Protein 7DZ2 (pdb70)

B-factor: mean 24.81, std 7.59, range [9.39, 61.35]

Sequence (1132 aa):
MQGFGVHTSMWTMNWDRPGAERAVAAALKYEVDFIEIPMLNPPAVDTEHTRALLEKNELRALCSLGLPERAWASVRPDAAIEHLKVAIDKTADLGGEALSGVIYGGIGERTGVPPTEAEYDNIARVLSAAAKHAKSRGIELGVEAVNRYENHLINTGWQAVQMIERVGADNIFVHLDTYHMNIEEKGVGNGILDAREHLKYIHLSESDRGTPGYGTCGWDEIFSTLAAIGFKGGLAMESFINMPPEVAYGLAVWRPVAKDEEEVMGNGLPFLRNKAKQYGLIMQGFGVHTSMWTMNWDRPGAERAVAAALKYEVDFIEIPMLNPPAVDTEHTRALLEKNELRALCSLGLPERAWASVRPDAAIEHLKVAIDKTADLGGEALSGVIYGGIGERTGVPPTEAEYDNIARVLSAAAKHAKSRGIELGVEAVNRYENHLINTGWQAVQMIERVGADNIFVHLDTYHMNIEEKGVGNGILDAREHLKYIHLSESDRGTPGYGTCGWDEIFSTLAAIGFKGGLAMESFINMPPEVAYGLAVWRPVAKDEEEVMGNGLPFLRNKAKQYGLIMQGFGVHTSMWTMNWDRPGAERAVAAALKYEVDFIEIPMLNPPAVDTEHTRALLEKNELRALCSLGLPERAWASVRPDAAIEHLKVAIDKTADLGGEALSGVIYGGIGERTGVPPTEAEYDNIARVLSAAAKHAKSRGIELGVEAVNRYENHLINTGWQAVQMIERVGADNIFVHLDTYHMNIEEKGVGNGILDAREHLKYIHLSESDRGTPGYGTCGWDEIFSTLAAIGFKGGLAMESFINMPPEVAYGLAVWRPVAKDEEEVMGNGLPFLRNKAKQYGLIGNMQGFGVHTSMWTMNWDRPGAERAVAAALKYEVDFIEIPMLNPPAVDTEHTRALLEKNELRALCSLGLPERAWASVRPDAAIEHLKVAIDKTADLGGEALSGVIYGGIGERTGVPPTEAEYDNIARVLSAAAKHAKSRGIELGVEAVNRYENHLINTGWQAVQMIERVGADNIFVHLDTYHMNIEEKGVGNGILDAREHLKYIHLSESDRGTPGYGTCGWDEIFSTLAAIGFKGGLAMESFINMPPEVAYGLAVWRPVAKDEEEVMGNGLPFLRNKAKQYGLIGN

Radius of gyration: 30.93 Å; Cα contacts (8 Å, |Δi|>4): 2737; chains: 4; bounding box: 80×72×88 Å

Solvent-accessible surface area: 37183 Å² total; per-residue (Å²): 35,92,21,8,0,0,14,0,4,5,35,3,16,99,14,63,142,83,0,1,76,121,0,4,59,7,0,85,145,35,145,14,72,0,0,1,0,6,5,107,88,2,86,72,8,68,20,118,21,2,113,59,23,8,113,174,35,165,12,87,0,1,0,8,15,37,5,36,107,167,2,35,0,4,82,93,17,95,40,0,18,110,29,0,73,65,0,0,43,49,0,18,57,0,39,5,63,6,0,0,3,9,0,0,0,0,61,48,6,43,71,18,83,76,26,62,109,71,18,30,82,43,0,15,114,0,0,55,29,0,2,163,42,0,112,86,85,68,9,52,0,0,0,14,3,2,0,10,4,8,0,2,0,0,3,1,0,96,17,0,17,104,5,7,114,96,24,64,34,114,6,9,10,0,0,0,0,0,3,4,4,2,1,2,4,72,0,5,0,16,0,0,22,62,0,89,136,49,15,95,2,0,3,0,0,0,1,7,7,0,4,0,7,14,6,22,14,31,16,39,14,0,0,0,0,0,20,2,25,37,19,160,9,0,6,0,0,14,0,14,11,90,16,55,85,132,32,9,54,42,39,0,15,16,50,112,9,10,166,36,34,120,54,0,3,44,42,0,7,57,14,0,58,25,5,1,129,31,6,58,30,137,37,94,22,7,0,0,14,0,3,5,34,3,15,100,16,60,142,82,0,0,73,118,0,4,59,9,0,81,146,34,144,13,70,0,0,1,0,6,5,109,88,2,85,70,7,68,22,122,22,2,114,61,23,7,115,169,26,161,12,84,0,1,0,8,15,36,6,37,106,167,2,34,0,4,83,94,19,93,42,0,15,110,28,0,73,64,0,0,43,49,0,18,58,0,38,5,64,6,0,0,4,9,0,0,0,0,59,49,6,45,72,18,83,79,26,62,111,72,19,32,80,44,0,13,114,0,0,29,31,0,3,145,43,0,116,85,83,68,10,50,0,0,0,14,3,3,0,10,5,10,0,2,0,0,3,1,0,99,17,0,20,104,5,8,118,92,20,63,31,111,11,10,10,0,0,1,0,0,4,4,4,2,0,3,4,73,0,5,0,16,0,0,20,62,0,99,153,49,14,95,2,0,3,0,0,0,0,7,7,0,5,0,7,14,5,21,13,33,16,38,15,0,0,0,0,0,20,1,25,48,10,141,12,0,5,0,0,14,0,18,12,90,15,42,73,122,29,8,68,42,37,0,15,15,54,114,11,9,167,43,32,124,56,0,2,45,42,0,8,58,12,0,68,16,5,0,116,31,6,55,12,138,30,99,27,4,0,0,12,0,0,0,14,6,96,49,20,64,130,87,0,0,84,125,0,2,54,11,0,86,119,39,146,11,65,0,0,1,0,16,0,30,68,3,114,73,7,45,5,111,26,1,89,64,25,5,123,170,43,163,13,91,0,0,0,8,10,8,5,44,105,165,1,35,0,5,81,89,20,96,42,0,17,104,16,0,74,67,0,0,45,48,0,19,55,0,39,5,66,5,0,0,2,2,0,0,0,1,32,24,3,84,78,32,65,36,28,62,114,73,20,32,94,38,0,15,115,0,0,33,30,0,2,150,42,0,116,84,89,68,8,64,0,0,0,12,2,1,0,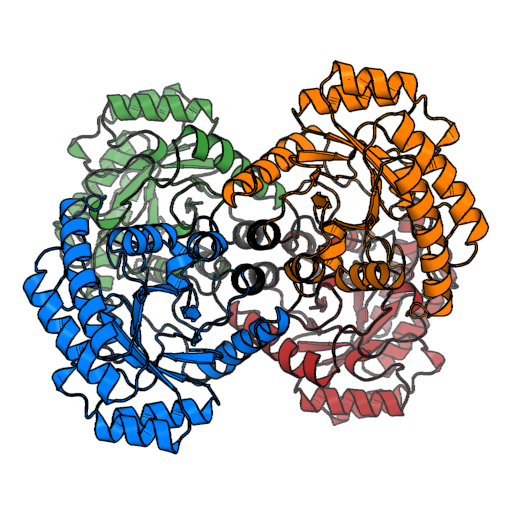11,6,1,0,0,0,1,2,1,0,96,19,0,21,105,5,9,118,103,22,62,41,120,7,14,10,0,0,0,0,0,1,3,4,2,1,3,4,66,0,6,0,21,0,0,22,59,0,83,136,50,14,100,1,0,2,0,0,0,0,4,5,0,6,2,8,18,4,20,12,33,15,42,14,1,0,0,0,0,19,3,26,29,9,138,10,0,6,0,0,13,1,9,49,47,34,5,68,97,18,22,125,2,12,0,28,10,42,111,7,13,168,32,22,93,62,0,2,42,39,0,6,57,12,0,68,31,5,0,127,26,4,51,4,104,81,54,32,99,23,6,0,0,12,0,0,0,4,15,101,44,16,66,127,97,6,1,82,127,0,2,62,11,0,62,135,38,143,11,66,0,0,0,0,13,0,29,52,3,115,73,12,54,23,114,29,1,75,53,21,6,119,167,40,164,12,84,0,0,0,9,7,5,6,44,105,163,1,34,0,6,80,90,20,95,41,0,19,104,17,0,74,67,0,0,40,58,0,10,50,0,28,5,66,5,0,0,2,2,0,0,0,0,37,26,3,89,78,33,73,36,28,63,102,65,22,37,74,44,0,16,112,0,0,32,33,0,2,135,38,0,123,84,88,68,8,54,0,0,0,11,3,2,0,13,4,2,0,1,0,1,2,1,0,100,22,0,17,108,4,8,114,106,24,64,24,124,12,8,11,0,0,0,0,0,1,3,3,2,0,3,4,66,0,5,0,19,0,0,19,64,0,85,145,51,15,87,0,0,2,0,0,0,1,4,4,0,12,2,8,19,4,22,14,33,16,42,14,0,0,0,0,0,20,3,26,30,7,140,10,0,4,0,1,14,1,10,51,41,33,4,69,96,15,21,126,2,10,0,29,9,43,110,7,13,161,52,9,96,49,0,2,41,48,0,7,59,12,0,79,32,4,0,129,26,5,51,5,111,80,59

Nearest PDB structures (foldseek):
  7dz2-assembly1_C  TM=9.827E-01  e=2.924E-53  Sinorhizobium fredii CCBAU 83666
  7ero-assembly1_D  TM=9.884E-01  e=4.171E-43  Agrobacterium sp. SUL3
  7cj9-assembly4_G  TM=9.469E-01  e=8.970E-28  Methylomonas sp. DH-1
  3vyl-assembly1_B  TM=9.253E-01  e=8.376E-26  Mesorhizobium loti
  7x7w-assembly1_B-2  TM=8.961E-01  e=1.352E-22  Clostridia bacterium

Foldseek 3Di:
DFWEEAAQLQQDQPQDLVSLVRSLVVCVVLVTQEYEHECPDLVRHPQVSLLVSCVVSNYAYAYEYFDDPCPFQLPRLVSLLVVLLSNLVSRLSNRHAEYEYNSQGWFPDDDPDADDPSSLVSSLVNVLSSQVSNVVSNHAYEYEAAACNRHRQGQALLSRVVSCVVNPDDRYAYEYEQLSLVPRPPQSLVRCVNRLVGHAYYEQAAVLLAARPPHPGPLLSVLLSCVVSVHGHYHYYTHNANRDVVVCVSVVNPDGSYDHPCRRSVHRVVVNVVSCVVNVSD/DFWEEAAQLQQDLPQDLVSLVRSLVVCVVLVTQEYEHECPPLVRHDLVSLLVSCVVSNYAYAYEYADDPCDFQLPRLVSLLVVLLSNLVSCLSNRHAEYEYNSQGWFPDDDPDADDPSSLVSSLVNVLSSQVSNVVSRHAYEYEAAACNRHRQGQALLSRVVSCVVNPDPRYAYEYEQLSLVPRPPQSLVRCVNRLVGYAYYEQAAVLLAARPPHPGPLLSVLLSCVVSVHGHYYYYTHNANRDPVVCVSVVNPDGSYDHPCRRSVHRVVVNVVSCVVNVVD/DFWEEAELLQFDQAQALVSLVRSLVVGVVLVTAAYEYECEPLVRHPLVSLLVSCVVSNHAYAYEYADFQCQQQLPNVVSLLVVLLSSLVSRLSNRHAEYEYQSRGFQQDDPPDADDPSSLVSSLVSVLSSQVSNVVSNHAYEYEAAACRGYRQGQALLSRVVSCVVNPDDRYAYEYEQLSLVPRPPQSLVRCVNRLVRYAYYAQAAVLLAARPPHPGPLLSVLLSCQVSQHGHYYYYGHNLDHHVSNCVSVPPPDHRYDGSCVRSVRRVVVNVVSNVVNVHPVD/DFWEEAELLLQDQAQALVSLVRSLVVRVVLPTAEYEHECEPLVRHPQVSLLCSCVVSNYAYAYEYADFPCQQQLPNVVSLLVVLLSSLVSRLSNRHAEYEYQSRGFQQDDPPDADDPSSLVSSLVSVLSSQVSNVVSNHAYEYEAAACRGYRQGQALLSRVVSCVSNVRPRYAYEYEQLSLVPRPPQSLVRCVNRLVRYAYYAQAAVLLAARPPHPGPLLSVLLSCLVSQHGHYYYYGHNLDHHPSNCVSVPCPDHRYDGSCVRSVRRVVVNVVSNVVNVRPVD

Secondary structure (DSSP, 8-state):
--EEEEEGGGT-SS-SHHHHHHHHHHHHHTT-SEEEEE-SSGGG--HHHHHHHHHHTT-EEEEEEE--GGG-TTT-HHHHHHHHHHHHHHHHHTT-SEEEEETTS-TT---SS---HHHHHHHHHHHHHHHHHHHHTT-EEEEE---TTT-SS--SHHHHHHHHHHH--SSEEEEEEHHHHHHHSSSTHHHHHHTTTTEEEEEE--TTSS-TTSSS--HHHHHHHHHHTT--SEEEE---TT--HHHHHHTT--S-SSS-HHHIIIIIHHHHHHHHHHTT--/--EEEEEGGGT-SS-SHHHHHHHHHHHHHTT-SEEEEE-SSGGG--HHHHHHHHHHTT-EEEEEEE--GGG-TTT-HHHHHHHHHHHHHHHHHTT-SEEEEETTS-TT---SS---HHHHHHHHHHHHHHHHHHHHHT-EEEEE---TTT-SS--SHHHHHHHHHHH--SSEEEEEEHHHHHHHSSSTHHHHHHTTTTEEEEEE--TTSS-TTSSS--HHHHHHHHHHTT--SEEEE---TT--HHHHHHTT--S-SSS-HHHIIIIIHHHHHHHHHHTT--/--EEEEEGGGT-SS-SHHHHHHHHHHHHHHT-SEEEEE-SSGGG--HHHHHHHHHHTT-EEEEEEE--GGG-TTT-HHHHHHHHHHHHHHHHHTT--EEEEETTS-TT---SS---HHHHHHHHHHHHHHHHHHHHTT-EEEEE---TTT-SS--SHHHHHHHHHHH--SSEEEEEEHHHHHHHSSSHHHHHHHHTTTEEEEEE--TTSS-TTSSS--HHHHHHHHHHTT--SEEEE---SS--GGGHHHH---S-SSS-HHHIIIIIHHHHHHHHHHTT-TT-/--EEEEEGGGT-SS-SHHHHHHHHHHHHHTT-SEEEEE-S-GGG--HHHHHHHHHHTT-EEEEEEE--GGG-TTT-HHHHHHHHHHHHHHHHHTT-SEEEEETTS-TT---SS---HHHHHHHHHHHHHHHHHHHHTT-EEEEE---TTT-SS--SHHHHHHHHHHH--TTEEEEEEHHHHHHHSSSTHHHHHHTTTTEEEEEE--TTSS-TTSSS--HHHHHHHHHHTT--SEEEE---SS--GGGHHHHT--S-SSS-HHHIIIIIHHHHHHHHHHTT-TT-

Structure (mmCIF, N/CA/C/O backbone):
data_7DZ2
#
_entry.id   7DZ2
#
_cell.length_a   62.973
_cell.length_b   88.297
_cell.length_c   128.695
_cell.angle_alpha   90.000
_cell.angle_beta   99.294
_cell.angle_gamma   90.000
#
_symmetry.space_group_name_H-M   'P 1 21 1'
#
loop_
_entity.id
_entity.type
_entity.pdbx_description
1 polymer 'D-tagatose 3-epimerase'
2 non-polymer 'MAGNESIUM ION'
3 non-polymer 'SULFATE ION'
4 water water
#
loop_
_atom_site.group_PDB
_atom_site.id
_atom_site.type_symbol
_atom_site.label_atom_id
_atom_site.label_alt_id
_atom_site.label_comp_id
_atom_site.label_asym_id
_atom_site.label_entity_id
_atom_site.label_seq_id
_atom_site.pdbx_PDB_ins_code
_atom_site.Cartn_x
_atom_site.Cartn_y
_atom_site.Cartn_z
_atom_site.occupancy
_atom_site.B_iso_or_equiv
_atom_site.auth_seq_id
_atom_site.auth_comp_id
_atom_site.auth_asym_id
_atom_site.auth_atom_id
_atom_site.pdbx_PDB_model_num
ATOM 1 N N . MET A 1 3 ? -29.16140 -14.40486 -40.51125 1.000 36.56424 3 MET A N 1
ATOM 2 C CA . MET A 1 3 ? -27.87891 -15.11312 -40.57293 1.000 32.23941 3 MET A CA 1
ATOM 3 C C . MET A 1 3 ? -27.06697 -14.85103 -39.30454 1.000 28.71985 3 MET A C 1
ATOM 4 O O . MET A 1 3 ? -27.05349 -13.73437 -38.79158 1.000 29.33259 3 MET A O 1
ATOM 9 N N . GLN A 1 4 ? -26.42364 -15.89620 -38.78831 1.000 28.19591 4 GLN A N 1
ATOM 10 C CA . GLN A 1 4 ? -25.66262 -15.81886 -37.55028 1.000 26.28670 4 GLN A CA 1
ATOM 11 C C . GLN A 1 4 ? -24.43301 -16.71269 -37.66179 1.000 25.83834 4 GLN A C 1
ATOM 12 O O . GLN A 1 4 ? -24.38146 -17.64361 -38.47517 1.000 27.90656 4 GLN A O 1
ATOM 18 N N . GLY A 1 5 ? -23.43159 -16.41503 -36.84152 1.000 23.21247 5 GLY A N 1
ATOM 19 C CA . GLY A 1 5 ? -22.22020 -17.20477 -36.85025 1.000 23.36486 5 GLY A CA 1
ATOM 20 C C . GLY A 1 5 ? -21.31512 -16.86928 -38.02234 1.000 22.51480 5 GLY A C 1
ATOM 21 O O . GLY A 1 5 ? -21.35829 -15.77155 -38.59903 1.000 20.53006 5 GLY A O 1
ATOM 22 N N . PHE A 1 6 ? -20.48842 -17.84864 -38.38034 1.000 20.39279 6 PHE A N 1
ATOM 23 C CA . PHE A 1 6 ? -19.44259 -17.69300 -39.38214 1.000 20.73072 6 PHE A CA 1
ATOM 24 C C . PHE A 1 6 ? -19.86190 -18.30003 -40.70631 1.000 21.42783 6 PHE A C 1
ATOM 25 O O . PHE A 1 6 ? -20.45930 -19.37829 -40.75225 1.000 22.28448 6 PHE A O 1
ATOM 33 N N . GLY A 1 7 ? -19.53035 -17.60526 -41.78557 1.000 16.97285 7 GLY A N 1
ATOM 34 C CA . GLY A 1 7 ? -19.75143 -18.10506 -43.12287 1.000 17.44522 7 GLY A CA 1
ATOM 35 C C . GLY A 1 7 ? -18.61141 -17.70468 -44.03449 1.000 18.03473 7 GLY A C 1
ATOM 36 O O . GLY A 1 7 ? -17.66419 -17.03001 -43.62285 1.000 18.44881 7 GLY A O 1
ATOM 37 N N . VAL A 1 8 ? -18.72567 -18.12893 -45.28917 1.000 19.18581 8 VAL A N 1
ATOM 38 C CA . VAL A 1 8 ? -17.76048 -17.78481 -46.32065 1.000 19.74430 8 VAL A CA 1
ATOM 39 C C . VAL A 1 8 ? -18.51545 -17.35266 -47.56337 1.000 19.56567 8 VAL A C 1
ATOM 40 O O . VAL A 1 8 ? -19.54384 -17.94105 -47.92835 1.000 18.97842 8 VAL A O 1
ATOM 44 N N . HIS A 1 9 ? -18.01189 -16.31104 -48.20846 1.000 17.97358 9 HIS A N 1
ATOM 45 C CA . HIS A 1 9 ? -18.39297 -16.04072 -49.58331 1.000 18.07093 9 HIS A CA 1
ATOM 46 C C . HIS A 1 9 ? -17.76174 -17.10898 -50.47480 1.000 19.17770 9 HIS A C 1
ATOM 47 O O . HIS A 1 9 ? -16.55575 -17.36101 -50.38609 1.000 21.06932 9 HIS A O 1
ATOM 54 N N . THR A 1 10 ? -18.56780 -17.77049 -51.31260 1.000 18.88867 10 THR A N 1
ATOM 55 C CA . THR A 1 10 ? -18.04816 -18.95336 -52.00767 1.000 18.78788 10 THR A CA 1
ATOM 56 C C . THR A 1 10 ? -17.12656 -18.63304 -53.18289 1.000 22.17181 10 THR A C 1
ATOM 57 O O . THR A 1 10 ? -16.71260 -19.56941 -53.87081 1.000 20.41544 10 THR A O 1
ATOM 61 N N . SER A 1 11 ? -16.75851 -17.36335 -53.40851 1.000 20.27173 11 SER A N 1
ATOM 62 C CA . SER A 1 11 ? -15.95122 -17.01554 -54.58096 1.000 20.94144 11 SER A CA 1
ATOM 63 C C . SER A 1 11 ? -14.64175 -17.79392 -54.63497 1.000 21.57512 11 SER A C 1
ATOM 64 O O . SER A 1 11 ? -14.09317 -18.00164 -55.72276 1.000 21.80982 11 SER A O 1
ATOM 67 N N . MET A 1 12 ? -14.12649 -18.23134 -53.48277 1.000 19.62203 12 MET A N 1
ATOM 68 C CA . MET A 1 12 ? -12.86096 -18.95514 -53.47042 1.000 20.26662 12 MET A CA 1
ATOM 69 C C . MET A 1 12 ? -12.96602 -20.31688 -54.14588 1.000 21.22791 12 MET A C 1
ATOM 70 O O . MET A 1 12 ? -11.93459 -20.91210 -54.47438 1.000 22.02122 12 MET A O 1
ATOM 75 N N . TRP A 1 13 ? -14.17803 -20.81274 -54.36707 1.000 20.46674 13 TRP A N 1
ATOM 76 C CA . TRP A 1 13 ? -14.36688 -22.11042 -55.00741 1.000 21.81381 13 TRP A CA 1
ATOM 77 C C . TRP A 1 13 ? -15.29785 -21.99824 -56.20086 1.000 22.94971 13 TRP A C 1
ATOM 78 O O . TRP A 1 13 ? -15.14312 -22.73835 -57.17941 1.000 23.65638 13 TRP A O 1
ATOM 89 N N . THR A 1 14 ? -16.24539 -21.06267 -56.14583 1.000 21.13046 14 THR A N 1
ATOM 90 C CA . THR A 1 14 ? -17.32081 -21.01797 -57.13189 1.000 22.95981 14 THR A CA 1
ATOM 91 C C . THR A 1 14 ? -17.80802 -19.58527 -57.30259 1.000 22.76143 14 THR A C 1
ATOM 92 O O . THR A 1 14 ? -18.41095 -19.02534 -56.37937 1.000 22.54098 14 THR A O 1
ATOM 96 N N . MET A 1 15 ? -17.58993 -19.01845 -58.48828 1.000 23.74638 15 MET A N 1
ATOM 97 C CA . MET A 1 15 ? -18.27239 -17.79593 -58.89504 1.000 22.74352 15 MET A CA 1
ATOM 98 C C . MET A 1 15 ? -19.41467 -18.06355 -59.86145 1.000 23.28527 15 MET A C 1
ATOM 99 O O . MET A 1 15 ? -20.32981 -17.24162 -59.95914 1.000 22.74750 15 MET A O 1
ATOM 104 N N . ASN A 1 16 ? -19.37108 -19.19271 -60.56707 1.000 23.54673 16 ASN A N 1
ATOM 105 C CA . ASN A 1 16 ? -20.42260 -19.62504 -61.48615 1.000 23.31447 16 ASN A CA 1
ATOM 106 C C . ASN A 1 16 ? -21.21365 -20.72960 -60.78288 1.000 20.25173 16 ASN A C 1
ATOM 107 O O . ASN A 1 16 ? -20.75970 -21.87227 -60.69128 1.000 23.62658 16 ASN A O 1
ATOM 112 N N . TRP A 1 17 ? -22.40042 -20.38393 -60.29154 1.000 20.87214 17 TRP A N 1
ATOM 113 C CA . TRP A 1 17 ? -23.19663 -21.28594 -59.45775 1.000 18.64150 17 TRP A CA 1
ATOM 114 C C . TRP A 1 17 ? -23.99298 -22.24149 -60.34432 1.000 19.16682 17 TRP A C 1
ATOM 115 O O . TRP A 1 17 ? -25.22223 -22.20682 -60.41392 1.000 20.10593 17 TRP A O 1
ATOM 126 N N . ASP A 1 18 ? -23.25661 -23.10590 -61.02916 1.000 20.08015 18 ASP A N 1
ATOM 127 C CA . ASP A 1 18 ? -23.87921 -24.20232 -61.75661 1.000 19.12399 18 ASP A CA 1
ATOM 128 C C . ASP A 1 18 ? -23.88642 -25.44252 -60.85489 1.000 19.12554 18 ASP A C 1
ATOM 129 O O . ASP A 1 18 ? -23.49884 -25.38900 -59.68833 1.000 19.63410 18 ASP A O 1
ATOM 134 N N . ARG A 1 19 ? -24.34406 -26.58101 -61.38163 1.000 18.89913 19 ARG A N 1
ATOM 135 C CA . ARG A 1 19 ? -24.49366 -27.75038 -60.51812 1.000 17.26739 19 ARG A CA 1
ATOM 136 C C . ARG A 1 19 ? -23.17126 -28.21323 -59.91730 1.000 18.40955 19 ARG A C 1
ATOM 137 O O . ARG A 1 19 ? -23.10604 -28.35659 -58.68627 1.000 19.18596 19 ARG A O 1
ATOM 145 N N . PRO A 1 20 ? -22.09219 -28.43434 -60.67993 1.000 19.86401 20 PRO A N 1
ATOM 146 C CA . PRO A 1 20 ? -20.83935 -28.84283 -60.02069 1.000 20.01214 20 PRO A CA 1
ATOM 147 C C . PRO A 1 20 ? -20.25172 -27.74791 -59.15709 1.000 19.03133 20 PRO A C 1
ATOM 148 O O . PRO A 1 20 ? -19.62551 -28.05502 -58.13620 1.000 20.22231 20 PRO A O 1
ATOM 152 N N . GLY A 1 21 ? -20.44665 -26.48577 -59.52929 1.000 20.66382 21 GLY A N 1
ATOM 153 C CA . GLY A 1 21 ? -19.94629 -25.40234 -58.68772 1.000 19.97429 21 GLY A CA 1
ATOM 154 C C . GLY A 1 21 ? -20.63476 -25.34817 -57.33586 1.000 18.52946 21 GLY A C 1
ATOM 155 O O . GLY A 1 21 ? -19.98783 -25.12417 -56.30252 1.000 18.84365 21 GLY A O 1
ATOM 156 N N . ALA A 1 22 ? -21.95931 -25.53151 -57.32120 1.000 20.33680 22 ALA A N 1
ATOM 157 C CA . ALA A 1 22 ? -22.69440 -25.58349 -56.05898 1.000 18.25149 22 ALA A CA 1
ATOM 158 C C . ALA A 1 22 ? -22.20270 -26.73404 -55.19160 1.000 18.82828 22 ALA A C 1
ATOM 159 O O . ALA A 1 22 ? -21.98837 -26.57180 -53.98315 1.000 18.14771 22 ALA A O 1
ATOM 161 N N . GLU A 1 23 ? -22.00350 -27.90553 -55.79093 1.000 19.06361 23 GLU A N 1
ATOM 162 C CA . GLU A 1 23 ? -21.49205 -29.03754 -55.03130 1.000 19.31645 23 GLU A CA 1
ATOM 163 C C . GLU A 1 23 ? -20.11098 -28.74454 -54.46795 1.000 17.93418 23 GLU A C 1
ATOM 164 O O . GLU A 1 23 ? -19.82120 -29.09387 -53.31815 1.000 20.46698 23 GLU A O 1
ATOM 170 N N . ARG A 1 24 ? -19.24934 -28.10914 -55.26958 1.000 19.08630 24 ARG A N 1
ATOM 171 C CA . ARG A 1 24 ? -17.88482 -27.80285 -54.84602 1.000 19.51285 24 ARG A CA 1
ATOM 172 C C . ARG A 1 24 ? -17.88516 -26.81038 -53.69162 1.000 18.85268 24 ARG A C 1
ATOM 173 O O . ARG A 1 24 ? -17.10714 -26.94780 -52.73368 1.000 19.48763 24 ARG A O 1
ATOM 181 N N . ALA A 1 25 ? -18.76631 -25.81178 -53.75293 1.000 18.68354 25 ALA A N 1
ATOM 182 C CA . ALA A 1 25 ? -18.77443 -24.80488 -52.69588 1.000 18.31214 25 ALA A CA 1
ATOM 183 C C . ALA A 1 25 ? -19.34339 -25.36360 -51.39795 1.000 19.56149 25 ALA A C 1
ATOM 184 O O . ALA A 1 25 ? -18.84780 -25.03693 -50.31363 1.000 18.77790 25 ALA A O 1
ATOM 186 N N . VAL A 1 26 ? -20.38357 -26.19715 -51.47795 1.000 18.77125 26 VAL A N 1
ATOM 187 C CA . VAL A 1 26 ? -20.93476 -26.81094 -50.27401 1.000 18.87894 26 VAL A CA 1
ATOM 188 C C . VAL A 1 26 ? -19.91187 -27.75274 -49.64247 1.000 19.37242 26 VAL A C 1
ATOM 189 O O . VAL A 1 26 ? -19.76373 -27.79319 -48.41332 1.000 20.11789 26 VAL A O 1
ATOM 193 N N . ALA A 1 27 ? -19.13466 -28.45774 -50.47018 1.000 19.61561 27 ALA A N 1
ATOM 194 C CA . ALA A 1 27 ? -18.09258 -29.33329 -49.93332 1.000 20.82284 27 ALA A CA 1
ATOM 195 C C . ALA A 1 27 ? -17.04842 -28.53631 -49.16244 1.000 21.42326 27 ALA A C 1
ATOM 196 O O . ALA A 1 27 ? -16.62206 -28.94829 -48.07450 1.000 21.71781 27 ALA A O 1
ATOM 198 N N . ALA A 1 28 ? -16.63372 -27.38687 -49.70313 1.000 20.56090 28 ALA A N 1
ATOM 199 C CA . ALA A 1 28 ? -15.70933 -26.51697 -48.97762 1.000 22.14957 28 ALA A CA 1
ATOM 200 C C . ALA A 1 28 ? -16.32108 -26.00795 -47.67628 1.000 21.58885 28 ALA A C 1
ATOM 201 O O . ALA A 1 28 ? -15.64576 -25.96672 -46.63984 1.000 21.02216 28 ALA A O 1
ATOM 203 N N . ALA A 1 29 ? -17.59773 -25.61913 -47.70375 1.000 20.08060 29 ALA A N 1
ATOM 204 C CA . ALA A 1 29 ? -18.24406 -25.11511 -46.49491 1.000 17.96571 29 ALA A CA 1
ATOM 205 C C . ALA A 1 29 ? -18.24905 -26.16482 -45.39070 1.000 23.62296 29 ALA A C 1
ATOM 206 O O . ALA A 1 29 ? -18.07345 -25.83819 -44.21055 1.000 21.43300 29 ALA A O 1
ATOM 208 N N . LEU A 1 30 ? -18.46603 -27.43205 -45.75591 1.000 20.90662 30 LEU A N 1
ATOM 209 C CA . LEU A 1 30 ? -18.40336 -28.50043 -44.76629 1.000 21.35341 30 LEU A CA 1
ATOM 210 C C . LEU A 1 30 ? -16.97582 -28.71689 -44.28516 1.000 21.55345 30 LEU A C 1
ATOM 211 O O . LEU A 1 30 ? -16.74755 -28.92787 -43.08780 1.000 23.79986 30 LEU A O 1
ATOM 216 N N . LYS A 1 31 ? -16.00398 -28.64669 -45.19810 1.000 22.53597 31 LYS A N 1
ATOM 217 C CA . LYS A 1 31 ? -14.60439 -28.81441 -44.81113 1.000 21.37160 31 LYS A CA 1
ATOM 218 C C . LYS A 1 31 ? -14.20224 -27.79694 -43.74913 1.000 23.32189 31 LYS A C 1
ATOM 219 O O . LYS A 1 31 ? -13.51427 -28.13970 -42.78192 1.000 22.84880 31 LYS A O 1
ATOM 225 N N . TYR A 1 32 ? -14.63869 -26.54647 -43.90007 1.000 20.49235 32 TYR A N 1
ATOM 226 C CA . TYR A 1 32 ? -14.24795 -25.48436 -42.97908 1.000 20.86780 32 TYR A CA 1
ATOM 227 C C . TYR A 1 32 ? -15.25523 -25.26680 -41.85892 1.000 22.49541 32 TYR A C 1
ATOM 228 O O . TYR A 1 32 ? -15.07995 -24.33727 -41.05818 1.000 22.74125 32 TYR A O 1
ATOM 237 N N . GLU A 1 33 ? -16.29430 -26.10399 -41.78797 1.000 21.05710 33 GLU A N 1
ATOM 238 C CA . GLU A 1 33 ? -17.22913 -26.16596 -40.66263 1.000 22.16843 33 GLU A CA 1
ATOM 239 C C . GLU A 1 33 ? -17.92670 -24.83007 -40.41197 1.000 22.56234 33 GLU A C 1
ATOM 240 O O . GLU A 1 33 ? -18.10566 -24.40552 -39.26924 1.000 23.00736 33 GLU A O 1
ATOM 246 N N . VAL A 1 34 ? -18.33726 -24.16593 -41.48867 1.000 19.67751 34 VAL A N 1
ATOM 247 C CA . VAL A 1 34 ? -19.00755 -22.87838 -41.37296 1.000 20.35764 34 VAL A CA 1
ATOM 248 C C . VAL A 1 34 ? -20.50463 -23.08810 -41.17896 1.000 21.13758 34 VAL A C 1
ATOM 249 O O . VAL A 1 34 ? -21.05688 -24.15948 -41.45827 1.000 22.88955 34 VAL A O 1
ATOM 253 N N . ASP A 1 35 ? -21.17545 -22.03091 -40.72049 1.000 20.99042 35 ASP A N 1
ATOM 254 C CA . ASP A 1 35 ? -22.61461 -22.05199 -40.49382 1.000 22.13702 35 ASP A CA 1
ATOM 255 C C . ASP A 1 35 ? -23.41730 -21.70624 -41.74045 1.000 21.85192 35 ASP A C 1
ATOM 256 O O . ASP A 1 35 ? -24.55638 -22.17688 -41.88912 1.000 22.50797 35 ASP A O 1
ATOM 261 N N . PHE A 1 36 ? -22.86170 -20.90353 -42.64679 1.000 18.90568 36 PHE A N 1
ATOM 262 C CA . PHE A 1 36 ? -23.62417 -20.46761 -43.80843 1.000 16.80409 36 PHE A CA 1
ATOM 263 C C . PHE A 1 36 ? -22.67845 -20.17285 -44.96033 1.000 16.47343 36 PHE A C 1
ATOM 264 O O . PHE A 1 36 ? -21.46843 -20.01080 -44.77409 1.000 18.34772 36 PHE A O 1
ATOM 272 N N . ILE A 1 37 ? -23.24729 -20.08079 -46.16343 1.000 14.42229 37 ILE A N 1
ATOM 273 C CA . ILE A 1 37 ? -22.49789 -19.62607 -47.32588 1.000 15.84153 37 ILE A CA 1
ATOM 274 C C . ILE A 1 37 ? -23.19627 -18.42748 -47.94640 1.000 17.99526 37 ILE A C 1
ATOM 275 O O . ILE A 1 37 ? -24.41018 -18.24194 -47.82055 1.000 17.64905 37 ILE A O 1
ATOM 280 N N . GLU A 1 38 ? -22.40045 -17.59548 -48.60488 1.000 16.61353 38 GLU A N 1
ATOM 281 C CA . GLU A 1 38 ? -22.90861 -16.51743 -49.43709 1.000 16.39106 38 GLU A CA 1
ATOM 282 C C . GLU A 1 38 ? -22.69306 -16.91356 -50.89141 1.000 17.43334 38 GLU A C 1
ATOM 283 O O . GLU A 1 38 ? -21.55649 -17.16515 -51.30845 1.000 18.62931 38 GLU A O 1
ATOM 289 N N . ILE A 1 39 ? -23.78170 -16.96402 -51.65519 1.000 16.13452 39 ILE A N 1
ATOM 290 C CA . ILE A 1 39 ? -23.77844 -17.47011 -53.02493 1.000 18.59886 39 ILE A CA 1
ATOM 291 C C . ILE A 1 39 ? -23.77250 -16.27291 -53.97317 1.000 17.77975 39 ILE A C 1
ATOM 292 O O . ILE A 1 39 ? -24.76367 -15.52799 -54.01354 1.000 17.01837 39 ILE A O 1
ATOM 297 N N . PRO A 1 40 ? -22.71395 -16.05864 -54.75205 1.000 18.41317 40 PRO A N 1
ATOM 298 C CA . PRO A 1 40 ? -22.74927 -15.00012 -55.76738 1.000 21.05074 40 PRO A CA 1
ATOM 299 C C . PRO A 1 40 ? -23.64990 -15.40758 -56.91731 1.000 20.69078 40 PRO A C 1
ATOM 300 O O . PRO A 1 40 ? -23.61961 -16.55127 -57.36941 1.000 23.76254 40 PRO A O 1
ATOM 304 N N . MET A 1 41 ? -24.45019 -14.46440 -57.40286 1.000 18.69456 41 MET A N 1
ATOM 305 C CA . MET A 1 41 ? -25.34333 -14.74912 -58.52556 1.000 22.83892 41 MET A CA 1
ATOM 306 C C . MET A 1 41 ? -24.95304 -13.86904 -59.71038 1.000 21.98427 41 MET A C 1
ATOM 307 O O . MET A 1 41 ? -25.50864 -12.78828 -59.90582 1.000 26.51041 41 MET A O 1
ATOM 312 N N . LEU A 1 42 ? -23.99048 -14.36278 -60.49862 1.000 22.76845 42 LEU A N 1
ATOM 313 C CA . LEU A 1 42 ? -23.56078 -13.68043 -61.71487 1.000 23.57534 42 LEU A CA 1
ATOM 314 C C . LEU A 1 42 ? -24.63496 -13.72494 -62.78808 1.000 27.22658 42 LEU A C 1
ATOM 315 O O . LEU A 1 42 ? -24.72776 -12.81590 -63.62327 1.000 25.91007 42 LEU A O 1
ATOM 320 N N . ASN A 1 43 ? -25.43350 -14.78396 -62.80177 1.000 23.81351 43 ASN A N 1
ATOM 321 C CA . ASN A 1 43 ? -26.46065 -14.98004 -63.82330 1.000 24.22816 43 ASN A CA 1
ATOM 322 C C . ASN A 1 43 ? -27.65495 -15.64671 -63.16374 1.000 23.04244 43 ASN A C 1
ATOM 323 O O . ASN A 1 43 ? -27.86118 -16.86003 -63.29095 1.000 23.58129 43 ASN A O 1
ATOM 328 N N . PRO A 1 44 ? -28.46534 -14.87655 -62.44148 1.000 22.20242 44 PRO A N 1
ATOM 329 C CA . PRO A 1 44 ? -29.55763 -15.45430 -61.63718 1.000 24.04697 44 PRO A CA 1
ATOM 330 C C . PRO A 1 44 ? -30.44641 -16.40454 -62.42738 1.000 24.72766 44 PRO A C 1
ATOM 331 O O . PRO A 1 44 ? -30.78785 -17.47901 -61.91291 1.000 23.63251 44 PRO A O 1
ATOM 335 N N . PRO A 1 45 ? -30.83125 -16.08463 -63.67324 1.000 22.13843 45 PRO A N 1
ATOM 336 C CA . PRO A 1 45 ? -31.73788 -17.00331 -64.38973 1.000 24.55294 45 PRO A CA 1
ATOM 337 C C . PRO A 1 45 ? -31.22689 -18.43219 -64.50079 1.000 24.06454 45 PRO A C 1
ATOM 338 O O . PRO A 1 45 ? -32.04386 -19.35683 -64.61587 1.000 27.04741 45 PRO A O 1
ATOM 342 N N . ALA A 1 46 ? -29.91511 -18.65030 -64.46984 1.000 23.33413 46 ALA A N 1
ATOM 343 C CA . ALA A 1 46 ? -29.34955 -19.97723 -64.69578 1.000 23.42884 46 ALA A CA 1
ATOM 344 C C . ALA A 1 46 ? -29.24573 -20.82592 -63.42842 1.000 21.62959 46 ALA A C 1
ATOM 345 O O . ALA A 1 46 ? -28.82081 -21.98262 -63.50128 1.000 22.24149 46 ALA A O 1
ATOM 347 N N . VAL A 1 47 ? -29.63306 -20.30402 -62.27982 1.000 20.58225 47 VAL A N 1
ATOM 348 C CA . VAL A 1 47 ? -29.45415 -21.03059 -61.03039 1.000 19.86488 47 VAL A CA 1
ATOM 349 C C . VAL A 1 47 ? -30.51377 -22.11965 -60.92899 1.000 18.77800 47 VAL A C 1
ATOM 350 O O . VAL A 1 47 ? -31.70358 -21.85899 -61.13060 1.000 20.35421 47 VAL A O 1
ATOM 354 N N . ASP A 1 48 ? -30.08554 -23.33995 -60.59534 1.000 19.74823 48 ASP A N 1
ATOM 355 C CA . ASP A 1 48 ? -31.01172 -24.44746 -60.33727 1.000 22.67916 48 ASP A CA 1
ATOM 356 C C . ASP A 1 48 ? -31.40116 -24.37147 -58.86519 1.000 18.66424 48 ASP A C 1
ATOM 357 O O . ASP A 1 48 ? -30.64564 -24.80434 -57.98241 1.000 18.65226 48 ASP A O 1
ATOM 362 N N . THR A 1 49 ? -32.58426 -23.80886 -58.59868 1.000 17.43945 49 THR A N 1
ATOM 363 C CA . THR A 1 49 ? -32.98104 -23.52543 -57.22328 1.000 17.94644 49 THR A CA 1
ATOM 364 C C . THR A 1 49 ? -33.21760 -24.79871 -56.42798 1.000 17.15187 49 THR A C 1
ATOM 365 O O . THR A 1 49 ? -32.91506 -24.85488 -55.23033 1.000 19.79436 49 THR A O 1
ATOM 369 N N . GLU A 1 50 ? -33.77673 -25.83008 -57.06643 1.000 16.59591 50 GLU A N 1
ATOM 370 C CA . GLU A 1 50 ? -34.13203 -27.01853 -56.29926 1.000 17.37733 50 GLU A CA 1
ATOM 371 C C . GLU A 1 50 ? -32.90139 -27.82695 -55.91388 1.000 16.90650 50 GLU A C 1
ATOM 372 O O . GLU A 1 50 ? -32.83607 -28.37177 -54.80687 1.000 18.94098 50 GLU A O 1
ATOM 378 N N . HIS A 1 51 ? -31.92231 -27.92387 -56.81225 1.000 17.70480 51 HIS A N 1
ATOM 379 C CA . HIS A 1 51 ? -30.68254 -28.61698 -56.47839 1.000 16.01349 51 HIS A CA 1
ATOM 380 C C . HIS A 1 51 ? -29.97088 -27.92496 -55.31939 1.000 16.96451 51 HIS A C 1
ATOM 381 O O . HIS A 1 51 ? -29.51872 -28.57953 -54.36937 1.000 17.23377 51 HIS A O 1
ATOM 388 N N . THR A 1 52 ? -29.90201 -26.59303 -55.36382 1.000 17.64954 52 THR A N 1
ATOM 389 C CA . THR A 1 52 ? -29.23967 -25.87921 -54.27856 1.000 16.82599 52 THR A CA 1
ATOM 390 C C . THR A 1 52 ? -30.03227 -25.98694 -52.98296 1.000 16.69306 52 THR A C 1
ATOM 391 O O . THR A 1 52 ? -29.44951 -26.22317 -51.92273 1.000 17.87903 52 THR A O 1
ATOM 395 N N . ARG A 1 53 ? -31.36042 -25.83707 -53.04678 1.000 15.68162 53 ARG A N 1
ATOM 396 C CA . ARG A 1 53 ? -32.17225 -25.97884 -51.84212 1.000 16.99758 53 ARG A CA 1
ATOM 397 C C . ARG A 1 53 ? -31.96325 -27.34062 -51.19111 1.000 19.33506 53 ARG A C 1
ATOM 398 O O . ARG A 1 53 ? -31.79112 -27.43531 -49.97246 1.000 19.63324 53 ARG A O 1
ATOM 406 N N . ALA A 1 54 ? -31.96428 -28.40376 -51.99391 1.000 17.64782 54 ALA A N 1
ATOM 407 C CA . ALA A 1 54 ? -31.74945 -29.74000 -51.44638 1.000 20.29951 54 ALA A CA 1
ATOM 408 C C . ALA A 1 54 ? -30.36629 -29.87580 -50.82146 1.000 19.44537 54 ALA A C 1
ATOM 409 O O . ALA A 1 54 ? -30.21646 -30.49997 -49.76517 1.000 21.60732 54 ALA A O 1
ATOM 411 N N . LEU A 1 55 ? -29.33949 -29.31351 -51.47340 1.000 20.47657 55 LEU A N 1
ATOM 412 C CA . LEU A 1 55 ? -27.98177 -29.36676 -50.93095 1.000 20.63905 55 LEU A CA 1
ATOM 413 C C . LEU A 1 55 ? -27.89997 -28.66588 -49.58424 1.000 21.77419 55 LEU A C 1
ATOM 414 O O . LEU A 1 55 ? -27.28014 -29.17301 -48.63822 1.000 22.11725 55 LEU A O 1
ATOM 419 N N . LEU A 1 56 ? -28.50695 -27.48353 -49.48699 1.000 19.20132 56 LEU A N 1
ATOM 420 C CA . LEU A 1 56 ? -28.45722 -26.72736 -48.24286 1.000 20.48480 56 LEU A CA 1
ATOM 421 C C . LEU A 1 56 ? -29.18225 -27.46193 -47.12730 1.000 22.62364 56 LEU A C 1
ATOM 422 O O . LEU A 1 56 ? -28.67980 -27.54231 -46.00397 1.000 22.80718 56 LEU A O 1
ATOM 427 N N . GLU A 1 57 ? -30.35906 -28.00730 -47.41795 1.000 21.65905 57 GLU A N 1
ATOM 428 C CA . GLU A 1 57 ? -31.12820 -28.67349 -46.37562 1.000 25.15050 57 GLU A CA 1
ATOM 429 C C . GLU A 1 57 ? -30.46056 -29.97065 -45.94744 1.000 25.20809 57 GLU A C 1
ATOM 430 O O . GLU A 1 57 ? -30.40057 -30.27326 -44.75232 1.000 26.89253 57 GLU A O 1
ATOM 436 N N . LYS A 1 58 ? -29.93352 -30.73829 -46.90227 1.000 24.57449 58 LYS A N 1
ATOM 437 C CA . LYS A 1 58 ? -29.28465 -31.99776 -46.54366 1.000 26.69357 58 LYS A CA 1
ATOM 438 C C . LYS A 1 58 ? -28.07133 -31.77175 -45.65621 1.000 28.42985 58 LYS A C 1
ATOM 439 O O . LYS A 1 58 ? -27.78550 -32.58808 -44.76857 1.000 27.63033 58 LYS A O 1
ATOM 445 N N . ASN A 1 59 ? -27.35156 -30.67425 -45.86671 1.000 24.30954 59 ASN A N 1
ATOM 446 C CA . ASN A 1 59 ? -26.11503 -30.41581 -45.14667 1.000 25.03728 59 ASN A CA 1
ATOM 447 C C . ASN A 1 59 ? -26.28531 -29.39979 -44.02260 1.000 24.63088 59 ASN A C 1
ATOM 448 O O . ASN A 1 59 ? -25.28087 -28.94755 -43.46270 1.000 28.45964 59 ASN A O 1
ATOM 453 N N . GLU A 1 60 ? -27.52824 -29.06245 -43.65846 1.000 25.65820 60 GLU A N 1
ATOM 454 C CA . GLU A 1 60 ? -27.83199 -28.12276 -42.57548 1.000 28.98523 60 GLU A CA 1
ATOM 455 C C . GLU A 1 60 ? -27.00647 -26.84336 -42.69608 1.000 26.80819 60 GLU A C 1
ATOM 456 O O . GLU A 1 60 ? -26.39319 -26.36730 -41.73512 1.000 28.31703 60 GLU A O 1
ATOM 462 N N . LEU A 1 61 ? -26.98158 -26.29032 -43.90491 1.000 22.86889 61 LEU A N 1
ATOM 463 C CA . LEU A 1 61 ? -26.28617 -25.04349 -44.18200 1.000 20.94595 61 LEU A CA 1
ATOM 464 C C . LEU A 1 61 ? -27.30969 -23.96174 -44.48067 1.000 22.19869 61 LEU A C 1
ATOM 465 O O . LEU A 1 61 ? -28.27712 -24.19988 -45.20132 1.000 23.70578 61 LEU A O 1
ATOM 470 N N . ARG A 1 62 ? -27.09683 -22.77292 -43.93790 1.000 19.94832 62 ARG A N 1
ATOM 471 C CA . ARG A 1 62 ? -27.91687 -21.64246 -44.33306 1.000 20.95920 62 ARG A CA 1
ATOM 472 C C . ARG A 1 62 ? -27.21425 -20.87526 -45.44538 1.000 18.07359 62 ARG A C 1
ATOM 473 O O . ARG A 1 62 ? -26.03234 -21.08151 -45.71638 1.000 18.47139 62 ARG A O 1
ATOM 481 N N . ALA A 1 63 ? -27.96511 -20.01367 -46.12527 1.000 17.99184 63 ALA A N 1
ATOM 482 C CA . ALA A 1 63 ? -27.37045 -19.27768 -47.22851 1.000 18.92191 63 ALA A CA 1
ATOM 483 C C . ALA A 1 63 ? -28.05929 -17.94005 -47.42555 1.000 15.85075 63 ALA A C 1
ATOM 484 O O . ALA A 1 63 ? -29.23814 -17.75324 -47.10346 1.000 19.04262 63 ALA A O 1
ATOM 486 N N . LEU A 1 64 ? -27.29440 -17.01551 -47.97432 1.000 16.26490 64 LEU A N 1
ATOM 487 C CA . LEU A 1 64 ? -27.83943 -15.84332 -48.63261 1.000 17.67232 64 LEU A CA 1
ATOM 488 C C . LEU A 1 64 ? -27.14538 -15.69164 -49.97553 1.000 16.10947 64 LEU A C 1
ATOM 489 O O . LEU A 1 64 ? -26.16532 -16.38037 -50.27544 1.000 19.33263 64 LEU A O 1
ATOM 494 N N . CYS A 1 65 ? -27.65448 -14.77732 -50.79445 1.000 14.43332 65 CYS A N 1
ATOM 495 C CA . CYS A 1 65 ? -27.09730 -14.55128 -52.11124 1.000 17.36619 65 CYS A CA 1
ATOM 496 C C . CYS A 1 65 ? -26.65546 -13.10281 -52.23900 1.000 17.31255 65 CYS A C 1
ATOM 497 O O . CYS A 1 65 ? -27.11216 -12.22782 -51.50035 1.000 17.37228 65 CYS A O 1
ATOM 500 N N . SER A 1 66 ? -25.75850 -12.85011 -53.18331 1.000 15.84511 66 SER A N 1
ATOM 501 C CA . SER A 1 66 ? -25.31872 -11.48300 -53.41345 1.000 16.52138 66 SER A CA 1
ATOM 502 C C . SER A 1 66 ? -25.04025 -11.24965 -54.89000 1.000 17.72298 66 SER A C 1
ATOM 503 O O . SER A 1 66 ? -24.74977 -12.18006 -55.64805 1.000 18.13002 66 SER A O 1
ATOM 506 N N . LEU A 1 67 ? -25.12177 -9.98877 -55.29151 1.000 18.52548 67 LEU A N 1
ATOM 507 C CA . LEU A 1 67 ? -24.78703 -9.62795 -56.65816 1.000 17.17444 67 LEU A CA 1
ATOM 508 C C . LEU A 1 67 ? -24.39994 -8.16115 -56.70127 1.000 19.95386 67 LEU A C 1
ATOM 509 O O . LEU A 1 67 ? -24.60032 -7.41453 -55.74037 1.000 18.14507 67 LEU A O 1
ATOM 514 N N . GLY A 1 68 ? -23.86210 -7.76434 -57.84882 1.000 17.40169 68 GLY A N 1
ATOM 515 C CA . GLY A 1 68 ? -23.82259 -6.36870 -58.24810 1.000 17.32765 68 GLY A CA 1
ATOM 516 C C . GLY A 1 68 ? -24.57115 -6.22621 -59.56087 1.000 17.10908 68 GLY A C 1
ATOM 517 O O . GLY A 1 68 ? -24.54905 -7.12468 -60.40009 1.000 18.58452 68 GLY A O 1
ATOM 518 N N . LEU A 1 69 ? -25.23841 -5.09246 -59.73832 1.000 16.30358 69 LEU A N 1
ATOM 519 C CA . LEU A 1 69 ? -26.05053 -4.94005 -60.94325 1.000 16.10233 69 LEU A CA 1
ATOM 520 C C . LEU A 1 69 ? -25.16575 -4.77174 -62.17818 1.000 17.41115 69 LEU A C 1
ATOM 521 O O . LEU A 1 69 ? -24.18890 -4.01494 -62.15073 1.000 17.96026 69 LEU A O 1
ATOM 526 N N . PRO A 1 70 ? -25.50671 -5.41577 -63.28863 1.000 17.78517 70 PRO A N 1
ATOM 527 C CA . PRO A 1 70 ? -24.78777 -5.16398 -64.53609 1.000 18.36500 70 PRO A CA 1
ATOM 528 C C . PRO A 1 70 ? -25.13088 -3.78085 -65.07075 1.000 18.06188 70 PRO A C 1
ATOM 529 O O . PRO A 1 70 ? -26.13917 -3.18044 -64.69898 1.000 18.14829 70 PRO A O 1
ATOM 533 N N . GLU A 1 71 ? -24.27323 -3.28386 -65.96915 1.000 19.64003 71 GLU A N 1
ATOM 534 C CA . GLU A 1 71 ? -24.41654 -1.90974 -66.44466 1.000 20.25375 71 GLU A CA 1
ATOM 535 C C . GLU A 1 71 ? -25.77991 -1.65286 -67.09121 1.000 19.33637 71 GLU A C 1
ATOM 536 O O . GLU A 1 71 ? -26.36539 -0.58000 -66.90055 1.000 20.14514 71 GLU A O 1
ATOM 542 N N . ARG A 1 72 ? -26.31956 -2.62938 -67.83495 1.000 19.95404 72 ARG A N 1
ATOM 543 C CA . ARG A 1 72 ? -27.63904 -2.44467 -68.43493 1.000 20.67521 72 ARG A CA 1
ATOM 544 C C . ARG A 1 72 ? -28.73741 -2.23400 -67.40101 1.000 20.33042 72 ARG A C 1
ATOM 545 O O . ARG A 1 72 ? -29.83805 -1.81094 -67.76998 1.000 22.83742 72 ARG A O 1
ATOM 553 N N . ALA A 1 73 ? -28.46557 -2.49931 -66.11579 1.000 18.96517 73 ALA A N 1
ATOM 554 C CA . ALA A 1 73 ? -29.48148 -2.38774 -65.08119 1.000 17.47971 73 ALA A CA 1
ATOM 555 C C . ALA A 1 73 ? -29.01554 -1.53968 -63.90127 1.000 18.34452 73 ALA A C 1
ATOM 556 O O . ALA A 1 73 ? -29.52885 -1.70768 -62.79903 1.000 18.09551 73 ALA A O 1
ATOM 558 N N . TRP A 1 74 ? -28.06107 -0.63115 -64.10042 1.000 18.34399 74 TRP A N 1
ATOM 559 C CA . TRP A 1 74 ? -27.61869 0.23507 -63.00447 1.000 15.75667 74 TRP A CA 1
ATOM 560 C C . TRP A 1 74 ? -28.77232 1.10348 -62.50507 1.000 18.75945 74 TRP A C 1
ATOM 561 O O . TRP A 1 74 ? -29.32094 1.90410 -63.26581 1.000 18.61864 74 TRP A O 1
ATOM 572 N N . ALA A 1 75 ? -29.08956 0.98319 -61.21466 1.000 16.41785 75 ALA A N 1
ATOM 573 C CA . ALA A 1 75 ? -30.30628 1.58368 -60.66547 1.000 15.42736 75 ALA A CA 1
ATOM 574 C C . ALA A 1 75 ? -30.32128 3.10150 -60.81269 1.000 20.14394 75 ALA A C 1
ATOM 575 O O . ALA A 1 75 ? -31.38244 3.68867 -61.05412 1.000 21.03909 75 ALA A O 1
ATOM 577 N N . SER A 1 76 ? -29.16129 3.75702 -60.68159 1.000 17.78373 76 SER A N 1
ATOM 578 C CA . SER A 1 76 ? -29.14592 5.22106 -60.66713 1.000 18.49617 76 SER A CA 1
ATOM 579 C C . SER A 1 76 ? -29.60892 5.82154 -61.99153 1.000 19.26471 76 SER A C 1
ATOM 580 O O . SER A 1 76 ? -30.09511 6.96229 -62.01136 1.000 21.20134 76 SER A O 1
ATOM 583 N N . VAL A 1 77 ? -29.44721 5.09516 -63.09534 1.000 19.36236 77 VAL A N 1
ATOM 584 C CA . VAL A 1 77 ? -29.74406 5.61149 -64.42897 1.000 18.79151 77 VAL A CA 1
ATOM 585 C C . VAL A 1 77 ? -30.77318 4.77901 -65.18011 1.000 19.20508 77 VAL A C 1
ATOM 586 O O . VAL A 1 77 ? -31.43450 5.30988 -66.10102 1.000 19.97704 77 VAL A O 1
ATOM 590 N N . ARG A 1 78 ? -30.92094 3.50053 -64.85358 1.000 19.67647 78 ARG A N 1
ATOM 591 C CA . ARG A 1 78 ? -31.83639 2.59556 -65.55025 1.000 18.43858 78 ARG A CA 1
ATOM 592 C C . ARG A 1 78 ? -32.66818 1.85376 -64.51157 1.000 18.55694 78 ARG A C 1
ATOM 593 O O . ARG A 1 78 ? -32.56335 0.63090 -64.35017 1.000 19.16568 78 ARG A O 1
ATOM 601 N N . PRO A 1 79 ? -33.49500 2.58479 -63.75841 1.000 17.28861 79 PRO A N 1
ATOM 602 C CA . PRO A 1 79 ? -34.18587 1.96647 -62.62163 1.000 17.76757 79 PRO A CA 1
ATOM 603 C C . PRO A 1 79 ? -35.19162 0.89907 -63.01846 1.000 19.26725 79 PRO A C 1
ATOM 604 O O . PRO A 1 79 ? -35.35917 -0.06567 -62.26351 1.000 19.68231 79 PRO A O 1
ATOM 608 N N . ASP A 1 80 ? -35.87960 1.03954 -64.15546 1.000 19.76690 80 ASP A N 1
ATOM 609 C CA . ASP A 1 80 ? -36.82020 -0.00904 -64.54576 1.000 20.40203 80 ASP A CA 1
ATOM 610 C C . ASP A 1 80 ? -36.09143 -1.32652 -64.79171 1.000 19.77291 80 ASP A C 1
ATOM 611 O O . ASP A 1 80 ? -36.53384 -2.38861 -64.32899 1.000 19.55014 80 ASP A O 1
ATOM 616 N N . ALA A 1 81 ? -34.94214 -1.26696 -65.47002 1.000 19.48209 81 ALA A N 1
ATOM 617 C CA . ALA A 1 81 ? -34.15488 -2.47386 -65.69874 1.000 19.55373 81 ALA A CA 1
ATOM 618 C C . ALA A 1 81 ? -33.57732 -3.02128 -64.40018 1.000 18.65539 81 ALA A C 1
ATOM 619 O O . ALA A 1 81 ? -33.46443 -4.24244 -64.23324 1.000 18.29673 81 ALA A O 1
ATOM 621 N N . ALA A 1 82 ? -33.19550 -2.14161 -63.47000 1.000 17.11700 82 ALA A N 1
ATOM 622 C CA . ALA A 1 82 ? -32.72217 -2.61294 -62.16946 1.000 16.64192 82 ALA A CA 1
ATOM 623 C C . ALA A 1 82 ? -33.79755 -3.40406 -61.43940 1.000 18.20007 82 ALA A C 1
ATOM 624 O O . ALA A 1 82 ? -33.51579 -4.44854 -60.83711 1.000 17.52079 82 ALA A O 1
ATOM 626 N N . ILE A 1 83 ? -35.02942 -2.89516 -61.44554 1.000 17.34418 83 ILE A N 1
ATOM 627 C CA . ILE A 1 83 ? -36.12097 -3.58830 -60.78230 1.000 15.88600 83 ILE A CA 1
ATOM 628 C C . ILE A 1 83 ? -36.32466 -4.95912 -61.40105 1.000 17.53598 83 ILE A C 1
ATOM 629 O O . ILE A 1 83 ? -36.50121 -5.94835 -60.68149 1.000 18.36977 83 ILE A O 1
ATOM 634 N N . GLU A 1 84 ? -36.29879 -5.04113 -62.73982 1.000 20.00562 84 GLU A N 1
ATOM 635 C CA . GLU A 1 84 ? -36.49203 -6.33365 -63.39730 1.000 19.50963 84 GLU A CA 1
ATOM 636 C C . GLU A 1 84 ? -35.39007 -7.30980 -63.01632 1.000 19.66477 84 GLU A C 1
ATOM 637 O O . GLU A 1 84 ? -35.66148 -8.48310 -62.73282 1.000 20.17736 84 GLU A O 1
ATOM 643 N N . HIS A 1 85 ? -34.14016 -6.83715 -62.98297 1.000 17.26856 85 HIS A N 1
ATOM 644 C CA . HIS A 1 85 ? -33.03023 -7.71328 -62.62063 1.000 19.23387 85 HIS A CA 1
ATOM 645 C C . HIS A 1 85 ? -33.14649 -8.18026 -61.17801 1.000 18.83525 85 HIS A C 1
ATOM 646 O O . HIS A 1 85 ? -32.93383 -9.36644 -60.87230 1.000 18.45103 85 HIS A O 1
ATOM 653 N N . LEU A 1 86 ? -33.47762 -7.25805 -60.27042 1.000 16.16121 86 LEU A N 1
ATOM 654 C CA . LEU A 1 86 ? -33.55392 -7.61291 -58.86207 1.000 16.13415 86 LEU A CA 1
ATOM 655 C C . LEU A 1 86 ? -34.70664 -8.57012 -58.57892 1.000 17.37238 86 LEU A C 1
ATOM 656 O O . LEU A 1 86 ? -34.57117 -9.46785 -57.74118 1.000 16.37041 86 LEU A O 1
ATOM 661 N N . LYS A 1 87 ? -35.84515 -8.41156 -59.26856 1.000 17.91611 87 LYS A N 1
ATOM 662 C CA . LYS A 1 87 ? -36.95418 -9.33243 -59.03698 1.000 17.01058 87 LYS A CA 1
ATOM 663 C C . LYS A 1 87 ? -36.55822 -10.76698 -59.34978 1.000 15.56705 87 LYS A C 1
ATOM 664 O O . LYS A 1 87 ? -36.86780 -11.68248 -58.57578 1.000 17.56367 87 LYS A O 1
ATOM 670 N N . VAL A 1 88 ? -35.86035 -10.97466 -60.46827 1.000 17.66597 88 VAL A N 1
ATOM 671 C CA . VAL A 1 88 ? -35.41548 -12.32013 -60.82878 1.000 18.02588 88 VAL A CA 1
ATOM 672 C C . VAL A 1 88 ? -34.47409 -12.86243 -59.76106 1.000 18.48728 88 VAL A C 1
ATOM 673 O O . VAL A 1 88 ? -34.61086 -14.00004 -59.29592 1.000 18.22223 88 VAL A O 1
ATOM 677 N N . ALA A 1 89 ? -33.52803 -12.03286 -59.31486 1.000 17.84512 89 ALA A N 1
ATOM 678 C CA . ALA A 1 89 ? -32.56149 -12.50807 -58.32613 1.000 17.23658 89 ALA A CA 1
ATOM 679 C C . ALA A 1 89 ? -33.22025 -12.79044 -56.97875 1.000 16.64590 89 ALA A C 1
ATOM 680 O O . ALA A 1 89 ? -32.85491 -13.75287 -56.29539 1.000 16.77487 89 ALA A O 1
ATOM 682 N N . ILE A 1 90 ? -34.17620 -11.94722 -56.57471 1.000 16.96817 90 ILE A N 1
ATOM 683 C CA . ILE A 1 90 ? -34.91042 -12.15296 -55.33320 1.000 15.79668 90 ILE A CA 1
ATOM 684 C C . ILE A 1 90 ? -35.67694 -13.46945 -55.37484 1.000 17.60770 90 ILE A C 1
ATOM 685 O O . ILE A 1 90 ? -35.67219 -14.24291 -54.40887 1.000 17.65434 90 ILE A O 1
ATOM 690 N N . ASP A 1 91 ? -36.36135 -13.73516 -56.49221 1.000 16.99939 91 ASP A N 1
ATOM 691 C CA . ASP A 1 91 ? -37.10936 -14.98522 -56.60192 1.000 16.38499 91 ASP A CA 1
ATOM 692 C C . ASP A 1 91 ? -36.17409 -16.18806 -56.56181 1.000 17.12234 91 ASP A C 1
ATOM 693 O O . ASP A 1 91 ? -36.45243 -17.16628 -55.86314 1.000 19.30748 91 ASP A O 1
ATOM 698 N N . LYS A 1 92 ? -35.06022 -16.13728 -57.29815 1.000 17.23259 92 LYS A N 1
ATOM 699 C CA . LYS A 1 92 ? -34.12625 -17.26454 -57.26050 1.000 18.06553 92 LYS A CA 1
ATOM 700 C C . LYS A 1 92 ? -33.56352 -17.45984 -55.85881 1.000 17.99351 92 LYS A C 1
ATOM 701 O O . LYS A 1 92 ? -33.47073 -18.59080 -55.36593 1.000 17.71280 92 LYS A O 1
ATOM 707 N N . THR A 1 93 ? -33.20058 -16.36361 -55.18911 1.000 16.68147 93 THR A N 1
ATOM 708 C CA . THR A 1 93 ? -32.70117 -16.46880 -53.81896 1.000 16.14126 93 THR A CA 1
ATOM 709 C C . THR A 1 93 ? -33.70814 -17.17347 -52.92135 1.000 15.93511 93 THR A C 1
ATOM 710 O O . THR A 1 93 ? -33.36701 -18.10315 -52.18215 1.000 17.54877 93 THR A O 1
ATOM 714 N N . ALA A 1 94 ? -34.95723 -16.71756 -52.95399 1.000 16.99700 94 ALA A N 1
ATOM 715 C CA . ALA A 1 94 ? -35.98033 -17.30435 -52.10188 1.000 18.40799 94 ALA A CA 1
ATOM 716 C C . ALA A 1 94 ? -36.20573 -18.77073 -52.45406 1.000 18.11669 94 ALA A C 1
ATOM 717 O O . ALA A 1 94 ? -36.33813 -19.61695 -51.56339 1.000 19.48030 94 ALA A O 1
ATOM 719 N N . ASP A 1 95 ? -36.21330 -19.08847 -53.74883 1.000 19.59358 95 ASP A N 1
ATOM 720 C CA . ASP A 1 95 ? -36.56260 -20.44352 -54.16182 1.000 21.07170 95 ASP A CA 1
ATOM 721 C C . ASP A 1 95 ? -35.46076 -21.43872 -53.83324 1.000 21.57230 95 ASP A C 1
ATOM 722 O O . ASP A 1 95 ? -35.74383 -22.63077 -53.64314 1.000 23.21766 95 ASP A O 1
ATOM 727 N N . LEU A 1 96 ? -34.21157 -20.98690 -53.74138 1.000 17.89114 96 LEU A N 1
ATOM 728 C CA . LEU A 1 96 ? -33.15055 -21.89175 -53.32475 1.000 17.92182 96 LEU A CA 1
ATOM 729 C C . LEU A 1 96 ? -33.01506 -21.98206 -51.80965 1.000 18.77457 96 LEU A C 1
ATOM 730 O O . LEU A 1 96 ? -32.17717 -22.74528 -51.32257 1.000 22.15885 96 LEU A O 1
ATOM 735 N N . GLY A 1 97 ? -33.82655 -21.24241 -51.05625 1.000 18.60992 97 GLY A N 1
ATOM 736 C CA . GLY A 1 97 ? -33.76702 -21.26509 -49.61079 1.000 20.37573 97 GLY A CA 1
ATOM 737 C C . GLY A 1 97 ? -32.90615 -20.18915 -48.99276 1.000 21.62486 97 GLY A C 1
ATOM 738 O O . GLY A 1 97 ? -32.67994 -20.22747 -47.77694 1.000 21.14416 97 GLY A O 1
ATOM 739 N N . GLY A 1 98 ? -32.43017 -19.23335 -49.78643 1.000 18.93180 98 GLY A N 1
ATOM 740 C CA . GLY A 1 98 ? -31.64703 -18.14151 -49.23802 1.000 19.14220 98 GLY A CA 1
ATOM 741 C C . GLY A 1 98 ? -32.49908 -17.19334 -48.42037 1.000 19.93481 98 GLY A C 1
ATOM 742 O O . GLY A 1 98 ? -33.69859 -17.04423 -48.64464 1.000 23.17289 98 GLY A O 1
ATOM 743 N N . GLU A 1 99 ? -31.85814 -16.51914 -47.46816 1.000 18.83389 99 GLU A N 1
ATOM 744 C CA . GLU A 1 99 ? -32.60279 -15.68147 -46.54476 1.000 17.98215 99 GLU A CA 1
ATOM 745 C C . GLU A 1 99 ? -32.47927 -14.20062 -46.85170 1.000 19.27210 99 GLU A C 1
ATOM 746 O O . GLU A 1 99 ? -33.21308 -13.39863 -46.26250 1.000 20.02028 99 GLU A O 1
ATOM 752 N N . ALA A 1 100 ? -31.60905 -13.83469 -47.78367 1.000 16.26026 100 ALA A N 1
ATOM 753 C CA . ALA A 1 100 ? -31.43160 -12.43836 -48.14224 1.000 17.57019 100 ALA A CA 1
ATOM 754 C C . ALA A 1 100 ? -30.69025 -12.35985 -49.46181 1.000 16.33267 100 ALA A C 1
ATOM 755 O O . ALA A 1 100 ? -29.96205 -13.27961 -49.84568 1.000 16.72508 100 ALA A O 1
ATOM 757 N N . LEU A 1 101 ? -30.87662 -11.23447 -50.14122 1.000 14.46826 101 LEU A N 1
ATOM 758 C CA . LEU A 1 101 ? -30.06839 -10.85641 -51.28945 1.000 15.14769 101 LEU A CA 1
ATOM 759 C C . LEU A 1 101 ? -29.32604 -9.58681 -50.91776 1.000 16.08121 101 LEU A C 1
ATOM 760 O O . LEU A 1 101 ? -29.95363 -8.56518 -50.61354 1.000 16.57596 101 LEU A O 1
ATOM 765 N N . SER A 1 102 ? -28.00601 -9.65366 -50.93580 1.000 15.11231 102 SER A N 1
ATOM 766 C CA . SER A 1 102 ? -27.20978 -8.52174 -50.47460 1.000 15.48976 102 SER A CA 1
ATOM 767 C C . SER A 1 102 ? -26.21739 -8.11994 -51.54966 1.000 16.74301 102 SER A C 1
ATOM 768 O O . SER A 1 102 ? -26.28227 -8.60729 -52.69302 1.000 20.03239 102 SER A O 1
ATOM 771 N N . GLY A 1 103 ? -25.32978 -7.19074 -51.21532 1.000 16.89769 103 GLY A N 1
ATOM 772 C CA . GLY A 1 103 ? -24.31197 -6.78102 -52.15117 1.000 17.10693 103 GLY A CA 1
ATOM 773 C C . GLY A 1 103 ? -24.56935 -5.41174 -52.73212 1.000 15.68142 103 GLY A C 1
ATOM 774 O O . GLY A 1 103 ? -25.22527 -4.55806 -52.11682 1.000 15.71814 103 GLY A O 1
ATOM 775 N N . VAL A 1 104 ? -24.04808 -5.18797 -53.92560 1.000 16.12020 104 VAL A N 1
ATOM 776 C CA . VAL A 1 104 ? -24.23145 -3.90142 -54.58506 1.000 15.69680 104 VAL A CA 1
ATOM 777 C C . VAL A 1 104 ? -25.53309 -3.98829 -55.37560 1.000 15.92228 104 VAL A C 1
ATOM 778 O O . VAL A 1 104 ? -25.53867 -4.01863 -56.61337 1.000 17.89574 104 VAL A O 1
ATOM 782 N N . ILE A 1 105 ? -26.65428 -4.02322 -54.64477 1.000 15.87814 105 ILE A N 1
ATOM 783 C CA . ILE A 1 105 ? -27.96624 -4.17512 -55.27188 1.000 16.57004 105 ILE A CA 1
ATOM 784 C C . ILE A 1 105 ? -28.55399 -2.84400 -55.69948 1.000 16.94278 105 ILE A C 1
ATOM 785 O O . ILE A 1 105 ? -29.62814 -2.81753 -56.32051 1.000 18.34167 105 ILE A O 1
ATOM 790 N N . TYR A 1 106 ? -27.87278 -1.74277 -55.39871 1.000 15.93576 106 TYR A N 1
ATOM 791 C CA . TYR A 1 106 ? -28.32213 -0.38113 -55.66984 1.000 18.30554 106 TYR A CA 1
ATOM 792 C C . TYR A 1 106 ? -27.57792 0.24070 -56.83278 1.000 18.54650 106 TYR A C 1
ATOM 793 O O . TYR A 1 106 ? -27.80762 1.41386 -57.15723 1.000 18.08143 106 TYR A O 1
ATOM 802 N N . GLY A 1 107 ? -26.66479 -0.49635 -57.44199 1.000 16.25794 107 GLY A N 1
ATOM 803 C CA . GLY A 1 107 ? -25.84940 0.05235 -58.49580 1.000 17.79604 107 GLY A CA 1
ATOM 804 C C . GLY A 1 107 ? -24.90057 -1.01475 -58.96155 1.000 18.83954 107 GLY A C 1
ATOM 805 O O . GLY A 1 107 ? -25.11216 -2.20015 -58.69898 1.000 20.16366 107 GLY A O 1
ATOM 806 N N . GLY A 1 108 ? -23.84145 -0.59403 -59.64256 1.000 16.83911 108 GLY A N 1
ATOM 807 C CA . GLY A 1 108 ? -22.89302 -1.53359 -60.18643 1.000 19.33709 108 GLY A CA 1
ATOM 808 C C . GLY A 1 108 ? -21.46887 -1.14721 -59.84876 1.000 20.84282 108 GLY A C 1
ATOM 809 O O . GLY A 1 108 ? -21.15535 0.01417 -59.59632 1.000 19.82236 108 GLY A O 1
ATOM 810 N N . ILE A 1 109 ? -20.60733 -2.16169 -59.85534 1.000 20.08928 109 ILE A N 1
ATOM 811 C CA . ILE A 1 109 ? -19.17041 -1.93260 -59.86744 1.000 19.92656 109 ILE A CA 1
ATOM 812 C C . ILE A 1 109 ? -18.80438 -1.28996 -61.19513 1.000 19.32997 109 ILE A C 1
ATOM 813 O O . ILE A 1 109 ? -19.09085 -1.83771 -62.26852 1.000 21.93194 109 ILE A O 1
ATOM 818 N N . GLY A 1 110 ? -18.17943 -0.11663 -61.13512 1.000 16.77845 110 GLY A N 1
ATOM 819 C CA . GLY A 1 110 ? -17.82119 0.63108 -62.32085 1.000 17.55927 110 GLY A CA 1
ATOM 820 C C . GLY A 1 110 ? -18.59767 1.91163 -62.52303 1.000 18.35032 110 GLY A C 1
ATOM 821 O O . GLY A 1 110 ? -18.33668 2.61663 -63.50582 1.000 21.10941 110 GLY A O 1
ATOM 822 N N . GLU A 1 111 ? -19.55016 2.23538 -61.65236 1.000 18.37242 111 GLU A N 1
ATOM 823 C CA . GLU A 1 111 ? -20.22876 3.52370 -61.75769 1.000 16.04504 111 GLU A CA 1
ATOM 824 C C . GLU A 1 111 ? -19.31349 4.62707 -61.24988 1.000 15.03331 111 GLU A C 1
ATOM 825 O O . GLU A 1 111 ? -18.64485 4.48264 -60.21643 1.000 16.05588 111 GLU A O 1
ATOM 831 N N . ARG A 1 112 ? -19.27724 5.72349 -61.99997 1.000 15.88421 112 ARG A N 1
ATOM 832 C CA . ARG A 1 112 ? -18.46362 6.89230 -61.68396 1.000 16.14296 112 ARG A CA 1
ATOM 833 C C . ARG A 1 112 ? -18.86940 8.02381 -62.60885 1.000 15.94329 112 ARG A C 1
ATOM 834 O O . ARG A 1 112 ? -18.74065 7.90308 -63.82887 1.000 18.22011 112 ARG A O 1
ATOM 842 N N . THR A 1 113 ? -19.33614 9.12279 -62.04055 1.000 14.67184 113 THR A N 1
ATOM 843 C CA . THR A 1 113 ? -19.67120 10.29409 -62.83957 1.000 16.27735 113 THR A CA 1
ATOM 844 C C . THR A 1 113 ? -18.56782 11.34055 -62.85729 1.000 17.96995 113 THR A C 1
ATOM 845 O O . THR A 1 113 ? -18.59637 12.23675 -63.71114 1.000 19.68265 113 THR A O 1
ATOM 849 N N . GLY A 1 114 ? -17.61737 11.26585 -61.92670 1.000 16.32221 114 GLY A N 1
ATOM 850 C CA . GLY A 1 114 ? -16.61131 12.29424 -61.74925 1.000 17.10923 114 GLY A CA 1
ATOM 851 C C . GLY A 1 114 ? -17.01176 13.41520 -60.82211 1.000 15.67336 114 GLY A C 1
ATOM 852 O O . GLY A 1 114 ? -16.17948 14.29434 -60.54119 1.000 19.03975 114 GLY A O 1
ATOM 853 N N . VAL A 1 115 ? -18.25203 13.41381 -60.33705 1.000 18.32819 115 VAL A N 1
ATOM 854 C CA . VAL A 1 115 ? -18.77314 14.43637 -59.43129 1.000 18.38865 115 VAL A CA 1
ATOM 855 C C . VAL A 1 115 ? -19.52417 13.76130 -58.28633 1.000 18.10637 115 VAL A C 1
ATOM 856 O 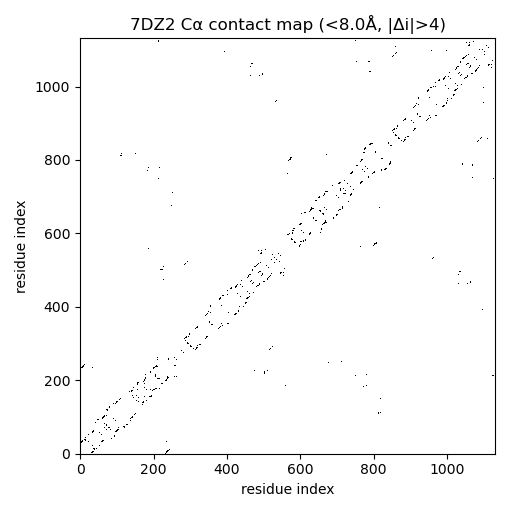O . VAL A 1 115 ? -19.77165 12.54247 -58.34043 1.000 17.64645 115 VAL A O 1
ATOM 860 N N . PRO A 1 116 ? -19.90355 14.49432 -57.24202 1.000 17.49559 116 PRO A N 1
ATOM 861 C CA . PRO A 1 116 ? -20.60059 13.86671 -56.12282 1.000 17.17248 116 PRO A CA 1
ATOM 862 C C . PRO A 1 116 ? -21.92913 13.26283 -56.55931 1.000 17.81171 116 PRO A C 1
ATOM 863 O O . PRO A 1 116 ? -22.54628 13.71897 -57.53651 1.000 18.46856 116 PRO A O 1
ATOM 867 N N . PRO A 1 117 ? -22.39526 12.24149 -55.84478 1.000 17.10092 117 PRO A N 1
ATOM 868 C CA . PRO A 1 117 ? -23.72872 11.69205 -56.12036 1.000 18.98576 117 PRO A CA 1
ATOM 869 C C . PRO A 1 117 ? -24.81815 12.74795 -55.94184 1.000 20.37903 117 PRO A C 1
ATOM 870 O O . PRO A 1 117 ? -24.71036 13.65137 -55.10461 1.000 21.87409 117 PRO A O 1
ATOM 874 N N . THR A 1 118 ? -25.86245 12.64006 -56.76179 1.000 18.65873 118 THR A N 1
ATOM 875 C CA . THR A 1 118 ? -26.92291 13.64120 -56.83312 1.000 19.19263 118 THR A CA 1
ATOM 876 C C . THR A 1 118 ? -28.22864 13.10725 -56.26425 1.000 21.83590 118 THR A C 1
ATOM 877 O O . THR A 1 118 ? -28.45030 11.89778 -56.15027 1.000 19.10242 118 THR A O 1
ATOM 881 N N . GLU A 1 119 ? -29.12011 14.04449 -55.94368 1.000 22.33471 119 GLU A N 1
ATOM 882 C CA . GLU A 1 119 ? -30.45818 13.66627 -55.51411 1.000 22.24229 119 GLU A CA 1
ATOM 883 C C . GLU A 1 119 ? -31.18977 12.88245 -56.59342 1.000 20.57129 119 GLU A C 1
ATOM 884 O O . GLU A 1 119 ? -31.93815 11.95162 -56.27688 1.000 22.85814 119 GLU A O 1
ATOM 890 N N . ALA A 1 120 ? -30.99634 13.23973 -57.86935 1.000 19.93688 120 ALA A N 1
ATOM 891 C CA . ALA A 1 120 ? -31.65020 12.48677 -58.93620 1.000 19.71023 120 ALA A CA 1
ATOM 892 C C . ALA A 1 120 ? -31.21887 11.02731 -58.91343 1.000 21.33196 120 ALA A C 1
ATOM 893 O O . ALA A 1 120 ? -32.05222 10.12041 -59.05582 1.000 20.23117 120 ALA A O 1
ATOM 895 N N . GLU A 1 121 ? -29.91926 10.78119 -58.73407 1.000 19.15153 121 GLU A N 1
ATOM 896 C CA . GLU A 1 121 ? -29.43709 9.40395 -58.67774 1.000 19.17284 121 GLU A CA 1
ATOM 897 C C . GLU A 1 121 ? -30.03029 8.67232 -57.48248 1.000 18.81338 121 GLU A C 1
ATOM 898 O O . GLU A 1 121 ? -30.51012 7.53156 -57.60320 1.000 18.74570 121 GLU A O 1
ATOM 904 N N . TYR A 1 122 ? -30.02276 9.32440 -56.31722 1.000 18.20139 122 TYR A N 1
ATOM 905 C CA . TYR A 1 122 ? -30.54901 8.70371 -55.11184 1.000 19.17809 122 TYR A CA 1
ATOM 906 C C . TYR A 1 122 ? -32.05275 8.48847 -55.20110 1.000 19.25865 122 TYR A C 1
ATOM 907 O O . TYR A 1 122 ? -32.56234 7.51326 -54.63770 1.000 19.39367 122 TYR A O 1
ATOM 916 N N . ASP A 1 123 ? -32.77002 9.38343 -55.89481 1.000 18.86397 123 ASP A N 1
ATOM 917 C CA . ASP A 1 123 ? -34.20381 9.18264 -56.10306 1.000 22.00586 123 ASP A CA 1
ATOM 918 C C . ASP A 1 123 ? -34.46760 7.90552 -56.89063 1.000 19.89268 123 ASP A C 1
ATOM 919 O O . ASP A 1 123 ? -35.37983 7.13529 -56.55558 1.000 19.96877 123 ASP A O 1
ATOM 924 N N . ASN A 1 124 ? -33.69012 7.67247 -57.94934 1.000 19.41643 124 ASN A N 1
ATOM 925 C CA . ASN A 1 124 ? -33.84870 6.44424 -58.71755 1.000 17.15939 124 ASN A CA 1
ATOM 926 C C . ASN A 1 124 ? -33.48307 5.21961 -57.88459 1.000 17.28578 124 ASN A C 1
ATOM 927 O O . ASN A 1 124 ? -34.19162 4.20459 -57.93144 1.000 17.99717 124 ASN A O 1
ATOM 932 N N . ILE A 1 125 ? -32.39238 5.29141 -57.10784 1.000 16.84450 125 ILE A N 1
ATOM 933 C CA . ILE A 1 125 ? -32.01195 4.14261 -56.28321 1.000 17.15525 125 ILE A CA 1
ATOM 934 C C . ILE A 1 125 ? -33.10054 3.83858 -55.26423 1.000 16.12122 125 ILE A C 1
ATOM 935 O O . ILE A 1 125 ? -33.46180 2.67472 -55.04986 1.000 17.58613 125 ILE A O 1
ATOM 940 N N . ALA A 1 126 ? -33.66627 4.88101 -54.64185 1.000 17.63457 126 ALA A N 1
ATOM 941 C CA . ALA A 1 126 ? -34.72802 4.66341 -53.66295 1.000 19.35792 126 ALA A CA 1
ATOM 942 C C . ALA A 1 126 ? -35.95385 4.01423 -54.29714 1.000 16.89555 126 ALA A C 1
ATOM 943 O O . ALA A 1 126 ? -36.57833 3.13563 -53.68982 1.000 18.28293 126 ALA A O 1
ATOM 945 N N . ARG A 1 127 ? -36.33391 4.44624 -55.50576 1.000 17.43442 127 ARG A N 1
ATOM 946 C CA . ARG A 1 127 ? -37.47591 3.81088 -56.16453 1.000 18.05068 127 ARG A CA 1
ATOM 947 C C . ARG A 1 127 ? -37.20521 2.33814 -56.43327 1.000 19.62907 127 ARG A C 1
ATOM 948 O O . ARG A 1 127 ? -38.08016 1.48784 -56.22581 1.000 18.88972 127 ARG A O 1
ATOM 956 N N . VAL A 1 128 ? -35.99013 2.02044 -56.87331 1.000 17.09912 128 VAL A N 1
ATOM 957 C CA . VAL A 1 128 ? -35.62639 0.62851 -57.14167 1.000 17.80262 128 VAL A CA 1
ATOM 958 C C . VAL A 1 128 ? -35.65130 -0.18351 -55.85420 1.000 17.93302 128 VAL A C 1
ATOM 959 O O . VAL A 1 128 ? -36.25081 -1.26664 -55.78384 1.000 18.56769 128 VAL A O 1
ATOM 963 N N . LEU A 1 129 ? -34.99766 0.32315 -54.81103 1.000 16.74566 129 LEU A N 1
ATOM 964 C CA . LEU A 1 129 ? -34.93474 -0.45117 -53.58481 1.000 15.15915 129 LEU A CA 1
ATOM 965 C C . LEU A 1 129 ? -36.30679 -0.60409 -52.94689 1.000 16.92556 129 LEU A C 1
ATOM 966 O O . LEU A 1 129 ? -36.57179 -1.61747 -52.29809 1.000 18.62279 129 LEU A O 1
ATOM 971 N N . SER A 1 130 ? -37.19046 0.38784 -53.10574 1.000 19.38546 130 SER A N 1
ATOM 972 C CA . SER A 1 130 ? -38.53753 0.23613 -52.56635 1.000 18.89906 130 SER A CA 1
ATOM 973 C C . SER A 1 130 ? -39.26930 -0.90636 -53.25761 1.000 17.01781 130 SER A C 1
ATOM 974 O O . SER A 1 130 ? -39.88899 -1.75053 -52.59847 1.000 19.04607 130 SER A O 1
ATOM 977 N N . ALA A 1 131 ? -39.19642 -0.94816 -54.58952 1.000 17.04411 131 ALA A N 1
ATOM 978 C CA . ALA A 1 131 ? -39.85064 -2.01402 -55.34178 1.000 17.30456 131 ALA A CA 1
ATOM 979 C C . ALA A 1 131 ? -39.22448 -3.35499 -55.00950 1.000 19.02050 131 ALA A C 1
ATOM 980 O O . ALA A 1 131 ? -39.93156 -4.35127 -54.81132 1.000 18.44094 131 ALA A O 1
ATOM 982 N N . ALA A 1 132 ? -37.89456 -3.39413 -54.93418 1.000 16.46512 132 ALA A N 1
ATOM 983 C CA . ALA A 1 132 ? -37.22170 -4.65013 -54.62849 1.000 16.76958 132 ALA A CA 1
ATOM 984 C C . ALA A 1 132 ? -37.54826 -5.11713 -53.21694 1.000 18.65461 132 ALA A C 1
ATOM 985 O O . ALA A 1 132 ? -37.76741 -6.31403 -52.98695 1.000 18.30905 132 ALA A O 1
ATOM 987 N N . ALA A 1 133 ? -37.59887 -4.19209 -52.25184 1.000 17.76898 133 ALA A N 1
ATOM 988 C CA . ALA A 1 133 ? -37.91380 -4.59018 -50.88413 1.000 19.04547 133 ALA A CA 1
ATOM 989 C C . ALA A 1 133 ? -39.31923 -5.16818 -50.79988 1.000 17.53224 133 ALA A C 1
ATOM 990 O O . ALA A 1 133 ? -39.54968 -6.15848 -50.09978 1.000 17.51261 133 ALA A O 1
ATOM 992 N N . LYS A 1 134 ? -40.26997 -4.56974 -51.52490 1.000 18.06228 134 LYS A N 1
ATOM 993 C CA . LYS A 1 134 ? -41.62431 -5.11262 -51.56057 1.000 17.73623 134 LYS A CA 1
ATOM 994 C C . LYS A 1 134 ? -41.63156 -6.52885 -52.12226 1.000 18.23436 134 LYS A C 1
ATOM 995 O O . LYS A 1 134 ? -42.28723 -7.42104 -51.57226 1.000 20.27498 134 LYS A O 1
ATOM 1001 N N . HIS A 1 135 ? -40.88643 -6.75709 -53.20128 1.000 16.76222 135 HIS A N 1
ATOM 1002 C CA . HIS A 1 135 ? -40.82332 -8.09581 -53.78791 1.000 18.34274 135 HIS A CA 1
ATOM 1003 C C . HIS A 1 135 ? -40.16170 -9.07611 -52.83324 1.000 18.53539 135 HIS A C 1
ATOM 1004 O O . HIS A 1 135 ? -40.64053 -10.20268 -52.64830 1.000 18.96721 135 HIS A O 1
ATOM 1011 N N . ALA A 1 136 ? -39.06109 -8.65650 -52.20957 1.000 18.26885 136 ALA A N 1
ATOM 1012 C CA . ALA A 1 136 ? -38.40345 -9.50099 -51.22053 1.000 17.92823 136 ALA A CA 1
ATOM 1013 C C . ALA A 1 136 ? -39.33838 -9.85772 -50.06678 1.000 18.22331 136 ALA A C 1
ATOM 1014 O O . ALA A 1 136 ? -39.37214 -11.01395 -49.62329 1.000 19.21904 136 ALA A O 1
ATOM 1016 N N . LYS A 1 137 ? -40.10369 -8.87948 -49.56127 1.000 18.75503 137 LYS A N 1
ATOM 1017 C CA . LYS A 1 137 ? -41.03916 -9.16838 -48.47381 1.000 19.59954 137 LYS A CA 1
ATOM 1018 C C . LYS A 1 137 ? -42.07986 -10.19466 -48.90341 1.000 19.15687 137 LYS A C 1
ATOM 1019 O O . LYS A 1 137 ? -42.41532 -11.10685 -48.13509 1.000 22.87651 137 LYS A O 1
ATOM 1025 N N . SER A 1 138 ? -42.56734 -10.08893 -50.14070 1.000 20.92500 138 SER A N 1
ATOM 1026 C CA . SER A 1 138 ? -43.55295 -11.05386 -50.61566 1.000 21.04727 138 SER A CA 1
ATOM 1027 C C . SER A 1 138 ? -42.97645 -12.45922 -50.69686 1.000 22.27740 138 SER A C 1
ATOM 1028 O O . SER A 1 138 ? -43.73940 -13.42902 -50.63862 1.000 24.00432 138 SER A O 1
ATOM 1031 N N . ARG A 1 139 ? -41.65633 -12.59398 -50.83638 1.000 18.83335 139 ARG A N 1
ATOM 1032 C CA . ARG A 1 139 ? -41.00833 -13.90103 -50.82644 1.000 21.20062 139 ARG A CA 1
ATOM 1033 C C . ARG A 1 139 ? -40.39791 -14.24179 -49.47730 1.000 20.06893 139 ARG A C 1
ATOM 1034 O O . ARG A 1 139 ? -39.75297 -15.29339 -49.35178 1.000 23.28139 139 ARG A O 1
ATOM 1042 N N . GLY A 1 140 ? -40.55510 -13.37351 -48.47892 1.000 20.87968 140 GLY A N 1
ATOM 1043 C CA . GLY A 1 140 ? -40.09043 -13.67338 -47.13872 1.000 21.49596 140 GLY A CA 1
ATOM 1044 C C . GLY A 1 140 ? -38.59750 -13.56875 -46.92477 1.000 22.88231 140 GLY A C 1
ATOM 1045 O O . GLY A 1 140 ? -38.05719 -14.25315 -46.04426 1.000 23.86444 140 GLY A O 1
ATOM 1046 N N . ILE A 1 141 ? -37.90311 -12.73539 -47.69881 1.000 19.77477 141 ILE A N 1
ATOM 1047 C CA . ILE A 1 141 ? -36.47150 -12.54084 -47.51862 1.000 20.64901 141 ILE A CA 1
ATOM 1048 C C . ILE A 1 141 ? -36.17718 -11.05827 -47.32102 1.000 18.54025 141 ILE A C 1
ATOM 1049 O O . ILE A 1 141 ? -37.03073 -10.19261 -47.51075 1.000 20.20841 141 ILE A O 1
ATOM 1054 N N . GLU A 1 142 ? -34.94151 -10.78080 -46.92026 1.000 19.51780 142 GLU A N 1
ATOM 1055 C CA . GLU A 1 142 ? -34.47820 -9.41385 -46.71868 1.000 18.10026 142 GLU A CA 1
ATOM 1056 C C . GLU A 1 142 ? -33.48884 -9.01634 -47.81065 1.000 18.87004 142 GLU A C 1
ATOM 1057 O O . GLU A 1 142 ? -33.00051 -9.84201 -48.58985 1.000 17.12095 142 GLU A O 1
ATOM 1063 N N . LEU A 1 143 ? -33.21989 -7.71475 -47.88050 1.000 16.14801 143 LEU A N 1
ATOM 1064 C CA . LEU A 1 143 ? -32.23418 -7.15972 -48.79184 1.000 14.64639 143 LEU A CA 1
ATOM 1065 C C . LEU A 1 143 ? -31.12244 -6.51563 -47.98472 1.000 15.86319 143 LEU A C 1
ATOM 1066 O O . LEU A 1 143 ? -31.38407 -5.89779 -46.95222 1.000 17.80196 143 LEU A O 1
ATOM 1071 N N . GLY A 1 144 ? -29.89513 -6.63484 -48.46959 1.000 16.09984 144 GLY A N 1
ATOM 1072 C CA . GLY A 1 144 ? -28.74929 -5.97059 -47.85213 1.000 16.82388 144 GLY A CA 1
ATOM 1073 C C . GLY A 1 144 ? -28.09734 -5.00073 -48.81889 1.000 17.21628 144 GLY A C 1
ATOM 1074 O O . GLY A 1 144 ? -27.95264 -5.29632 -50.00505 1.000 16.63727 144 GLY A O 1
ATOM 1075 N N . VAL A 1 145 ? -27.71756 -3.83197 -48.30686 1.000 15.00092 145 VAL A N 1
ATOM 1076 C CA . VAL A 1 145 ? -27.01387 -2.81740 -49.07682 1.000 15.39583 145 VAL A CA 1
ATOM 1077 C C . VAL A 1 145 ? -25.55885 -2.82177 -48.62138 1.000 15.51788 145 VAL A C 1
ATOM 1078 O O . VAL A 1 145 ? -25.26146 -2.47610 -47.46800 1.000 16.90590 145 VAL A O 1
ATOM 1082 N N . GLU A 1 146 ? -24.64523 -3.22489 -49.51328 1.000 14.25996 146 GLU A N 1
ATOM 1083 C CA . GLU A 1 146 ? -23.22332 -3.28724 -49.17531 1.000 17.65443 146 GLU A CA 1
ATOM 1084 C C . GLU A 1 146 ? -22.55586 -1.97376 -49.57076 1.000 18.30814 146 GLU A C 1
ATOM 1085 O O . GLU A 1 146 ? -22.50666 -1.63604 -50.75512 1.000 19.00196 146 GLU A O 1
ATOM 1091 N N . ALA A 1 147 ? -22.01748 -1.25566 -48.58429 1.000 14.08608 147 ALA A N 1
ATOM 1092 C CA . ALA A 1 147 ? -21.21038 -0.07096 -48.87413 1.000 16.69743 147 ALA A CA 1
ATOM 1093 C C . ALA A 1 147 ? -19.86152 -0.50080 -49.44559 1.000 16.04198 147 ALA A C 1
ATOM 1094 O O . ALA A 1 147 ? -19.18602 -1.35930 -48.86570 1.000 15.83517 147 ALA A O 1
ATOM 1096 N N . VAL A 1 148 ? -19.47732 0.07723 -50.59108 1.000 13.92034 148 VAL A N 1
ATOM 1097 C CA . VAL A 1 148 ? -18.22898 -0.27074 -51.26810 1.000 13.88211 148 VAL A CA 1
ATOM 1098 C C . VAL A 1 148 ? -17.40785 0.99922 -51.46156 1.000 14.98178 148 VAL A C 1
ATOM 1099 O O . VAL A 1 148 ? -17.91832 2.11068 -51.33744 1.000 15.01941 148 VAL A O 1
ATOM 1103 N N . ASN A 1 149 ? -16.12038 0.83608 -51.76386 1.000 13.17767 149 ASN A N 1
ATOM 1104 C CA . ASN A 1 149 ? -15.27550 2.02856 -51.75663 1.000 12.79209 149 ASN A CA 1
ATOM 1105 C C . ASN A 1 149 ? -15.53056 2.92784 -52.98080 1.000 13.00383 149 ASN A C 1
ATOM 1106 O O . ASN A 1 149 ? -16.14696 2.53900 -53.99545 1.000 13.37667 149 ASN A O 1
ATOM 1111 N N . ARG A 1 150 ? -15.02035 4.15926 -52.84466 1.000 12.85792 150 ARG A N 1
ATOM 1112 C CA . ARG A 1 150 ? -15.18582 5.25313 -53.80704 1.000 11.06933 150 ARG A CA 1
ATOM 1113 C C . ARG A 1 150 ? -14.85440 4.87714 -55.24342 1.000 13.93874 150 ARG A C 1
ATOM 1114 O O . ARG A 1 150 ? -15.38965 5.48000 -56.17648 1.000 13.89001 150 ARG A O 1
ATOM 1122 N N . TYR A 1 151 ? -13.93095 3.93080 -55.45329 1.000 12.45464 151 TYR A N 1
ATOM 1123 C CA . TYR A 1 151 ? -13.51577 3.59941 -56.80477 1.000 13.30050 151 TYR A CA 1
ATOM 1124 C C . TYR A 1 151 ? -14.46353 2.62275 -57.47084 1.000 13.62276 151 TYR A C 1
ATOM 1125 O O . TYR A 1 151 ? -14.50915 2.55514 -58.70508 1.000 15.61869 151 TYR A O 1
ATOM 1134 N N . GLU A 1 152 ? -15.20747 1.86532 -56.68139 1.000 13.46776 152 GLU A N 1
ATOM 1135 C CA . GLU A 1 152 ? -16.12097 0.88203 -57.24540 1.000 15.07673 152 GLU A CA 1
ATOM 1136 C C . GLU A 1 152 ? -17.45244 1.49484 -57.61876 1.000 16.74957 152 GLU A C 1
ATOM 1137 O O . GLU A 1 152 ? -18.07376 1.07880 -58.60698 1.000 17.14321 152 GLU A O 1
ATOM 1143 N N . ASN A 1 153 ? -17.88190 2.49452 -56.86222 1.000 15.19034 153 ASN A N 1
ATOM 1144 C CA . ASN A 1 153 ? -19.18763 3.10131 -57.04487 1.000 15.60545 153 ASN A CA 1
ATOM 1145 C C . ASN A 1 153 ? -19.15050 4.41909 -56.28267 1.000 15.87361 153 ASN A C 1
ATOM 1146 O O . ASN A 1 153 ? -18.52390 4.49989 -55.22592 1.000 14.99034 153 ASN A O 1
ATOM 1151 N N . HIS A 1 154 ? -19.76836 5.46766 -56.82595 1.000 16.01930 154 HIS A N 1
ATOM 1152 C CA . HIS A 1 154 ? -19.68366 6.78228 -56.18746 1.000 14.10215 154 HIS A CA 1
ATOM 1153 C C . HIS A 1 154 ? -20.87862 7.08485 -55.29103 1.000 15.25911 154 HIS A C 1
ATOM 1154 O O . HIS A 1 154 ? -20.96507 8.18945 -54.73010 1.000 16.24011 154 HIS A O 1
ATOM 1161 N N . LEU A 1 155 ? -21.78849 6.13078 -55.11042 1.000 14.46350 155 LEU A N 1
ATOM 1162 C CA . LEU A 1 155 ? -23.07395 6.43795 -54.49232 1.000 15.81493 155 LEU A CA 1
ATOM 1163 C C . LEU A 1 155 ? -23.16810 6.04224 -53.02188 1.000 17.10735 155 LEU A C 1
ATOM 1164 O O . LEU A 1 155 ? -23.68252 6.82101 -52.21197 1.000 16.91761 155 LEU A O 1
ATOM 1169 N N . ILE A 1 156 ? -22.71376 4.85399 -52.62354 1.000 15.29687 156 ILE A N 1
ATOM 1170 C CA . ILE A 1 156 ? -22.84161 4.41909 -51.22731 1.000 14.09750 156 ILE A CA 1
ATOM 1171 C C . ILE A 1 156 ? -21.49688 3.84523 -50.80422 1.000 14.62934 156 ILE A C 1
ATOM 1172 O O . ILE A 1 156 ? -21.16285 2.70521 -51.14705 1.000 16.10873 156 ILE A O 1
ATOM 1177 N N . ASN A 1 157 ? -20.72585 4.62923 -50.04841 1.000 14.85167 157 ASN A N 1
ATOM 1178 C CA . ASN A 1 157 ? -19.36746 4.26075 -49.68903 1.000 13.18178 157 ASN A CA 1
ATOM 1179 C C . ASN A 1 157 ? -19.15017 4.03094 -48.19774 1.000 14.70447 157 ASN A C 1
ATOM 1180 O O . ASN A 1 157 ? -18.21052 3.32483 -47.84365 1.000 16.37555 157 ASN A O 1
ATOM 1185 N N . THR A 1 158 ? -19.98891 4.59575 -47.33430 1.000 15.30998 158 THR A N 1
ATOM 1186 C CA . THR A 1 158 ? -19.82249 4.54601 -45.89218 1.000 14.86190 158 THR A CA 1
ATOM 1187 C C . THR A 1 158 ? -21.04671 3.91216 -45.24884 1.000 14.04825 158 THR A C 1
ATOM 1188 O O . THR A 1 158 ? -22.13263 3.86411 -45.84020 1.000 15.47281 158 THR A O 1
ATOM 1192 N N . GLY A 1 159 ? -20.85883 3.43068 -44.02194 1.000 14.80656 159 GLY A N 1
ATOM 1193 C CA . GLY A 1 159 ? -21.99244 3.03725 -43.20732 1.000 15.41486 159 GLY A CA 1
ATOM 1194 C C . GLY A 1 159 ? -23.03011 4.14053 -43.10785 1.000 17.59585 159 GLY A C 1
ATOM 1195 O O . GLY A 1 159 ? -24.22801 3.88875 -43.22414 1.000 15.91390 159 GLY A O 1
ATOM 1196 N N . TRP A 1 160 ? -22.58893 5.38572 -42.89877 1.000 15.57388 160 TRP A N 1
ATOM 1197 C CA . TRP A 1 160 ? -23.58800 6.43554 -42.72264 1.000 17.09226 160 TRP A CA 1
ATOM 1198 C C . TRP A 1 160 ? -24.36974 6.69715 -44.00868 1.000 17.57210 160 TRP A C 1
ATOM 1199 O O . TRP A 1 160 ? -25.56895 6.98764 -43.94306 1.000 17.67391 160 TRP A O 1
ATOM 1210 N N . GLN A 1 161 ? -23.73973 6.56659 -45.18095 1.000 15.55274 161 GLN A N 1
ATOM 1211 C CA . GLN A 1 161 ? -24.49073 6.73226 -46.42545 1.000 16.16701 161 GLN A CA 1
ATOM 1212 C C . GLN A 1 161 ? -25.48220 5.59491 -46.61384 1.000 18.11114 161 GLN A C 1
ATOM 1213 O O . GLN A 1 161 ? -26.60868 5.80881 -47.07880 1.000 17.17250 161 GLN A O 1
ATOM 1219 N N . ALA A 1 162 ? -25.07279 4.37354 -46.26717 1.000 17.37263 162 ALA A N 1
ATOM 1220 C CA . ALA A 1 162 ? -25.98210 3.24309 -46.37422 1.000 17.14257 162 ALA A CA 1
ATOM 1221 C C . ALA A 1 162 ? -27.20323 3.43665 -45.48522 1.000 17.72440 162 ALA A C 1
ATOM 1222 O O . ALA A 1 162 ? -28.32970 3.14204 -45.89681 1.000 16.66464 162 ALA A O 1
ATOM 1224 N N . VAL A 1 163 ? -27.00234 3.93957 -44.26399 1.000 16.59327 163 VAL A N 1
ATOM 1225 C CA . VAL A 1 163 ? -28.13207 4.15849 -43.36507 1.000 16.45693 163 VAL A CA 1
ATOM 1226 C C . VAL A 1 163 ? -29.04168 5.25438 -43.90776 1.000 18.43608 163 VAL A C 1
ATOM 1227 O O . VAL A 1 163 ? -30.27231 5.14678 -43.83790 1.000 17.90635 163 VAL A O 1
ATOM 1231 N N . GLN A 1 164 ? -28.45950 6.30971 -44.47934 1.000 17.79677 164 GLN A N 1
ATOM 1232 C CA . GLN A 1 164 ? -29.28529 7.36599 -45.06350 1.000 18.71440 164 GLN A CA 1
ATOM 1233 C C . GLN A 1 164 ? -30.20106 6.81928 -46.15508 1.000 19.83492 164 GLN A C 1
ATOM 1234 O O . GLN A 1 164 ? -31.37416 7.20172 -46.23791 1.000 20.78376 164 GLN A O 1
ATOM 1240 N N . MET A 1 165 ? -29.69645 5.90057 -46.97876 1.000 18.28989 165 MET A N 1
ATOM 1241 C CA . MET A 1 165 ? -30.53397 5.32139 -48.02483 1.000 18.99655 165 MET A CA 1
ATOM 1242 C C . MET A 1 165 ? -31.62033 4.42732 -47.43177 1.000 19.51114 165 MET A C 1
ATOM 1243 O O . MET A 1 165 ? -32.77535 4.47363 -47.87160 1.000 19.65444 165 MET A O 1
ATOM 1248 N N . ILE A 1 166 ? -31.27396 3.61576 -46.43212 1.000 17.30893 166 ILE A N 1
ATOM 1249 C CA . ILE A 1 166 ? -32.27629 2.77735 -45.77809 1.000 16.83030 166 ILE A CA 1
ATOM 1250 C C . ILE A 1 166 ? -33.38720 3.63450 -45.19095 1.000 22.27490 166 ILE A C 1
ATOM 1251 O O . ILE A 1 166 ? -34.57501 3.31158 -45.31644 1.000 21.66925 166 ILE A O 1
ATOM 1256 N N . GLU A 1 167 ? -33.02437 4.76614 -44.58832 1.000 19.96921 167 GLU A N 1
ATOM 1257 C CA . GLU A 1 167 ? -34.04039 5.66548 -44.05060 1.000 22.61290 167 GLU A CA 1
ATOM 1258 C C . GLU A 1 167 ? -34.85787 6.29743 -45.16841 1.000 22.44071 167 GLU A C 1
ATOM 1259 O O . GLU A 1 167 ? -36.07703 6.46915 -45.03081 1.000 27.44856 167 GLU A O 1
ATOM 1265 N N . ARG A 1 168 ? -34.20852 6.63601 -46.28438 1.000 22.32009 168 ARG A N 1
ATOM 1266 C CA . ARG A 1 168 ? -34.91534 7.23178 -47.41444 1.000 21.51154 168 ARG A CA 1
ATOM 1267 C C . ARG A 1 168 ? -35.95051 6.26898 -47.98866 1.000 26.44356 168 ARG A C 1
ATOM 1268 O O . ARG A 1 168 ? -37.02881 6.68982 -48.43238 1.000 26.54504 168 ARG A O 1
ATOM 1276 N N . VAL A 1 169 ? -35.64480 4.97111 -47.98681 1.000 20.31469 169 VAL A N 1
ATOM 1277 C CA . VAL A 1 169 ? -36.57702 3.99885 -48.55470 1.000 21.91047 169 VAL A CA 1
ATOM 1278 C C . VAL A 1 169 ? -37.69699 3.67315 -47.56967 1.000 22.78652 169 VAL A C 1
ATOM 1279 O O . VAL A 1 169 ? -38.85109 3.47181 -47.97107 1.000 27.60875 169 VAL A O 1
ATOM 1283 N N . GLY A 1 170 ? -37.38594 3.60411 -46.27915 1.000 22.01883 170 GLY A N 1
ATOM 1284 C CA . GLY A 1 170 ? -38.41610 3.37762 -45.28636 1.000 26.97181 170 GLY A CA 1
ATOM 1285 C C . GLY A 1 170 ? -39.00247 1.98614 -45.26660 1.000 29.63499 170 GLY A C 1
ATOM 1286 O O . GLY A 1 170 ? -40.08752 1.79210 -44.71639 1.000 30.54316 170 GLY A O 1
ATOM 1287 N N . ALA A 1 171 ? -38.32646 1.00826 -45.86367 1.000 24.20483 171 ALA A N 1
ATOM 1288 C CA . ALA A 1 171 ? -38.74529 -0.37190 -45.69911 1.000 24.20824 171 ALA A CA 1
ATOM 1289 C C . ALA A 1 171 ? -38.21573 -0.89470 -44.37249 1.000 27.41657 171 ALA A C 1
ATOM 1290 O O . ALA A 1 171 ? -37.36940 -0.27207 -43.73028 1.000 34.60018 171 ALA A O 1
ATOM 1292 N N . ASP A 1 172 ? -38.72504 -2.03827 -43.93224 1.000 25.17316 172 ASP A N 1
ATOM 1293 C CA . ASP A 1 172 ? -38.18545 -2.61967 -42.71361 1.000 28.34652 172 ASP A CA 1
ATOM 1294 C C . ASP A 1 172 ? -37.35594 -3.86643 -42.97025 1.000 25.68910 172 ASP A C 1
ATOM 1295 O O . ASP A 1 172 ? -36.81846 -4.43725 -42.01720 1.000 28.49521 172 ASP A O 1
ATOM 1300 N N . ASN A 1 173 ? -37.20905 -4.28680 -44.23007 1.000 21.98593 173 ASN A N 1
ATOM 1301 C CA . ASN A 1 173 ? -36.47063 -5.49960 -44.55029 1.000 21.81987 173 ASN A CA 1
ATOM 1302 C C . ASN A 1 173 ? -35.21206 -5.22378 -45.37348 1.000 20.31670 173 ASN A C 1
ATOM 1303 O O . ASN A 1 173 ? -34.72871 -6.12171 -46.07135 1.000 19.85823 173 ASN A O 1
ATOM 1308 N N . ILE A 1 174 ? -34.64910 -4.01729 -45.28710 1.000 18.19558 174 ILE A N 1
ATOM 1309 C CA . ILE A 1 174 ? -33.34655 -3.70152 -45.87255 1.000 15.94090 174 ILE A CA 1
ATOM 1310 C C . ILE A 1 174 ? -32.36057 -3.45487 -44.73841 1.000 17.36228 174 ILE A C 1
ATOM 1311 O O . ILE A 1 174 ? -32.62029 -2.62615 -43.85366 1.000 19.74320 174 ILE A O 1
ATOM 1316 N N . PHE A 1 175 ? -31.22651 -4.14980 -44.77098 1.000 15.48954 175 PHE A N 1
ATOM 1317 C CA . PHE A 1 175 ? -30.19504 -3.98522 -43.74578 1.000 15.35237 175 PHE A CA 1
ATOM 1318 C C . PHE A 1 175 ? -28.89477 -3.48645 -44.36963 1.000 15.77483 175 PHE A C 1
ATOM 1319 O O . PHE A 1 175 ? -28.72706 -3.47873 -45.59259 1.000 15.81366 175 PHE A O 1
ATOM 1327 N N . VAL A 1 176 ? -27.95133 -3.05566 -43.49990 1.000 15.62701 176 VAL A N 1
ATOM 1328 C CA . VAL A 1 176 ? -26.62418 -2.64110 -43.95089 1.000 15.15245 176 VAL A CA 1
ATOM 1329 C C . VAL A 1 176 ? -25.66676 -3.82494 -43.92176 1.000 15.59034 176 VAL A C 1
ATOM 1330 O O . VAL A 1 176 ? -25.64748 -4.63084 -42.98186 1.000 17.15259 176 VAL A O 1
ATOM 1334 N N . HIS A 1 177 ? -24.85706 -3.90578 -44.97276 1.000 14.27065 177 HIS A N 1
ATOM 1335 C CA . HIS A 1 177 ? -23.81928 -4.90585 -45.16899 1.000 14.09861 177 HIS A CA 1
ATOM 1336 C C . HIS A 1 177 ? -22.51380 -4.11375 -45.26493 1.000 15.41686 177 HIS A C 1
ATOM 1337 O O . HIS A 1 177 ? -22.35848 -3.27669 -46.15929 1.000 16.07940 177 HIS A O 1
ATOM 1344 N N . LEU A 1 178 ? -21.63067 -4.28529 -44.28480 1.000 13.76074 178 LEU A N 1
ATOM 1345 C CA . LEU A 1 178 ? -20.32691 -3.63016 -44.31205 1.000 14.48688 178 LEU A CA 1
ATOM 1346 C C . LEU A 1 178 ? -19.24835 -4.61531 -44.75231 1.000 14.35951 178 LEU A C 1
ATOM 1347 O O . LEU A 1 178 ? -19.43777 -5.82775 -44.72975 1.000 14.96098 178 LEU A O 1
ATOM 1352 N N . ASP A 1 179 ? -18.10436 -4.07171 -45.15972 1.000 13.98868 179 ASP A N 1
ATOM 1353 C CA . ASP A 1 179 ? -16.99172 -4.87597 -45.65696 1.000 13.55827 179 ASP A CA 1
ATOM 1354 C C . ASP A 1 179 ? -15.70600 -4.23085 -45.16686 1.000 14.57997 179 ASP A C 1
ATOM 1355 O O . ASP A 1 179 ? -15.45331 -3.05949 -45.45895 1.000 15.58586 179 ASP A O 1
ATOM 1360 N N . THR A 1 180 ? -14.91878 -4.97708 -44.38632 1.000 12.79080 180 THR A N 1
ATOM 1361 C CA . THR A 1 180 ? -13.75256 -4.36686 -43.75711 1.000 12.14558 180 THR A CA 1
ATOM 1362 C C . THR A 1 180 ? -12.72978 -3.87295 -44.77193 1.000 12.64368 180 THR A C 1
ATOM 1363 O O . THR A 1 180 ? -12.00134 -2.91842 -44.48076 1.000 14.68864 180 THR A O 1
ATOM 1367 N N . TYR A 1 181 ? -12.64088 -4.50538 -45.95052 1.000 13.28264 181 TYR A N 1
ATOM 1368 C CA . TYR A 1 181 ? -11.75087 -3.99388 -46.99322 1.000 12.98631 181 TYR A CA 1
ATOM 1369 C C . TYR A 1 181 ? -12.19628 -2.61179 -47.45533 1.000 14.02369 181 TYR A C 1
ATOM 1370 O O . TYR A 1 181 ? -11.37705 -1.70115 -47.61625 1.000 14.03956 181 TYR A O 1
ATOM 1379 N N . HIS A 1 182 ? -13.49830 -2.43656 -47.67986 1.000 13.62927 182 HIS A N 1
ATOM 1380 C CA . HIS A 1 182 ? -13.99651 -1.12567 -48.08893 1.000 14.62966 182 HIS A CA 1
ATOM 1381 C C . HIS A 1 182 ? -13.91541 -0.12194 -46.94374 1.000 13.94801 182 HIS A C 1
ATOM 1382 O O . HIS A 1 182 ? -13.55298 1.04231 -47.15634 1.000 13.76294 182 HIS A O 1
ATOM 1389 N N . MET A 1 183 ? -14.22782 -0.55710 -45.72179 1.000 13.34178 183 MET A N 1
ATOM 1390 C CA . MET A 1 183 ? -14.17189 0.35741 -44.58293 1.000 13.47818 183 MET A CA 1
ATOM 1391 C C . MET A 1 183 ? -12.75698 0.83717 -44.32439 1.000 15.28356 183 MET A C 1
ATOM 1392 O O . MET A 1 183 ? -12.55914 1.96329 -43.84353 1.000 14.36126 183 MET A O 1
ATOM 1397 N N . ASN A 1 184 ? -11.77042 -0.01619 -44.61336 1.000 14.54358 184 ASN A N 1
ATOM 1398 C CA . ASN A 1 184 ? -10.36797 0.33612 -44.43142 1.000 15.20989 184 ASN A CA 1
ATOM 1399 C C . ASN A 1 184 ? -10.00702 1.57689 -45.23241 1.000 13.71903 184 ASN A C 1
ATOM 1400 O O . ASN A 1 184 ? -9.12325 2.34684 -44.83120 1.000 14.85564 184 ASN A O 1
ATOM 1405 N N . ILE A 1 185 ? -10.69803 1.79762 -46.34939 1.000 13.44385 185 ILE A N 1
ATOM 1406 C CA . ILE A 1 185 ? -10.52819 3.00977 -47.15088 1.000 14.21308 185 ILE A CA 1
ATOM 1407 C C . ILE A 1 185 ? -11.48826 4.10634 -46.70617 1.000 15.15174 185 ILE A C 1
ATOM 1408 O O . ILE A 1 185 ? -11.09739 5.26437 -46.52954 1.000 16.86516 185 ILE A O 1
ATOM 1413 N N . GLU A 1 186 ? -12.76118 3.76434 -46.49390 1.000 13.86894 186 GLU A N 1
ATOM 1414 C CA . GLU A 1 186 ? -13.80664 4.78133 -46.43442 1.000 13.90234 186 GLU A CA 1
ATOM 1415 C C . GLU A 1 186 ? -14.08643 5.34072 -45.05223 1.000 16.27861 186 GLU A C 1
ATOM 1416 O O . GLU A 1 186 ? -14.58308 6.46967 -44.95989 1.000 16.88051 186 GLU A O 1
ATOM 1422 N N . GLU A 1 187 ? -13.84287 4.59176 -43.97756 1.000 14.59289 187 GLU A N 1
ATOM 1423 C CA . GLU A 1 187 ? -14.31944 5.03062 -42.67372 1.000 14.84717 187 GLU A CA 1
ATOM 1424 C C . GLU A 1 187 ? -13.24284 5.80940 -41.92915 1.000 15.72696 187 GLU A C 1
ATOM 1425 O O . GLU A 1 187 ? -12.06844 5.43185 -41.91428 1.000 16.92102 187 GLU A O 1
ATOM 1431 N N . LYS A 1 188 ? -13.67005 6.90136 -41.30001 1.000 16.18725 188 LYS A N 1
ATOM 1432 C CA . LYS A 1 188 ? -12.77465 7.78273 -40.55387 1.000 16.29706 188 LYS A CA 1
ATOM 1433 C C . LYS A 1 188 ? -12.47473 7.15354 -39.18847 1.000 18.87429 188 LYS A C 1
ATOM 1434 O O . LYS A 1 188 ? -12.96998 7.57131 -38.14099 1.000 20.38162 188 LYS A O 1
ATOM 1440 N N . GLY A 1 189 ? -11.62930 6.12150 -39.21622 1.000 17.39305 189 GLY A N 1
ATOM 1441 C CA . GLY A 1 189 ? -11.52374 5.18224 -38.11548 1.000 16.33991 189 GLY A CA 1
ATOM 1442 C C . GLY A 1 189 ? -12.49141 4.04610 -38.37277 1.000 17.43355 189 GLY A C 1
ATOM 1443 O O . GLY A 1 189 ? -13.69204 4.28499 -38.57169 1.000 17.25557 189 GLY A O 1
ATOM 1444 N N . VAL A 1 190 ? -11.98328 2.81477 -38.40629 1.000 17.95381 190 VAL A N 1
ATOM 1445 C CA . VAL A 1 190 ? -12.77204 1.73615 -38.99047 1.000 16.05218 190 VAL A CA 1
ATOM 1446 C C . VAL A 1 190 ? -14.00880 1.43716 -38.15423 1.000 15.81246 190 VAL A C 1
ATOM 1447 O O . VAL A 1 190 ? -15.07908 1.12350 -38.70053 1.000 18.85916 190 VAL A O 1
ATOM 1451 N N . GLY A 1 191 ? -13.92058 1.59804 -36.83114 1.000 14.76679 191 GLY A N 1
ATOM 1452 C CA . GLY A 1 191 ? -15.07945 1.37709 -35.98847 1.000 16.30241 191 GLY A CA 1
ATOM 1453 C C . GLY A 1 191 ? -16.24502 2.29462 -36.28858 1.000 16.99404 191 GLY A C 1
ATOM 1454 O O . GLY A 1 191 ? -17.39136 1.94182 -35.98806 1.000 16.47926 191 GLY A O 1
ATOM 1455 N N . ASN A 1 192 ? -15.98421 3.46017 -36.88498 1.000 15.09605 192 ASN A N 1
ATOM 1456 C CA . ASN A 1 192 ? -17.06389 4.40343 -37.15586 1.000 16.44079 192 ASN A CA 1
ATOM 1457 C C . ASN A 1 192 ? -18.06616 3.86949 -38.16948 1.000 15.64434 192 ASN A C 1
ATOM 1458 O O . ASN A 1 192 ? -19.22753 4.28853 -38.15152 1.000 16.66678 192 ASN A O 1
ATOM 1463 N N . GLY A 1 193 ? -17.64978 2.97985 -39.06897 1.000 16.71565 193 GLY A N 1
ATOM 1464 C CA . GLY A 1 193 ? -18.62140 2.39449 -39.98035 1.000 15.87351 193 GLY A CA 1
ATOM 1465 C C . GLY A 1 193 ? -19.61901 1.54121 -39.22815 1.000 15.26265 193 GLY A C 1
ATOM 1466 O O . GLY A 1 193 ? -20.83010 1.58710 -39.49126 1.000 16.27186 193 GLY A O 1
ATOM 1467 N N . ILE A 1 194 ? -19.11894 0.74670 -38.28752 1.000 15.75481 194 ILE A N 1
ATOM 1468 C CA . ILE A 1 194 ? -19.98792 -0.07921 -37.46056 1.000 16.34716 194 ILE A CA 1
ATOM 1469 C C . ILE A 1 194 ? -20.85750 0.79526 -36.56899 1.000 17.51843 194 ILE A C 1
ATOM 1470 O O . ILE A 1 194 ? -22.06091 0.55502 -36.42611 1.000 17.85992 194 ILE A O 1
ATOM 1475 N N . LEU A 1 195 ? -20.27535 1.84513 -35.98221 1.000 15.44382 195 LEU A N 1
ATOM 1476 C CA . LEU A 1 195 ? -21.04894 2.73406 -35.11913 1.000 19.22619 195 LEU A CA 1
ATOM 1477 C C . LEU A 1 195 ? -22.18366 3.39661 -35.88198 1.000 20.25471 195 LEU A C 1
ATOM 1478 O O . LEU A 1 195 ? -23.33165 3.42551 -35.41876 1.000 19.39949 195 LEU A O 1
ATOM 1483 N N . ASP A 1 196 ? -21.87944 3.92904 -37.06695 1.000 16.27531 196 ASP A N 1
ATOM 1484 C CA . ASP A 1 196 ? -22.88343 4.63867 -37.85043 1.000 15.60738 196 ASP A CA 1
ATOM 1485 C C . ASP A 1 196 ? -23.98922 3.70341 -38.31533 1.000 16.18617 196 ASP A C 1
ATOM 1486 O O . ASP A 1 196 ? -25.14952 4.11406 -38.39329 1.000 19.57531 196 ASP A O 1
ATOM 1491 N N . ALA A 1 197 ? -23.65660 2.45450 -38.61758 1.000 16.50940 197 ALA A N 1
ATOM 1492 C CA . ALA A 1 197 ? -24.62686 1.50446 -39.14099 1.000 17.56215 197 ALA A CA 1
ATOM 1493 C C . ALA A 1 197 ? -25.28880 0.64194 -38.06422 1.000 19.11123 197 ALA A C 1
ATOM 1494 O O . ALA A 1 197 ? -26.03689 -0.27560 -38.41251 1.000 19.18895 197 ALA A O 1
ATOM 1496 N N . ARG A 1 198 ? -25.05290 0.91845 -36.77589 1.000 18.36833 198 ARG A N 1
ATOM 1497 C CA . ARG A 1 198 ? -25.34956 -0.06447 -35.73176 1.000 19.07888 198 ARG A CA 1
ATOM 1498 C C . ARG A 1 198 ? -26.82230 -0.46546 -35.68369 1.000 22.10949 198 ARG A C 1
ATOM 1499 O O . ARG A 1 198 ? -27.13287 -1.61290 -35.33286 1.000 25.82870 198 ARG A O 1
ATOM 1507 N N . GLU A 1 199 ? -27.74021 0.44717 -36.00139 1.000 21.46444 199 GLU A N 1
ATOM 1508 C CA . GLU A 1 199 ? -29.15310 0.09568 -35.91365 1.000 21.54285 199 GLU A CA 1
ATOM 1509 C C . GLU A 1 199 ? -29.60847 -0.79198 -37.06103 1.000 23.88293 199 GLU A C 1
ATOM 1510 O O . GLU A 1 199 ? -30.71049 -1.34295 -36.99770 1.000 23.32526 199 GLU A O 1
ATOM 1516 N N . HIS A 1 200 ? -28.79039 -0.94713 -38.09717 1.000 20.19286 200 HIS A N 1
ATOM 1517 C CA . HIS A 1 200 ? -29.19800 -1.65684 -39.30098 1.000 18.85822 200 HIS A CA 1
ATOM 1518 C C . HIS A 1 200 ? -28.19783 -2.71389 -39.73312 1.000 18.91225 200 HIS A C 1
ATOM 1519 O O . HIS A 1 200 ? -28.44222 -3.39558 -40.73668 1.000 18.62998 200 HIS A O 1
ATOM 1526 N N . LEU A 1 201 ? -27.09388 -2.87724 -39.00974 1.000 19.38734 201 LEU A N 1
ATOM 1527 C CA . LEU A 1 201 ? -26.02213 -3.78138 -39.42277 1.000 17.27394 201 LEU A CA 1
ATOM 1528 C C . LEU A 1 201 ? -26.41847 -5.21987 -39.12649 1.000 16.90248 201 LEU A C 1
ATOM 1529 O O . LEU A 1 201 ? -26.61816 -5.58630 -37.96155 1.000 20.93505 201 LEU A O 1
ATOM 1534 N N . LYS A 1 202 ? -26.53172 -6.04197 -40.17855 1.000 16.78217 202 LYS A N 1
ATOM 1535 C CA . LYS A 1 202 ? -26.82458 -7.45403 -40.00825 1.000 17.89085 202 LYS A CA 1
ATOM 1536 C C . LYS A 1 202 ? -25.78919 -8.36979 -40.64676 1.000 16.77033 202 LYS A C 1
ATOM 1537 O O . LYS A 1 202 ? -25.90401 -9.59404 -40.51180 1.000 18.04554 202 LYS A O 1
ATOM 1543 N N . TYR A 1 203 ? -24.77584 -7.82401 -41.31191 1.000 14.54392 203 TYR A N 1
ATOM 1544 C CA . TYR A 1 203 ? -23.87982 -8.65849 -42.09312 1.000 16.44096 203 TYR A CA 1
ATOM 1545 C C . TYR A 1 203 ? -22.57620 -7.90681 -42.32589 1.000 15.70643 203 TYR A C 1
ATOM 1546 O O . TYR A 1 203 ? -22.58998 -6.71088 -42.60945 1.000 17.28041 203 TYR A O 1
ATOM 1555 N N . ILE A 1 204 ? -21.45031 -8.60605 -42.19962 1.000 15.71852 204 ILE A N 1
ATOM 1556 C CA . ILE A 1 204 ? -20.16282 -7.97205 -42.45945 1.000 15.08180 204 ILE A CA 1
ATOM 1557 C C . ILE A 1 204 ? -19.25593 -8.94771 -43.19992 1.000 15.43891 204 ILE A C 1
ATOM 1558 O O . ILE A 1 204 ? -19.15229 -10.12452 -42.83530 1.000 16.73852 204 ILE A O 1
ATOM 1563 N N . HIS A 1 205 ? -18.63732 -8.46415 -44.27272 1.000 13.88239 205 HIS A N 1
ATOM 1564 C CA . HIS A 1 205 ? -17.53018 -9.16049 -44.91284 1.000 15.17988 205 HIS A CA 1
ATOM 1565 C C . HIS A 1 205 ? -16.25799 -8.89339 -44.13763 1.000 15.24347 205 HIS A C 1
ATOM 1566 O O . HIS A 1 205 ? -15.85841 -7.73341 -43.97455 1.000 15.27899 205 HIS A O 1
ATOM 1573 N N . LEU A 1 206 ? -15.63201 -9.97055 -43.65825 1.000 14.10075 206 LEU A N 1
ATOM 1574 C CA . LEU A 1 206 ? -14.34361 -9.92425 -42.97555 1.000 15.25872 206 LEU A CA 1
ATOM 1575 C C . LEU A 1 206 ? -13.29411 -10.22851 -44.03485 1.000 17.66577 206 LEU A C 1
ATOM 1576 O O . LEU A 1 206 ? -13.07201 -11.38972 -44.40052 1.000 16.02962 206 LEU A O 1
ATOM 1581 N N . SER A 1 207 ? -12.68382 -9.17091 -44.56374 1.000 15.29665 207 SER A N 1
ATOM 1582 C CA . SER A 1 207 ? -11.75833 -9.27015 -45.67822 1.000 14.91973 207 SER A CA 1
ATOM 1583 C C . SER A 1 207 ? -10.52085 -8.46065 -45.34638 1.000 17.10375 207 SER A C 1
ATOM 1584 O O . SER A 1 207 ? -10.62233 -7.36573 -44.79337 1.000 18.86930 207 SER A O 1
ATOM 1587 N N . GLU A 1 208 ? -9.35636 -8.99305 -45.67946 1.000 14.98509 208 GLU A N 1
ATOM 1588 C CA . GLU A 1 208 ? -8.14510 -8.22369 -45.44812 1.000 15.10919 208 GLU A CA 1
ATOM 1589 C C . GLU A 1 208 ? -8.06101 -7.04895 -46.42518 1.000 14.31344 208 GLU A C 1
ATOM 1590 O O . GLU A 1 208 ? -8.73369 -7.00470 -47.46602 1.000 15.30054 208 GLU A O 1
ATOM 1596 N N . SER A 1 209 ? -7.18305 -6.10366 -46.07332 1.000 14.56513 209 SER A N 1
ATOM 1597 C CA . SER A 1 209 ? -7.02973 -4.83915 -46.78681 1.000 15.50732 209 SER A CA 1
ATOM 1598 C C . SER A 1 209 ? -6.58847 -5.01814 -48.23362 1.000 16.31941 209 SER A C 1
ATOM 1599 O O . SER A 1 209 ? -6.80310 -4.12142 -49.05178 1.000 15.83490 209 SER A O 1
ATOM 1602 N N . ASP A 1 210 ? -5.91639 -6.12653 -48.54746 1.000 15.30179 210 ASP A N 1
ATOM 1603 C CA . ASP A 1 210 ? -5.46135 -6.43007 -49.89553 1.000 16.19418 210 ASP A CA 1
ATOM 1604 C C . ASP A 1 210 ? -6.24671 -7.58094 -50.51663 1.000 16.85870 210 ASP A C 1
ATOM 1605 O O . ASP A 1 210 ? -5.84081 -8.10727 -51.55802 1.000 17.91379 210 ASP A O 1
ATOM 1610 N N . ARG A 1 211 ? -7.36438 -7.96966 -49.89656 1.000 14.98052 211 ARG A N 1
ATOM 1611 C CA . ARG A 1 211 ? -8.22517 -9.07900 -50.30857 1.000 15.85263 211 ARG A CA 1
ATOM 1612 C C . ARG A 1 211 ? -7.53799 -10.42849 -50.15120 1.000 16.77141 211 ARG A C 1
ATOM 1613 O O . ARG A 1 211 ? -8.00136 -11.42155 -50.71592 1.000 16.52372 211 ARG A O 1
ATOM 1621 N N . GLY A 1 212 ? -6.44414 -10.47187 -49.39375 1.000 16.34293 212 GLY A N 1
ATOM 1622 C CA . GLY A 1 212 ? -5.68649 -11.69322 -49.16770 1.000 18.48120 212 GLY A CA 1
ATOM 1623 C C . GLY A 1 212 ? -6.08446 -12.48181 -47.93483 1.000 18.12053 212 GLY A C 1
ATOM 1624 O O . GLY A 1 212 ? -7.19318 -13.02628 -47.86542 1.000 17.90839 212 GLY A O 1
ATOM 1625 N N . THR A 1 213 ? -5.18184 -12.56048 -46.95303 1.000 17.17982 213 THR A N 1
ATOM 1626 C CA . THR A 1 213 ? -5.38881 -13.39450 -45.77492 1.000 17.52053 213 THR A CA 1
ATOM 1627 C C . THR A 1 213 ? -5.75568 -12.53990 -44.57386 1.000 16.20580 213 THR A C 1
ATOM 1628 O O . THR A 1 213 ? -4.91273 -11.75063 -44.11422 1.000 16.28531 213 THR A O 1
ATOM 1632 N N . PRO A 1 214 ? -6.96739 -12.65963 -44.02770 1.000 15.57914 214 PRO A N 1
ATOM 1633 C CA . PRO A 1 214 ? -7.31421 -11.91727 -42.80899 1.000 17.64164 214 PRO A CA 1
ATOM 1634 C C . PRO A 1 214 ? -6.30102 -12.14311 -41.70340 1.000 18.11032 214 PRO A C 1
ATOM 1635 O O . PRO A 1 214 ? -5.91723 -13.28001 -41.39425 1.000 17.85066 214 PRO A O 1
ATOM 1639 N N . GLY A 1 215 ? -5.87729 -11.03821 -41.09971 1.000 17.30572 215 GLY A N 1
ATOM 1640 C CA . GLY A 1 215 ? -4.88673 -11.03712 -40.05138 1.000 16.64523 215 GLY A CA 1
ATOM 1641 C C . GLY A 1 215 ? -3.53523 -10.55650 -40.50957 1.000 16.88912 215 GLY A C 1
ATOM 1642 O O . GLY A 1 215 ? -2.66745 -10.28169 -39.66804 1.000 18.69488 215 GLY A O 1
ATOM 1643 N N . TYR A 1 216 ? -3.33130 -10.45537 -41.81618 1.000 18.68863 216 TYR A N 1
ATOM 1644 C CA . TYR A 1 216 ? -2.01971 -10.22181 -42.39507 1.000 17.51731 216 TYR A CA 1
ATOM 1645 C C . TYR A 1 216 ? -2.12808 -9.12495 -43.44875 1.000 19.55206 216 TYR A C 1
ATOM 1646 O O . TYR A 1 216 ? -1.91009 -9.33389 -44.63487 1.000 22.14207 216 TYR A O 1
ATOM 1655 N N . GLY A 1 217 ? -2.48132 -7.93169 -42.98592 1.000 20.64869 217 GLY A N 1
ATOM 1656 C CA . GLY A 1 217 ? -2.62901 -6.77177 -43.84936 1.000 17.32946 217 GLY A CA 1
ATOM 1657 C C . GLY A 1 217 ? -2.65839 -5.50326 -43.02804 1.000 18.84869 217 GLY A C 1
ATOM 1658 O O . GLY A 1 217 ? -1.86219 -5.34749 -42.09433 1.000 21.72112 217 GLY A O 1
ATOM 1659 N N . THR A 1 218 ? -3.55548 -4.56877 -43.36268 1.000 16.06381 218 THR A N 1
ATOM 1660 C CA . THR A 1 218 ? -3.64102 -3.32184 -42.60665 1.000 15.96748 218 THR A CA 1
ATOM 1661 C C . THR A 1 218 ? -4.95653 -3.12381 -41.86530 1.000 17.92885 218 THR A C 1
ATOM 1662 O O . THR A 1 218 ? -5.09629 -2.12259 -41.15011 1.000 20.07919 218 THR A O 1
ATOM 1666 N N . CYS A 1 219 ? -5.91909 -4.03528 -41.98699 1.000 16.07638 219 CYS A N 1
ATOM 1667 C CA . CYS A 1 219 ? -7.19082 -3.84920 -41.29604 1.000 16.35568 219 CYS A CA 1
ATOM 1668 C C . CYS A 1 219 ? -7.00895 -3.82557 -39.78213 1.000 16.51093 219 CYS A C 1
ATOM 1669 O O . CYS A 1 219 ? -6.23122 -4.60497 -39.22511 1.000 17.44095 219 CYS A O 1
ATOM 1672 N N . GLY A 1 220 ? -7.74055 -2.92987 -39.11185 1.000 17.10407 220 GLY A N 1
ATOM 1673 C CA . GLY A 1 220 ? -7.67056 -2.85190 -37.65715 1.000 17.14332 220 GLY A CA 1
ATOM 1674 C C . GLY A 1 220 ? -8.59390 -3.84361 -36.97127 1.000 16.02098 220 GLY A C 1
ATOM 1675 O O . GLY A 1 220 ? -9.65647 -3.46936 -36.46107 1.000 17.00848 220 GLY A O 1
ATOM 1676 N N . TRP A 1 221 ? -8.16385 -5.10796 -36.91025 1.000 16.89542 221 TRP A N 1
ATOM 1677 C CA . TRP A 1 221 ? -9.06171 -6.19108 -36.50434 1.000 15.95759 221 TRP A CA 1
ATOM 1678 C C . TRP A 1 221 ? -9.52483 -6.05474 -35.05916 1.000 15.92513 221 TRP A C 1
ATOM 1679 O O . TRP A 1 221 ? -10.68286 -6.35567 -34.74801 1.000 16.10275 221 TRP A O 1
ATOM 1690 N N . ASP A 1 222 ? -8.63994 -5.62842 -34.15460 1.000 15.48971 222 ASP A N 1
ATOM 1691 C CA . ASP A 1 222 ? -9.06479 -5.49565 -32.76234 1.000 17.00993 222 ASP A CA 1
ATOM 1692 C C . ASP A 1 222 ? -10.15250 -4.43795 -32.62099 1.000 17.39725 222 ASP A C 1
ATOM 1693 O O . ASP A 1 222 ? -11.15570 -4.65358 -31.92508 1.000 17.21275 222 ASP A O 1
ATOM 1698 N N . GLU A 1 223 ? -10.00459 -3.30784 -33.31549 1.000 15.95604 223 GLU A N 1
ATOM 1699 C CA . GLU A 1 223 ? -11.05632 -2.29933 -33.27799 1.000 15.62939 223 GLU A CA 1
ATOM 1700 C C . GLU A 1 223 ? -12.34346 -2.81645 -33.91805 1.000 16.51483 223 GLU A C 1
ATOM 1701 O O . GLU A 1 223 ? -13.44404 -2.56393 -33.40950 1.000 16.71501 223 GLU A O 1
ATOM 1707 N N . ILE A 1 224 ? -12.22591 -3.54972 -35.02884 1.000 16.21895 224 ILE A N 1
ATOM 1708 C CA . ILE A 1 224 ? -13.41033 -4.10718 -35.68259 1.000 15.76037 224 ILE A CA 1
ATOM 1709 C C . ILE A 1 224 ? -14.16584 -5.03550 -34.73241 1.000 15.37476 224 ILE A C 1
ATOM 1710 O O . ILE A 1 224 ? -15.37716 -4.88445 -34.52081 1.000 16.73429 224 ILE A O 1
ATOM 1715 N N . PHE A 1 225 ? -13.47232 -6.02147 -34.16006 1.000 15.47845 225 PHE A N 1
ATOM 1716 C CA . PHE A 1 225 ? -14.16623 -7.02019 -33.34830 1.000 17.21223 225 PHE A CA 1
ATOM 1717 C C . PHE A 1 225 ? -14.64479 -6.43893 -32.01877 1.000 16.95840 225 PHE A C 1
ATOM 1718 O O . PHE A 1 225 ? -15.74370 -6.76193 -31.55687 1.000 16.36079 225 PHE A O 1
ATOM 1726 N N . SER A 1 226 ? -13.84254 -5.58260 -31.38064 1.000 15.48222 226 SER A N 1
ATOM 1727 C CA . SER A 1 226 ? -14.31591 -4.94746 -30.15115 1.000 16.34623 226 SER A CA 1
ATOM 1728 C C . SER A 1 226 ? -15.58155 -4.13209 -30.39903 1.000 15.75151 226 SER A C 1
ATOM 1729 O O . SER A 1 226 ? -16.51517 -4.15433 -29.58298 1.000 16.92506 226 SER A O 1
ATOM 1732 N N . THR A 1 227 ? -15.63586 -3.41496 -31.52204 1.000 16.05432 227 THR A N 1
ATOM 1733 C CA . THR A 1 227 ? -16.79293 -2.57152 -31.80154 1.000 14.41388 227 THR A CA 1
ATOM 1734 C C . THR A 1 227 ? -18.01699 -3.41058 -32.15182 1.000 17.73259 227 THR A C 1
ATOM 1735 O O . THR A 1 227 ? -19.13255 -3.09517 -31.71969 1.000 16.84678 227 THR A O 1
ATOM 1739 N N . LEU A 1 228 ? -17.82504 -4.48662 -32.92063 1.000 17.68660 228 LEU A N 1
ATOM 1740 C CA . LEU A 1 228 ? -18.92030 -5.41831 -33.18003 1.000 17.23944 228 LEU A CA 1
ATOM 1741 C C . LEU A 1 228 ? -19.49010 -5.97896 -31.88402 1.000 17.25449 228 LEU A C 1
ATOM 1742 O O . LEU A 1 228 ? -20.71069 -6.01710 -31.69895 1.000 18.48769 228 LEU A O 1
ATOM 1747 N N . ALA A 1 229 ? -18.61873 -6.40840 -30.96403 1.000 16.14715 229 ALA A N 1
ATOM 1748 C CA . ALA A 1 229 ? -19.09423 -6.92824 -29.68667 1.000 19.05220 229 ALA A CA 1
ATOM 1749 C C . ALA A 1 229 ? -19.84296 -5.85445 -28.91346 1.000 17.86419 229 ALA A C 1
ATOM 1750 O O . ALA A 1 229 ? -20.88693 -6.12153 -28.30355 1.000 20.39387 229 ALA A O 1
ATOM 1752 N N . ALA A 1 230 ? -19.33060 -4.62409 -28.94326 1.000 19.45803 230 ALA A N 1
ATOM 1753 C CA . ALA A 1 230 ? -19.91952 -3.57240 -28.12383 1.000 19.25288 230 ALA A CA 1
ATOM 1754 C C . ALA A 1 230 ? -21.30898 -3.17790 -28.60545 1.000 21.71680 230 ALA A C 1
ATOM 1755 O O . ALA A 1 230 ? -22.15953 -2.79636 -27.78994 1.000 22.44568 230 ALA A O 1
ATOM 1757 N N . ILE A 1 231 ? -21.57324 -3.26033 -29.91619 1.000 19.18461 231 ILE A N 1
ATOM 1758 C CA . ILE A 1 231 ? -22.92692 -3.00506 -30.40078 1.000 23.03699 231 ILE A CA 1
ATOM 1759 C C . ILE A 1 231 ? -23.79810 -4.24822 -30.34780 1.000 20.69330 231 ILE A C 1
ATOM 1760 O O . ILE A 1 231 ? -24.95448 -4.19452 -30.78444 1.000 23.99589 231 ILE A O 1
ATOM 1765 N N . GLY A 1 232 ? -23.29038 -5.35248 -29.80993 1.000 19.93454 232 GLY A N 1
ATOM 1766 C CA . GLY A 1 232 ? -24.08387 -6.55957 -29.65529 1.000 22.65331 232 GLY A CA 1
ATOM 1767 C C . GLY A 1 232 ? -24.36344 -7.23864 -30.97560 1.000 26.21124 232 GLY A C 1
ATOM 1768 O O . GLY A 1 232 ? -25.45553 -7.78488 -31.16790 1.000 24.80218 232 GLY A O 1
ATOM 1769 N N . PHE A 1 233 ? -23.40222 -7.21748 -31.89331 1.000 22.04602 233 PHE A N 1
ATOM 1770 C CA . PHE A 1 233 ? -23.63578 -7.76561 -33.22414 1.000 19.94956 233 PHE A CA 1
ATOM 1771 C C . PHE A 1 233 ? -23.86816 -9.27014 -33.16027 1.000 22.25413 233 PHE A C 1
ATOM 1772 O O . PHE A 1 233 ? -23.05654 -10.01166 -32.60412 1.000 22.28467 233 PHE A O 1
ATOM 1780 N N . LYS A 1 234 ? -24.98129 -9.72524 -33.75113 1.000 21.28297 234 LYS A N 1
ATOM 1781 C CA . LYS A 1 234 ? -25.29628 -11.14808 -33.81649 1.000 25.84017 234 LYS A CA 1
ATOM 1782 C C . LYS A 1 234 ? -25.64584 -11.56777 -35.23561 1.000 22.32860 234 LYS A C 1
ATOM 1783 O O . LYS A 1 234 ? -26.35524 -12.56140 -35.42613 1.000 23.33065 234 LYS A O 1
ATOM 1789 N N . GLY A 1 235 ? -25.16472 -10.82718 -36.22679 1.000 18.32053 235 GLY A N 1
ATOM 1790 C CA . GLY A 1 235 ? -25.42489 -11.11891 -37.62160 1.000 18.94622 235 GLY A CA 1
ATOM 1791 C C . GLY A 1 235 ? -24.35290 -12.00348 -38.22052 1.000 19.35371 235 GLY A C 1
ATOM 1792 O O . GLY A 1 235 ? -23.60283 -12.68262 -37.51717 1.000 21.16168 235 GLY A O 1
ATOM 1793 N N . GLY A 1 236 ? -24.27546 -11.98638 -39.54957 1.000 18.37961 236 GLY A N 1
ATOM 1794 C CA . GLY A 1 236 ? -23.35325 -12.87690 -40.24574 1.000 17.42555 236 GLY A CA 1
ATOM 1795 C C . GLY A 1 236 ? -21.93271 -12.33834 -40.26567 1.000 17.66812 236 GLY A C 1
ATOM 1796 O O . GLY A 1 236 ? -21.70066 -11.18118 -40.63532 1.000 17.33040 236 GLY A O 1
ATOM 1797 N N . LEU A 1 237 ? -20.97847 -13.17877 -39.83338 1.000 16.58706 237 LEU A N 1
ATOM 1798 C CA . LEU A 1 237 ? -19.54305 -12.91173 -39.95156 1.000 17.01990 237 LEU A CA 1
ATOM 1799 C C . LEU A 1 237 ? -19.02954 -13.71038 -41.14594 1.000 18.64606 237 LEU A C 1
ATOM 1800 O O . LEU A 1 237 ? -18.75014 -14.90708 -41.03745 1.000 18.87852 237 LEU A O 1
ATOM 1805 N N . ALA A 1 238 ? -18.88450 -13.04957 -42.28424 1.000 15.38207 238 ALA A N 1
ATOM 1806 C CA . ALA A 1 238 ? -18.65118 -13.75208 -43.54119 1.000 15.18216 238 ALA A CA 1
ATOM 1807 C C . ALA A 1 238 ? -17.23937 -13.46394 -44.03079 1.000 17.16118 238 ALA A C 1
ATOM 1808 O O . ALA A 1 238 ? -16.93205 -12.33261 -44.41493 1.000 17.95806 238 ALA A O 1
ATOM 1810 N N . MET A 1 239 ? -16.39379 -14.49220 -44.05663 1.000 15.30298 239 MET A N 1
ATOM 1811 C CA . MET A 1 239 ? -15.04661 -14.32072 -44.58541 1.000 17.09886 239 MET A CA 1
ATOM 1812 C C . MET A 1 239 ? -15.07927 -14.14407 -46.09938 1.000 19.54208 239 MET A C 1
ATOM 1813 O O . MET A 1 239 ? -15.76877 -14.88573 -46.80235 1.000 19.00621 239 MET A O 1
ATOM 1818 N N . GLU A 1 240 ? -14.32283 -13.16786 -46.61102 1.000 19.61940 240 GLU A N 1
ATOM 1819 C CA . GLU A 1 240 ? -14.22717 -12.92542 -48.04676 1.000 19.05210 240 GLU A CA 1
ATOM 1820 C C . GLU A 1 240 ? -12.76782 -12.72362 -48.42170 1.000 18.73466 240 GLU A C 1
ATOM 1821 O O . GLU A 1 240 ? -12.06955 -11.91515 -47.79652 1.000 19.98847 240 GLU A O 1
ATOM 1827 N N . SER A 1 241 ? -12.30307 -13.49102 -49.40024 1.000 18.14510 241 SER A N 1
ATOM 1828 C CA . SER A 1 241 ? -10.97507 -13.34607 -49.97377 1.000 16.83707 241 SER A CA 1
ATOM 1829 C C . SER A 1 241 ? -11.09884 -13.52608 -51.47762 1.000 18.17836 241 SER A C 1
ATOM 1830 O O . SER A 1 241 ? -11.97466 -14.25435 -51.95471 1.000 19.43554 241 SER A O 1
ATOM 1833 N N . PHE A 1 242 ? -10.22926 -12.85627 -52.22914 1.000 15.71622 242 PHE A N 1
ATOM 1834 C CA . PHE A 1 242 ? -10.27768 -12.99449 -53.68295 1.000 16.35272 242 PHE A CA 1
ATOM 1835 C C . PHE A 1 242 ? -9.35355 -14.09810 -54.20492 1.000 17.69369 242 PHE A C 1
ATOM 1836 O O . PHE A 1 242 ? -9.20876 -14.23930 -55.42577 1.000 20.34717 242 PHE A O 1
ATOM 1844 N N . ILE A 1 243 ? -8.77654 -14.91368 -53.31652 1.000 19.69600 243 ILE A N 1
ATOM 1845 C CA . ILE A 1 243 ? -7.91746 -16.00733 -53.76114 1.000 19.13847 243 ILE A CA 1
ATOM 1846 C C . ILE A 1 243 ? -8.70424 -16.95146 -54.66540 1.000 20.86632 243 ILE A C 1
ATOM 1847 O O . ILE A 1 243 ? -9.86857 -17.28505 -54.40149 1.000 20.54925 243 ILE A O 1
ATOM 1852 N N . ASN A 1 244 ? -8.07293 -17.33330 -55.77473 1.000 21.42264 244 ASN A N 1
ATOM 1853 C CA . ASN A 1 244 ? -8.59143 -18.30332 -56.73718 1.000 21.49658 244 ASN A CA 1
ATOM 1854 C C . ASN A 1 244 ? -9.87709 -17.85307 -57.42118 1.000 24.40214 244 ASN A C 1
ATOM 1855 O O . ASN A 1 244 ? -10.60828 -18.68673 -57.96620 1.000 21.56238 244 ASN A O 1
ATOM 1860 N N . MET A 1 245 ? -10.17926 -16.55554 -57.42926 1.000 20.30916 245 MET A N 1
ATOM 1861 C CA . MET A 1 245 ? -11.28597 -16.09332 -58.25458 1.000 23.94965 245 MET A CA 1
ATOM 1862 C C . MET A 1 245 ? -10.96912 -16.38367 -59.72061 1.000 22.85208 245 MET A C 1
ATOM 1863 O O . MET A 1 245 ? -9.79951 -16.32576 -60.12834 1.000 23.84298 245 MET A O 1
ATOM 1868 N N . PRO A 1 246 ? -11.96495 -16.74445 -60.52779 1.000 22.73795 246 PRO A N 1
ATOM 1869 C CA . PRO A 1 246 ? -11.74632 -16.86029 -61.97443 1.000 27.53016 246 PRO A CA 1
ATOM 1870 C C . PRO A 1 246 ? -11.20791 -15.55650 -62.53221 1.000 26.77308 246 PRO A C 1
ATOM 1871 O O . PRO A 1 246 ? -11.62717 -14.47432 -62.09541 1.000 25.10385 246 PRO A O 1
ATOM 1875 N N . PRO A 1 247 ? -10.28579 -15.61814 -63.49661 1.000 25.43854 247 PRO A N 1
ATOM 1876 C CA . PRO A 1 247 ? -9.57020 -14.39355 -63.90698 1.000 25.57488 247 PRO A CA 1
ATOM 1877 C C . PRO A 1 247 ? -10.47044 -13.25415 -64.35634 1.000 26.05795 247 PRO A C 1
ATOM 1878 O O . PRO A 1 247 ? -10.22559 -12.10222 -63.97147 1.000 27.33794 247 PRO A O 1
ATOM 1882 N N . GLU A 1 248 ? -11.51479 -13.52724 -65.14014 1.000 26.73477 248 GLU A N 1
ATOM 1883 C CA . GLU A 1 248 ? -12.34397 -12.43087 -65.63363 1.000 28.76777 248 GLU A CA 1
ATOM 1884 C C . GLU A 1 248 ? -13.06510 -11.72181 -64.49087 1.000 28.19543 248 GLU A C 1
ATOM 1885 O O . GLU A 1 248 ? -13.20914 -10.49216 -64.50572 1.000 25.98075 248 GLU A O 1
ATOM 1891 N N . VAL A 1 249 ? -13.51985 -12.47388 -63.48591 1.000 23.69233 249 VAL A N 1
ATOM 1892 C CA . VAL A 1 249 ? -14.10106 -11.83806 -62.30763 1.000 23.26731 249 VAL A CA 1
ATOM 1893 C C . VAL A 1 249 ? -13.04079 -11.04564 -61.56003 1.000 24.60065 249 VAL A C 1
ATOM 1894 O O . VAL A 1 249 ? -13.28259 -9.90783 -61.13667 1.000 22.63344 249 VAL A O 1
ATOM 1898 N N . ALA A 1 250 ? -11.85465 -11.63597 -61.38485 1.000 21.58608 250 ALA A N 1
ATOM 1899 C CA . ALA A 1 250 ? -10.79372 -10.95827 -60.64293 1.000 21.36861 250 ALA A CA 1
ATOM 1900 C C . ALA A 1 250 ? -10.39300 -9.65630 -61.31942 1.000 22.63195 250 ALA A C 1
ATOM 1901 O O . ALA A 1 250 ? -10.21573 -8.63178 -60.64935 1.000 19.12419 250 ALA A O 1
ATOM 1903 N N . TYR A 1 251 ? -10.26763 -9.67182 -62.64842 1.000 21.90011 251 TYR A N 1
ATOM 1904 C CA . TYR A 1 251 ? -9.86188 -8.46121 -63.35457 1.000 21.85283 251 TYR A CA 1
ATOM 1905 C C . TYR A 1 251 ? -10.90707 -7.36091 -63.19137 1.000 21.76000 251 TYR A C 1
ATOM 1906 O O . TYR A 1 251 ? -10.56302 -6.18158 -63.05092 1.000 21.87305 251 TYR A O 1
ATOM 1915 N N . GLY A 1 252 ? -12.19203 -7.72966 -63.20269 1.000 22.16067 252 GLY A N 1
ATOM 1916 C CA . GLY A 1 252 ? -13.25101 -6.76388 -62.97132 1.000 21.80290 252 GLY A CA 1
ATOM 1917 C C . GLY A 1 252 ? -13.21441 -6.12153 -61.59973 1.000 25.54088 252 GLY A C 1
ATOM 1918 O O . GLY A 1 252 ? -13.80765 -5.05247 -61.40818 1.000 25.01169 252 GLY A O 1
ATOM 1919 N N . LEU A 1 253 ? -12.53777 -6.75450 -60.63751 1.000 20.15776 253 LEU A N 1
ATOM 1920 C CA . LEU A 1 253 ? -12.39732 -6.24559 -59.28201 1.000 20.71529 253 LEU A CA 1
ATOM 1921 C C . LEU A 1 253 ? -11.01140 -5.64887 -59.03566 1.000 19.80369 253 LEU A C 1
ATOM 1922 O O . LEU A 1 253 ? -10.62650 -5.43165 -57.87995 1.000 19.64144 253 LEU A O 1
ATOM 1927 N N . ALA A 1 254 ? -10.26432 -5.37720 -60.10577 1.000 18.05533 254 ALA A N 1
ATOM 1928 C CA . ALA A 1 254 ? -8.95072 -4.71167 -60.05245 1.000 17.56143 254 ALA A CA 1
ATOM 1929 C C . ALA A 1 254 ? -7.90074 -5.57214 -59.34761 1.000 17.70832 254 ALA A C 1
ATOM 1930 O O . ALA A 1 254 ? -7.00523 -5.06232 -58.67214 1.000 16.94611 254 ALA A O 1
ATOM 1932 N N . VAL A 1 255 ? -7.97981 -6.88417 -59.54857 1.000 15.83942 255 VAL A N 1
ATOM 1933 C CA . VAL A 1 255 ? -6.95756 -7.80396 -59.06382 1.000 15.50403 255 VAL A CA 1
ATOM 1934 C C . VAL A 1 255 ? -5.94496 -7.97123 -60.19504 1.000 18.34912 255 VAL A C 1
ATOM 1935 O O . VAL A 1 255 ? -6.18146 -8.70278 -61.15882 1.000 19.65773 255 VAL A O 1
ATOM 1939 N N . TRP A 1 256 ? -4.81049 -7.28202 -60.08568 1.000 15.66111 256 TRP A N 1
ATOM 1940 C CA . TRP A 1 256 ? -3.79278 -7.27702 -61.13159 1.000 16.03137 256 TRP A CA 1
ATOM 1941 C C . TRP A 1 256 ? -2.63005 -8.20211 -60.82671 1.000 18.75931 256 TRP A C 1
ATOM 1942 O O . TRP A 1 256 ? -1.71525 -8.32571 -61.65345 1.000 20.77270 256 TRP A O 1
ATOM 1953 N N . ARG A 1 257 ? -2.63901 -8.82125 -59.65365 1.000 17.32621 257 ARG A N 1
ATOM 1954 C CA . ARG A 1 257 ? -1.56262 -9.66108 -59.15068 1.000 17.31477 257 ARG A CA 1
ATOM 1955 C C . ARG A 1 257 ? -2.14088 -10.51262 -58.03509 1.000 20.56300 257 ARG A C 1
ATOM 1956 O O . ARG A 1 257 ? -3.19481 -10.17935 -57.48850 1.000 17.77675 257 ARG A O 1
ATOM 1964 N N . PRO A 1 258 ? -1.49642 -11.62542 -57.68488 1.000 21.14871 258 PRO A N 1
ATOM 1965 C CA . PRO A 1 258 ? -2.11257 -12.53584 -56.70896 1.000 19.66878 258 PRO A CA 1
ATOM 1966 C C . PRO A 1 258 ? -2.30821 -11.86152 -55.35782 1.000 16.74035 258 PRO A C 1
ATOM 1967 O O . PRO A 1 258 ? -1.45377 -11.10378 -54.89446 1.000 19.21397 258 PRO A O 1
ATOM 1971 N N . VAL A 1 259 ? -3.45431 -12.13927 -54.73160 1.000 18.81382 259 VAL A N 1
ATOM 1972 C CA . VAL A 1 259 ? -3.73646 -11.56304 -53.41581 1.000 18.23180 259 VAL A CA 1
ATOM 1973 C C . VAL A 1 259 ? -3.07524 -12.33894 -52.28662 1.000 19.83024 259 VAL A C 1
ATOM 1974 O O . VAL A 1 259 ? -2.94896 -11.80997 -51.17425 1.000 20.82199 259 VAL A O 1
ATOM 1978 N N . ALA A 1 260 ? -2.63468 -13.56518 -52.55023 1.000 17.81273 260 ALA A N 1
ATOM 1979 C CA . ALA A 1 260 ? -2.04861 -14.44111 -51.54303 1.000 20.91325 260 ALA A CA 1
ATOM 1980 C C . ALA A 1 260 ? -1.46701 -15.64381 -52.27076 1.000 22.25588 260 ALA A C 1
ATOM 1981 O O . ALA A 1 260 ? -1.64337 -15.80173 -53.48246 1.000 21.63156 260 ALA A O 1
ATOM 1983 N N . LYS A 1 261 ? -0.80573 -16.52031 -51.50994 1.000 21.35285 261 LYS A N 1
ATOM 1984 C CA . LYS A 1 261 ? -0.11340 -17.64805 -52.12840 1.000 25.67010 261 LYS A CA 1
ATOM 1985 C C . LYS A 1 261 ? -1.09151 -18.68899 -52.66950 1.000 23.98456 261 LYS A C 1
ATOM 1986 O O . LYS A 1 261 ? -0.98686 -19.10586 -53.83066 1.000 26.33768 261 LYS A O 1
ATOM 1992 N N . ASP A 1 262 ? -2.02840 -19.14193 -51.84233 1.000 23.77126 262 ASP A N 1
ATOM 1993 C CA . ASP A 1 262 ? -2.95188 -20.20271 -52.24086 1.000 25.19333 262 ASP A CA 1
ATOM 1994 C C . ASP A 1 262 ? -4.03889 -20.32862 -51.17737 1.000 24.97701 262 ASP A C 1
ATOM 1995 O O . ASP A 1 262 ? -4.03762 -19.61468 -50.16871 1.000 24.10913 262 ASP A O 1
ATOM 2000 N N . GLU A 1 263 ? -4.97062 -21.25937 -51.41308 1.000 25.08156 263 GLU A N 1
ATOM 2001 C CA . GLU A 1 263 ? -6.07630 -21.46069 -50.47882 1.000 23.22381 263 GLU A CA 1
ATOM 2002 C C . GLU A 1 263 ? -5.56914 -21.84818 -49.09445 1.000 25.07336 263 GLU A C 1
ATOM 2003 O O . GLU A 1 263 ? -6.09680 -21.38568 -48.07472 1.000 25.45523 263 GLU A O 1
ATOM 2009 N N . GLU A 1 264 ? -4.54430 -22.69855 -49.03314 1.000 25.31497 264 GLU A N 1
ATOM 2010 C CA . GLU A 1 264 ? -4.07644 -23.15198 -47.73130 1.000 28.49787 264 GLU A CA 1
ATOM 2011 C C . GLU A 1 264 ? -3.55645 -21.97937 -46.90266 1.000 25.74878 264 GLU A C 1
ATOM 2012 O O . GLU A 1 264 ? -3.77853 -21.92429 -45.68969 1.000 27.67761 264 GLU A O 1
ATOM 2018 N N . GLU A 1 265 ? -2.92360 -20.99544 -47.54270 1.000 23.07362 265 GLU A N 1
ATOM 2019 C CA . GLU A 1 265 ? -2.51215 -19.80855 -46.79983 1.000 23.23873 265 GLU A CA 1
ATOM 2020 C C . GLU A 1 265 ? -3.72302 -19.00820 -46.33399 1.000 23.01187 265 GLU A C 1
ATOM 2021 O O . GLU A 1 265 ? -3.81797 -18.63719 -45.15780 1.000 22.94818 265 GLU A O 1
ATOM 2027 N N . VAL A 1 266 ? -4.66774 -18.74647 -47.23931 1.000 19.97550 266 VAL A N 1
ATOM 2028 C CA . VAL A 1 266 ? -5.78915 -17.87083 -46.90902 1.000 17.06202 266 VAL A CA 1
ATOM 2029 C C . VAL A 1 266 ? -6.71207 -18.53018 -45.89019 1.000 18.81135 266 VAL A C 1
ATOM 2030 O O . VAL A 1 266 ? -7.06750 -17.92989 -44.86859 1.000 18.96293 266 VAL A O 1
ATOM 2034 N N . MET A 1 267 ? -7.13574 -19.77130 -46.16074 1.000 20.08649 267 MET A N 1
ATOM 2035 C CA . MET A 1 267 ? -8.07406 -20.42657 -45.26001 1.000 20.32902 267 MET A CA 1
ATOM 2036 C C . MET A 1 267 ? -7.37439 -20.99444 -44.03384 1.000 20.87688 267 MET A C 1
ATOM 2037 O O . MET A 1 267 ? -7.93258 -20.95720 -42.93596 1.000 21.84511 267 MET A O 1
ATOM 2042 N N . GLY A 1 268 ? -6.16937 -21.53896 -44.20954 1.000 22.42524 268 GLY A N 1
ATOM 2043 C CA . GLY A 1 268 ? -5.47090 -22.15216 -43.09104 1.000 21.65642 268 GLY A CA 1
ATOM 2044 C C . GLY A 1 268 ? -4.97839 -21.15745 -42.06322 1.000 24.27491 268 GLY A C 1
ATOM 2045 O O . GLY A 1 268 ? -4.80650 -21.50936 -40.89402 1.000 23.01874 268 GLY A O 1
ATOM 2046 N N . ASN A 1 269 ? -4.73285 -19.91379 -42.47596 1.000 20.22472 269 ASN A N 1
ATOM 2047 C CA . ASN A 1 269 ? -4.31838 -18.85658 -41.55774 1.000 17.14826 269 ASN A CA 1
ATOM 2048 C C . ASN A 1 269 ? -5.42650 -17.85803 -41.27020 1.000 19.38906 269 ASN A C 1
ATOM 2049 O O . ASN A 1 269 ? -5.57745 -17.41863 -40.12642 1.000 20.28599 269 ASN A O 1
ATOM 2054 N N . GLY A 1 270 ? -6.21196 -17.49463 -42.28380 1.000 17.93942 270 GLY A N 1
ATOM 2055 C CA . GLY A 1 270 ? -7.18534 -16.43223 -42.13071 1.000 18.93510 270 GLY A CA 1
ATOM 2056 C C . GLY A 1 270 ? -8.42095 -16.81424 -41.35016 1.000 16.49328 270 GLY A C 1
ATOM 2057 O O . GLY A 1 270 ? -8.87073 -16.04998 -40.49582 1.000 17.67085 270 GLY A O 1
ATOM 2058 N N . LEU A 1 271 ? -9.00994 -17.98385 -41.63691 1.000 16.90084 271 LEU A N 1
ATOM 2059 C CA . LEU A 1 271 ? -10.20176 -18.37445 -40.89021 1.000 16.75070 271 LEU A CA 1
ATOM 2060 C C . LEU A 1 271 ? -9.89946 -18.60887 -39.41512 1.000 19.18741 271 LEU A C 1
ATOM 2061 O O . LEU A 1 271 ? -10.67004 -18.12086 -38.56990 1.000 17.96203 271 LEU A O 1
ATOM 2066 N N . PRO A 1 272 ? -8.82958 -19.32004 -39.03034 1.000 18.30163 272 PRO A N 1
ATOM 2067 C CA . PRO A 1 272 ? -8.53846 -19.42338 -37.58934 1.000 20.42788 272 PRO A CA 1
ATOM 2068 C C . PRO A 1 272 ? -8.31278 -18.06731 -36.94312 1.000 18.47469 272 PRO A C 1
ATOM 2069 O O . PRO A 1 272 ? -8.78981 -17.82300 -35.82570 1.000 18.75410 272 PRO A O 1
ATOM 2073 N N . PHE A 1 273 ? -7.62995 -17.15592 -37.63325 1.000 16.96382 273 PHE A N 1
ATOM 2074 C CA . PHE A 1 273 ? -7.45183 -15.81876 -37.07063 1.000 17.32816 273 PHE A CA 1
ATOM 2075 C C . PHE A 1 273 ? -8.79866 -15.16743 -36.75737 1.000 17.59206 273 PHE A C 1
ATOM 2076 O O . PHE A 1 273 ? -9.01376 -14.64812 -35.65515 1.000 17.75612 273 PHE A O 1
ATOM 2084 N N . LEU A 1 274 ? -9.71755 -15.17092 -37.73055 1.000 17.46437 274 LEU A N 1
ATOM 2085 C CA . LEU A 1 274 ? -11.01561 -14.54130 -37.52561 1.000 17.56912 274 LEU A CA 1
ATOM 2086 C C . LEU A 1 274 ? -11.82405 -15.25596 -36.45156 1.000 18.09575 274 LEU A C 1
ATOM 2087 O O . LEU A 1 274 ? -12.46301 -14.60814 -35.61919 1.000 17.79598 274 LEU A O 1
ATOM 2092 N N . ARG A 1 275 ? -11.82214 -16.59415 -36.45440 1.000 17.75458 275 ARG A N 1
ATOM 2093 C CA . ARG A 1 275 ? -12.55157 -17.30369 -35.41057 1.000 22.91536 275 ARG A CA 1
ATOM 2094 C C . ARG A 1 275 ? -11.96900 -16.99481 -34.04158 1.000 20.33338 275 ARG A C 1
ATOM 2095 O O . ARG A 1 275 ? -12.70925 -16.80225 -33.07076 1.000 19.32699 275 ARG A O 1
ATOM 2103 N N . ASN A 1 276 ? -10.64177 -16.94796 -33.94870 1.000 19.80251 276 ASN A N 1
ATOM 2104 C CA . ASN A 1 276 ? -9.99978 -16.66475 -32.66915 1.000 19.07165 276 ASN A CA 1
ATOM 2105 C C . ASN A 1 276 ? -10.35916 -15.26798 -32.17957 1.000 19.62781 276 ASN A C 1
ATOM 2106 O O . ASN A 1 276 ? -10.59990 -15.06269 -30.97977 1.000 19.82565 276 ASN A O 1
ATOM 2111 N N . LYS A 1 277 ? -10.40083 -14.28873 -33.09414 1.000 16.77521 277 LYS A N 1
ATOM 2112 C CA . LYS A 1 277 ? -10.75964 -12.93194 -32.69334 1.000 17.70828 277 LYS A CA 1
ATOM 2113 C C . LYS A 1 277 ? -12.21000 -12.85040 -32.24234 1.000 18.77479 277 LYS A C 1
ATOM 2114 O O . LYS A 1 277 ? -12.52817 -12.14022 -31.28156 1.000 19.09584 277 LYS A O 1
ATOM 2120 N N . ALA A 1 278 ? -13.11170 -13.53384 -32.95408 1.000 19.42503 278 ALA A N 1
ATOM 2121 C CA . ALA A 1 278 ? -14.50743 -13.55951 -32.53894 1.000 18.43400 278 ALA A CA 1
ATOM 2122 C C . ALA A 1 278 ? -14.65691 -14.15617 -31.15059 1.000 21.81282 278 ALA A C 1
ATOM 2123 O O . ALA A 1 278 ? -15.46583 -13.67651 -30.34804 1.000 22.21278 278 ALA A O 1
ATOM 2125 N N . LYS A 1 279 ? -13.88356 -15.20112 -30.84249 1.000 21.32092 279 LYS A N 1
ATOM 2126 C CA . LYS A 1 279 ? -13.93413 -15.75987 -29.49738 1.000 22.13067 279 LYS A CA 1
ATOM 2127 C C . LYS A 1 279 ? -13.34983 -14.78386 -28.49096 1.000 21.87017 279 LYS A C 1
ATOM 2128 O O . LYS A 1 279 ? -13.92070 -14.57963 -27.41462 1.000 22.43815 279 LYS A O 1
ATOM 2134 N N . GLN A 1 280 ? -12.22506 -14.15381 -28.84649 1.000 19.02555 280 GLN A N 1
ATOM 2135 C CA . GLN A 1 280 ? -11.54127 -13.24573 -27.93275 1.000 17.80242 280 GLN A CA 1
ATOM 2136 C C . GLN A 1 280 ? -12.47456 -12.14836 -27.45360 1.000 18.45038 280 GLN A C 1
ATOM 2137 O O . GLN A 1 280 ? -12.47614 -11.79685 -26.26761 1.000 21.82476 280 GLN A O 1
ATOM 2143 N N . TYR A 1 281 ? -13.26684 -11.58371 -28.36510 1.000 19.20666 281 TYR A N 1
ATOM 2144 C CA . TYR A 1 281 ? -14.12381 -10.46030 -28.03686 1.000 18.65077 281 TYR A CA 1
ATOM 2145 C C . TYR A 1 281 ? -15.55909 -10.87700 -27.74179 1.000 20.33770 281 TYR A C 1
ATOM 2146 O O . TYR A 1 281 ? -16.41853 -10.01315 -27.55907 1.000 23.64383 281 TYR A O 1
ATOM 2155 N N . GLY A 1 282 ? -15.83280 -12.17725 -27.65327 1.000 23.26838 282 GLY A N 1
ATOM 2156 C CA . GLY A 1 282 ? -17.13762 -12.62352 -27.18988 1.000 23.27235 282 GLY A CA 1
ATOM 2157 C C . GLY A 1 282 ? -18.24961 -12.58902 -28.21480 1.000 27.22670 282 GLY A C 1
ATOM 2158 O O . GLY A 1 282 ? -19.42485 -12.59340 -27.83376 1.000 29.93932 282 GLY A O 1
ATOM 2159 N N . LEU A 1 283 ? -17.91739 -12.52523 -29.50699 1.000 23.48208 283 LEU A N 1
ATOM 2160 C CA . LEU A 1 283 ? -18.92556 -12.67049 -30.55338 1.000 28.35388 283 LEU A CA 1
ATOM 2161 C C . LEU A 1 283 ? -19.32562 -14.12819 -30.72089 1.000 33.19377 283 LEU A C 1
ATOM 2162 O O . LEU A 1 283 ? -20.46690 -14.42250 -31.10280 1.000 38.29475 283 LEU A O 1
ATOM 2167 N N . ILE A 1 284 ? -18.38960 -15.02510 -30.41761 1.000 31.35897 284 ILE A N 1
ATOM 2168 C CA . ILE A 1 284 ? -18.33476 -16.44775 -30.76450 1.000 39.74793 284 ILE A CA 1
ATOM 2169 C C . ILE A 1 284 ? -19.49352 -16.94760 -31.60386 1.000 43.41904 284 ILE A C 1
ATOM 2170 O O . ILE A 1 284 ? -19.46170 -16.81099 -32.82965 1.000 44.11997 284 ILE A O 1
ATOM 2175 N N . MET B 1 3 ? -20.57078 12.44179 -13.54060 1.000 42.66526 3 MET B N 1
ATOM 2176 C CA . MET B 1 3 ? -19.49216 13.17298 -14.20566 1.000 37.34657 3 MET B CA 1
ATOM 2177 C C . MET B 1 3 ? -19.53117 12.93653 -15.71908 1.000 32.82519 3 MET B C 1
ATOM 2178 O O . MET B 1 3 ? -19.66446 11.80061 -16.17070 1.000 33.24772 3 MET B O 1
ATOM 2183 N N . GLN B 1 4 ? -19.43364 14.01705 -16.49195 1.000 33.98886 4 GLN B N 1
ATOM 2184 C CA . GLN B 1 4 ? -19.49324 13.94738 -17.94537 1.000 32.28276 4 GLN B CA 1
ATOM 2185 C C . GLN B 1 4 ? -18.41843 14.84746 -18.53846 1.000 31.28850 4 GLN B C 1
ATOM 2186 O O . GLN B 1 4 ? -17.87120 15.72661 -17.86612 1.000 28.04803 4 GLN B O 1
ATOM 2192 N N . GLY B 1 5 ? -18.11675 14.61747 -19.80816 1.000 27.06608 5 GLY B N 1
ATOM 2193 C CA . GLY B 1 5 ? -17.15422 15.44396 -20.50441 1.000 27.18565 5 GLY B CA 1
ATOM 2194 C C . GLY B 1 5 ? -15.71494 15.09829 -20.16410 1.000 23.99618 5 GLY B C 1
ATOM 2195 O O . GLY B 1 5 ? -15.38535 13.98874 -19.73067 1.000 24.31488 5 GLY B O 1
ATOM 2196 N N . PHE B 1 6 ? -14.84785 16.08728 -20.36732 1.000 25.66745 6 PHE B N 1
ATOM 2197 C CA . PHE B 1 6 ? -13.40988 15.93036 -20.21775 1.000 23.51695 6 PHE B CA 1
ATOM 2198 C C . PHE B 1 6 ? -12.92598 16.53962 -18.91102 1.000 25.92271 6 PHE B C 1
ATOM 2199 O O . PHE B 1 6 ? -13.34758 17.63525 -18.52838 1.000 26.94132 6 PHE B O 1
ATOM 2207 N N . GLY B 1 7 ? -12.02365 15.82574 -18.23904 1.000 22.23855 7 GLY B N 1
ATOM 2208 C CA . GLY B 1 7 ? -11.39986 16.32890 -17.03532 1.000 21.32164 7 GLY B CA 1
ATOM 2209 C C . GLY B 1 7 ? -9.93118 15.96537 -16.98847 1.000 21.96314 7 GLY B C 1
ATOM 2210 O O . GLY B 1 7 ? -9.39963 15.31204 -17.88972 1.000 22.24388 7 GLY B O 1
ATOM 2211 N N . VAL B 1 8 ? -9.28002 16.40450 -15.91559 1.000 24.17852 8 VAL B N 1
ATOM 2212 C CA . VAL B 1 8 ? -7.87924 16.09269 -15.67688 1.000 23.88988 8 VAL B CA 1
ATOM 2213 C C . VAL B 1 8 ? -7.71340 15.67129 -14.22718 1.000 22.33236 8 VAL B C 1
ATOM 2214 O O . VAL B 1 8 ? -8.32114 16.25464 -13.32025 1.000 23.82394 8 VAL B O 1
ATOM 2218 N N . HIS B 1 9 ? -6.91571 14.63454 -14.02034 1.000 21.69645 9 HIS B N 1
ATOM 2219 C CA . HIS B 1 9 ? -6.36524 14.37664 -12.70535 1.000 22.64151 9 HIS B CA 1
ATOM 2220 C C . HIS B 1 9 ? -5.34680 15.46707 -12.39480 1.000 26.31588 9 HIS B C 1
ATOM 2221 O O . HIS B 1 9 ? -4.46700 15.75445 -13.21618 1.000 26.01769 9 HIS B O 1
ATOM 2228 N N . THR B 1 10 ? -5.48921 16.11577 -11.23290 1.000 24.12982 10 THR B N 1
ATOM 2229 C CA . THR B 1 10 ? -4.68250 17.30284 -10.95895 1.000 26.64735 10 THR B CA 1
ATOM 2230 C C . THR B 1 10 ? -3.25090 16.98853 -10.52965 1.000 26.65570 10 THR B C 1
ATOM 2231 O O . THR B 1 10 ? -2.51957 17.92808 -10.19869 1.000 28.36183 10 THR B O 1
ATOM 2235 N N . SER B 1 11 ? -2.82764 15.71799 -10.54960 1.000 24.55413 11 SER B N 1
ATOM 2236 C CA . SER B 1 11 ? -1.47368 15.35958 -10.12837 1.000 25.94971 11 SER B CA 1
ATOM 2237 C C . SER B 1 11 ? -0.39927 16.15222 -10.86232 1.000 27.69666 11 SER B C 1
ATOM 2238 O O . SER B 1 11 ? 0.69757 16.35170 -10.32569 1.000 27.90007 11 SER B O 1
ATOM 2241 N N . MET B 1 12 ? -0.68417 16.60212 -12.08748 1.000 25.89406 12 MET B N 1
ATOM 2242 C CA . MET B 1 12 ? 0.31672 17.32703 -12.85698 1.000 25.50778 12 MET B CA 1
ATOM 2243 C C . MET B 1 12 ? 0.62763 18.69458 -12.26617 1.000 25.33909 12 MET B C 1
ATOM 2244 O O . MET B 1 12 ? 1.63074 19.30436 -12.65498 1.000 26.64520 12 MET B O 1
ATOM 2249 N N . TRP B 1 13 ? -0.20377 19.18364 -11.34868 1.000 25.10819 13 TRP B N 1
ATOM 2250 C CA . TRP B 1 13 ? 0.02200 20.48672 -10.73464 1.000 26.75055 13 TRP B CA 1
ATOM 2251 C C . TRP B 1 13 ? -0.00332 20.37874 -9.21823 1.000 28.24277 13 TRP B C 1
ATOM 2252 O O . TRP B 1 13 ? 0.70102 21.12376 -8.52954 1.000 29.33900 13 TRP B O 1
ATOM 2263 N N . THR B 1 14 ? -0.78458 19.43979 -8.68854 1.000 28.19067 14 THR B N 1
ATOM 2264 C CA . THR B 1 14 ? -1.02194 19.39060 -7.24948 1.000 29.73725 14 THR B CA 1
ATOM 2265 C C . THR B 1 14 ? -1.30352 17.95826 -6.81865 1.000 28.53731 14 THR B C 1
ATOM 2266 O O . THR B 1 14 ? -2.33769 17.39398 -7.18797 1.000 29.90867 14 THR B O 1
ATOM 2270 N N . MET B 1 15 ? -0.40685 17.38590 -6.01859 1.000 29.56259 15 MET B N 1
ATOM 2271 C CA . MET B 1 15 ? -0.71756 16.17299 -5.27172 1.000 29.99848 15 MET B CA 1
ATOM 2272 C C . MET B 1 15 ? -1.09660 16.47377 -3.83391 1.000 30.31686 15 MET B C 1
ATOM 2273 O O . MET B 1 15 ? -1.85490 15.71018 -3.22737 1.000 29.47485 15 MET B O 1
ATOM 2278 N N . ASN B 1 16 ? -0.58949 17.58897 -3.30386 1.000 32.79465 16 ASN B N 1
ATOM 2279 C CA . ASN B 1 16 ? -0.84169 18.05098 -1.94136 1.000 33.86513 16 ASN B CA 1
ATOM 2280 C C . ASN B 1 16 ? -1.91111 19.13963 -2.01821 1.000 29.26634 16 ASN B C 1
ATOM 2281 O O . ASN B 1 16 ? -1.61762 20.28893 -2.35482 1.000 30.20997 16 ASN B O 1
ATOM 2286 N N . TRP B 1 17 ? -3.15587 18.77870 -1.70343 1.000 26.79261 17 TRP B N 1
ATOM 2287 C CA . TRP B 1 17 ? -4.29454 19.67395 -1.92144 1.000 24.81951 17 TRP B CA 1
ATOM 2288 C C . TRP B 1 17 ? -4.41799 20.65052 -0.75082 1.000 26.64381 17 TRP B C 1
ATOM 2289 O O . TRP B 1 17 ? -5.36687 20.62029 0.03235 1.000 27.08000 17 TRP B O 1
ATOM 2300 N N . ASP B 1 18 ? -3.43673 21.54410 -0.65940 1.000 28.89569 18 ASP B N 1
ATOM 2301 C CA . ASP B 1 18 ? -3.52518 22.64846 0.28090 1.000 27.08941 18 ASP B CA 1
ATOM 2302 C C . ASP B 1 18 ? -4.08943 23.86809 -0.44805 1.000 27.79700 18 ASP B C 1
ATOM 2303 O O . ASP B 1 18 ? -4.46493 23.80010 -1.62238 1.000 26.07486 18 ASP B O 1
ATOM 2308 N N . ARG B 1 19 ? -4.15952 25.00511 0.24133 1.000 24.51641 19 ARG B N 1
ATOM 2309 C CA . ARG B 1 19 ? -4.78304 26.17637 -0.37110 1.000 23.80615 19 ARG B CA 1
ATOM 2310 C C . ARG B 1 19 ? -4.07095 26.62738 -1.63995 1.000 26.38888 19 ARG B C 1
ATOM 2311 O O . ARG B 1 19 ? -4.74588 26.76050 -2.67758 1.000 25.80561 19 ARG B O 1
ATOM 2319 N N . PRO B 1 20 ? -2.75223 26.86844 -1.65374 1.000 27.45811 20 PRO B N 1
ATOM 2320 C CA . PRO B 1 20 ? -2.11705 27.24922 -2.92413 1.000 28.31866 20 PRO B CA 1
ATOM 2321 C C . PRO B 1 20 ? -2.19566 26.15378 -3.97355 1.000 26.89548 20 PRO B C 1
ATOM 2322 O O . PRO B 1 20 ? -2.27634 26.46770 -5.16634 1.000 26.51106 20 PRO B O 1
ATOM 2326 N N . GLY B 1 21 ? -2.18055 24.88554 -3.55962 1.000 26.69197 21 GLY B N 1
ATOM 2327 C CA . GLY B 1 21 ? -2.27227 23.80209 -4.52929 1.000 26.01259 21 GLY B CA 1
ATOM 2328 C C . GLY B 1 21 ? -3.63470 23.73860 -5.18978 1.000 26.49344 21 GLY B C 1
ATOM 2329 O O . GLY B 1 21 ? -3.73587 23.53513 -6.40655 1.000 25.29280 21 GLY B O 1
ATOM 2330 N N . ALA B 1 22 ? -4.70007 23.91610 -4.40065 1.000 25.28381 22 ALA B N 1
ATOM 2331 C CA . ALA B 1 22 ? -6.04541 23.97973 -4.96244 1.000 25.98137 22 ALA B CA 1
ATOM 2332 C C . ALA B 1 22 ? -6.16043 25.11409 -5.96437 1.000 27.37573 22 ALA B C 1
ATOM 2333 O O . ALA B 1 22 ? -6.70759 24.93894 -7.05685 1.000 24.60271 22 ALA B O 1
ATOM 2335 N N . GLU B 1 23 ? -5.64824 26.29326 -5.60680 1.000 26.84275 23 GLU B N 1
ATOM 2336 C CA . GLU B 1 23 ? -5.67125 27.41742 -6.53415 1.000 25.98344 23 GLU B CA 1
ATOM 2337 C C . GLU B 1 23 ? -4.89870 27.09632 -7.80595 1.000 27.72404 23 GLU B C 1
ATOM 2338 O O . GLU B 1 23 ? -5.33893 27.43587 -8.91079 1.000 28.09127 23 GLU B O 1
ATOM 2344 N N . ARG B 1 24 ? -3.74600 26.43799 -7.66516 1.000 26.20401 24 ARG B N 1
ATOM 2345 C CA . ARG B 1 24 ? -2.92192 26.10288 -8.82035 1.000 27.13791 24 ARG B CA 1
ATOM 2346 C C . ARG B 1 24 ? -3.65566 25.15569 -9.76288 1.000 26.91919 24 ARG B C 1
ATOM 2347 O O . ARG B 1 24 ? -3.63454 25.34038 -10.98890 1.000 26.11760 24 ARG B O 1
ATOM 2355 N N . ALA B 1 25 ? -4.32635 24.14827 -9.20520 1.000 25.96786 25 ALA B N 1
ATOM 2356 C CA . ALA B 1 25 ? -4.97541 23.14415 -10.04224 1.000 23.00922 25 ALA B CA 1
ATOM 2357 C C . ALA B 1 25 ? -6.19434 23.71584 -10.74614 1.000 27.06354 25 ALA B C 1
ATOM 2358 O O . ALA B 1 25 ? -6.43491 23.42545 -11.92538 1.000 23.35579 25 ALA B O 1
ATOM 2360 N N . VAL B 1 26 ? -6.99259 24.50915 -10.03666 1.000 23.54321 26 VAL B N 1
ATOM 2361 C CA . VAL B 1 26 ? -8.15871 25.11677 -10.66175 1.000 23.70871 26 VAL B CA 1
ATOM 2362 C C . VAL B 1 26 ? -7.72640 26.07047 -11.76754 1.000 26.93491 26 VAL B C 1
ATOM 2363 O O . VAL B 1 26 ? -8.36169 26.13919 -12.82821 1.000 25.52712 26 VAL B O 1
ATOM 2367 N N . ALA B 1 27 ? -6.62096 26.79459 -11.55232 1.000 24.91252 27 ALA B N 1
ATOM 2368 C CA . ALA B 1 27 ? -6.09675 27.66715 -12.59612 1.000 25.78092 27 ALA B CA 1
ATOM 2369 C C . ALA B 1 27 ? -5.72198 26.87152 -13.84239 1.000 27.04883 27 ALA B C 1
ATOM 2370 O O . ALA B 1 27 ? -6.03851 27.28009 -14.96663 1.000 25.25914 27 ALA B O 1
ATOM 2372 N N . ALA B 1 28 ? -5.04837 25.73349 -13.65882 1.000 25.68859 28 ALA B N 1
ATOM 2373 C CA . ALA B 1 28 ? -4.72475 24.87704 -14.79473 1.000 24.98866 28 ALA B CA 1
ATOM 2374 C C . ALA B 1 28 ? -5.98956 24.36142 -15.46719 1.000 27.02907 28 ALA B C 1
ATOM 2375 O O . ALA B 1 28 ? -6.07605 24.32521 -16.70453 1.000 24.23258 28 ALA B O 1
ATOM 2377 N N . ALA B 1 29 ? -6.98883 23.97354 -14.67038 1.000 21.93234 29 ALA B N 1
ATOM 2378 C CA . ALA B 1 29 ? -8.23259 23.45224 -15.23862 1.000 25.07068 29 ALA B CA 1
ATOM 2379 C C . ALA B 1 29 ? -8.91454 24.47694 -16.13739 1.000 26.99642 29 ALA B C 1
ATOM 2380 O O . ALA B 1 29 ? -9.48337 24.12296 -17.18068 1.000 26.74883 29 ALA B O 1
ATOM 2382 N N . LEU B 1 30 ? -8.88804 25.75064 -15.74373 1.000 26.42178 30 LEU B N 1
ATOM 2383 C CA . LEU B 1 30 ? -9.47797 26.78613 -16.58406 1.000 26.38494 30 LEU B CA 1
ATOM 2384 C C . LEU B 1 30 ? -8.63360 27.02157 -17.82600 1.000 25.25440 30 LEU B C 1
ATOM 2385 O O . LEU B 1 30 ? -9.17485 27.22068 -18.92230 1.000 28.19264 30 LEU B O 1
ATOM 2390 N N . LYS B 1 31 ? -7.30816 26.98435 -17.67547 1.000 27.81319 31 LYS B N 1
ATOM 2391 C CA . LYS B 1 31 ? -6.41604 27.17811 -18.81403 1.000 26.39216 31 LYS B CA 1
ATOM 2392 C C . LYS B 1 31 ? -6.68503 26.15135 -19.90830 1.000 27.38067 31 LYS B C 1
ATOM 2393 O O . LYS B 1 31 ? -6.69646 26.48578 -21.09959 1.000 26.44834 31 LYS B O 1
ATOM 2399 N N . TYR B 1 32 ? -6.91415 24.90079 -19.52290 1.000 24.84361 32 TYR B N 1
ATOM 2400 C CA . TYR B 1 32 ? -7.14488 23.82477 -20.47979 1.000 24.14948 32 TYR B CA 1
ATOM 2401 C C . TYR B 1 32 ? -8.62318 23.59319 -20.76732 1.000 28.35051 32 TYR B C 1
ATOM 2402 O O . TYR B 1 32 ? -8.95584 22.66942 -21.52353 1.000 26.26847 32 TYR B O 1
ATOM 2411 N N . GLU B 1 33 ? -9.50882 24.40858 -20.18754 1.000 24.56860 33 GLU B N 1
ATOM 2412 C CA . GLU B 1 33 ? -10.93393 24.42906 -20.53675 1.000 27.05372 33 GLU B CA 1
ATOM 2413 C C . GLU B 1 33 ? -11.60482 23.07032 -20.32647 1.000 25.91144 33 GLU B C 1
ATOM 2414 O O . GLU B 1 33 ? -12.42318 22.63223 -21.13781 1.000 25.54075 33 GLU B O 1
ATOM 2420 N N . VAL B 1 34 ? -11.27317 22.40264 -19.22660 1.000 25.02251 34 VAL B N 1
ATOM 2421 C CA . VAL B 1 34 ? -11.86446 21.11079 -18.90273 1.000 21.94495 34 VAL B CA 1
ATOM 2422 C C . VAL B 1 34 ? -13.17980 21.31905 -18.16300 1.000 26.94925 34 VAL B C 1
ATOM 2423 O O . VAL B 1 34 ? -13.46430 22.39588 -17.62972 1.000 28.25141 34 VAL B O 1
ATOM 2427 N N . ASP B 1 35 ? -13.98972 20.25690 -18.12517 1.000 25.39924 35 ASP B N 1
ATOM 2428 C CA . ASP B 1 35 ? -15.27705 20.28143 -17.44375 1.000 25.81510 35 ASP B CA 1
ATOM 2429 C C . ASP B 1 35 ? -15.17162 19.94787 -15.96190 1.000 26.43973 35 ASP B C 1
ATOM 2430 O O . ASP B 1 35 ? -16.00346 20.40684 -15.16497 1.000 26.19936 35 ASP B O 1
ATOM 2435 N N . PHE B 1 36 ? -14.18136 19.15597 -15.56818 1.000 23.21108 36 PHE B N 1
ATOM 2436 C CA . PHE B 1 36 ? -14.07539 18.72593 -14.18319 1.000 25.12616 36 PHE B CA 1
ATOM 2437 C C . PHE B 1 36 ? -12.62401 18.43734 -13.85603 1.000 23.90010 36 PHE B C 1
ATOM 2438 O O . PHE B 1 36 ? -11.77566 18.33124 -14.74362 1.000 22.96286 36 PHE B O 1
ATOM 2446 N N . ILE B 1 37 ? -12.34724 18.31664 -12.55313 1.000 21.71268 37 ILE B N 1
ATOM 2447 C CA . ILE B 1 37 ? -11.04926 17.88976 -12.05217 1.000 21.68374 37 ILE B CA 1
ATOM 2448 C C . ILE B 1 37 ? -11.24332 16.69111 -11.13712 1.000 21.81234 37 ILE B C 1
ATOM 2449 O O . ILE B 1 37 ? -12.29249 16.52508 -10.50870 1.000 22.51054 37 ILE B O 1
ATOM 2454 N N . GLU B 1 38 ? -10.21759 15.85030 -11.06760 1.000 21.31495 38 GLU B N 1
ATOM 2455 C CA . GLU B 1 38 ? -10.12046 14.79586 -10.06861 1.000 22.68045 38 GLU B CA 1
ATOM 2456 C C . GLU B 1 38 ? -9.07643 15.23032 -9.05144 1.000 23.30566 38 GLU B C 1
ATOM 2457 O O . GLU B 1 38 ? -7.92827 15.50498 -9.42238 1.000 21.52624 38 GLU B O 1
ATOM 2463 N N . ILE B 1 39 ? -9.48226 15.29235 -7.78428 1.000 21.10502 39 ILE B N 1
ATOM 2464 C CA . ILE B 1 39 ? -8.65635 15.80148 -6.69167 1.000 25.01880 39 ILE B CA 1
ATOM 2465 C C . ILE B 1 39 ? -8.07482 14.60489 -5.93733 1.000 25.03342 39 ILE B C 1
ATOM 2466 O O . ILE B 1 39 ? -8.83907 13.85328 -5.31386 1.000 23.21542 39 ILE B O 1
ATOM 2471 N N . PRO B 1 40 ? -6.75917 14.40046 -5.94633 1.000 26.09038 40 PRO B N 1
ATOM 2472 C CA . PRO B 1 40 ? -6.18880 13.34150 -5.10843 1.000 28.20719 40 PRO B CA 1
ATOM 2473 C C . PRO B 1 40 ? -6.20277 13.76496 -3.64845 1.000 28.08174 40 PRO B C 1
ATOM 2474 O O . PRO B 1 40 ? -5.94360 14.92413 -3.31725 1.000 31.10084 40 PRO B O 1
ATOM 2478 N N . MET B 1 41 ? -6.51918 12.81813 -2.77456 1.000 27.12295 41 MET B N 1
ATOM 2479 C CA . MET B 1 41 ? -6.61540 13.08738 -1.34083 1.000 31.27052 41 MET B CA 1
ATOM 2480 C C . MET B 1 41 ? -5.58742 12.22624 -0.62349 1.000 31.36587 41 MET B C 1
ATOM 2481 O O . MET B 1 41 ? -5.90176 11.14284 -0.12771 1.000 32.29484 41 MET B O 1
ATOM 2486 N N . LEU B 1 42 ? -4.34356 12.70886 -0.59349 1.000 30.47261 42 LEU B N 1
ATOM 2487 C CA . LEU B 1 42 ? -3.28782 12.02067 0.14008 1.000 30.42608 42 LEU B CA 1
ATOM 2488 C C . LEU B 1 42 ? -3.51617 12.08868 1.64384 1.000 31.73267 42 LEU B C 1
ATOM 2489 O O . LEU B 1 42 ? -3.09568 11.18647 2.37672 1.000 31.46435 42 LEU B O 1
ATOM 2494 N N . ASN B 1 43 ? -4.15564 13.15456 2.11582 1.000 31.97950 43 ASN B N 1
ATOM 2495 C CA . ASN B 1 43 ? -4.34867 13.38142 3.54780 1.000 30.65590 43 ASN B CA 1
ATOM 2496 C C . ASN B 1 43 ? -5.69982 14.04777 3.73451 1.000 31.11616 43 ASN B C 1
ATOM 2497 O O . ASN B 1 43 ? -5.79208 15.26608 3.93008 1.000 30.97619 43 ASN B O 1
ATOM 2502 N N . PRO B 1 44 ? -6.77999 13.27115 3.67356 1.000 30.33783 44 PRO B N 1
ATOM 2503 C CA . PRO B 1 44 ? -8.14105 13.85069 3.64864 1.000 34.66106 44 PRO B CA 1
ATOM 2504 C C . PRO B 1 44 ? -8.39268 14.84293 4.77628 1.000 34.61025 44 PRO B C 1
ATOM 2505 O O . PRO B 1 44 ? -8.97697 15.90825 4.52533 1.000 34.20813 44 PRO B O 1
ATOM 2509 N N . PRO B 1 45 ? -7.98071 14.55968 6.02418 1.000 33.40331 45 PRO B N 1
ATOM 2510 C CA . PRO B 1 45 ? -8.28609 15.52042 7.10285 1.000 34.54289 45 PRO B CA 1
ATOM 2511 C C . PRO B 1 45 ? -7.75194 16.92715 6.87188 1.000 35.40859 45 PRO B C 1
ATOM 2512 O O . PRO B 1 45 ? -8.31481 17.88466 7.41843 1.000 36.77343 45 PRO B O 1
ATOM 2516 N N . ALA B 1 46 ? -6.69107 17.09332 6.08651 1.000 32.71646 46 ALA B N 1
ATOM 2517 C CA . ALA B 1 46 ? -6.08363 18.40784 5.89802 1.000 31.50686 46 ALA B CA 1
ATOM 2518 C C . ALA B 1 46 ? -6.78923 19.26751 4.85144 1.000 31.83146 46 ALA B C 1
ATOM 2519 O O . ALA B 1 46 ? -6.38849 20.41979 4.64620 1.000 28.67949 46 ALA B O 1
ATOM 2521 N N . VAL B 1 47 ? -7.82259 18.75664 4.19190 1.000 29.70712 47 VAL B N 1
ATOM 2522 C CA . VAL B 1 47 ? -8.43856 19.47022 3.07935 1.000 28.87269 47 VAL B CA 1
ATOM 2523 C C . VAL B 1 47 ? -9.37563 20.54759 3.61165 1.000 26.66805 47 VAL B C 1
ATOM 2524 O O . VAL B 1 47 ? -10.23299 20.27773 4.46073 1.000 28.27168 47 VAL B O 1
ATOM 2528 N N . ASP B 1 48 ? -9.22734 21.76930 3.09686 1.000 26.32400 48 ASP B N 1
ATOM 2529 C CA . ASP B 1 48 ? -10.13228 22.87818 3.41338 1.000 28.48860 48 ASP B CA 1
ATOM 2530 C C . ASP B 1 48 ? -11.32819 22.79032 2.47704 1.000 24.64816 48 ASP B C 1
ATOM 2531 O O . ASP B 1 48 ? -11.28272 23.29587 1.35596 1.000 27.08067 48 ASP B O 1
ATOM 2536 N N . THR B 1 49 ? -12.41969 22.19546 2.96496 1.000 26.06914 49 THR B N 1
ATOM 2537 C CA . THR B 1 49 ? -13.57905 21.91929 2.12146 1.000 26.20258 49 THR B CA 1
ATOM 2538 C C . THR B 1 49 ? -14.26407 23.19658 1.65635 1.000 27.67262 49 THR B C 1
ATOM 2539 O O . THR B 1 49 ? -14.77612 23.25778 0.53290 1.000 27.62773 49 THR B O 1
ATOM 2543 N N . GLU B 1 50 ? -14.31539 24.22131 2.51117 1.000 25.15138 50 GLU B N 1
ATOM 2544 C CA . GLU B 1 50 ? -15.04021 25.43226 2.13754 1.000 26.16531 50 GLU B CA 1
ATOM 2545 C C . GLU B 1 50 ? -14.30502 26.21164 1.05710 1.000 23.67009 50 GLU B C 1
ATOM 2546 O O . GLU B 1 50 ? -14.93541 26.76480 0.14639 1.000 26.33124 50 GLU B O 1
ATOM 2552 N N . HIS B 1 51 ? -12.97492 26.28152 1.14947 1.000 24.09325 51 HIS B N 1
ATOM 2553 C CA . HIS B 1 51 ? -12.20012 26.98728 0.13633 1.000 23.96874 51 HIS B CA 1
ATOM 2554 C C . HIS B 1 51 ? -12.32542 26.29533 -1.21550 1.000 24.29376 51 HIS B C 1
ATOM 2555 O O . HIS B 1 51 ? -12.54215 26.94768 -2.24219 1.000 24.66548 51 HIS B O 1
ATOM 2562 N N . THR B 1 52 ? -12.20332 24.96819 -1.22434 1.000 24.08233 52 THR B N 1
ATOM 2563 C CA . THR B 1 52 ? -12.31754 24.22591 -2.47805 1.000 22.31759 52 THR B CA 1
ATOM 2564 C C . THR B 1 52 ? -13.72530 24.33995 -3.05577 1.000 25.85860 52 THR B C 1
ATOM 2565 O O . THR B 1 52 ? -13.89136 24.57370 -4.25923 1.000 24.44780 52 THR B O 1
ATOM 2569 N N . ARG B 1 53 ? -14.75083 24.20411 -2.20943 1.000 23.58181 53 ARG B N 1
ATOM 2570 C CA . ARG B 1 53 ? -16.12532 24.33674 -2.68543 1.000 26.68418 53 ARG B CA 1
ATOM 2571 C C . ARG B 1 53 ? -16.36684 25.69628 -3.32905 1.000 29.50907 53 ARG B C 1
ATOM 2572 O O . ARG B 1 53 ? -17.00860 25.78807 -4.38004 1.000 26.52350 53 ARG B O 1
ATOM 2580 N N . ALA B 1 54 ? -15.85735 26.76720 -2.71967 1.000 25.38240 54 ALA B N 1
ATOM 2581 C CA . ALA B 1 54 ? -16.05814 28.09387 -3.29250 1.000 27.28998 54 ALA B CA 1
ATOM 2582 C C . ALA B 1 54 ? -15.31116 28.25253 -4.61190 1.000 27.49554 54 ALA B C 1
ATOM 2583 O O . ALA B 1 54 ? -15.80185 28.91625 -5.53385 1.000 27.68012 54 ALA B O 1
ATOM 2585 N N . LEU B 1 55 ? -14.12300 27.65563 -4.72079 1.000 27.86145 55 LEU B N 1
ATOM 2586 C CA . LEU B 1 55 ? -13.38176 27.70512 -5.97809 1.000 28.36782 55 LEU B CA 1
ATOM 2587 C C . LEU B 1 55 ? -14.15431 27.01157 -7.08794 1.000 29.67293 55 LEU B C 1
ATOM 2588 O O . LEU B 1 55 ? -14.25076 27.51866 -8.21221 1.000 29.93134 55 LEU B O 1
ATOM 2593 N N . LEU B 1 56 ? -14.70274 25.83706 -6.78725 1.000 24.88521 56 LEU B N 1
ATOM 2594 C CA . LEU B 1 56 ? -15.40297 25.06517 -7.80892 1.000 28.37958 56 LEU B CA 1
ATOM 2595 C C . LEU B 1 56 ? -16.67481 25.76453 -8.25735 1.000 31.96383 56 LEU B C 1
ATOM 2596 O O . LEU B 1 56 ? -16.97393 25.81277 -9.45653 1.000 31.81469 56 LEU B O 1
ATOM 2601 N N . GLU B 1 57 ? -17.43885 26.30974 -7.31064 1.000 28.77212 57 GLU B N 1
ATOM 2602 C CA . GLU B 1 57 ? -18.68886 26.96997 -7.67274 1.000 32.05454 57 GLU B CA 1
ATOM 2603 C C . GLU B 1 57 ? -18.43296 28.25455 -8.45132 1.000 33.44318 57 GLU B C 1
ATOM 2604 O O . GLU B 1 57 ? -19.10768 28.52352 -9.45358 1.000 35.80828 57 GLU B O 1
ATOM 2610 N N . LYS B 1 58 ? -17.44712 29.04781 -8.02521 1.000 32.59735 58 LYS B N 1
ATOM 2611 C CA . LYS B 1 58 ? -17.17296 30.30678 -8.71058 1.000 34.73674 58 LYS B CA 1
ATOM 2612 C C . LYS B 1 58 ? -16.67535 30.07216 -10.13163 1.000 35.79623 58 LYS B C 1
ATOM 2613 O O . LYS B 1 58 ? -16.98232 30.86102 -11.03280 1.000 33.62223 58 LYS B O 1
ATOM 2619 N N . ASN B 1 59 ? -15.93846 28.98586 -10.35313 1.000 35.79475 59 ASN B N 1
ATOM 2620 C CA . ASN B 1 59 ? -15.32943 28.69657 -11.64438 1.000 33.19646 59 ASN B CA 1
ATOM 2621 C C . ASN B 1 59 ? -16.10898 27.67235 -12.45713 1.000 36.84374 59 ASN B C 1
ATOM 2622 O O . ASN B 1 59 ? -15.59351 27.19317 -13.47354 1.000 37.10268 59 ASN B O 1
ATOM 2627 N N . GLU B 1 60 ? -17.33076 27.32670 -12.03315 1.000 34.65418 60 GLU B N 1
ATOM 2628 C CA . GLU B 1 60 ? -18.22626 26.44793 -12.79353 1.000 36.31106 60 GLU B CA 1
ATOM 2629 C C . GLU B 1 60 ? -17.57481 25.09799 -13.09142 1.000 34.31954 60 GLU B C 1
ATOM 2630 O O . GLU B 1 60 ? -17.74257 24.52698 -14.17297 1.000 32.27886 60 GLU B O 1
ATOM 2636 N N . LEU B 1 61 ? -16.82747 24.58302 -12.12211 1.000 29.43198 61 LEU B N 1
ATOM 2637 C CA . LEU B 1 61 ? -16.08068 23.34363 -12.26425 1.000 28.62255 61 LEU B CA 1
ATOM 2638 C C . LEU B 1 61 ? -16.70416 22.25345 -11.41042 1.000 29.59493 61 LEU B C 1
ATOM 2639 O O . LEU B 1 61 ? -17.03860 22.47826 -10.24354 1.000 29.34480 61 LEU B O 1
ATOM 2644 N N . ARG B 1 62 ? -16.83723 21.06810 -11.98263 1.000 26.18324 62 ARG B N 1
ATOM 2645 C CA . ARG B 1 62 ? -17.24419 19.91229 -11.20552 1.000 25.91383 62 ARG B CA 1
ATOM 2646 C C . ARG B 1 62 ? -16.01290 19.14241 -10.74805 1.000 23.98035 62 ARG B C 1
ATOM 2647 O O . ARG B 1 62 ? -14.90005 19.35006 -11.24128 1.000 23.43694 62 ARG B O 1
ATOM 2655 N N . ALA B 1 63 ? -16.21010 18.27018 -9.76297 1.000 24.68265 63 ALA B N 1
ATOM 2656 C CA . ALA B 1 63 ? -15.07412 17.54679 -9.22262 1.000 21.19301 63 ALA B CA 1
ATOM 2657 C C . ALA B 1 63 ? -15.48831 16.20525 -8.64546 1.000 21.91165 63 ALA B C 1
ATOM 2658 O O . ALA B 1 63 ? -16.62793 16.00621 -8.20803 1.000 24.80620 63 ALA B O 1
ATOM 2660 N N . LEU B 1 64 ? -14.52390 15.29547 -8.64124 1.000 23.48695 64 LEU B N 1
ATOM 2661 C CA . LEU B 1 64 ? -14.55032 14.07500 -7.85882 1.000 23.59989 64 LEU B CA 1
ATOM 2662 C C . LEU B 1 64 ? -13.19118 13.93514 -7.19099 1.000 22.11535 64 LEU B C 1
ATOM 2663 O O . LEU B 1 64 ? -12.23375 14.63144 -7.54800 1.000 24.37542 64 LEU B O 1
ATOM 2668 N N . CYS B 1 65 ? -13.10290 13.05335 -6.19664 1.000 22.21913 65 CYS B N 1
ATOM 2669 C CA . CYS B 1 65 ? -11.85582 12.81866 -5.47798 1.000 23.81237 65 CYS B CA 1
ATOM 2670 C C . CYS B 1 65 ? -11.41453 11.37611 -5.63065 1.000 23.09599 65 CYS B C 1
ATOM 2671 O O . CYS B 1 65 ? -12.21051 10.48827 -5.94418 1.000 23.80242 65 CYS B O 1
ATOM 2674 N N . SER B 1 66 ? -10.13336 11.14032 -5.38057 1.000 21.46734 66 SER B N 1
ATOM 2675 C CA . SER B 1 66 ? -9.61886 9.78400 -5.43429 1.000 24.72259 66 SER B CA 1
ATOM 2676 C C . SER B 1 66 ? -8.51270 9.59218 -4.41075 1.000 24.98307 66 SER B C 1
ATOM 2677 O O . SER B 1 66 ? -7.85085 10.54298 -3.97985 1.000 25.50617 66 SER B O 1
ATOM 2680 N N . LEU B 1 67 ? -8.31860 8.33346 -4.03551 1.000 25.05842 67 LEU B N 1
ATOM 2681 C CA . LEU B 1 67 ? -7.23913 7.96063 -3.13659 1.000 25.95842 67 LEU B CA 1
ATOM 2682 C C . LEU B 1 67 ? -6.92261 6.48908 -3.33241 1.000 26.95941 67 LEU B C 1
ATOM 2683 O O . LEU B 1 67 ? -7.69235 5.73930 -3.94184 1.000 26.20189 67 LEU B O 1
ATOM 2688 N N . GLY B 1 68 ? -5.78526 6.08674 -2.77721 1.000 26.59536 68 GLY B N 1
ATOM 2689 C CA . GLY B 1 68 ? -5.51758 4.69322 -2.47535 1.000 25.54107 68 GLY B CA 1
ATOM 2690 C C . GLY B 1 68 ? -5.26666 4.55594 -0.98436 1.000 26.00624 68 GLY B C 1
ATOM 2691 O O . GLY B 1 68 ? -4.75380 5.47468 -0.33980 1.000 27.67297 68 GLY B O 1
ATOM 2692 N N . LEU B 1 69 ? -5.62603 3.40089 -0.43578 1.000 23.28805 69 LEU B N 1
ATOM 2693 C CA . LEU B 1 69 ? -5.58213 3.25242 1.01506 1.000 27.54401 69 LEU B CA 1
ATOM 2694 C C . LEU B 1 69 ? -4.13869 3.11128 1.49915 1.000 26.46118 69 LEU B C 1
ATOM 2695 O O . LEU B 1 69 ? -3.34200 2.38371 0.89342 1.000 26.40428 69 LEU B O 1
ATOM 2700 N N . PRO B 1 70 ? -3.76892 3.78871 2.58544 1.000 25.48124 70 PRO B N 1
ATOM 2701 C CA . PRO B 1 70 ? -2.45343 3.55411 3.18547 1.000 28.61923 70 PRO B CA 1
ATOM 2702 C C . PRO B 1 70 ? -2.39155 2.16448 3.80301 1.000 24.57485 70 PRO B C 1
ATOM 2703 O O . PRO B 1 70 ? -3.41306 1.53678 4.08102 1.000 27.20277 70 PRO B O 1
ATOM 2707 N N . GLU B 1 71 ? -1.16122 1.68269 4.01880 1.000 27.25137 71 GLU B N 1
ATOM 2708 C CA . GLU B 1 71 ? -0.98761 0.30975 4.48846 1.000 27.31495 71 GLU B CA 1
ATOM 2709 C C . GLU B 1 71 ? -1.67711 0.06805 5.82832 1.000 30.41483 71 GLU B C 1
ATOM 2710 O O . GLU B 1 71 ? -2.20444 -1.02652 6.06498 1.000 28.72904 71 GLU B O 1
ATOM 2716 N N . ARG B 1 72 ? -1.69750 1.07183 6.71078 1.000 30.09698 72 ARG B N 1
ATOM 2717 C CA . ARG B 1 72 ? -2.38493 0.92288 7.98850 1.000 33.25448 72 ARG B CA 1
ATOM 2718 C C . ARG B 1 72 ? -3.87788 0.67475 7.82932 1.000 31.40107 72 ARG B C 1
ATOM 2719 O O . ARG B 1 72 ? -4.53426 0.30534 8.81008 1.000 31.22501 72 ARG B O 1
ATOM 2727 N N . ALA B 1 73 ? -4.42962 0.84690 6.62449 1.000 28.45955 73 ALA B N 1
ATOM 2728 C CA . ALA B 1 73 ? -5.86289 0.70591 6.41075 1.000 26.78369 73 ALA B CA 1
ATOM 2729 C C . ALA B 1 73 ? -6.18434 -0.13794 5.17862 1.000 27.60798 73 ALA B C 1
ATOM 2730 O O . ALA B 1 73 ? -7.25340 0.02434 4.59072 1.000 26.69887 73 ALA B O 1
ATOM 2732 N N . TRP B 1 74 ? -5.28822 -1.04503 4.77901 1.000 2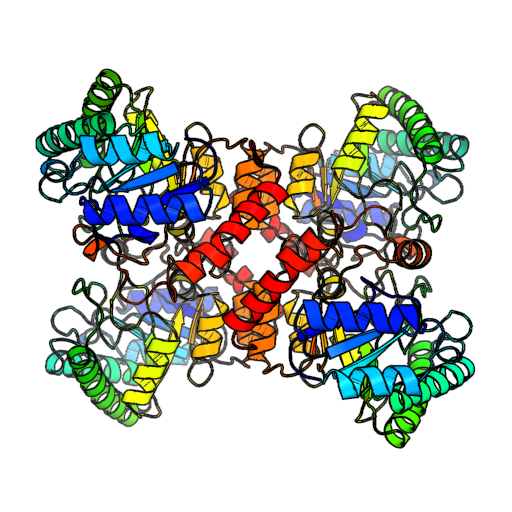6.33153 74 TRP B N 1
ATOM 2733 C CA . TRP B 1 74 ? -5.56701 -1.90155 3.62281 1.000 27.32170 74 TRP B CA 1
ATOM 2734 C C . TRP B 1 74 ? -6.78628 -2.77237 3.89516 1.000 29.66734 74 TRP B C 1
ATOM 2735 O O . TRP B 1 74 ? -6.77952 -3.58871 4.82267 1.000 28.56721 74 TRP B O 1
ATOM 2746 N N . ALA B 1 75 ? -7.81650 -2.62068 3.05598 1.000 27.40294 75 ALA B N 1
ATOM 2747 C CA . ALA B 1 75 ? -9.10327 -3.26171 3.31534 1.000 26.63429 75 ALA B CA 1
ATOM 2748 C C . ALA B 1 75 ? -8.99844 -4.77982 3.41045 1.000 30.52018 75 ALA B C 1
ATOM 2749 O O . ALA B 1 75 ? -9.73853 -5.39806 4.18453 1.000 31.93885 75 ALA B O 1
ATOM 2751 N N . SER B 1 76 ? -8.08773 -5.40118 2.65334 1.000 26.72186 76 SER B N 1
ATOM 2752 C CA . SER B 1 76 ? -8.01970 -6.85811 2.63644 1.000 29.17770 76 SER B CA 1
ATOM 2753 C C . SER B 1 76 ? -7.60954 -7.44661 3.98230 1.000 28.35481 76 SER B C 1
ATOM 2754 O O . SER B 1 76 ? -7.92009 -8.61237 4.25053 1.000 31.08451 76 SER B O 1
ATOM 2757 N N . VAL B 1 77 ? -6.91695 -6.68197 4.82202 1.000 29.19060 77 VAL B N 1
ATOM 2758 C CA . VAL B 1 77 ? -6.31705 -7.23919 6.03027 1.000 28.74405 77 VAL B CA 1
ATOM 2759 C C . VAL B 1 77 ? -6.72766 -6.44033 7.25912 1.000 32.62789 77 VAL B C 1
ATOM 2760 O O . VAL B 1 77 ? -6.73799 -6.96835 8.37913 1.000 30.65598 77 VAL B O 1
ATOM 2764 N N . ARG B 1 78 ? -7.04715 -5.16275 7.07024 1.000 29.55773 78 ARG B N 1
ATOM 2765 C CA . ARG B 1 78 ? -7.43100 -4.27331 8.16806 1.000 28.61209 78 ARG B CA 1
ATOM 2766 C C . ARG B 1 78 ? -8.72248 -3.55473 7.80392 1.000 27.32116 78 ARG B C 1
ATOM 2767 O O . ARG B 1 78 ? -8.73746 -2.33557 7.58743 1.000 30.34041 78 ARG B O 1
ATOM 2775 N N . PRO B 1 79 ? -9.83862 -4.28875 7.74476 1.000 28.09413 79 PRO B N 1
ATOM 2776 C CA . PRO B 1 79 ? -11.07142 -3.69075 7.20921 1.000 29.04866 79 PRO B CA 1
ATOM 2777 C C . PRO B 1 79 ? -11.65395 -2.58756 8.07089 1.000 30.37088 79 PRO B C 1
ATOM 2778 O O . PRO B 1 79 ? -12.21129 -1.62319 7.53782 1.000 28.46590 79 PRO B O 1
ATOM 2782 N N . ASP B 1 80 ? -11.57136 -2.69982 9.39454 1.000 31.67514 80 ASP B N 1
ATOM 2783 C CA . ASP B 1 80 ? -12.17460 -1.65805 10.21321 1.000 31.79455 80 ASP B CA 1
ATOM 2784 C C . ASP B 1 80 ? -11.40558 -0.34775 10.08831 1.000 29.33274 80 ASP B C 1
ATOM 2785 O O . ASP B 1 80 ? -12.00846 0.72959 10.03900 1.000 31.27250 80 ASP B O 1
ATOM 2790 N N . ALA B 1 81 ? -10.07652 -0.42101 10.00568 1.000 27.63609 81 ALA B N 1
ATOM 2791 C CA . ALA B 1 81 ? -9.28920 0.77513 9.73566 1.000 27.69857 81 ALA B CA 1
ATOM 2792 C C . ALA B 1 81 ? -9.60126 1.33374 8.35198 1.000 29.05504 81 ALA B C 1
ATOM 2793 O O . ALA B 1 81 ? -9.61270 2.55399 8.15179 1.000 27.56393 81 ALA B O 1
ATOM 2795 N N . ALA B 1 82 ? -9.87350 0.45303 7.38643 1.000 29.04357 82 ALA B N 1
ATOM 2796 C CA . ALA B 1 82 ? -10.23371 0.91685 6.05156 1.000 27.31025 82 ALA B CA 1
ATOM 2797 C C . ALA B 1 82 ? -11.54961 1.68691 6.06749 1.000 29.15205 82 ALA B C 1
ATOM 2798 O O . ALA B 1 82 ? -11.68315 2.71979 5.40224 1.000 28.18023 82 ALA B O 1
ATOM 2800 N N . ILE B 1 83 ? -12.53615 1.20266 6.82179 1.000 30.04293 83 ILE B N 1
ATOM 2801 C CA . ILE B 1 83 ? -13.81701 1.89675 6.88164 1.000 28.51991 83 ILE B CA 1
ATOM 2802 C C . ILE B 1 83 ? -13.65790 3.26652 7.53355 1.000 25.85499 83 ILE B C 1
ATOM 2803 O O . ILE B 1 83 ? -14.20572 4.26454 7.04643 1.000 28.19721 83 ILE B O 1
ATOM 2808 N N . GLU B 1 84 ? -12.90464 3.34286 8.63782 1.000 29.94839 84 GLU B N 1
ATOM 2809 C CA . GLU B 1 84 ? -12.68228 4.63632 9.27730 1.000 31.99256 84 GLU B CA 1
ATOM 2810 C C . GLU B 1 84 ? -12.01655 5.61410 8.31564 1.000 29.93097 84 GLU B C 1
ATOM 2811 O O . GLU B 1 84 ? -12.41031 6.78389 8.23219 1.000 31.41361 84 GLU B O 1
ATOM 2817 N N . HIS B 1 85 ? -11.01361 5.14303 7.56812 1.000 28.29964 85 HIS B N 1
ATOM 2818 C CA . HIS B 1 85 ? -10.32591 6.00399 6.61303 1.000 29.46962 85 HIS B CA 1
ATOM 2819 C C . HIS B 1 85 ? -11.26204 6.45617 5.50114 1.000 26.17565 85 HIS B C 1
ATOM 2820 O O . HIS B 1 85 ? -11.27545 7.63555 5.12275 1.000 27.84071 85 HIS B O 1
ATOM 2827 N N . LEU B 1 86 ? -12.06094 5.53615 4.96603 1.000 28.07823 86 LEU B N 1
ATOM 2828 C CA . LEU B 1 86 ? -12.93430 5.89989 3.85760 1.000 25.43700 86 LEU B CA 1
ATOM 2829 C C . LEU B 1 86 ? -14.04583 6.85016 4.29099 1.000 26.19069 86 LEU B C 1
ATOM 2830 O O . LEU B 1 86 ? -14.43352 7.73753 3.52278 1.000 26.73822 86 LEU B O 1
ATOM 2835 N N . LYS B 1 87 ? -14.55379 6.70884 5.51768 1.000 29.20182 87 LYS B N 1
ATOM 2836 C CA . LYS B 1 87 ? -15.60771 7.61299 5.96961 1.000 29.07056 87 LYS B CA 1
ATOM 2837 C C . LYS B 1 87 ? -15.11543 9.05263 6.01355 1.000 25.24068 87 LYS B C 1
ATOM 2838 O O . LYS B 1 87 ? -15.82632 9.97485 5.59485 1.000 26.60269 87 LYS B O 1
ATOM 2844 N N . VAL B 1 88 ? -13.90040 9.26505 6.52046 1.000 28.83115 88 VAL B N 1
ATOM 2845 C CA . VAL B 1 88 ? -13.34276 10.61056 6.55539 1.000 27.88986 88 VAL B CA 1
ATOM 2846 C C . VAL B 1 88 ? -13.20889 11.16240 5.14383 1.000 29.73629 88 VAL B C 1
ATOM 2847 O O . VAL B 1 88 ? -13.54337 12.32416 4.87847 1.000 29.23111 88 VAL B O 1
ATOM 2851 N N . ALA B 1 89 ? -12.74196 10.32684 4.20952 1.000 27.39956 89 ALA B N 1
ATOM 2852 C CA . ALA B 1 89 ? -12.52693 10.79010 2.84183 1.000 27.57582 89 ALA B CA 1
ATOM 2853 C C . ALA B 1 89 ? -13.84308 11.09722 2.14337 1.000 25.56162 89 ALA B C 1
ATOM 2854 O O . ALA B 1 89 ? -13.93811 12.07835 1.39822 1.000 25.31743 89 ALA B O 1
ATOM 2856 N N . ILE B 1 90 ? -14.86573 10.26867 2.37963 1.000 25.70794 90 ILE B N 1
ATOM 2857 C CA . ILE B 1 90 ? -16.18403 10.48042 1.78824 1.000 26.21250 90 ILE B CA 1
ATOM 2858 C C . ILE B 1 90 ? -16.78096 11.80285 2.26274 1.000 27.35949 90 ILE B C 1
ATOM 2859 O O . ILE B 1 90 ? -17.31545 12.58667 1.46740 1.000 26.35036 90 ILE B O 1
ATOM 2864 N N . ASP B 1 91 ? -16.70226 12.06997 3.57147 1.000 28.44922 91 ASP B N 1
ATOM 2865 C CA . ASP B 1 91 ? -17.24755 13.31815 4.09517 1.000 28.82587 91 ASP B CA 1
ATOM 2866 C C . ASP B 1 91 ? -16.52311 14.52304 3.50637 1.000 26.17539 91 ASP B C 1
ATOM 2867 O O . ASP B 1 91 ? -17.15561 15.50541 3.10720 1.000 28.43813 91 ASP B O 1
ATOM 2872 N N . LYS B 1 92 ? -15.18854 14.47275 3.45999 1.000 27.21881 92 LYS B N 1
ATOM 2873 C CA . LYS B 1 92 ? -14.43727 15.57780 2.87017 1.000 27.21936 92 LYS B CA 1
ATOM 2874 C C . LYS B 1 92 ? -14.81919 15.77955 1.40769 1.000 27.98828 92 LYS B C 1
ATOM 2875 O O . LYS B 1 92 ? -14.98663 16.91705 0.95257 1.000 27.40761 92 LYS B O 1
ATOM 2881 N N . THR B 1 93 ? -14.97534 14.68169 0.66354 1.000 26.43982 93 THR B N 1
ATOM 2882 C CA . THR B 1 93 ? -15.36021 14.77355 -0.74366 1.000 26.10869 93 THR B CA 1
ATOM 2883 C C . THR B 1 93 ? -16.71100 15.45515 -0.89179 1.000 25.10116 93 THR B C 1
ATOM 2884 O O . THR B 1 93 ? -16.86839 16.39885 -1.67890 1.000 26.46867 93 THR B O 1
ATOM 2888 N N . ALA B 1 94 ? -17.69794 15.00077 -0.11991 1.000 26.35943 94 ALA B N 1
ATOM 2889 C CA . ALA B 1 94 ? -19.03480 15.57553 -0.20871 1.000 29.69950 94 ALA B CA 1
ATOM 2890 C C . ALA B 1 94 ? -19.03439 17.04402 0.20114 1.000 28.59975 94 ALA B C 1
ATOM 2891 O O . ALA B 1 94 ? -19.70404 17.87595 -0.42240 1.000 28.61506 94 ALA B O 1
ATOM 2893 N N . ASP B 1 95 ? -18.26885 17.38514 1.23672 1.000 29.00389 95 ASP B N 1
ATOM 2894 C CA . ASP B 1 95 ? -18.32499 18.74049 1.76815 1.000 30.66634 95 ASP B CA 1
ATOM 2895 C C . ASP B 1 95 ? -17.65462 19.74309 0.83934 1.000 29.01902 95 ASP B C 1
ATOM 2896 O O . ASP B 1 95 ? -18.05793 20.90974 0.80258 1.000 32.25977 95 ASP B O 1
ATOM 2901 N N . LEU B 1 96 ? -16.65194 19.31797 0.06896 1.000 29.13311 96 LEU B N 1
ATOM 2902 C CA . LEU B 1 96 ? -16.04879 20.22491 -0.89885 1.000 27.71937 96 LEU B CA 1
ATOM 2903 C C . LEU B 1 96 ? -16.83415 20.30678 -2.20160 1.000 28.42765 96 LEU B C 1
ATOM 2904 O O . LEU B 1 96 ? -16.46224 21.09388 -3.07678 1.000 30.74722 96 LEU B O 1
ATOM 2909 N N . GLY B 1 97 ? -17.89659 19.52671 -2.35017 1.000 26.67011 97 GLY B N 1
ATOM 2910 C CA . GLY B 1 97 ? -18.70501 19.54588 -3.55402 1.000 28.63664 97 GLY B CA 1
ATOM 2911 C C . GLY B 1 97 ? -18.39088 18.45576 -4.55323 1.000 27.73877 97 GLY B C 1
ATOM 2912 O O . GLY B 1 97 ? -18.96222 18.46343 -5.65229 1.000 29.22048 97 GLY B O 1
ATOM 2913 N N . GLY B 1 98 ? -17.50151 17.52968 -4.21191 1.000 27.68754 98 GLY B N 1
ATOM 2914 C CA . GLY B 1 98 ? -17.21580 16.42475 -5.10230 1.000 27.99470 98 GLY B CA 1
ATOM 2915 C C . GLY B 1 98 ? -18.38738 15.46971 -5.20207 1.000 28.80252 98 GLY B C 1
ATOM 2916 O O . GLY B 1 98 ? -19.21467 15.35641 -4.29739 1.000 30.90129 98 GLY B O 1
ATOM 2917 N N . GLU B 1 99 ? -18.45477 14.76716 -6.33090 1.000 24.99252 99 GLU B N 1
ATOM 2918 C CA . GLU B 1 99 ? -19.60231 13.92599 -6.62183 1.000 26.15347 99 GLU B CA 1
ATOM 2919 C C . GLU B 1 99 ? -19.31588 12.44587 -6.45709 1.000 26.40733 99 GLU B C 1
ATOM 2920 O O . GLU B 1 99 ? -20.25564 11.64138 -6.51464 1.000 27.89568 99 GLU B O 1
ATOM 2926 N N . ALA B 1 100 ? -18.06059 12.07310 -6.22659 1.000 22.71034 100 ALA B N 1
ATOM 2927 C CA . ALA B 1 100 ? -17.69953 10.67716 -6.06552 1.000 23.12983 100 ALA B CA 1
ATOM 2928 C C . ALA B 1 100 ? -16.29603 10.58854 -5.48688 1.000 22.25354 100 ALA B C 1
ATOM 2929 O O . ALA B 1 100 ? -15.48848 11.51574 -5.61612 1.000 23.93193 100 ALA B O 1
ATOM 2931 N N . LEU B 1 101 ? -16.02705 9.46661 -4.83023 1.000 21.87125 101 LEU B N 1
ATOM 2932 C CA . LEU B 1 101 ? -14.68762 9.11179 -4.38047 1.000 21.57590 101 LEU B CA 1
ATOM 2933 C C . LEU B 1 101 ? -14.28909 7.83850 -5.10650 1.000 24.17614 101 LEU B C 1
ATOM 2934 O O . LEU B 1 101 ?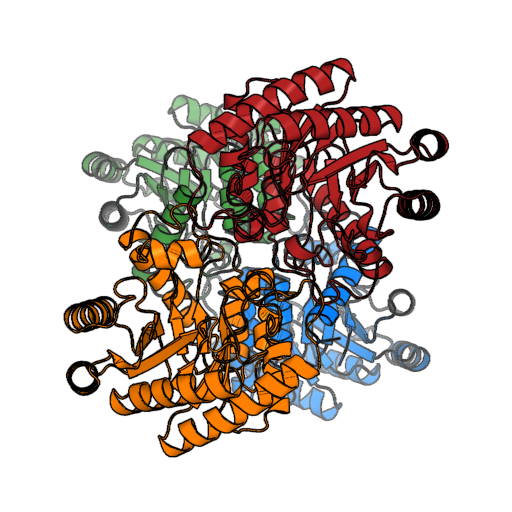 -14.94190 6.80246 -4.95190 1.000 22.55516 101 LEU B O 1
ATOM 2939 N N . SER B 1 102 ? -13.23300 7.91703 -5.90708 1.000 21.48839 102 SER B N 1
ATOM 2940 C CA . SER B 1 102 ? -12.85517 6.74961 -6.69055 1.000 23.04485 102 SER B CA 1
ATOM 2941 C C . SER B 1 102 ? -11.39744 6.39258 -6.44470 1.000 27.04591 102 SER B C 1
ATOM 2942 O O . SER B 1 102 ? -10.77615 6.90021 -5.50233 1.000 26.40776 102 SER B O 1
ATOM 2945 N N . GLY B 1 103 ? -10.85433 5.49953 -7.26206 1.000 24.61283 103 GLY B N 1
ATOM 2946 C CA . GLY B 1 103 ? -9.48186 5.07242 -7.12021 1.000 23.50780 103 GLY B CA 1
ATOM 2947 C C . GLY B 1 103 ? -9.33393 3.70402 -6.49508 1.000 23.43384 103 GLY B C 1
ATOM 2948 O O . GLY B 1 103 ? -10.22869 2.85219 -6.60317 1.000 22.06155 103 GLY B O 1
ATOM 2949 N N . VAL B 1 104 ? -8.19620 3.48402 -5.83841 1.000 22.50257 104 VAL B N 1
ATOM 2950 C CA . VAL B 1 104 ? -7.93039 2.21614 -5.17515 1.000 21.53407 104 VAL B CA 1
ATOM 2951 C C . VAL B 1 104 ? -8.49157 2.33312 -3.76633 1.000 24.81103 104 VAL B C 1
ATOM 2952 O O . VAL B 1 104 ? -7.74942 2.39756 -2.77937 1.000 25.57921 104 VAL B O 1
ATOM 2956 N N . ILE B 1 105 ? -9.82380 2.39926 -3.68046 1.000 23.84248 105 ILE B N 1
ATOM 2957 C CA . ILE B 1 105 ? -10.50298 2.51240 -2.39035 1.000 24.48100 105 ILE B CA 1
ATOM 2958 C C . ILE B 1 105 ? -10.69705 1.17012 -1.71190 1.000 28.20944 105 ILE B C 1
ATOM 2959 O O . ILE B 1 105 ? -11.17225 1.12703 -0.56782 1.000 28.88045 105 ILE B O 1
ATOM 2964 N N . TYR B 1 106 ? -10.33151 0.07887 -2.37584 1.000 24.37783 106 TYR B N 1
ATOM 2965 C CA . TYR B 1 106 ? -10.49515 -1.28342 -1.89446 1.000 24.56955 106 TYR B CA 1
ATOM 2966 C C . TYR B 1 106 ? -9.19359 -1.88597 -1.39353 1.000 25.79058 106 TYR B C 1
ATOM 2967 O O . TYR B 1 106 ? -9.17069 -3.05788 -0.99914 1.000 26.46790 106 TYR B O 1
ATOM 2976 N N . GLY B 1 107 ? -8.10551 -1.13575 -1.44605 1.000 24.58971 107 GLY B N 1
ATOM 2977 C CA . GLY B 1 107 ? -6.81823 -1.68446 -1.09996 1.000 25.79075 107 GLY B CA 1
ATOM 2978 C C . GLY B 1 107 ? -5.77480 -0.61803 -1.29233 1.000 22.69735 107 GLY B C 1
ATOM 2979 O O . GLY B 1 107 ? -6.09702 0.56765 -1.35654 1.000 26.44648 107 GLY B O 1
ATOM 2980 N N . GLY B 1 108 ? -4.52407 -1.03617 -1.40056 1.000 24.26251 108 GLY B N 1
ATOM 2981 C CA . GLY B 1 108 ? -3.43071 -0.09473 -1.51545 1.000 27.21800 108 GLY B CA 1
ATOM 2982 C C . GLY B 1 108 ? -2.47041 -0.46127 -2.62549 1.000 25.90235 108 GLY B C 1
ATOM 2983 O O . GLY B 1 108 ? -2.32765 -1.62363 -2.99958 1.000 27.49838 108 GLY B O 1
ATOM 2984 N N . ILE B 1 109 ? -1.81126 0.56572 -3.15352 1.000 27.48166 109 ILE B N 1
ATOM 2985 C CA . ILE B 1 109 ? -0.65708 0.35004 -4.01742 1.000 27.51818 109 ILE B CA 1
ATOM 2986 C C . ILE B 1 109 ? 0.44403 -0.27758 -3.17724 1.000 25.89006 109 ILE B C 1
ATOM 2987 O O . ILE B 1 109 ? 0.85983 0.28102 -2.15307 1.000 29.05011 109 ILE B O 1
ATOM 2992 N N . GLY B 1 110 ? 0.91473 -1.44623 -3.59568 1.000 23.15596 110 GLY B N 1
ATOM 2993 C CA . GLY B 1 110 ? 1.92472 -2.17128 -2.85611 1.000 24.45975 110 GLY B CA 1
ATOM 2994 C C . GLY B 1 110 ? 1.44300 -3.44957 -2.21263 1.000 26.30796 110 GLY B C 1
ATOM 2995 O O . GLY B 1 110 ? 2.24284 -4.12167 -1.54883 1.000 26.91518 110 GLY B O 1
ATOM 2996 N N . GLU B 1 111 ? 0.17101 -3.81134 -2.37773 1.000 24.66361 111 GLU B N 1
ATOM 2997 C CA . GLU B 1 111 ? -0.30954 -5.09412 -1.87936 1.000 25.42640 111 GLU B CA 1
ATOM 2998 C C . GLU B 1 111 ? 0.14440 -6.20548 -2.80780 1.000 23.01368 111 GLU B C 1
ATOM 2999 O O . GLU B 1 111 ? 0.03233 -6.08487 -4.03586 1.000 24.39078 111 GLU B O 1
ATOM 3005 N N . ARG B 1 112 ? 0.66349 -7.28000 -2.21887 1.000 23.59289 112 ARG B N 1
ATOM 3006 C CA . ARG B 1 112 ? 1.10552 -8.45898 -2.94993 1.000 22.91810 112 ARG B CA 1
ATOM 3007 C C . ARG B 1 112 ? 1.37734 -9.59293 -1.97487 1.000 24.02362 112 ARG B C 1
ATOM 3008 O O . ARG B 1 112 ? 2.25451 -9.47130 -1.11530 1.000 25.31458 112 ARG B O 1
ATOM 3016 N N . THR B 1 113 ? 0.65391 -10.70015 -2.11021 1.000 21.03136 113 THR B N 1
ATOM 3017 C CA . THR B 1 113 ? 0.89462 -11.87279 -1.27500 1.000 22.51391 113 THR B CA 1
ATOM 3018 C C . THR B 1 113 ? 1.78348 -12.90841 -1.94529 1.000 26.29960 113 THR B C 1
ATOM 3019 O O . THR B 1 113 ? 2.31682 -13.78792 -1.25662 1.000 26.84812 113 THR B O 1
ATOM 3023 N N . GLY B 1 114 ? 1.95556 -12.82183 -3.26704 1.000 23.34497 114 GLY B N 1
ATOM 3024 C CA . GLY B 1 114 ? 2.68216 -13.80963 -4.02791 1.000 21.40111 114 GLY B CA 1
ATOM 3025 C C . GLY B 1 114 ? 1.83789 -14.95527 -4.52709 1.000 19.60640 114 GLY B C 1
ATOM 3026 O O . GLY B 1 114 ? 2.36787 -15.83713 -5.21276 1.000 25.32263 114 GLY B O 1
ATOM 3027 N N . VAL B 1 115 ? 0.55190 -14.98024 -4.18413 1.000 21.03935 115 VAL B N 1
ATOM 3028 C CA . VAL B 1 115 ? -0.38263 -16.03630 -4.56830 1.000 24.65936 115 VAL B CA 1
ATOM 3029 C C . VAL B 1 115 ? -1.67543 -15.38036 -5.05127 1.000 23.22040 115 VAL B C 1
ATOM 3030 O O . VAL B 1 115 ? -1.84645 -14.16272 -4.87746 1.000 23.34131 115 VAL B O 1
ATOM 3034 N N . PRO B 1 116 ? -2.60680 -16.12801 -5.64563 1.000 22.76611 116 PRO B N 1
ATOM 3035 C CA . PRO B 1 116 ? -3.83856 -15.50329 -6.13359 1.000 23.65139 116 PRO B CA 1
ATOM 3036 C C . PRO B 1 116 ? -4.63451 -14.89875 -5.00627 1.000 24.69643 116 PRO B C 1
ATOM 3037 O O . PRO B 1 116 ? -4.53544 -15.33059 -3.83694 1.000 24.56195 116 PRO B O 1
ATOM 3041 N N . PRO B 1 117 ? -5.45940 -13.89012 -5.29678 1.000 24.66563 117 PRO B N 1
ATOM 3042 C CA . PRO B 1 117 ? -6.35266 -13.33306 -4.27602 1.000 25.56825 117 PRO B CA 1
ATOM 3043 C C . PRO B 1 117 ? -7.32403 -14.39329 -3.76549 1.000 25.55837 117 PRO B C 1
ATOM 3044 O O . PRO B 1 117 ? -7.77432 -15.26148 -4.51596 1.000 27.75193 117 PRO B O 1
ATOM 3048 N N . THR B 1 118 ? -7.63713 -14.31788 -2.47262 1.000 29.74206 118 THR B N 1
ATOM 3049 C CA . THR B 1 118 ? -8.44639 -15.31866 -1.78710 1.000 26.32060 118 THR B CA 1
ATOM 3050 C C . THR B 1 118 ? -9.83754 -14.78128 -1.46814 1.000 29.23779 118 THR B C 1
ATOM 3051 O O . THR B 1 118 ? -10.07496 -13.56879 -1.44188 1.000 26.89157 118 THR B O 1
ATOM 3055 N N . GLU B 1 119 ? -10.75782 -15.71323 -1.19750 1.000 31.60657 119 GLU B N 1
ATOM 3056 C CA . GLU B 1 119 ? -12.10481 -15.32913 -0.78125 1.000 32.47879 119 GLU B CA 1
ATOM 3057 C C . GLU B 1 119 ? -12.08285 -14.54628 0.52604 1.000 29.68384 119 GLU B C 1
ATOM 3058 O O . GLU B 1 119 ? -12.86938 -13.60785 0.70555 1.000 30.12689 119 GLU B O 1
ATOM 3064 N N . ALA B 1 120 ? -11.18913 -14.91355 1.45135 1.000 30.00155 120 ALA B N 1
ATOM 3065 C CA . ALA B 1 120 ? -11.09248 -14.17993 2.71074 1.000 27.27356 120 ALA B CA 1
ATOM 3066 C C . ALA B 1 120 ? -10.76815 -12.71294 2.46263 1.000 31.63215 120 ALA B C 1
ATOM 3067 O O . ALA B 1 120 ? -11.38736 -11.82119 3.05852 1.000 30.85290 120 ALA B O 1
ATOM 3069 N N . GLU B 1 121 ? -9.81092 -12.44535 1.56934 1.000 28.09806 121 GLU B N 1
ATOM 3070 C CA . GLU B 1 121 ? -9.47598 -11.06851 1.22159 1.000 28.73509 121 GLU B CA 1
ATOM 3071 C C . GLU B 1 121 ? -10.66189 -10.36267 0.58039 1.000 26.94225 121 GLU B C 1
ATOM 3072 O O . GLU B 1 121 ? -10.98871 -9.22191 0.92884 1.000 26.74371 121 GLU B O 1
ATOM 3078 N N . TYR B 1 122 ? -11.30670 -11.02409 -0.38055 1.000 24.02365 122 TYR B N 1
ATOM 3079 C CA . TYR B 1 122 ? -12.43817 -10.41204 -1.05855 1.000 28.95833 122 TYR B CA 1
ATOM 3080 C C . TYR B 1 122 ? -13.60042 -10.17336 -0.10291 1.000 28.80999 122 TYR B C 1
ATOM 3081 O O . TYR B 1 122 ? -14.34660 -9.20197 -0.26790 1.000 27.83619 122 TYR B O 1
ATOM 3090 N N . ASP B 1 123 ? -13.77771 -11.05199 0.88907 1.000 29.77848 123 ASP B N 1
ATOM 3091 C CA . ASP B 1 123 ? -14.83638 -10.84200 1.87388 1.000 31.17196 123 ASP B CA 1
ATOM 3092 C C . ASP B 1 123 ? -14.56733 -9.59705 2.70878 1.000 29.94713 123 ASP B C 1
ATOM 3093 O O . ASP B 1 123 ? -15.48341 -8.80782 2.97237 1.000 30.07540 123 ASP B O 1
ATOM 3098 N N . ASN B 1 124 ? -13.31513 -9.39985 3.12398 1.000 28.98916 124 ASN B N 1
ATOM 3099 C CA . ASN B 1 124 ? -12.96987 -8.19154 3.86472 1.000 28.81952 124 ASN B CA 1
ATOM 3100 C C . ASN B 1 124 ? -13.18293 -6.94588 3.01434 1.000 28.39890 124 ASN B C 1
ATOM 3101 O O . ASN B 1 124 ? -13.74640 -5.95090 3.48896 1.000 28.31990 124 ASN B O 1
ATOM 3106 N N . ILE B 1 125 ? -12.74315 -6.98305 1.75088 1.000 28.08236 125 ILE B N 1
ATOM 3107 C CA . ILE B 1 125 ? -12.94115 -5.84431 0.85805 1.000 26.96446 125 ILE B CA 1
ATOM 3108 C C . ILE B 1 125 ? -14.42518 -5.53398 0.71262 1.000 24.47506 125 ILE B C 1
ATOM 3109 O O . ILE B 1 125 ? -14.83977 -4.37262 0.78136 1.000 26.20900 125 ILE B O 1
ATOM 3114 N N . ALA B 1 126 ? -15.24729 -6.57382 0.51741 1.000 26.49808 126 ALA B N 1
ATOM 3115 C CA . ALA B 1 126 ? -16.68250 -6.37353 0.32999 1.000 27.42723 126 ALA B CA 1
ATOM 3116 C C . ALA B 1 126 ? -17.33137 -5.76615 1.56985 1.000 25.55622 126 ALA B C 1
ATOM 3117 O O . ALA B 1 126 ? -18.19110 -4.88276 1.45999 1.000 26.94949 126 ALA B O 1
ATOM 3119 N N . ARG B 1 127 ? -16.94174 -6.23581 2.75716 1.000 30.90490 127 ARG B N 1
ATOM 3120 C CA . ARG B 1 127 ? -17.44530 -5.63050 3.98587 1.000 31.03966 127 ARG B CA 1
ATOM 3121 C C . ARG B 1 127 ? -17.04413 -4.16330 4.07871 1.000 30.43436 127 ARG B C 1
ATOM 3122 O O . ARG B 1 127 ? -17.85029 -3.31474 4.47890 1.000 28.83881 127 ARG B O 1
ATOM 3130 N N . VAL B 1 128 ? -15.80355 -3.84270 3.70344 1.000 26.63970 128 VAL B N 1
ATOM 3131 C CA . VAL B 1 128 ? -15.36989 -2.44776 3.69473 1.000 28.25505 128 VAL B CA 1
ATOM 3132 C C . VAL B 1 128 ? -16.20731 -1.63812 2.71460 1.000 26.71376 128 VAL B C 1
ATOM 3133 O O . VAL B 1 128 ? -16.73183 -0.56951 3.05056 1.000 27.69342 128 VAL B O 1
ATOM 3137 N N . LEU B 1 129 ? -16.34743 -2.13792 1.48011 1.000 27.58645 129 LEU B N 1
ATOM 3138 C CA . LEU B 1 129 ? -17.03325 -1.36809 0.44708 1.000 26.36413 129 LEU B CA 1
ATOM 3139 C C . LEU B 1 129 ? -18.50978 -1.18497 0.76779 1.000 24.88740 129 LEU B C 1
ATOM 3140 O O . LEU B 1 129 ? -19.08430 -0.13083 0.47642 1.000 25.35676 129 LEU B O 1
ATOM 3145 N N . SER B 1 130 ? -19.14113 -2.19962 1.36323 1.000 28.03253 130 SER B N 1
ATOM 3146 C CA . SER B 1 130 ? -20.54871 -2.08148 1.72382 1.000 29.01447 130 SER B CA 1
ATOM 3147 C C . SER B 1 130 ? -20.75532 -0.96850 2.74358 1.000 29.37825 130 SER B C 1
ATOM 3148 O O . SER B 1 130 ? -21.64246 -0.12249 2.58684 1.000 32.67280 130 SER B O 1
ATOM 3151 N N . ALA B 1 131 ? -19.92017 -0.93814 3.78517 1.000 29.17606 131 ALA B N 1
ATOM 3152 C CA . ALA B 1 131 ? -20.03244 0.12039 4.78302 1.000 28.64214 131 ALA B CA 1
ATOM 3153 C C . ALA B 1 131 ? -19.71689 1.48465 4.17939 1.000 28.80337 131 ALA B C 1
ATOM 3154 O O . ALA B 1 131 ? -20.43783 2.46178 4.41976 1.000 28.35559 131 ALA B O 1
ATOM 3156 N N . ALA B 1 132 ? -18.64508 1.57053 3.38693 1.000 26.79702 132 ALA B N 1
ATOM 3157 C CA . ALA B 1 132 ? -18.30033 2.83643 2.74795 1.000 26.07102 132 ALA B CA 1
ATOM 3158 C C . ALA B 1 132 ? -19.39946 3.29908 1.80268 1.000 24.78721 132 ALA B C 1
ATOM 3159 O O . ALA B 1 132 ? -19.67007 4.50198 1.69560 1.000 26.13915 132 ALA B O 1
ATOM 3161 N N . ALA B 1 133 ? -20.03405 2.36216 1.09131 1.000 28.48194 133 ALA B N 1
ATOM 3162 C CA . ALA B 1 133 ? -21.06504 2.75481 0.13551 1.000 28.45773 133 ALA B CA 1
ATOM 3163 C C . ALA B 1 133 ? -22.27565 3.34329 0.84764 1.000 26.97886 133 ALA B C 1
ATOM 3164 O O . ALA B 1 133 ? -22.87168 4.31865 0.37345 1.000 27.05360 133 ALA B O 1
ATOM 3166 N N . LYS B 1 134 ? -22.64345 2.77180 1.99619 1.000 28.15274 134 LYS B N 1
ATOM 3167 C CA . LYS B 1 134 ? -23.74417 3.32836 2.77363 1.000 31.81955 134 LYS B CA 1
ATOM 3168 C C . LYS B 1 134 ? -23.41203 4.73057 3.27008 1.000 29.14759 134 LYS B C 1
ATOM 3169 O O . LYS B 1 134 ? -24.26600 5.62473 3.24433 1.000 30.70451 134 LYS B O 1
ATOM 3175 N N . HIS B 1 135 ? -22.17050 4.94650 3.71561 1.000 28.16031 135 HIS B N 1
ATOM 3176 C CA . HIS B 1 135 ? -21.76240 6.28787 4.12218 1.000 30.59376 135 HIS B CA 1
ATOM 3177 C C . HIS B 1 135 ? -21.78973 7.24568 2.93949 1.000 30.06354 135 HIS B C 1
ATOM 3178 O O . HIS B 1 135 ? -22.25261 8.38598 3.06285 1.000 29.81407 135 HIS B O 1
ATOM 3185 N N . ALA B 1 136 ? -21.29726 6.79726 1.78046 1.000 30.00834 136 ALA B N 1
ATOM 3186 C CA . ALA B 1 136 ? -21.35617 7.62507 0.58121 1.000 29.70659 136 ALA B CA 1
ATOM 3187 C C . ALA B 1 136 ? -22.79333 7.98714 0.22478 1.000 30.14966 136 ALA B C 1
ATOM 3188 O O . ALA B 1 136 ? -23.08227 9.13798 -0.12431 1.000 29.87208 136 ALA B O 1
ATOM 3190 N N . LYS B 1 137 ? -23.70816 7.01600 0.30001 1.000 28.81575 137 LYS B N 1
ATOM 3191 C CA . LYS B 1 137 ? -25.10768 7.29631 -0.00816 1.000 32.93247 137 LYS B CA 1
ATOM 3192 C C . LYS B 1 137 ? -25.68894 8.33200 0.94941 1.000 29.26580 137 LYS B C 1
ATOM 3193 O O . LYS B 1 137 ? -26.45075 9.21156 0.53288 1.000 32.00295 137 LYS B O 1
ATOM 3199 N N . SER B 1 138 ? -25.32067 8.26063 2.23165 1.000 33.95966 138 SER B N 1
ATOM 3200 C CA . SER B 1 138 ? -25.82459 9.23074 3.19807 1.000 33.72339 138 SER B CA 1
ATOM 3201 C C . SER B 1 138 ? -25.32968 10.64394 2.91023 1.000 33.21701 138 SER B C 1
ATOM 3202 O O . SER B 1 138 ? -25.97786 11.61311 3.32128 1.000 32.70034 138 SER B O 1
ATOM 3205 N N . ARG B 1 139 ? -24.20413 10.78956 2.21517 1.000 30.40139 139 ARG B N 1
ATOM 3206 C CA . ARG B 1 139 ? -23.70662 12.09821 1.82146 1.000 30.56777 139 ARG B CA 1
ATOM 3207 C C . ARG B 1 139 ? -24.01750 12.43799 0.37153 1.000 32.81398 139 ARG B C 1
ATOM 3208 O O . ARG B 1 139 ? -23.63079 13.51401 -0.09098 1.000 34.41086 139 ARG B O 1
ATOM 3216 N N . GLY B 1 140 ? -24.69546 11.55152 -0.35644 1.000 31.48242 140 GLY B N 1
ATOM 3217 C CA . GLY B 1 140 ? -25.12094 11.85986 -1.70823 1.000 32.74762 140 GLY B CA 1
ATOM 3218 C C . GLY B 1 140 ? -24.05949 11.73000 -2.78205 1.000 32.81030 140 GLY B C 1
ATOM 3219 O O . GLY B 1 140 ? -24.16096 12.38683 -3.82350 1.000 32.93606 140 GLY B O 1
ATOM 3220 N N . ILE B 1 141 ? -23.03721 10.90088 -2.56358 1.000 31.30422 141 ILE B N 1
ATOM 3221 C CA . ILE B 1 141 ? -21.98049 10.70378 -3.54842 1.000 30.76123 141 ILE B CA 1
ATOM 3222 C C . ILE B 1 141 ? -21.85279 9.21706 -3.85381 1.000 27.73536 141 ILE B C 1
ATOM 3223 O O . ILE B 1 141 ? -22.36052 8.35912 -3.12990 1.000 29.69371 141 ILE B O 1
ATOM 3228 N N . GLU B 1 142 ? -21.16350 8.91933 -4.94814 1.000 29.63559 142 GLU B N 1
ATOM 3229 C CA . GLU B 1 142 ? -20.92186 7.54717 -5.36382 1.000 28.49018 142 GLU B CA 1
ATOM 3230 C C . GLU B 1 142 ? -19.46564 7.17675 -5.11881 1.000 26.42654 142 GLU B C 1
ATOM 3231 O O . GLU B 1 142 ? -18.61494 8.03372 -4.86567 1.000 26.82419 142 GLU B O 1
ATOM 3237 N N . LEU B 1 143 ? -19.19403 5.87273 -5.16670 1.000 24.78477 143 LEU B N 1
ATOM 3238 C CA . LEU B 1 143 ? -17.85205 5.32373 -5.04080 1.000 22.74129 143 LEU B CA 1
ATOM 3239 C C . LEU B 1 143 ? -17.42246 4.69372 -6.35720 1.000 24.89851 143 LEU B C 1
ATOM 3240 O O . LEU B 1 143 ? -18.22593 4.05518 -7.04288 1.000 25.85897 143 LEU B O 1
ATOM 3245 N N . GLY B 1 144 ? -16.15109 4.84659 -6.68280 1.000 22.00006 144 GLY B N 1
ATOM 3246 C CA . GLY B 1 144 ? -15.56976 4.22304 -7.86605 1.000 25.00099 144 GLY B CA 1
ATOM 3247 C C . GLY B 1 144 ? -14.46554 3.25649 -7.48339 1.000 22.35045 144 GLY B C 1
ATOM 3248 O O . GLY B 1 144 ? -13.65562 3.54447 -6.59755 1.000 23.07734 144 GLY B O 1
ATOM 3249 N N . VAL B 1 145 ? -14.43821 2.10608 -8.15569 1.000 21.76972 145 VAL B N 1
ATOM 3250 C CA . VAL B 1 145 ? -13.42193 1.08018 -7.95168 1.000 19.93248 145 VAL B CA 1
ATOM 3251 C C . VAL B 1 145 ? -12.52625 1.06988 -9.18906 1.000 21.55501 145 VAL B C 1
ATOM 3252 O O . VAL B 1 145 ? -12.98398 0.72105 -10.28703 1.000 21.95443 145 VAL B O 1
ATOM 3256 N N . GLU B 1 146 ? -11.25695 1.45544 -9.02858 1.000 20.81636 146 GLU B N 1
ATOM 3257 C CA . GLU B 1 146 ? -10.32468 1.53532 -10.15283 1.000 21.12530 146 GLU B CA 1
ATOM 3258 C C . GLU B 1 146 ? -9.51947 0.24648 -10.23089 1.000 23.31447 146 GLU B C 1
ATOM 3259 O O . GLU B 1 146 ? -8.78566 -0.09274 -9.30014 1.000 23.07399 146 GLU B O 1
ATOM 3265 N N . ALA B 1 147 ? -9.65156 -0.46546 -11.34408 1.000 18.44825 147 ALA B N 1
ATOM 3266 C CA . ALA B 1 147 ? -8.81605 -1.63351 -11.58104 1.000 19.98420 147 ALA B CA 1
ATOM 3267 C C . ALA B 1 147 ? -7.40141 -1.18688 -11.93431 1.000 19.73375 147 ALA B C 1
ATOM 3268 O O . ALA B 1 147 ? -7.21350 -0.33931 -12.81827 1.000 20.27026 147 ALA B O 1
ATOM 3270 N N . VAL B 1 148 ? -6.40819 -1.75063 -11.24530 1.000 19.32028 148 VAL B N 1
ATOM 3271 C CA . VAL B 1 148 ? -5.01500 -1.38575 -11.47926 1.000 18.75393 148 VAL B CA 1
ATOM 3272 C C . VAL B 1 148 ? -4.23223 -2.65450 -11.79790 1.000 19.32386 148 VAL B C 1
ATOM 3273 O O . VAL B 1 148 ? -4.69507 -3.76728 -11.56603 1.000 20.87173 148 VAL B O 1
ATOM 3277 N N . ASN B 1 149 ? -3.02718 -2.48504 -12.34037 1.000 17.32368 149 ASN B N 1
ATOM 3278 C CA . ASN B 1 149 ? -2.32246 -3.65742 -12.84282 1.000 17.75729 149 ASN B CA 1
ATOM 3279 C C . ASN B 1 149 ? -1.77758 -4.53981 -11.71448 1.000 18.79024 149 ASN B C 1
ATOM 3280 O O . ASN B 1 149 ? -1.66874 -4.13713 -10.54394 1.000 19.46772 149 ASN B O 1
ATOM 3285 N N . ARG B 1 150 ? -1.43402 -5.76829 -12.11994 1.000 18.99457 150 ARG B N 1
ATOM 3286 C CA . ARG B 1 150 ? -0.99468 -6.85242 -11.24175 1.000 17.61017 150 ARG B CA 1
ATOM 3287 C C . ARG B 1 150 ? 0.11784 -6.44933 -10.28228 1.000 19.23977 150 ARG B C 1
ATOM 3288 O O . ARG B 1 150 ? 0.25098 -7.04087 -9.20239 1.000 20.73736 150 ARG B O 1
ATOM 3296 N N . TYR B 1 151 ? 0.97260 -5.51177 -10.67794 1.000 16.68536 151 TYR B N 1
ATOM 3297 C CA . TYR B 1 151 ? 2.10608 -5.16813 -9.82634 1.000 18.97753 151 TYR B CA 1
ATOM 3298 C C . TYR B 1 151 ? 1.74016 -4.19351 -8.72057 1.000 19.31277 151 TYR B C 1
ATOM 3299 O O . TYR B 1 151 ? 2.45524 -4.12313 -7.70849 1.000 21.05404 151 TYR B O 1
ATOM 3308 N N . GLU B 1 152 ? 0.66957 -3.42240 -8.90198 1.000 19.07735 152 GLU B N 1
ATOM 3309 C CA . GLU B 1 152 ? 0.25646 -2.44850 -7.90451 1.000 21.39052 152 GLU B CA 1
ATOM 3310 C C . GLU B 1 152 ? -0.59138 -3.08643 -6.82061 1.000 23.49221 152 GLU B C 1
ATOM 3311 O O . GLU B 1 152 ? -0.53972 -2.66567 -5.66077 1.000 22.59982 152 GLU B O 1
ATOM 3317 N N . ASN B 1 153 ? -1.35463 -4.10863 -7.17912 1.000 21.98008 153 ASN B N 1
ATOM 3318 C CA . ASN B 1 153 ? -2.32104 -4.71876 -6.28382 1.000 23.07916 153 ASN B CA 1
ATOM 3319 C C . ASN B 1 153 ? -2.72802 -6.03992 -6.91590 1.000 22.70764 153 ASN B C 1
ATOM 3320 O O . ASN B 1 153 ? -2.87812 -6.11604 -8.13672 1.000 21.35086 153 ASN B O 1
ATOM 3325 N N . HIS B 1 154 ? -2.88773 -7.08036 -6.10658 1.000 21.82460 154 HIS B N 1
ATOM 3326 C CA . HIS B 1 154 ? -3.17304 -8.40031 -6.65193 1.000 21.02894 154 HIS B CA 1
ATOM 3327 C C . HIS B 1 154 ? -4.66032 -8.73815 -6.66579 1.000 20.51813 154 HIS B C 1
ATOM 3328 O O . HIS B 1 154 ? -5.02465 -9.85303 -7.04963 1.000 22.53609 154 HIS B O 1
ATOM 3335 N N . LEU B 1 155 ? -5.52650 -7.79686 -6.29703 1.000 21.80220 155 LEU B N 1
ATOM 3336 C CA . LEU B 1 155 ? -6.92248 -8.10683 -6.01114 1.000 23.51374 155 LEU B CA 1
ATOM 3337 C C . LEU B 1 155 ? -7.87998 -7.73865 -7.13777 1.000 22.90597 155 LEU B C 1
ATOM 3338 O O . LEU B 1 155 ? -8.74740 -8.54299 -7.48997 1.000 24.52865 155 LEU B O 1
ATOM 3343 N N . ILE B 1 156 ? -7.77891 -6.53823 -7.70571 1.000 22.64347 156 ILE B N 1
ATOM 3344 C CA . ILE B 1 156 ? -8.70516 -6.10873 -8.75584 1.000 19.36692 156 ILE B CA 1
ATOM 3345 C C . ILE B 1 156 ? -7.87038 -5.52836 -9.89378 1.000 18.84912 156 ILE B C 1
ATOM 3346 O O . ILE B 1 156 ? -7.41720 -4.37903 -9.81776 1.000 19.33669 156 ILE B O 1
ATOM 3351 N N . ASN B 1 157 ? -7.67913 -6.31616 -10.95691 1.000 19.91043 157 ASN B N 1
ATOM 3352 C CA . ASN B 1 157 ? -6.80944 -5.93492 -12.06003 1.000 18.50243 157 ASN B CA 1
ATOM 3353 C C . ASN B 1 157 ? -7.53661 -5.71106 -13.38110 1.000 19.82556 157 ASN B C 1
ATOM 3354 O O . ASN B 1 157 ? -7.02790 -4.97038 -14.22367 1.000 20.42174 157 ASN B O 1
ATOM 3359 N N . THR B 1 158 ? -8.69897 -6.31934 -13.58002 1.000 19.89750 158 THR B N 1
ATOM 3360 C CA . THR B 1 158 ? -9.41312 -6.27962 -14.84992 1.000 19.24364 158 THR B CA 1
ATOM 3361 C C . THR B 1 158 ? -10.79825 -5.68490 -14.65287 1.000 20.39308 158 THR B C 1
ATOM 3362 O O . THR B 1 158 ? -11.32106 -5.62702 -13.53512 1.000 21.36325 158 THR B O 1
ATOM 3366 N N . GLY B 1 159 ? -11.39306 -5.23924 -15.75889 1.000 20.96184 159 GLY B N 1
ATOM 3367 C CA . GLY B 1 159 ? -12.79262 -4.86118 -15.72352 1.000 21.51672 159 GLY B CA 1
ATOM 3368 C C . GLY B 1 159 ? -13.67286 -5.97352 -15.18059 1.000 20.96556 159 GLY B C 1
ATOM 3369 O O . GLY B 1 159 ? -14.57649 -5.72675 -14.37784 1.000 18.79280 159 GLY B O 1
ATOM 3370 N N . TRP B 1 160 ? -13.42078 -7.21643 -15.60132 1.000 18.99238 160 TRP B N 1
ATOM 3371 C CA . TRP B 1 160 ? -14.31905 -8.27605 -15.14580 1.000 20.06916 160 TRP B CA 1
ATOM 3372 C C . TRP B 1 160 ? -14.14965 -8.54250 -13.65052 1.000 23.50807 160 TRP B C 1
ATOM 3373 O O . TRP B 1 160 ? -15.13345 -8.84748 -12.96506 1.000 22.87800 160 TRP B O 1
ATOM 3384 N N . GLN B 1 161 ? -12.94378 -8.36654 -13.10933 1.000 20.07224 161 GLN B N 1
ATOM 3385 C CA . GLN B 1 161 ? -12.78467 -8.51291 -11.66211 1.000 22.18014 161 GLN B CA 1
ATOM 3386 C C . GLN B 1 161 ? -13.49495 -7.39379 -10.91472 1.000 25.68960 161 GLN B C 1
ATOM 3387 O O . GLN B 1 161 ? -14.09191 -7.62395 -9.85477 1.000 23.39368 161 GLN B O 1
ATOM 3393 N N . ALA B 1 162 ? -13.41955 -6.16885 -11.43879 1.000 22.69616 162 ALA B N 1
ATOM 3394 C CA . ALA B 1 162 ? -14.09556 -5.04731 -10.80020 1.000 21.85167 162 ALA B CA 1
ATOM 3395 C C . ALA B 1 162 ? -15.60224 -5.26007 -10.76241 1.000 24.66642 162 ALA B C 1
ATOM 3396 O O . ALA B 1 162 ? -16.25054 -4.99536 -9.74243 1.000 22.49440 162 ALA B O 1
ATOM 3398 N N . VAL B 1 163 ? -16.17589 -5.74264 -11.86553 1.000 20.47487 163 VAL B N 1
ATOM 3399 C CA . VAL B 1 163 ? -17.61098 -6.00284 -11.90364 1.000 22.20424 163 VAL B CA 1
ATOM 3400 C C . VAL B 1 163 ? -17.98074 -7.09043 -10.90000 1.000 24.22204 163 VAL B C 1
ATOM 3401 O O . VAL B 1 163 ? -19.00851 -7.00233 -10.21899 1.000 25.58794 163 VAL B O 1
ATOM 3405 N N . GLN B 1 164 ? -17.15449 -8.13033 -10.79251 1.000 22.14725 164 GLN B N 1
ATOM 3406 C CA . GLN B 1 164 ? -17.43136 -9.17301 -9.80877 1.000 24.06291 164 GLN B CA 1
ATOM 3407 C C . GLN B 1 164 ? -17.45060 -8.60508 -8.39384 1.000 27.13590 164 GLN B C 1
ATOM 3408 O O . GLN B 1 164 ? -18.27930 -9.00644 -7.56993 1.000 26.95711 164 GLN B O 1
ATOM 3414 N N . MET B 1 165 ? -16.56216 -7.65648 -8.09076 1.000 27.07522 165 MET B N 1
ATOM 3415 C CA . MET B 1 165 ? -16.59455 -7.07341 -6.75228 1.000 26.17147 165 MET B CA 1
ATOM 3416 C C . MET B 1 165 ? -17.84175 -6.22056 -6.56281 1.000 27.23555 165 MET B C 1
ATOM 3417 O O . MET B 1 165 ? -18.44296 -6.22020 -5.48122 1.000 28.22434 165 MET B O 1
ATOM 3422 N N . ILE B 1 166 ? -18.25207 -5.49132 -7.60168 1.000 25.12984 166 ILE B N 1
ATOM 3423 C CA . ILE B 1 166 ? -19.47705 -4.70389 -7.50471 1.000 25.48456 166 ILE B CA 1
ATOM 3424 C C . ILE B 1 166 ? -20.67035 -5.60925 -7.22438 1.000 29.82958 166 ILE B C 1
ATOM 3425 O O . ILE B 1 166 ? -21.54939 -5.27380 -6.41747 1.000 29.03599 166 ILE B O 1
ATOM 3430 N N . GLU B 1 167 ? -20.69798 -6.79212 -7.84558 1.000 27.87800 167 GLU B N 1
ATOM 3431 C CA . GLU B 1 167 ? -21.79783 -7.72569 -7.60812 1.000 28.86897 167 GLU B CA 1
ATOM 3432 C C . GLU B 1 167 ? -21.69802 -8.36383 -6.22804 1.000 28.76585 167 GLU B C 1
ATOM 3433 O O . GLU B 1 167 ? -22.72094 -8.60856 -5.57896 1.000 31.41769 167 GLU B O 1
ATOM 3439 N N . ARG B 1 168 ? -20.47634 -8.63173 -5.75910 1.000 27.92290 168 ARG B N 1
ATOM 3440 C CA . ARG B 1 168 ? -20.29445 -9.15306 -4.40706 1.000 28.95864 168 ARG B CA 1
ATOM 3441 C C . ARG B 1 168 ? -20.78235 -8.15710 -3.35748 1.000 31.36320 168 ARG B C 1
ATOM 3442 O O . ARG B 1 168 ? -21.39322 -8.55026 -2.35521 1.000 32.33060 168 ARG B O 1
ATOM 3450 N N . VAL B 1 169 ? -20.52621 -6.86261 -3.56765 1.000 28.87226 169 VAL B N 1
ATOM 3451 C CA . VAL B 1 169 ? -20.92949 -5.86690 -2.57571 1.000 31.96047 169 VAL B CA 1
ATOM 3452 C C . VAL B 1 169 ? -22.43723 -5.65319 -2.60944 1.000 32.32039 169 VAL B C 1
ATOM 3453 O O . VAL B 1 169 ? -23.08019 -5.51488 -1.56222 1.000 33.39162 169 VAL B O 1
ATOM 3457 N N . GLY B 1 170 ? -23.02882 -5.61789 -3.80128 1.000 31.46326 170 GLY B N 1
ATOM 3458 C CA . GLY B 1 170 ? -24.46382 -5.45292 -3.90000 1.000 31.32215 170 GLY B CA 1
ATOM 3459 C C . GLY B 1 170 ? -24.98136 -4.05693 -3.63911 1.000 33.48980 170 GLY B C 1
ATOM 3460 O O . GLY B 1 170 ? -26.18639 -3.89571 -3.42072 1.000 34.83919 170 GLY B O 1
ATOM 3461 N N . ALA B 1 171 ? -24.11579 -3.04585 -3.63126 1.000 32.17997 171 ALA B N 1
ATOM 3462 C CA . ALA B 1 171 ? -24.56959 -1.66789 -3.57563 1.000 32.65185 171 ALA B CA 1
ATOM 3463 C C . ALA B 1 171 ? -25.02234 -1.21387 -4.96248 1.000 35.65430 171 ALA B C 1
ATOM 3464 O O . ALA B 1 171 ? -24.74188 -1.85553 -5.97764 1.000 39.57830 171 ALA B O 1
ATOM 3466 N N . ASP B 1 172 ? -25.74205 -0.09516 -5.00487 1.000 31.56178 172 ASP B N 1
ATOM 3467 C CA . ASP B 1 172 ? -26.13576 0.49963 -6.27350 1.000 36.12655 172 ASP B CA 1
ATOM 3468 C C . ASP B 1 172 ? -25.40211 1.79868 -6.58017 1.000 34.46520 172 ASP B C 1
ATOM 3469 O O . ASP B 1 172 ? -25.67413 2.41143 -7.61516 1.000 35.07845 172 ASP B O 1
ATOM 3474 N N . ASN B 1 173 ? -24.48671 2.24150 -5.71132 1.000 32.79680 173 ASN B N 1
ATOM 3475 C CA . ASN B 1 173 ? -23.80582 3.51963 -5.89648 1.000 30.91215 173 ASN B CA 1
ATOM 3476 C C . ASN B 1 173 ? -22.29182 3.34291 -6.00221 1.000 30.08962 173 ASN B C 1
ATOM 3477 O O . ASN B 1 173 ? -21.52845 4.26305 -5.69561 1.000 27.16592 173 ASN B O 1
ATOM 3482 N N . ILE B 1 174 ? -21.85079 2.16473 -6.44904 1.000 28.21449 174 ILE B N 1
ATOM 3483 C CA . ILE B 1 174 ? -20.45013 1.88362 -6.75302 1.000 24.02464 174 ILE B CA 1
ATOM 3484 C C . ILE B 1 174 ? -20.32691 1.62610 -8.24942 1.000 26.57981 174 ILE B C 1
ATOM 3485 O O . ILE B 1 174 ? -21.04136 0.77883 -8.79604 1.000 26.26483 174 ILE B O 1
ATOM 3490 N N . PHE B 1 175 ? -19.41339 2.33510 -8.90720 1.000 22.93366 175 PHE B N 1
ATOM 3491 C CA . PHE B 1 175 ? -19.19840 2.15850 -10.33963 1.000 23.13565 175 PHE B CA 1
ATOM 3492 C C . PHE B 1 175 ? -17.78847 1.64195 -10.60368 1.000 22.06313 175 PHE B C 1
ATOM 3493 O O . PHE B 1 175 ? -16.94026 1.59499 -9.71264 1.000 23.40192 175 PHE B O 1
ATOM 3501 N N . VAL B 1 176 ? -17.53780 1.23821 -11.85910 1.000 21.62907 176 VAL B N 1
ATOM 3502 C CA . VAL B 1 176 ? -16.20484 0.81882 -12.28271 1.000 22.01669 176 VAL B CA 1
ATOM 3503 C C . VAL B 1 176 ? -15.46245 2.00407 -12.89010 1.000 18.23336 176 VAL B C 1
ATOM 3504 O O . VAL B 1 176 ? -16.01952 2.80254 -13.66057 1.000 20.33887 176 VAL B O 1
ATOM 3508 N N . HIS B 1 177 ? -14.18569 2.09464 -12.53460 1.000 21.00257 177 HIS B N 1
ATOM 3509 C CA . HIS B 1 177 ? -13.24434 3.10600 -12.99981 1.000 19.08582 177 HIS B CA 1
ATOM 3510 C C . HIS B 1 177 ? -12.11643 2.34846 -13.69911 1.000 18.45397 177 HIS B C 1
ATOM 3511 O O . HIS B 1 177 ? -11.44030 1.52736 -13.07474 1.000 20.19670 177 HIS B O 1
ATOM 3518 N N . LEU B 1 178 ? -11.96789 2.53962 -15.01263 1.000 18.24920 178 LEU B N 1
ATOM 3519 C CA . LEU B 1 178 ? -10.89260 1.89565 -15.75645 1.000 16.96265 178 LEU B CA 1
ATOM 3520 C C . LEU B 1 178 ? -9.78912 2.91120 -16.04398 1.000 16.73919 178 LEU B C 1
ATOM 3521 O O . LEU B 1 178 ? -9.99938 4.11756 -15.98179 1.000 18.19310 178 LEU B O 1
ATOM 3526 N N . ASP B 1 179 ? -8.61875 2.40086 -16.40214 1.000 18.88513 179 ASP B N 1
ATOM 3527 C CA . ASP B 1 179 ? -7.45293 3.23191 -16.68552 1.000 16.62944 179 ASP B CA 1
ATOM 3528 C C . ASP B 1 179 ? -6.70990 2.59001 -17.85005 1.000 17.08299 179 ASP B C 1
ATOM 3529 O O . ASP B 1 179 ? -6.29312 1.43600 -17.75010 1.000 17.80262 179 ASP B O 1
ATOM 3534 N N . THR B 1 180 ? -6.57131 3.31899 -18.96600 1.000 17.04418 180 THR B N 1
ATOM 3535 C CA . THR B 1 180 ? -5.98316 2.71684 -20.16111 1.000 17.45484 180 THR B CA 1
ATOM 3536 C C . THR B 1 180 ? -4.55263 2.23005 -19.93367 1.000 15.53840 180 THR B C 1
ATOM 3537 O O . THR B 1 180 ? -4.12880 1.25482 -20.56912 1.000 17.69711 180 THR B O 1
ATOM 3541 N N . TYR B 1 181 ? -3.78975 2.87626 -19.03498 1.000 16.07142 181 TYR B N 1
ATOM 3542 C CA . TYR B 1 181 ? -2.44582 2.38643 -18.73324 1.000 16.84197 181 TYR B CA 1
ATOM 3543 C C . TYR B 1 181 ? -2.49242 0.99547 -18.10371 1.000 15.11911 181 TYR B C 1
ATOM 3544 O O . TYR B 1 181 ? -1.71465 0.10716 -18.47197 1.000 16.80615 181 TYR B O 1
ATOM 3553 N N . HIS B 1 182 ? -3.41969 0.77939 -17.16460 1.000 16.34356 182 HIS B N 1
ATOM 3554 C CA . HIS B 1 182 ? -3.52649 -0.53528 -16.54104 1.000 16.19853 182 HIS B CA 1
ATOM 3555 C C . HIS B 1 182 ? -4.14473 -1.54774 -17.49556 1.000 16.05486 182 HIS B C 1
ATOM 3556 O O . HIS B 1 182 ? -3.70993 -2.69990 -17.54062 1.000 17.31039 182 HIS B O 1
ATOM 3563 N N . MET B 1 183 ? -5.14174 -1.12916 -18.27984 1.000 18.25409 183 MET B N 1
ATOM 3564 C CA . MET B 1 183 ? -5.76071 -2.05155 -19.23426 1.000 16.58483 183 MET B CA 1
ATOM 3565 C C . MET B 1 183 ? -4.76632 -2.50177 -20.29079 1.000 18.43777 183 MET B C 1
ATOM 3566 O O . MET B 1 183 ? -4.87902 -3.61777 -20.81620 1.000 17.19569 183 MET B O 1
ATOM 3571 N N . ASN B 1 184 ? -3.81076 -1.62961 -20.63085 1.000 18.09606 184 ASN B N 1
ATOM 3572 C CA . ASN B 1 184 ? -2.78687 -1.95712 -21.61428 1.000 19.12189 184 ASN B CA 1
ATOM 3573 C C . ASN B 1 184 ? -1.99062 -3.18472 -21.19043 1.000 17.72725 184 ASN B C 1
ATOM 3574 O O . ASN B 1 184 ? -1.48894 -3.93462 -22.04030 1.000 18.07375 184 ASN B O 1
ATOM 3579 N N . ILE B 1 185 ? -1.87719 -3.40995 -19.88133 1.000 17.37355 185 ILE B N 1
ATOM 3580 C CA . ILE B 1 185 ? -1.24597 -4.60691 -19.34778 1.000 19.59073 185 ILE B CA 1
ATOM 3581 C C . ILE B 1 185 ? -2.26366 -5.72270 -19.12512 1.000 18.37356 185 ILE B C 1
ATOM 3582 O O . ILE B 1 185 ? -2.02740 -6.87557 -19.49749 1.000 21.00696 185 ILE B O 1
ATOM 3587 N N . GLU B 1 186 ? -3.41976 -5.39391 -18.55351 1.000 16.71154 186 GLU B N 1
ATOM 3588 C CA . GLU B 1 186 ? -4.28701 -6.41207 -17.97086 1.000 17.85799 186 GLU B CA 1
ATOM 3589 C C . GLU B 1 186 ? -5.30761 -7.01283 -18.92559 1.000 18.62130 186 GLU B C 1
ATOM 3590 O O . GLU B 1 186 ? -5.68196 -8.17538 -18.73779 1.000 19.67526 186 GLU B O 1
ATOM 3596 N N . GLU B 1 187 ? -5.78408 -6.26867 -19.92502 1.000 17.74899 187 GLU B N 1
ATOM 3597 C CA . GLU B 1 187 ? -6.93609 -6.72755 -20.69677 1.000 16.57952 187 GLU B CA 1
ATOM 3598 C C . GLU B 1 187 ? -6.51846 -7.48940 -21.94650 1.000 19.79529 187 GLU B C 1
ATOM 3599 O O . GLU B 1 187 ? -5.56305 -7.11880 -22.63545 1.000 19.82587 187 GLU B O 1
ATOM 3605 N N . LYS B 1 188 ? -7.27374 -8.54698 -22.25038 1.000 17.82847 188 LYS B N 1
ATOM 3606 C CA . LYS B 1 188 ? -6.98578 -9.41921 -23.38781 1.000 19.62778 188 LYS B CA 1
ATOM 3607 C C . LYS B 1 188 ? -7.53703 -8.77048 -24.65832 1.000 20.17206 188 LYS B C 1
ATOM 3608 O O . LYS B 1 188 ? -8.54382 -9.18586 -25.23389 1.000 23.56231 188 LYS B O 1
ATOM 3614 N N . GLY B 1 189 ? -6.84443 -7.72647 -25.10445 1.000 17.93950 189 GLY B N 1
ATOM 3615 C CA . GLY B 1 189 ? -7.43221 -6.79613 -26.04765 1.000 18.58787 189 GLY B CA 1
ATOM 3616 C C . GLY B 1 189 ? -8.07987 -5.68090 -25.25678 1.000 19.40006 189 GLY B C 1
ATOM 3617 O O . GLY B 1 189 ? -8.93230 -5.94390 -24.39779 1.000 19.23236 189 GLY B O 1
ATOM 3618 N N . VAL B 1 190 ? -7.65174 -4.43935 -25.49433 1.000 18.96088 190 VAL B N 1
ATOM 3619 C CA . VAL B 1 190 ? -7.97409 -3.35865 -24.56190 1.000 20.86070 190 VAL B CA 1
ATOM 3620 C C . VAL B 1 190 ? -9.48247 -3.12287 -24.49312 1.000 19.39209 190 VAL B C 1
ATOM 3621 O O . VAL B 1 190 ? -10.03339 -2.84100 -23.41964 1.000 19.58818 190 VAL B O 1
ATOM 3625 N N . GLY B 1 191 ? -10.18730 -3.28566 -25.61996 1.000 18.40065 191 GLY B N 1
ATOM 3626 C CA . GLY B 1 191 ? -11.63190 -3.10897 -25.60762 1.000 18.19581 191 GLY B CA 1
ATOM 3627 C C . GLY B 1 191 ? -12.36194 -4.06106 -24.67907 1.000 19.26116 191 GLY B C 1
ATOM 3628 O O . GLY B 1 191 ? -13.46085 -3.74457 -24.22270 1.000 17.45637 191 GLY B O 1
ATOM 3629 N N . ASN B 1 192 ? -11.77149 -5.21466 -24.37940 1.000 18.95125 192 ASN B N 1
ATOM 3630 C CA . ASN B 1 192 ? -12.44600 -6.18102 -23.51644 1.000 18.54858 192 ASN B CA 1
ATOM 3631 C C . ASN B 1 192 ? -12.63665 -5.65538 -22.09751 1.000 19.76258 192 ASN B C 1
ATOM 3632 O O . ASN B 1 192 ? -13.57459 -6.06834 -21.40898 1.000 19.90466 192 ASN B O 1
ATOM 3637 N N . GLY B 1 193 ? -11.77880 -4.75016 -21.63257 1.000 19.42746 193 GLY B N 1
ATOM 3638 C CA . GLY B 1 193 ? -12.01414 -4.18100 -20.31388 1.000 20.37178 193 GLY B CA 1
ATOM 3639 C C . GLY B 1 193 ? -13.25888 -3.31936 -20.29371 1.000 19.61613 193 GLY B C 1
ATOM 3640 O O . GLY B 1 193 ? -14.06300 -3.37728 -19.35525 1.000 19.58700 193 GLY B O 1
ATOM 3641 N N . ILE B 1 194 ? -13.43716 -2.51288 -21.33467 1.000 16.82366 194 ILE B N 1
ATOM 3642 C CA . ILE B 1 194 ? -14.63507 -1.69186 -21.47333 1.000 16.11075 194 ILE B CA 1
ATOM 3643 C C . ILE B 1 194 ? -15.86981 -2.57015 -21.67423 1.000 17.42068 194 ILE B C 1
ATOM 3644 O O . ILE B 1 194 ? -16.92710 -2.32170 -21.08285 1.000 19.60662 194 ILE B O 1
ATOM 3649 N N . LEU B 1 195 ? -15.75637 -3.60399 -22.51060 1.000 17.68549 195 LEU B N 1
ATOM 3650 C CA . LEU B 1 195 ? -16.88073 -4.51222 -22.72900 1.000 19.51953 195 LEU B CA 1
ATOM 3651 C C . LEU B 1 195 ? -17.29837 -5.19656 -21.43576 1.000 21.05483 195 LEU B C 1
ATOM 3652 O O . LEU B 1 195 ? -18.48970 -5.25725 -21.10856 1.000 22.60556 195 LEU B O 1
ATOM 3657 N N . ASP B 1 196 ? -16.32855 -5.72211 -20.68806 1.000 19.90205 196 ASP B N 1
ATOM 3658 C CA . ASP B 1 196 ? -16.66801 -6.44439 -19.46353 1.000 18.85085 196 ASP B CA 1
ATOM 3659 C C . ASP B 1 196 ? -17.29260 -5.51880 -18.42797 1.000 21.53455 196 ASP B C 1
ATOM 3660 O O . ASP B 1 196 ? -18.16779 -5.94379 -17.66732 1.000 22.60081 196 ASP B O 1
ATOM 3665 N N . ALA B 1 197 ? -16.86332 -4.25943 -18.38210 1.000 19.73539 197 ALA B N 1
ATOM 3666 C CA . ALA B 1 197 ? -17.33793 -3.31572 -17.38073 1.000 20.70491 197 ALA B CA 1
ATOM 3667 C C . ALA B 1 197 ? -18.52686 -2.47648 -17.84053 1.000 23.34768 197 ALA B C 1
ATOM 3668 O O . ALA B 1 197 ? -18.92849 -1.55424 -17.11570 1.000 23.98478 197 ALA B O 1
ATOM 3670 N N . ARG B 1 198 ? -19.10577 -2.77794 -19.00593 1.000 23.17073 198 ARG B N 1
ATOM 3671 C CA . ARG B 1 198 ? -19.98855 -1.82018 -19.66906 1.000 22.72933 198 ARG B CA 1
ATOM 3672 C C . ARG B 1 198 ? -21.17250 -1.41040 -18.79254 1.000 26.14911 198 ARG B C 1
ATOM 3673 O O . ARG B 1 198 ? -21.58868 -0.24722 -18.81168 1.000 28.96577 198 ARG B O 1
ATOM 3681 N N . GLU B 1 199 ? -21.72808 -2.33745 -18.01330 1.000 24.63945 199 GLU B N 1
ATOM 3682 C CA . GLU B 1 199 ? -22.91721 -1.99254 -17.23597 1.000 24.29903 199 GLU B CA 1
ATOM 3683 C C . GLU B 1 199 ? -22.61594 -1.08191 -16.05194 1.000 27.18577 199 GLU B C 1
ATOM 3684 O O . GLU B 1 199 ? -23.55056 -0.50620 -15.47221 1.000 23.53604 199 GLU B O 1
ATOM 3690 N N . HIS B 1 200 ? -21.34679 -0.92940 -15.69092 1.000 22.93146 200 HIS B N 1
ATOM 3691 C CA . HIS B 1 200 ? -20.97331 -0.19938 -14.49224 1.000 22.33813 200 HIS B CA 1
ATOM 3692 C C . HIS B 1 200 ? -19.91926 0.86602 -14.74000 1.000 23.08364 200 HIS B C 1
ATOM 3693 O O . HIS B 1 200 ? -19.52488 1.55044 -13.79131 1.000 22.72489 200 HIS B O 1
ATOM 3700 N N . LEU B 1 201 ? -19.45472 1.02800 -15.97230 1.000 22.12522 201 LEU B N 1
ATOM 3701 C CA . LEU B 1 201 ? -18.35648 1.94247 -16.27095 1.000 20.43009 201 LEU B CA 1
ATOM 3702 C C . LEU B 1 201 ? -18.86691 3.37425 -16.30635 1.000 19.81986 201 LEU B C 1
ATOM 3703 O O . LEU B 1 201 ? -19.69047 3.72439 -17.15627 1.000 23.70667 201 LEU B O 1
ATOM 3708 N N . LYS B 1 202 ? -18.36886 4.21502 -15.39655 1.000 20.87257 202 LYS B N 1
ATOM 3709 C CA . LYS B 1 202 ? -18.74369 5.61969 -15.37348 1.000 22.07106 202 LYS B CA 1
ATOM 3710 C C . LYS B 1 202 ? -17.54682 6.55498 -15.44780 1.000 19.42767 202 LYS B C 1
ATOM 3711 O O . LYS B 1 202 ? -17.73370 7.77654 -15.47454 1.000 21.26360 202 LYS B O 1
ATOM 3717 N N . TYR B 1 203 ? -16.33302 6.02247 -15.50072 1.000 20.33027 203 TYR B N 1
ATOM 3718 C CA . TYR B 1 203 ? -15.15831 6.86967 -15.40824 1.000 20.01993 203 TYR B CA 1
ATOM 3719 C C . TYR B 1 203 ? -13.97072 6.13477 -16.00262 1.000 17.47401 203 TYR B C 1
ATOM 3720 O O . TYR B 1 203 ? -13.79604 4.94381 -15.75168 1.000 19.58426 203 TYR B O 1
ATOM 3729 N N . ILE B 1 204 ? -13.14804 6.84025 -16.77707 1.000 19.16000 204 ILE B N 1
ATOM 3730 C CA . ILE B 1 204 ? -11.96259 6.21358 -17.35239 1.000 16.59647 204 ILE B CA 1
ATOM 3731 C C . ILE B 1 204 ? -10.79465 7.19350 -17.32901 1.000 18.52046 204 ILE B C 1
ATOM 3732 O O . ILE B 1 204 ? -10.93464 8.36243 -17.70246 1.000 18.49588 204 ILE B O 1
ATOM 3737 N N . HIS B 1 205 ? -9.65400 6.71153 -16.85126 1.000 16.98612 205 HIS B N 1
ATOM 3738 C CA . HIS B 1 205 ? -8.39524 7.43372 -16.94572 1.000 18.81019 205 HIS B CA 1
ATOM 3739 C C . HIS B 1 205 ? -7.81301 7.20488 -18.32754 1.000 17.50767 205 HIS B C 1
ATOM 3740 O O . HIS B 1 205 ? -7.53373 6.05908 -18.69775 1.000 17.75552 205 HIS B O 1
ATOM 3747 N N . LEU B 1 206 ? -7.64573 8.28749 -19.08206 1.000 16.92062 206 LEU B N 1
ATOM 3748 C CA . LEU B 1 206 ? -6.99327 8.24841 -20.38908 1.000 17.07583 206 LEU B CA 1
ATOM 3749 C C . LEU B 1 206 ? -5.52552 8.58203 -20.16114 1.000 17.33889 206 LEU B C 1
ATOM 3750 O O . LEU B 1 206 ? -5.16040 9.74899 -19.99068 1.000 20.07766 206 LEU B O 1
ATOM 3755 N N . SER B 1 207 ? -4.69130 7.54758 -20.14290 1.000 16.90203 207 SER B N 1
ATOM 3756 C CA . SER B 1 207 ? -3.28209 7.65246 -19.79002 1.000 18.79354 207 SER B CA 1
ATOM 3757 C C . SER B 1 207 ? -2.47063 6.82573 -20.77209 1.000 19.97597 207 SER B C 1
ATOM 3758 O O . SER B 1 207 ? -2.82532 5.68582 -21.07348 1.000 22.09366 207 SER B O 1
ATOM 3761 N N . GLU B 1 208 ? -1.37332 7.38647 -21.25307 1.000 17.89486 208 GLU B N 1
ATOM 3762 C CA . GLU B 1 208 ? -0.53713 6.62535 -22.16460 1.000 19.24597 208 GLU B CA 1
ATOM 3763 C C . GLU B 1 208 ? 0.14825 5.46746 -21.43246 1.000 18.50394 208 GLU B C 1
ATOM 3764 O O . GLU B 1 208 ? 0.24324 5.42258 -20.18864 1.000 17.67940 208 GLU B O 1
ATOM 3770 N N . SER B 1 209 ? 0.63181 4.51661 -22.23435 1.000 16.95290 209 SER B N 1
ATOM 3771 C CA . SER B 1 209 ? 1.20296 3.26717 -21.74916 1.000 15.95729 209 SER B CA 1
ATOM 3772 C C . SER B 1 209 ? 2.41910 3.46578 -20.85282 1.000 18.10322 209 SER B C 1
ATOM 3773 O O . SER B 1 209 ? 2.73380 2.57622 -20.05519 1.000 19.83131 209 SER B O 1
ATOM 3776 N N . ASP B 1 210 ? 3.13038 4.57932 -21.00246 1.000 18.47822 210 ASP B N 1
ATOM 3777 C CA . ASP B 1 210 ? 4.29341 4.90303 -20.18532 1.000 19.77285 210 ASP B CA 1
ATOM 3778 C C . ASP B 1 210 ? 4.02220 6.04904 -19.21402 1.000 19.14921 210 ASP B C 1
ATOM 3779 O O . ASP B 1 210 ? 4.97267 6.60969 -18.64732 1.000 21.03556 210 ASP B O 1
ATOM 3784 N N . ARG B 1 211 ? 2.75262 6.42872 -19.03406 1.000 18.16910 211 ARG B N 1
ATOM 3785 C CA . ARG B 1 211 ? 2.30685 7.54449 -18.19694 1.000 20.13192 211 ARG B CA 1
ATOM 3786 C C . ARG B 1 211 ? 2.75568 8.90006 -18.73484 1.000 20.80583 211 ARG B C 1
ATOM 3787 O O . ARG B 1 211 ? 2.69521 9.90595 -18.01776 1.000 20.61269 211 ARG B O 1
ATOM 3795 N N . GLY B 1 212 ? 3.16774 8.95227 -20.00400 1.000 19.69940 212 GLY B N 1
ATOM 3796 C CA . GLY B 1 212 ? 3.61441 10.18514 -20.62162 1.000 17.43419 212 GLY B CA 1
ATOM 3797 C C . GLY B 1 212 ? 2.52789 10.94852 -21.35899 1.000 20.12656 212 GLY B C 1
ATOM 3798 O O . GLY B 1 212 ? 1.59696 11.47376 -20.73875 1.000 20.30270 212 GLY B O 1
ATOM 3799 N N . THR B 1 213 ? 2.64417 11.02151 -22.68689 1.000 20.18861 213 THR B N 1
ATOM 3800 C CA . THR B 1 213 ? 1.76143 11.83556 -23.52030 1.000 20.67480 213 THR B CA 1
ATOM 3801 C C . THR B 1 213 ? 0.77199 10.95286 -24.26421 1.000 17.50687 213 THR B C 1
ATOM 3802 O O . THR B 1 213 ? 1.18710 10.17005 -25.13627 1.000 18.99478 213 THR B O 1
ATOM 3806 N N . PRO B 1 214 ? -0.52194 11.04853 -23.97216 1.000 18.12473 214 PRO B N 1
ATOM 3807 C CA . PRO B 1 214 ? -1.51621 10.27154 -24.72864 1.000 18.33934 214 PRO B CA 1
ATOM 3808 C C . PRO B 1 214 ? -1.38318 10.50763 -26.22489 1.000 19.69413 214 PRO B C 1
ATOM 3809 O O . PRO B 1 214 ? -1.27825 11.64839 -26.69604 1.000 17.76162 214 PRO B O 1
ATOM 3813 N N . GLY B 1 215 ? -1.38761 9.40307 -26.97709 1.000 19.33793 215 GLY B N 1
ATOM 3814 C CA . GLY B 1 215 ? -1.22183 9.42531 -28.41429 1.000 17.76825 215 GLY B CA 1
ATOM 3815 C C . GLY B 1 215 ? 0.14216 8.97346 -28.87063 1.000 20.04080 215 GLY B C 1
ATOM 3816 O O . GLY B 1 215 ? 0.32353 8.69451 -30.06530 1.000 21.20284 215 GLY B O 1
ATOM 3817 N N . TYR B 1 216 ? 1.09676 8.88359 -27.94738 1.000 18.18817 216 TYR B N 1
ATOM 3818 C CA . TYR B 1 216 ? 2.50760 8.68219 -28.25703 1.000 18.88300 216 TYR B CA 1
ATOM 3819 C C . TYR B 1 216 ? 3.06606 7.60115 -27.33827 1.000 21.76502 216 TYR B C 1
ATOM 3820 O O . TYR B 1 216 ? 3.95890 7.82485 -26.52392 1.000 23.23184 216 TYR B O 1
ATOM 3829 N N . GLY B 1 217 ? 2.50770 6.40139 -27.47421 1.000 20.77418 217 GLY B N 1
ATOM 3830 C CA . GLY B 1 217 ? 2.95243 5.24481 -26.72574 1.000 20.50052 217 GLY B CA 1
ATOM 3831 C C . GLY B 1 217 ? 2.45610 3.96027 -27.35419 1.000 22.04277 217 GLY B C 1
ATOM 3832 O O . GLY B 1 217 ? 2.57524 3.77329 -28.57163 1.000 21.46236 217 GLY B O 1
ATOM 3833 N N . THR B 1 218 ? 1.91780 3.04327 -26.55024 1.000 18.37470 218 THR B N 1
ATOM 3834 C CA . THR B 1 218 ? 1.42728 1.78756 -27.10359 1.000 16.19612 218 THR B CA 1
ATOM 3835 C C . THR B 1 218 ? -0.05952 1.54744 -26.89828 1.000 20.25663 218 THR B C 1
ATOM 3836 O O . THR B 1 218 ? -0.56235 0.52448 -27.37378 1.000 21.22500 218 THR B O 1
ATOM 3840 N N . CYS B 1 219 ? -0.78357 2.44943 -26.24351 1.000 19.95455 219 CYS B N 1
ATOM 3841 C CA . CYS B 1 219 ? -2.21333 2.22851 -26.04683 1.000 17.92936 219 CYS B CA 1
ATOM 3842 C C . CYS B 1 219 ? -2.95782 2.24733 -27.38056 1.000 16.47561 219 CYS B C 1
ATOM 3843 O O . CYS B 1 219 ? -2.67535 3.07331 -28.25736 1.000 19.78638 219 CYS B O 1
ATOM 3846 N N . GLY B 1 220 ? -3.92315 1.33636 -27.52135 1.000 17.80043 220 GLY B N 1
ATOM 3847 C CA . GLY B 1 220 ? -4.73913 1.27742 -28.72728 1.000 19.18148 220 GLY B CA 1
ATOM 3848 C C . GLY B 1 220 ? -5.91561 2.23089 -28.68686 1.000 17.76760 220 GLY B C 1
ATOM 3849 O O . GLY B 1 220 ? -7.06230 1.82730 -28.43933 1.000 17.73719 220 GLY B O 1
ATOM 3850 N N . TRP B 1 221 ? -5.63866 3.50437 -28.97123 1.000 17.92110 221 TRP B N 1
ATOM 3851 C CA . TRP B 1 221 ? -6.61576 4.56225 -28.74346 1.000 17.06687 221 TRP B CA 1
ATOM 3852 C C . TRP B 1 221 ? -7.84660 4.41401 -29.62860 1.000 15.56346 221 TRP B C 1
ATOM 3853 O O . TRP B 1 221 ? -8.96034 4.73356 -29.19910 1.000 17.24944 221 TRP B O 1
ATOM 3864 N N . ASP B 1 222 ? -7.67253 3.95259 -30.87249 1.000 16.90642 222 ASP B N 1
ATOM 3865 C CA . ASP B 1 222 ? -8.83693 3.82793 -31.74384 1.000 17.72508 222 ASP B CA 1
ATOM 3866 C C . ASP B 1 222 ? -9.79064 2.76204 -31.22539 1.000 15.80710 222 ASP B C 1
ATOM 3867 O O . ASP B 1 222 ? -11.00721 2.98383 -31.16562 1.000 16.40231 222 ASP B O 1
ATOM 3872 N N . GLU B 1 223 ? -9.25023 1.61869 -30.81336 1.000 15.26662 223 GLU B N 1
ATOM 3873 C CA . GLU B 1 223 ? -10.07526 0.59357 -30.18752 1.000 16.34706 223 GLU B CA 1
ATOM 3874 C C . GLU B 1 223 ? -10.72671 1.11648 -28.90751 1.000 18.09481 223 GLU B C 1
ATOM 3875 O O . GLU B 1 223 ? -11.90793 0.85863 -28.65612 1.000 16.74267 223 GLU B O 1
ATOM 3881 N N . ILE B 1 224 ? -9.97442 1.86373 -28.08876 1.000 15.55407 224 ILE B N 1
ATOM 3882 C CA . ILE B 1 224 ? -10.54003 2.40703 -26.85039 1.000 16.40533 224 ILE B CA 1
ATOM 3883 C C . ILE B 1 224 ? -11.72428 3.32042 -27.15151 1.000 16.86089 224 ILE B C 1
ATOM 3884 O O . ILE B 1 224 ? -12.82197 3.15327 -26.60539 1.000 16.68645 224 ILE B O 1
ATOM 3889 N N . PHE B 1 225 ? -11.52482 4.30785 -28.01806 1.000 16.44825 225 PHE B N 1
ATOM 3890 C CA . PHE B 1 225 ? -12.59111 5.28035 -28.24942 1.000 16.02566 225 PHE B CA 1
ATOM 3891 C C . PHE B 1 225 ? -13.76431 4.66950 -29.00905 1.000 17.13215 225 PHE B C 1
ATOM 3892 O O . PHE B 1 225 ? -14.92187 5.02419 -28.74774 1.000 17.86556 225 PHE B O 1
ATOM 3900 N N . SER B 1 226 ? -13.49065 3.78192 -29.97601 1.000 15.99173 226 SER B N 1
ATOM 3901 C CA . SER B 1 226 ? -14.58629 3.15934 -30.71494 1.000 17.24788 226 SER B CA 1
ATOM 3902 C C . SER B 1 226 ? -15.44730 2.31956 -29.78351 1.000 17.92968 226 SER B C 1
ATOM 3903 O O . SER B 1 226 ? -16.68350 2.35766 -29.86648 1.000 17.40686 226 SER B O 1
ATOM 3906 N N . THR B 1 227 ? -14.80562 1.60521 -28.85937 1.000 15.19651 227 THR B N 1
ATOM 3907 C CA . THR B 1 227 ? -15.55779 0.76520 -27.93441 1.000 17.16933 227 THR B CA 1
ATOM 3908 C C . THR B 1 227 ? -16.33862 1.60074 -26.91822 1.000 17.69263 227 THR B C 1
ATOM 3909 O O . THR B 1 227 ? -17.48654 1.27052 -26.58680 1.000 17.46237 227 THR B O 1
ATOM 3913 N N . LEU B 1 228 ? -15.75145 2.70060 -26.43290 1.000 17.32316 228 LEU B N 1
ATOM 3914 C CA . LEU B 1 228 ? -16.48782 3.59072 -25.54343 1.000 18.11316 228 LEU B CA 1
ATOM 3915 C C . LEU B 1 228 ? -17.73425 4.12683 -26.22967 1.000 17.46198 228 LEU B C 1
ATOM 3916 O O . LEU B 1 228 ? -18.83354 4.11329 -25.65592 1.000 17.40578 228 LEU B O 1
ATOM 3921 N N . ALA B 1 229 ? -17.58487 4.57797 -27.47808 1.000 18.42429 229 ALA B N 1
ATOM 3922 C CA . ALA B 1 229 ? -18.73810 5.05809 -28.23211 1.000 18.61106 229 ALA B CA 1
ATOM 3923 C C . ALA B 1 229 ? -19.76610 3.95131 -28.41675 1.000 19.70772 229 ALA B C 1
ATOM 3924 O O . ALA B 1 229 ? -20.97453 4.18662 -28.30564 1.000 19.50593 229 ALA B O 1
ATOM 3926 N N . ALA B 1 230 ? -19.30040 2.73228 -28.67435 1.000 18.68139 230 ALA B N 1
ATOM 3927 C CA . ALA B 1 230 ? -20.22136 1.64851 -28.99317 1.000 18.05258 230 ALA B CA 1
ATOM 3928 C C . ALA B 1 230 ? -21.02912 1.20549 -27.77785 1.000 21.63253 230 ALA B C 1
ATOM 3929 O O . ALA B 1 230 ? -22.17120 0.75744 -27.93048 1.000 23.28494 230 ALA B O 1
ATOM 3931 N N . ILE B 1 231 ? -20.48127 1.34164 -26.56437 1.000 19.40493 231 ILE B N 1
ATOM 3932 C CA . ILE B 1 231 ? -21.24593 0.99691 -25.36698 1.000 21.29200 231 ILE B CA 1
ATOM 3933 C C . ILE B 1 231 ? -22.06000 2.17525 -24.86369 1.000 22.84014 231 ILE B C 1
ATOM 3934 O O . ILE B 1 231 ? -22.77509 2.04369 -23.86120 1.000 25.36021 231 ILE B O 1
ATOM 3939 N N . GLY B 1 232 ? -21.97850 3.31593 -25.53170 1.000 22.67784 232 GLY B N 1
ATOM 3940 C CA . GLY B 1 232 ? -22.74555 4.48066 -25.15086 1.000 23.81350 232 GLY B CA 1
ATOM 3941 C C . GLY B 1 232 ? -22.16808 5.16512 -23.93589 1.000 27.11339 232 GLY B C 1
ATOM 3942 O O . GLY B 1 232 ? -22.92442 5.68069 -23.10220 1.000 28.76941 232 GLY B O 1
ATOM 3943 N N . PHE B 1 233 ? -20.84078 5.17655 -23.80875 1.000 22.42070 233 PHE B N 1
ATOM 3944 C CA . PHE B 1 233 ? -20.21597 5.77146 -22.63406 1.000 22.88329 233 PHE B CA 1
ATOM 3945 C C . PHE B 1 233 ? -2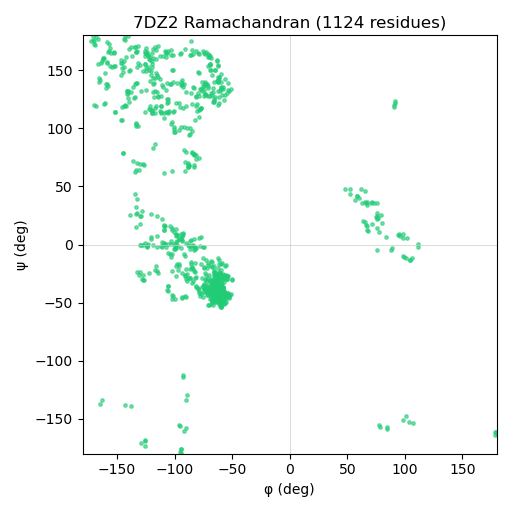0.54451 7.25387 -22.53911 1.000 26.22731 233 PHE B C 1
ATOM 3946 O O . PHE B 1 233 ? -20.31820 8.02287 -23.48095 1.000 24.46169 233 PHE B O 1
ATOM 3954 N N . LYS B 1 234 ? -21.06093 7.65819 -21.37261 1.000 25.77789 234 LYS B N 1
ATOM 3955 C CA . LYS B 1 234 ? -21.42025 9.04959 -21.13047 1.000 30.23944 234 LYS B CA 1
ATOM 3956 C C . LYS B 1 234 ? -20.82820 9.55057 -19.81954 1.000 29.80675 234 LYS B C 1
ATOM 3957 O O . LYS B 1 234 ? -21.27960 10.57354 -19.28794 1.000 27.55493 234 LYS B O 1
ATOM 3963 N N . GLY B 1 235 ? -19.82601 8.85189 -19.29968 1.000 23.90560 235 GLY B N 1
ATOM 3964 C CA . GLY B 1 235 ? -19.18456 9.21418 -18.05441 1.000 23.34646 235 GLY B CA 1
ATOM 3965 C C . GLY B 1 235 ? -18.00423 10.13974 -18.25840 1.000 25.41348 235 GLY B C 1
ATOM 3966 O O . GLY B 1 235 ? -17.89066 10.84632 -19.26395 1.000 23.42380 235 GLY B O 1
ATOM 3967 N N . GLY B 1 236 ? -17.11247 10.13676 -17.27066 1.000 23.75977 236 GLY B N 1
ATOM 3968 C CA . GLY B 1 236 ? -15.99834 11.07084 -17.27074 1.000 24.92047 236 GLY B CA 1
ATOM 3969 C C . GLY B 1 236 ? -14.81588 10.55020 -18.06534 1.000 20.58264 236 GLY B C 1
ATOM 3970 O O . GLY B 1 236 ? -14.37542 9.41015 -17.87903 1.000 20.46221 236 GLY B O 1
ATOM 3971 N N . LEU B 1 237 ? -14.30312 11.39209 -18.95410 1.000 19.11671 237 LEU B N 1
ATOM 3972 C CA . LEU B 1 237 ? -13.06046 11.14430 -19.68245 1.000 20.64787 237 LEU B CA 1
ATOM 3973 C C . LEU B 1 237 ? -11.97467 11.98953 -19.02697 1.000 19.58868 237 LEU B C 1
ATOM 3974 O O . LEU B 1 237 ? -11.91668 13.20206 -19.23877 1.000 22.04340 237 LEU B O 1
ATOM 3979 N N . ALA B 1 238 ? -11.09844 11.34831 -18.25989 1.000 18.25496 238 ALA B N 1
ATOM 3980 C CA . ALA B 1 238 ? -10.17054 12.05823 -17.38086 1.000 20.32368 238 ALA B CA 1
ATOM 3981 C C . ALA B 1 238 ? -8.73981 11.78405 -17.82043 1.000 17.64321 238 ALA B C 1
ATOM 3982 O O . ALA B 1 238 ? -8.25160 10.65779 -17.70264 1.000 18.44664 238 ALA B O 1
ATOM 3984 N N . MET B 1 239 ? -8.06010 12.81705 -18.30442 1.000 20.85457 239 MET B N 1
ATOM 3985 C CA . MET B 1 239 ? -6.66581 12.65505 -18.67620 1.000 19.62661 239 MET B CA 1
ATOM 3986 C C . MET B 1 239 ? -5.79777 12.48597 -17.43218 1.000 21.66311 239 MET B C 1
ATOM 3987 O O . MET B 1 239 ? -5.98065 13.17968 -16.42461 1.000 23.77306 239 MET B O 1
ATOM 3992 N N . GLU B 1 240 ? -4.86424 11.53649 -17.49249 1.000 20.24444 240 GLU B N 1
ATOM 3993 C CA . GLU B 1 240 ? -3.92696 11.30439 -16.40012 1.000 20.95400 240 GLU B CA 1
ATOM 3994 C C . GLU B 1 240 ? -2.53121 11.13192 -16.97758 1.000 22.85499 240 GLU B C 1
ATOM 3995 O O . GLU B 1 240 ? -2.32071 10.30484 -17.86814 1.000 23.37886 240 GLU B O 1
ATOM 4001 N N . SER B 1 241 ? -1.58236 11.92017 -16.47637 1.000 21.13355 241 SER B N 1
ATOM 4002 C CA . SER B 1 241 ? -0.18168 11.76153 -16.82671 1.000 20.36493 241 SER B CA 1
ATOM 4003 C C . SER B 1 241 ? 0.62440 11.94920 -15.55283 1.000 21.75134 241 SER B C 1
ATOM 4004 O O . SER B 1 241 ? 0.19952 12.67102 -14.64642 1.000 23.37714 241 SER B O 1
ATOM 4007 N N . PHE B 1 242 ? 1.77815 11.28933 -15.47375 1.000 19.70110 242 PHE B N 1
ATOM 4008 C CA . PHE B 1 242 ? 2.61176 11.44837 -14.28592 1.000 20.48779 242 PHE B CA 1
ATOM 4009 C C . PHE B 1 242 ? 3.64632 12.55764 -14.43538 1.000 23.63083 242 PHE B C 1
ATOM 4010 O O . PHE B 1 242 ? 4.53291 12.67512 -13.58087 1.000 22.97769 242 PHE B O 1
ATOM 4018 N N . ILE B 1 243 ? 3.55610 13.37642 -15.48592 1.000 22.19312 243 ILE B N 1
ATOM 4019 C CA . ILE B 1 243 ? 4.50716 14.47255 -15.63722 1.000 24.88897 243 ILE B CA 1
ATOM 4020 C C . ILE B 1 243 ? 4.40327 15.40047 -14.43408 1.000 25.40876 243 ILE B C 1
ATOM 4021 O O . ILE B 1 243 ? 3.30532 15.71559 -13.95384 1.000 25.04393 243 ILE B O 1
ATOM 4026 N N . ASN B 1 244 ? 5.56428 15.79433 -13.90696 1.000 25.67766 244 ASN B N 1
ATOM 4027 C CA . ASN B 1 244 ? 5.69114 16.79816 -12.85325 1.000 28.26759 244 ASN B CA 1
ATOM 4028 C C . ASN B 1 244 ? 5.08044 16.37572 -11.52267 1.000 30.16131 244 ASN B C 1
ATOM 4029 O O . ASN B 1 244 ? 4.81599 17.22893 -10.67032 1.000 25.93890 244 ASN B O 1
ATOM 4034 N N . MET B 1 245 ? 4.86254 15.08115 -11.30443 1.000 28.55814 245 MET B N 1
ATOM 4035 C CA . MET B 1 245 ? 4.43365 14.63700 -9.98908 1.000 30.37566 245 MET B CA 1
ATOM 4036 C C . MET B 1 245 ? 5.56640 14.85913 -8.98774 1.000 31.87832 245 MET B C 1
ATOM 4037 O O . MET B 1 245 ? 6.74703 14.78364 -9.34644 1.000 30.77886 245 MET B O 1
ATOM 4042 N N . PRO B 1 246 ? 5.23614 15.18257 -7.74224 1.000 31.46361 246 PRO B N 1
ATOM 4043 C CA . PRO B 1 246 ? 6.26472 15.28525 -6.69984 1.000 35.06894 246 PRO B CA 1
ATOM 4044 C C . PRO B 1 246 ? 7.09144 14.01424 -6.63975 1.000 34.96391 246 PRO B C 1
ATOM 4045 O O . PRO B 1 246 ? 6.54525 12.90716 -6.75837 1.000 33.25754 246 PRO B O 1
ATOM 4049 N N . PRO B 1 247 ? 8.41241 14.13231 -6.47837 1.000 33.72717 247 PRO B N 1
ATOM 4050 C CA . PRO B 1 247 ? 9.27604 12.93886 -6.57375 1.000 34.96043 247 PRO B CA 1
ATOM 4051 C C . PRO B 1 247 ? 8.87503 11.79368 -5.65492 1.000 35.31851 247 PRO B C 1
ATOM 4052 O O . PRO B 1 247 ? 8.89292 10.63401 -6.08406 1.000 32.52578 247 PRO B O 1
ATOM 4056 N N . GLU B 1 248 ? 8.49715 12.08175 -4.40953 1.000 34.74327 248 GLU B N 1
ATOM 4057 C CA . GLU B 1 248 ? 8.13866 11.01435 -3.47951 1.000 37.46441 248 GLU B CA 1
ATOM 4058 C C . GLU B 1 248 ? 6.88716 10.26874 -3.93863 1.000 33.05712 248 GLU B C 1
ATOM 4059 O O . GLU B 1 248 ? 6.82270 9.03590 -3.84549 1.000 31.84544 248 GLU B O 1
ATOM 4065 N N . VAL B 1 249 ? 5.88365 10.99171 -4.43886 1.000 32.14462 249 VAL B N 1
ATOM 4066 C CA . VAL B 1 249 ? 4.71743 10.32393 -5.00942 1.000 33.37348 249 VAL B CA 1
ATOM 4067 C C . VAL B 1 249 ? 5.11657 9.52458 -6.24690 1.000 30.81805 249 VAL B C 1
ATOM 4068 O O . VAL B 1 249 ? 4.70659 8.36881 -6.41821 1.000 28.93657 249 VAL B O 1
ATOM 4072 N N . ALA B 1 250 ? 5.93888 10.12008 -7.11618 1.000 29.37940 250 ALA B N 1
ATOM 4073 C CA . ALA B 1 250 ? 6.34315 9.45009 -8.35076 1.000 28.16379 250 ALA B CA 1
ATOM 4074 C C . ALA B 1 250 ? 7.12709 8.17077 -8.07003 1.000 30.11729 250 ALA B C 1
ATOM 4075 O O . ALA B 1 250 ? 6.91139 7.14610 -8.73085 1.000 24.55608 250 ALA B O 1
ATOM 4077 N N . TYR B 1 251 ? 8.03642 8.20366 -7.08793 1.000 26.48221 251 TYR B N 1
ATOM 4078 C CA . TYR B 1 251 ? 8.81614 7.01057 -6.77033 1.000 29.39003 251 TYR B CA 1
ATOM 4079 C C . TYR B 1 251 ? 7.92289 5.89274 -6.24756 1.000 28.41873 251 TYR B C 1
ATOM 4080 O O . TYR B 1 251 ? 8.17164 4.71386 -6.52085 1.000 28.15627 251 TYR B O 1
ATOM 4089 N N . GLY B 1 252 ? 6.88383 6.24105 -5.48422 1.000 29.75448 252 GLY B N 1
ATOM 4090 C CA . GLY B 1 252 ? 5.94007 5.23749 -5.02230 1.000 27.23091 252 GLY B CA 1
ATOM 4091 C C . GLY B 1 252 ? 5.14222 4.59491 -6.13641 1.000 30.87617 252 GLY B C 1
ATOM 4092 O O . GLY B 1 252 ? 4.57066 3.51669 -5.93570 1.000 29.55681 252 GLY B O 1
ATOM 4093 N N . LEU B 1 253 ? 5.09317 5.23568 -7.30518 1.000 26.34413 253 LEU B N 1
ATOM 4094 C CA . LEU B 1 253 ? 4.40362 4.72284 -8.48144 1.000 27.82988 253 LEU B CA 1
ATOM 4095 C C . LEU B 1 253 ? 5.36771 4.12607 -9.50644 1.000 28.46709 253 LEU B C 1
ATOM 4096 O O . LEU B 1 253 ? 4.97330 3.89528 -10.65647 1.000 24.90884 253 LEU B O 1
ATOM 4101 N N . ALA B 1 254 ? 6.61868 3.87135 -9.10770 1.000 24.64219 254 ALA B N 1
ATOM 4102 C CA . ALA B 1 254 ? 7.63458 3.22036 -9.93856 1.000 23.60017 254 ALA B CA 1
ATOM 4103 C C . ALA B 1 254 ? 8.04607 4.08108 -11.13352 1.000 22.13668 254 ALA B C 1
ATOM 4104 O O . ALA B 1 254 ? 8.38243 3.55586 -12.19894 1.000 22.48334 254 ALA B O 1
ATOM 4106 N N . VAL B 1 255 ? 8.05111 5.40069 -10.94867 1.000 22.98482 255 VAL B N 1
ATOM 4107 C CA . VAL B 1 255 ? 8.57181 6.34204 -11.93803 1.000 23.18068 255 VAL B CA 1
ATOM 4108 C C . VAL B 1 255 ? 10.05605 6.52961 -11.63868 1.000 23.18419 255 VAL B C 1
ATOM 4109 O O . VAL B 1 255 ? 10.43264 7.27135 -10.72538 1.000 26.31423 255 VAL B O 1
ATOM 4113 N N . TRP B 1 256 ? 10.90411 5.84795 -12.40296 1.000 21.89374 256 TRP B N 1
ATOM 4114 C CA . TRP B 1 256 ? 12.34370 5.86061 -12.17350 1.000 24.08660 256 TRP B CA 1
ATOM 4115 C C . TRP B 1 256 ? 13.08000 6.80956 -13.10705 1.000 25.05841 256 TRP B C 1
ATOM 4116 O O . TRP B 1 256 ? 14.30055 6.96130 -12.98779 1.000 24.80454 256 TRP B O 1
ATOM 4127 N N . ARG B 1 257 ? 12.36628 7.42667 -14.03878 1.000 21.62131 257 ARG B N 1
ATOM 4128 C CA . ARG B 1 257 ? 12.92188 8.26143 -15.09073 1.000 23.36493 257 ARG B CA 1
ATOM 4129 C C . ARG B 1 257 ? 11.78482 9.10640 -15.63859 1.000 27.13909 257 ARG B C 1
ATOM 4130 O O . ARG B 1 257 ? 10.61371 8.76407 -15.43733 1.000 24.59536 257 ARG B O 1
ATOM 4138 N N . PRO B 1 258 ? 12.08577 10.22369 -16.30038 1.000 26.81064 258 PRO B N 1
ATOM 4139 C CA . PRO B 1 258 ? 11.00641 11.10479 -16.76383 1.000 22.96821 258 PRO B CA 1
ATOM 4140 C C . PRO B 1 258 ? 10.05901 10.38463 -17.71517 1.000 22.10842 258 PRO B C 1
ATOM 4141 O O . PRO B 1 258 ? 10.47723 9.57765 -18.55070 1.000 24.19517 258 PRO B O 1
ATOM 4145 N N . VAL B 1 259 ? 8.76406 10.66762 -17.55481 1.000 22.76153 259 VAL B N 1
ATOM 4146 C CA . VAL B 1 259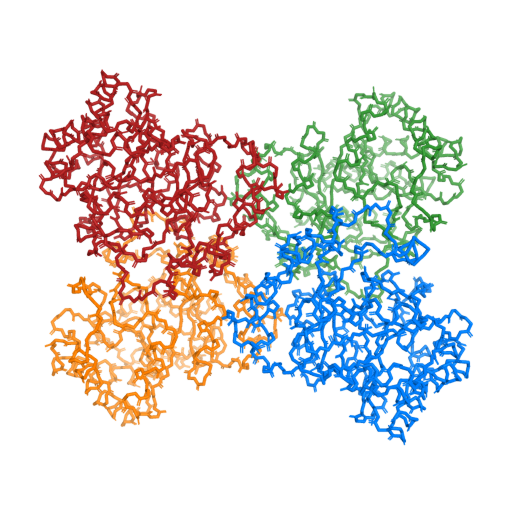 ? 7.75695 10.06585 -18.43118 1.000 21.02537 259 VAL B CA 1
ATOM 4147 C C . VAL B 1 259 ? 7.55816 10.85881 -19.70792 1.000 23.24410 259 VAL B C 1
ATOM 4148 O O . VAL B 1 259 ? 6.96283 10.33027 -20.66102 1.000 22.78696 259 VAL B O 1
ATOM 4152 N N . ALA B 1 260 ? 8.03839 12.09835 -19.75766 1.000 23.12154 260 ALA B N 1
ATOM 4153 C CA . ALA B 1 260 ? 7.85046 12.99848 -20.88655 1.000 23.45761 260 ALA B CA 1
ATOM 4154 C C . ALA B 1 260 ? 8.75009 14.20545 -20.65997 1.000 25.79927 260 ALA B C 1
ATOM 4155 O O . ALA B 1 260 ? 9.34427 14.36892 -19.58613 1.000 25.69834 260 ALA B O 1
ATOM 4157 N N . LYS B 1 261 ? 8.83246 15.06534 -21.67976 1.000 24.47964 261 LYS B N 1
ATOM 4158 C CA . LYS B 1 261 ? 9.75025 16.20393 -21.59768 1.000 30.37066 261 LYS B CA 1
ATOM 4159 C C . LYS B 1 261 ? 9.27785 17.24775 -20.58745 1.000 31.38830 261 LYS B C 1
ATOM 4160 O O . LYS B 1 261 ? 10.05093 17.67361 -19.71953 1.000 30.80439 261 LYS B O 1
ATOM 4166 N N . ASP B 1 262 ? 8.03201 17.70186 -20.70371 1.000 27.09765 262 ASP B N 1
ATOM 4167 C CA . ASP B 1 262 ? 7.50469 18.76299 -19.84898 1.000 28.43805 262 ASP B CA 1
ATOM 4168 C C . ASP B 1 262 ? 5.99211 18.83551 -20.03319 1.000 31.15085 262 ASP B C 1
ATOM 4169 O O . ASP B 1 262 ? 5.40439 18.08808 -20.82372 1.000 26.04734 262 ASP B O 1
ATOM 4174 N N . GLU B 1 263 ? 5.36403 19.74877 -19.28388 1.000 30.13580 263 GLU B N 1
ATOM 4175 C CA . GLU B 1 263 ? 3.91067 19.89819 -19.34703 1.000 29.63945 263 GLU B CA 1
ATOM 4176 C C . GLU B 1 263 ? 3.45350 20.27789 -20.74989 1.000 31.46869 263 GLU B C 1
ATOM 4177 O O . GLU B 1 263 ? 2.42747 19.78409 -21.23323 1.000 29.56467 263 GLU B O 1
ATOM 4183 N N . GLU B 1 264 ? 4.20563 21.14994 -21.42474 1.000 28.99541 264 GLU B N 1
ATOM 4184 C CA . GLU B 1 264 ? 3.81533 21.57653 -22.76331 1.000 31.18842 264 GLU B CA 1
ATOM 4185 C C . GLU B 1 264 ? 3.73719 20.39384 -23.72298 1.000 28.27153 264 GLU B C 1
ATOM 4186 O O . GLU B 1 264 ? 2.84120 20.33757 -24.57020 1.000 28.27878 264 GLU B O 1
ATOM 4192 N N . GLU B 1 265 ? 4.64584 19.42590 -23.59363 1.000 27.69102 265 GLU B N 1
ATOM 4193 C CA . GLU B 1 265 ? 4.56935 18.23370 -24.43360 1.000 25.83015 265 GLU B CA 1
ATOM 4194 C C . GLU B 1 265 ? 3.34302 17.39509 -24.08414 1.000 26.51573 265 GLU B C 1
ATOM 4195 O O . GLU B 1 265 ? 2.57004 17.00548 -24.97009 1.000 23.04870 265 GLU B O 1
ATOM 4201 N N . VAL B 1 266 ? 3.14263 17.11692 -22.79213 1.000 21.62321 266 VAL B N 1
ATOM 4202 C CA . VAL B 1 266 ? 2.04176 16.25580 -22.36730 1.000 21.15751 266 VAL B CA 1
ATOM 4203 C C . VAL B 1 266 ? 0.69759 16.91650 -22.64478 1.000 22.34056 266 VAL B C 1
ATOM 4204 O O . VAL B 1 266 ? -0.19930 16.31221 -23.24768 1.000 22.86853 266 VAL B O 1
ATOM 4208 N N . MET B 1 267 ? 0.51982 18.15403 -22.18148 1.000 22.66130 267 MET B N 1
ATOM 4209 C CA . MET B 1 267 ? -0.78548 18.78701 -22.30817 1.000 23.27283 267 MET B CA 1
ATOM 4210 C C . MET B 1 267 ? -0.98613 19.37680 -23.69498 1.000 23.09221 267 MET B C 1
ATOM 4211 O O . MET B 1 267 ? -2.10116 19.35081 -24.22383 1.000 23.79312 267 MET B O 1
ATOM 4216 N N . GLY B 1 268 ? 0.08142 19.90383 -24.29886 1.000 22.51847 268 GLY B N 1
ATOM 4217 C CA . GLY B 1 268 ? -0.04606 20.53442 -25.59841 1.000 22.72543 268 GLY B CA 1
ATOM 4218 C C . GLY B 1 268 ? -0.24184 19.55326 -26.73112 1.000 21.63964 268 GLY B C 1
ATOM 4219 O O . GLY B 1 268 ? -0.80116 19.92504 -27.76924 1.000 22.98743 268 GLY B O 1
ATOM 4220 N N . ASN B 1 269 ? 0.20884 18.31317 -26.55834 1.000 20.36733 269 ASN B N 1
ATOM 4221 C CA . ASN B 1 269 ? -0.01010 17.26673 -27.55247 1.000 17.85594 269 ASN B CA 1
ATOM 4222 C C . ASN B 1 269 ? -1.05270 16.25038 -27.11858 1.000 22.78773 269 ASN B C 1
ATOM 4223 O O . ASN B 1 269 ? -1.86660 15.81866 -27.94491 1.000 21.10137 269 ASN B O 1
ATOM 4228 N N . GLY B 1 270 ? -1.05868 15.87553 -25.83599 1.000 22.39999 270 GLY B N 1
ATOM 4229 C CA . GLY B 1 270 ? -1.90975 14.78196 -25.39841 1.000 20.06057 270 GLY B CA 1
ATOM 4230 C C . GLY B 1 270 ? -3.36989 15.17030 -25.24803 1.000 19.15556 270 GLY B C 1
ATOM 4231 O O . GLY B 1 270 ? -4.26843 14.40744 -25.62742 1.000 18.10633 270 GLY B O 1
ATOM 4232 N N . LEU B 1 271 ? -3.63930 16.34651 -24.67851 1.000 17.98768 271 LEU B N 1
ATOM 4233 C CA . LEU B 1 271 ? -5.03247 16.75939 -24.52716 1.000 18.04252 271 LEU B CA 1
ATOM 4234 C C . LEU B 1 271 ? -5.70263 16.98176 -25.87856 1.000 20.79244 271 LEU B C 1
ATOM 4235 O O . LEU B 1 271 ? -6.81579 16.46854 -26.07581 1.000 19.10161 271 LEU B O 1
ATOM 4240 N N . PRO B 1 272 ? -5.10848 17.70372 -26.84138 1.000 19.35301 272 PRO B N 1
ATOM 4241 C CA . PRO B 1 272 ? -5.76397 17.80723 -28.15291 1.000 18.32009 272 PRO B CA 1
ATOM 4242 C C . PRO B 1 272 ? -5.94966 16.45280 -28.81474 1.000 18.40370 272 PRO B C 1
ATOM 4243 O O . PRO B 1 272 ? -6.98805 16.21832 -29.44603 1.000 19.86824 272 PRO B O 1
ATOM 4247 N N . PHE B 1 273 ? -4.98744 15.54161 -28.65626 1.000 16.99423 273 PHE B N 1
ATOM 4248 C CA . PHE B 1 273 ? -5.14485 14.20705 -29.23116 1.000 18.11761 273 PHE B CA 1
ATOM 4249 C C . PHE B 1 273 ? -6.39248 13.51821 -28.68599 1.000 18.10646 273 PHE B C 1
ATOM 4250 O O . PHE B 1 273 ? -7.19641 12.96289 -29.44783 1.000 18.94777 273 PHE B O 1
ATOM 4258 N N . LEU B 1 274 ? -6.55997 13.52477 -27.35892 1.000 16.90666 274 LEU B N 1
ATOM 4259 C CA . LEU B 1 274 ? -7.71287 12.86123 -26.75863 1.000 17.58567 274 LEU B CA 1
ATOM 4260 C C . LEU B 1 274 ? -9.01886 13.56013 -27.12307 1.000 19.44067 274 LEU B C 1
ATOM 4261 O O . LEU B 1 274 ? -10.01318 12.89617 -27.43955 1.000 18.54187 274 LEU B O 1
ATOM 4266 N N . ARG B 1 275 ? -9.05423 14.89397 -27.07210 1.000 18.36267 275 ARG B N 1
ATOM 4267 C CA . ARG B 1 275 ? -10.27194 15.59461 -27.46316 1.000 20.32923 275 ARG B CA 1
ATOM 4268 C C . ARG B 1 275 ? -10.61478 15.31179 -28.91970 1.000 20.72519 275 ARG B C 1
ATOM 4269 O O . ARG B 1 275 ? -11.78981 15.16058 -29.26765 1.000 19.95251 275 ARG B O 1
ATOM 4277 N N . ASN B 1 276 ? -9.59764 15.25279 -29.78502 1.000 19.13231 276 ASN B N 1
ATOM 4278 C CA . ASN B 1 276 ? -9.84240 14.97503 -31.19875 1.000 20.28972 276 ASN B CA 1
ATOM 4279 C C . ASN B 1 276 ? -10.39398 13.56912 -31.38497 1.000 19.57082 276 ASN B C 1
ATOM 4280 O O . ASN B 1 276 ? -11.28672 13.35254 -32.22065 1.000 18.16073 276 ASN B O 1
ATOM 4285 N N . LYS B 1 277 ? -9.85518 12.59836 -30.63786 1.000 18.23828 277 LYS B N 1
ATOM 4286 C CA . LYS B 1 277 ? -10.35679 11.23004 -30.74080 1.000 17.69883 277 LYS B CA 1
ATOM 4287 C C . LYS B 1 277 ? -11.78957 11.13041 -30.23958 1.000 18.33973 277 LYS B C 1
ATOM 4288 O O . LYS B 1 277 ? -12.61454 10.41423 -30.82494 1.000 17.39026 277 LYS B O 1
ATOM 4294 N N . ALA B 1 278 ? -12.10605 11.83637 -29.15011 1.000 18.58702 278 ALA B N 1
ATOM 4295 C CA . ALA B 1 278 ? -13.46857 11.81937 -28.63535 1.000 19.19786 278 ALA B CA 1
ATOM 4296 C C . ALA B 1 278 ? -14.44728 12.38682 -29.65773 1.000 20.94911 278 ALA B C 1
ATOM 4297 O O . ALA B 1 278 ? -15.54464 11.84539 -29.84283 1.000 21.39817 278 ALA B O 1
ATOM 4299 N N . LYS B 1 279 ? -14.05193 13.45788 -30.35596 1.000 19.46071 279 LYS B N 1
ATOM 4300 C CA . LYS B 1 279 ? -14.87258 14.00258 -31.43503 1.000 20.95726 279 LYS B CA 1
ATOM 4301 C C . LYS B 1 279 ? -14.99379 13.00941 -32.58213 1.000 19.48394 279 LYS B C 1
ATOM 4302 O O . LYS B 1 279 ? -16.08791 12.79020 -33.12089 1.000 21.51400 279 LYS B O 1
ATOM 4308 N N . GLN B 1 280 ? -13.86592 12.40929 -32.96955 1.000 17.81465 280 GLN B N 1
ATOM 4309 C CA . GLN B 1 280 ? -13.84319 11.50292 -34.11493 1.000 16.83390 280 GLN B CA 1
ATOM 4310 C C . GLN B 1 280 ? -14.84772 10.37461 -33.94797 1.000 17.03872 280 GLN B C 1
ATOM 4311 O O . GLN B 1 280 ? -15.52550 9.98541 -34.91257 1.000 18.30296 280 GLN B O 1
ATOM 4317 N N . TYR B 1 281 ? -14.93630 9.81198 -32.74649 1.000 16.61098 281 TYR B N 1
ATOM 4318 C CA . TYR B 1 281 ? -15.79478 8.65797 -32.52478 1.000 16.07928 281 TYR B CA 1
ATOM 4319 C C . TYR B 1 281 ? -17.13731 9.03814 -31.91864 1.000 19.30638 281 TYR B C 1
ATOM 4320 O O . TYR B 1 281 ? -17.92247 8.15333 -31.56594 1.000 21.23695 281 TYR B O 1
ATOM 4329 N N . GLY B 1 282 ? -17.43842 10.33371 -31.83557 1.000 19.69540 282 GLY B N 1
ATOM 4330 C CA . GLY B 1 282 ? -18.77275 10.75422 -31.45855 1.000 21.37938 282 GLY B CA 1
ATOM 4331 C C . GLY B 1 282 ? -19.10364 10.64369 -29.99038 1.000 27.08114 282 GLY B C 1
ATOM 4332 O O . GLY B 1 282 ? -20.28395 10.53224 -29.64533 1.000 30.71314 282 GLY B O 1
ATOM 4333 N N . LEU B 1 283 ? -18.09513 10.63915 -29.11488 1.000 24.37121 283 LEU B N 1
ATOM 4334 C CA . LEU B 1 283 ? -18.33657 10.80942 -27.68619 1.000 30.81405 283 LEU B CA 1
ATOM 4335 C C . LEU B 1 283 ? -18.50310 12.28561 -27.34947 1.000 37.54665 283 LEU B C 1
ATOM 4336 O O . LEU B 1 283 ? -19.32732 12.64623 -26.50027 1.000 42.00378 283 LEU B O 1
ATOM 4341 N N . ILE B 1 284 ? -17.72150 13.12952 -28.03420 1.000 38.11620 284 ILE B N 1
ATOM 4342 C CA . ILE B 1 284 ? -17.48271 14.56072 -27.78285 1.000 39.73342 284 ILE B CA 1
ATOM 4343 C C . ILE B 1 284 ? -17.87456 15.02013 -26.38901 1.000 42.95645 284 ILE B C 1
ATOM 4344 O O . ILE B 1 284 ? -17.13937 14.76926 -25.43031 1.000 44.23806 284 ILE B O 1
ATOM 4349 N N . MET C 1 3 ? 14.12039 15.91972 -51.57449 1.000 32.08502 3 MET C N 1
ATOM 4350 C CA . MET C 1 3 ? 13.74386 16.87473 -50.52876 1.000 29.64741 3 MET C CA 1
ATOM 4351 C C . MET C 1 3 ? 14.06345 16.36592 -49.11309 1.000 28.45485 3 MET C C 1
ATOM 4352 O O . MET C 1 3 ? 14.45950 15.21916 -48.93343 1.000 28.26804 3 MET C O 1
ATOM 4357 N N . GLN C 1 4 ? 13.88457 17.23656 -48.12269 1.000 28.73422 4 GLN C N 1
ATOM 4358 C CA . GLN C 1 4 ? 14.11161 16.92146 -46.71777 1.000 28.07441 4 GLN C CA 1
ATOM 4359 C C . GLN C 1 4 ? 13.09245 17.70010 -45.89593 1.000 26.61091 4 GLN C C 1
ATOM 4360 O O . GLN C 1 4 ? 12.61910 18.75837 -46.32040 1.000 28.87591 4 GLN C O 1
ATOM 4366 N N . GLY C 1 5 ? 12.73341 17.17014 -44.73340 1.000 23.46438 5 GLY C N 1
ATOM 4367 C CA . GLY C 1 5 ? 11.80155 17.88835 -43.88796 1.000 22.58293 5 GLY C CA 1
ATOM 4368 C C . GLY C 1 5 ? 10.34753 17.64019 -44.25974 1.000 20.99027 5 GLY C C 1
ATOM 4369 O O . GLY C 1 5 ? 9.99978 16.63537 -44.87928 1.000 21.84759 5 GLY C O 1
ATOM 4370 N N . PHE C 1 6 ? 9.48756 18.57064 -43.84477 1.000 20.97289 6 PHE C N 1
ATOM 4371 C CA . PHE C 1 6 ? 8.04235 18.43397 -43.99105 1.000 20.76947 6 PHE C CA 1
ATOM 4372 C C . PHE C 1 6 ? 7.51734 19.34947 -45.08963 1.000 22.49883 6 PHE C C 1
ATOM 4373 O O . PHE C 1 6 ? 7.93831 20.50420 -45.20010 1.000 20.72946 6 PHE C O 1
ATOM 4381 N N . GLY C 1 7 ? 6.57788 18.83471 -45.88476 1.000 16.63510 7 GLY C N 1
ATOM 4382 C CA . GLY C 1 7 ? 5.99100 19.59522 -46.96880 1.000 17.57853 7 GLY C CA 1
ATOM 4383 C C . GLY C 1 7 ? 4.51520 19.27595 -47.13165 1.000 17.47192 7 GLY C C 1
ATOM 4384 O O . GLY C 1 7 ? 3.95629 18.43971 -46.41771 1.000 18.28432 7 GLY C O 1
ATOM 4385 N N . VAL C 1 8 ? 3.88502 19.97967 -48.07014 1.000 16.79054 8 VAL C N 1
ATOM 4386 C CA . VAL C 1 8 ? 2.44402 19.85423 -48.29722 1.000 17.60327 8 VAL C CA 1
ATOM 4387 C C . VAL C 1 8 ? 2.17187 19.91805 -49.79255 1.000 18.27249 8 VAL C C 1
ATOM 4388 O O . VAL C 1 8 ? 2.66439 20.82115 -50.47730 1.000 16.83931 8 VAL C O 1
ATOM 4392 N N . HIS C 1 9 ? 1.40176 18.94824 -50.29647 1.000 15.37986 9 HIS C N 1
ATOM 4393 C CA . HIS C 1 9 ? 0.83990 19.01897 -51.64384 1.000 14.77074 9 HIS C CA 1
ATOM 4394 C C . HIS C 1 9 ? -0.18637 20.15337 -51.70670 1.000 16.28786 9 HIS C C 1
ATOM 4395 O O . HIS C 1 9 ? -1.06996 20.24911 -50.84983 1.000 16.82721 9 HIS C O 1
ATOM 4402 N N . THR C 1 10 ? -0.07621 21.01753 -52.72543 1.000 17.10081 10 THR C N 1
ATOM 4403 C CA . THR C 1 10 ? -0.81375 22.27433 -52.69308 1.000 17.90942 10 THR C CA 1
ATOM 4404 C C . THR C 1 10 ? -2.31196 22.12554 -52.96890 1.000 18.36671 10 THR C C 1
ATOM 4405 O O . THR C 1 10 ? -3.03952 23.12471 -52.87794 1.000 17.59104 10 THR C O 1
ATOM 4409 N N . SER C 1 11 ? -2.80951 20.91570 -53.24417 1.000 16.25644 11 SER C N 1
ATOM 4410 C CA . SER C 1 11 ? -4.25317 20.72752 -53.21104 1.000 17.30717 11 SER C CA 1
ATOM 4411 C C . SER C 1 11 ? -4.84586 21.05042 -51.84259 1.000 17.00253 11 SER C C 1
ATOM 4412 O O . SER C 1 11 ? -6.06534 21.24860 -51.73219 1.000 16.82980 11 SER C O 1
ATOM 4415 N N . MET C 1 12 ? -4.02356 21.11211 -50.78403 1.000 16.60535 12 MET C N 1
ATOM 4416 C CA . MET C 1 12 ? -4.49854 21.57908 -49.48357 1.000 16.58492 12 MET C CA 1
ATOM 4417 C C . MET C 1 12 ? -5.14188 22.95409 -49.57886 1.000 16.56444 12 MET C C 1
ATOM 4418 O O . MET C 1 12 ? -6.06662 23.26395 -48.81819 1.000 18.40816 12 MET C O 1
ATOM 4423 N N . TRP C 1 13 ? -4.69174 23.76975 -50.53138 1.000 18.16124 13 TRP C N 1
ATOM 4424 C CA . TRP C 1 13 ? -5.00365 25.19032 -50.56595 1.000 19.43047 13 TRP C CA 1
ATOM 4425 C C . TRP C 1 13 ? -5.52113 25.69840 -51.89811 1.000 19.54416 13 TRP C C 1
ATOM 4426 O O . TRP C 1 13 ? -6.20185 26.73308 -51.90913 1.000 22.26795 13 TRP C O 1
ATOM 4437 N N . THR C 1 14 ? -5.23606 25.03286 -53.01446 1.000 17.00781 14 THR C N 1
ATOM 4438 C CA . THR C 1 14 ? -5.71899 25.55662 -54.28419 1.000 19.28241 14 THR C CA 1
ATOM 4439 C C . THR C 1 14 ? -6.04190 24.42813 -55.24872 1.000 20.46473 14 THR C C 1
ATOM 4440 O O . THR C 1 14 ? -5.38058 23.38451 -55.27601 1.000 19.50795 14 THR C O 1
ATOM 4444 N N . MET C 1 15 ? -7.06694 24.67057 -56.06307 1.000 20.11842 15 MET C N 1
ATOM 4445 C CA . MET C 1 15 ? -7.48842 23.68831 -57.04841 1.000 20.06249 15 MET C CA 1
ATOM 4446 C C . MET C 1 15 ? -6.52876 23.64766 -58.23460 1.000 19.56025 15 MET C C 1
ATOM 4447 O O . MET C 1 15 ? -6.19386 22.56813 -58.73609 1.000 21.61601 15 MET C O 1
ATOM 4452 N N . ASN C 1 16 ? -6.07082 24.81353 -58.69841 1.000 19.84288 16 ASN C N 1
ATOM 4453 C CA . ASN C 1 16 ? -5.18422 24.90315 -59.85177 1.000 22.92895 16 ASN C CA 1
ATOM 4454 C C . ASN C 1 16 ? -3.95939 25.71458 -59.47836 1.000 24.06399 16 ASN C C 1
ATOM 4455 O O . ASN C 1 16 ? -4.03922 26.63833 -58.66163 1.000 25.36176 16 ASN C O 1
ATOM 4460 N N . TRP C 1 17 ? -2.83753 25.38984 -60.11540 1.000 20.33576 17 TRP C N 1
ATOM 4461 C CA . TRP C 1 17 ? -1.62230 26.18143 -59.92457 1.000 19.89912 17 TRP C CA 1
ATOM 4462 C C . TRP C 1 17 ? -1.54778 27.30371 -60.96113 1.000 21.87318 17 TRP C C 1
ATOM 4463 O O . TRP C 1 17 ? -0.66757 27.35243 -61.82232 1.000 22.37322 17 TRP C O 1
ATOM 4474 N N . ASP C 1 18 ? -2.52415 28.19449 -60.87371 1.000 20.82445 18 ASP C N 1
ATOM 4475 C CA . ASP C 1 18 ? -2.50819 29.44561 -61.61166 1.000 19.88600 18 ASP C CA 1
ATOM 4476 C C . ASP C 1 18 ? -1.93024 30.53247 -60.70506 1.000 20.12175 18 ASP C C 1
ATOM 4477 O O . ASP C 1 18 ? -1.52210 30.27815 -59.56921 1.000 19.95967 18 ASP C O 1
ATOM 4482 N N . ARG C 1 19 ? -1.86271 31.76367 -61.21095 1.000 20.35218 19 ARG C N 1
ATOM 4483 C CA . ARG C 1 19 ? -1.23533 32.80828 -60.40309 1.000 22.19260 19 ARG C CA 1
ATOM 4484 C C . ARG C 1 19 ? -1.96860 33.05711 -59.09033 1.000 21.59556 19 ARG C C 1
ATOM 4485 O O . ARG C 1 19 ? -1.30264 33.10019 -58.03990 1.000 19.82775 19 ARG C O 1
ATOM 4493 N N . PRO C 1 20 ? -3.29971 33.21071 -59.04906 1.000 23.01902 20 PRO C N 1
ATOM 4494 C CA . PRO C 1 20 ? -3.93580 33.39882 -57.73655 1.000 21.93095 20 PRO C CA 1
ATOM 4495 C C . PRO C 1 20 ? -3.77949 32.18757 -56.83505 1.000 21.35510 20 PRO C C 1
ATOM 4496 O O . PRO C 1 20 ? -3.60440 32.35143 -55.62258 1.000 22.43787 20 PRO C O 1
ATOM 4500 N N . GLY C 1 21 ? -3.77080 30.98340 -57.40764 1.000 22.44123 21 GLY C N 1
ATOM 4501 C CA . GLY C 1 21 ? -3.59690 29.79096 -56.59000 1.000 22.40216 21 GLY C CA 1
ATOM 4502 C C . GLY C 1 21 ? -2.20369 29.68635 -55.99821 1.000 22.68507 21 GLY C C 1
ATOM 4503 O O . GLY C 1 21 ? -2.03823 29.28884 -54.83932 1.000 22.58905 21 GLY C O 1
ATOM 4504 N N . ALA C 1 22 ? -1.18019 30.02534 -56.78795 1.000 20.27267 22 ALA C N 1
ATOM 4505 C CA . ALA C 1 22 ? 0.18067 30.05150 -56.26520 1.000 19.62186 22 ALA C CA 1
ATOM 4506 C C . ALA C 1 22 ? 0.31202 31.04034 -55.11502 1.000 22.11532 22 ALA C C 1
ATOM 4507 O O . ALA C 1 22 ? 0.95344 30.74430 -54.10179 1.000 21.66922 22 ALA C O 1
ATOM 4509 N N . GLU C 1 23 ? -0.27825 32.23295 -55.25868 1.000 23.25628 23 GLU C N 1
ATOM 4510 C CA . GLU C 1 23 ? -0.25063 33.21016 -54.17083 1.000 21.48443 23 GLU C CA 1
ATOM 4511 C C . GLU C 1 23 ? -0.89834 32.65416 -52.91102 1.000 24.97521 23 GLU C C 1
ATOM 4512 O O . GLU C 1 23 ? -0.36814 32.80505 -51.80196 1.000 25.14753 23 GLU C O 1
ATOM 4518 N N . ARG C 1 24 ? -2.06331 32.02418 -53.06831 1.000 25.29745 24 ARG C N 1
ATOM 4519 C CA . ARG C 1 24 ? -2.80828 31.52585 -51.92082 1.000 27.21140 24 ARG C CA 1
ATOM 4520 C C . ARG C 1 24 ? -2.06323 30.39308 -51.23395 1.000 24.94061 24 ARG C C 1
ATOM 4521 O O . ARG C 1 24 ? -1.98164 30.35791 -50.00216 1.000 26.31044 24 ARG C O 1
ATOM 4529 N N . ALA C 1 25 ? -1.50124 29.47101 -52.01805 1.000 23.85343 25 ALA C N 1
ATOM 4530 C CA . ALA C 1 25 ? -0.83637 28.30453 -51.44049 1.000 22.22175 25 ALA C CA 1
ATOM 4531 C C . ALA C 1 25 ? 0.44757 28.68992 -50.72719 1.000 25.29194 25 ALA C C 1
ATOM 4532 O O . ALA C 1 25 ? 0.73256 28.18857 -49.63447 1.000 23.42992 25 ALA C O 1
ATOM 4534 N N . VAL C 1 26 ? 1.25202 29.56113 -51.33938 1.000 23.16749 26 VAL C N 1
ATOM 4535 C CA . VAL C 1 26 ? 2.51218 29.94580 -50.71844 1.000 24.28528 26 VAL C CA 1
ATOM 4536 C C . VAL C 1 26 ? 2.25486 30.70634 -49.42663 1.000 26.87102 26 VAL C C 1
ATOM 4537 O O . VAL C 1 26 ? 2.93970 30.49208 -48.41872 1.000 26.38073 26 VAL C O 1
ATOM 4541 N N . ALA C 1 27 ? 1.24286 31.57922 -49.42243 1.000 25.06113 27 ALA C N 1
ATOM 4542 C CA . ALA C 1 27 ? 0.90681 32.30037 -48.19973 1.000 30.26983 27 ALA C CA 1
ATOM 4543 C C . ALA C 1 27 ? 0.43650 31.34519 -47.10618 1.000 32.05995 27 ALA C C 1
ATOM 4544 O O . ALA C 1 27 ? 0.80438 31.49747 -45.93463 1.000 30.36905 27 ALA C O 1
ATOM 4546 N N . ALA C 1 28 ? -0.37544 30.34911 -47.46591 1.000 27.55854 28 ALA C N 1
ATOM 4547 C CA . ALA C 1 28 ? -0.81004 29.38388 -46.46193 1.000 28.64398 28 ALA C CA 1
ATOM 4548 C C . ALA C 1 28 ? 0.35352 28.53459 -45.96568 1.000 28.79086 28 ALA C C 1
ATOM 4549 O O . ALA C 1 28 ? 0.40619 28.19489 -44.77902 1.000 30.97498 28 ALA C O 1
ATOM 4551 N N . ALA C 1 29 ? 1.31226 28.21149 -46.83825 1.000 26.02651 29 ALA C N 1
ATOM 4552 C CA . ALA C 1 29 ? 2.41425 27.34662 -46.43304 1.000 25.07119 29 ALA C CA 1
ATOM 4553 C C . ALA C 1 29 ? 3.28351 28.00708 -45.36858 1.000 32.82813 29 ALA C C 1
ATOM 4554 O O . ALA C 1 29 ? 3.66704 27.36398 -44.38689 1.000 31.55482 29 ALA C O 1
ATOM 4556 N N . LEU C 1 30 ? 3.60393 29.29031 -45.53670 1.000 32.13326 30 LEU C N 1
ATOM 4557 C CA . LEU C 1 30 ? 4.50200 29.92610 -44.57450 1.000 32.89531 30 LEU C CA 1
ATOM 4558 C C . LEU C 1 30 ? 3.86343 30.02608 -43.19109 1.000 32.30110 30 LEU C C 1
ATOM 4559 O O . LEU C 1 30 ? 4.57631 30.04994 -42.18152 1.000 34.56623 30 LEU C O 1
ATOM 4564 N N . LYS C 1 31 ? 2.53091 30.04889 -43.12399 1.000 30.74859 31 LYS C N 1
ATOM 4565 C CA . LYS C 1 31 ? 1.81308 30.07664 -41.85460 1.000 33.82847 31 LYS C CA 1
ATOM 4566 C C . LYS C 1 31 ? 1.97378 28.77550 -41.05890 1.000 31.97961 31 LYS C C 1
ATOM 4567 O O . LYS C 1 31 ? 1.76197 28.77026 -39.84203 1.000 34.43669 31 LYS C O 1
ATOM 4573 N N . TYR C 1 32 ? 2.37005 27.68033 -41.70425 1.000 26.93885 32 TYR C N 1
ATOM 4574 C CA . TYR C 1 32 ? 2.58873 26.41200 -41.01956 1.000 24.83776 32 TYR C CA 1
ATOM 4575 C C . TYR C 1 32 ? 4.06084 26.04637 -40.89180 1.000 25.68089 32 TYR C C 1
ATOM 4576 O O . TYR C 1 32 ? 4.38327 25.01567 -40.28307 1.000 26.75233 32 TYR C O 1
ATOM 4585 N N . GLU C 1 33 ? 4.95963 26.86625 -41.43590 1.000 27.04242 33 GLU C N 1
ATOM 4586 C CA . GLU C 1 33 ? 6.40554 26.70183 -41.26014 1.000 29.22303 33 GLU C CA 1
ATOM 4587 C C . GLU C 1 33 ? 6.90183 25.38235 -41.84529 1.000 30.17393 33 GLU C C 1
ATOM 4588 O O . GLU C 1 33 ? 7.81383 24.74632 -41.31256 1.000 31.96513 33 GLU C O 1
ATOM 4594 N N . VAL C 1 34 ? 6.29512 24.96568 -42.95266 1.000 29.64944 34 VAL C N 1
ATOM 4595 C CA . VAL C 1 34 ? 6.77740 23.78396 -43.64769 1.000 26.96704 34 VAL C CA 1
ATOM 4596 C C . VAL C 1 34 ? 8.00845 24.15003 -44.46344 1.000 25.30843 34 VAL C C 1
ATOM 4597 O O . VAL C 1 34 ? 8.31560 25.32596 -44.68708 1.000 27.29612 34 VAL C O 1
ATOM 4601 N N . ASP C 1 35 ? 8.74110 23.12576 -44.87754 1.000 21.33036 35 ASP C N 1
ATOM 4602 C CA . ASP C 1 35 ? 9.99492 23.32542 -45.57828 1.000 21.92636 35 ASP C CA 1
ATOM 4603 C C . ASP C 1 35 ? 9.80764 23.39099 -47.08560 1.000 22.75697 35 ASP C C 1
ATOM 4604 O O . ASP C 1 35 ? 10.60979 24.02656 -47.77955 1.000 23.85149 35 ASP C O 1
ATOM 4609 N N . PHE C 1 36 ? 8.76286 22.76643 -47.61754 1.000 19.30210 36 PHE C N 1
ATOM 4610 C CA . PHE C 1 36 ? 8.60233 22.73726 -49.06194 1.000 17.94310 36 PHE C CA 1
ATOM 4611 C C . PHE C 1 36 ? 7.13076 22.54708 -49.38656 1.000 16.59707 36 PHE C C 1
ATOM 4612 O O . PHE C 1 36 ? 6.32487 22.19014 -48.52519 1.000 18.69782 36 PHE C O 1
ATOM 4620 N N . ILE C 1 37 ? 6.78827 22.81275 -50.64701 1.000 15.93191 37 ILE C N 1
ATOM 4621 C CA . ILE C 1 37 ? 5.46926 22.47579 -51.16465 1.000 18.37381 37 ILE C CA 1
ATOM 4622 C C . ILE C 1 37 ? 5.64451 21.62476 -52.40964 1.000 15.90274 37 ILE C C 1
ATOM 4623 O O . ILE C 1 37 ? 6.66689 21.67427 -53.10034 1.000 16.48827 37 ILE C O 1
ATOM 4628 N N . GLU C 1 38 ? 4.62001 20.82933 -52.68941 1.000 15.51143 38 GLU C N 1
ATOM 4629 C CA . GLU C 1 38 ? 4.56113 19.98416 -53.87250 1.000 15.77705 38 GLU C CA 1
ATOM 4630 C C . GLU C 1 38 ? 3.47564 20.52737 -54.79441 1.000 18.24283 38 GLU C C 1
ATOM 4631 O O . GLU C 1 38 ? 2.30227 20.56458 -54.40968 1.000 17.69921 38 GLU C O 1
ATOM 4637 N N . ILE C 1 39 ? 3.86748 20.92561 -55.99804 1.000 16.81703 39 ILE C N 1
ATOM 4638 C CA . ILE C 1 39 ? 3.02675 21.68242 -56.92725 1.000 17.30923 39 ILE C CA 1
ATOM 4639 C C . ILE C 1 39 ? 2.58650 20.76114 -58.05885 1.000 18.85120 39 ILE C C 1
ATOM 4640 O O . ILE C 1 39 ? 3.44025 20.16263 -58.72458 1.000 17.77537 39 ILE C O 1
ATOM 4645 N N . PRO C 1 40 ? 1.28815 20.63298 -58.33145 1.000 18.88328 40 PRO C N 1
ATOM 4646 C CA . PRO C 1 40 ? 0.86455 19.81203 -59.47380 1.000 19.17225 40 PRO C CA 1
ATOM 4647 C C . PRO C 1 40 ? 1.30873 20.43495 -60.79100 1.000 21.14468 40 PRO C C 1
ATOM 4648 O O . PRO C 1 40 ? 1.17748 21.64181 -61.00479 1.000 24.69902 40 PRO C O 1
ATOM 4652 N N . MET C 1 41 ? 1.85957 19.60026 -61.66219 1.000 20.55697 41 MET C N 1
ATOM 4653 C CA . MET C 1 41 ? 2.29024 20.02120 -62.98707 1.000 22.01526 41 MET C CA 1
ATOM 4654 C C . MET C 1 41 ? 1.33681 19.41058 -64.00391 1.000 22.54763 41 MET C C 1
ATOM 4655 O O . MET C 1 41 ? 1.73830 18.61030 -64.85359 1.000 24.77848 41 MET C O 1
ATOM 4660 N N . LEU C 1 42 ? 0.05617 19.77123 -63.91100 1.000 20.28379 42 LEU C N 1
ATOM 4661 C CA . LEU C 1 42 ? -0.97246 19.14693 -64.73154 1.000 22.68705 42 LEU C CA 1
ATOM 4662 C C . LEU C 1 42 ? -1.30608 19.93105 -65.99212 1.000 27.68953 42 LEU C C 1
ATOM 4663 O O . LEU C 1 42 ? -1.89990 19.36233 -66.91311 1.000 30.62523 42 LEU C O 1
ATOM 4668 N N . ASN C 1 43 ? -0.95698 21.21121 -66.05456 1.000 27.96293 43 ASN C N 1
ATOM 4669 C CA . ASN C 1 43 ? -1.13483 22.01528 -67.26559 1.000 30.53612 43 ASN C CA 1
ATOM 4670 C C . ASN C 1 43 ? 0.12825 22.83184 -67.48621 1.000 22.89191 43 ASN C C 1
ATOM 4671 O O . ASN C 1 43 ? 0.13653 24.05246 -67.29467 1.000 24.22220 43 ASN C O 1
ATOM 4676 N N . PRO C 1 44 ? 1.22034 22.18307 -67.89319 1.000 24.18206 44 PRO C N 1
ATOM 4677 C CA . PRO C 1 44 ? 2.53462 22.85650 -67.92428 1.000 24.38543 44 PRO C CA 1
ATOM 4678 C C . PRO C 1 44 ? 2.51609 24.17530 -68.68513 1.000 24.22073 44 PRO C C 1
ATOM 4679 O O . PRO C 1 44 ? 3.04261 25.17117 -68.16730 1.000 22.14853 44 PRO C O 1
ATOM 4683 N N . PRO C 1 45 ? 1.91869 24.25486 -69.88868 1.000 23.28806 45 PRO C N 1
ATOM 4684 C CA . PRO C 1 45 ? 1.91101 25.55423 -70.59485 1.000 25.04385 45 PRO C CA 1
ATOM 4685 C C . PRO C 1 45 ? 1.19487 26.66424 -69.84626 1.000 26.17829 45 PRO C C 1
ATOM 4686 O O . PRO C 1 45 ? 1.37923 27.84381 -70.18517 1.000 23.75432 45 PRO C O 1
ATOM 4690 N N . ALA C 1 46 ? 0.37750 26.33618 -68.85432 1.000 22.18272 46 ALA C N 1
ATOM 4691 C CA . ALA C 1 46 ? -0.36082 27.34337 -68.11055 1.000 21.71392 46 ALA C CA 1
ATOM 4692 C C . ALA C 1 46 ? 0.37111 27.83635 -66.87332 1.000 23.52897 46 ALA C C 1
ATOM 4693 O O . ALA C 1 46 ? -0.09310 28.78823 -66.23648 1.000 23.80928 46 ALA C O 1
ATOM 4695 N N . VAL C 1 47 ? 1.48881 27.21719 -66.50601 1.000 21.97038 47 VAL C N 1
ATOM 4696 C CA . VAL C 1 47 ? 2.18287 27.59425 -65.28053 1.000 20.79393 47 VAL C CA 1
ATOM 4697 C C . VAL C 1 47 ? 3.04305 28.82790 -65.54043 1.000 18.70210 47 VAL C C 1
ATOM 4698 O O . VAL C 1 47 ? 3.84497 28.85609 -66.48462 1.000 22.07620 47 VAL C O 1
ATOM 4702 N N . ASP C 1 48 ? 2.85418 29.85635 -64.71857 1.000 19.79775 48 ASP C N 1
ATOM 4703 C CA . ASP C 1 48 ? 3.69163 31.05885 -64.74264 1.000 19.05136 48 ASP C CA 1
ATOM 4704 C C . ASP C 1 48 ? 4.87920 30.77820 -63.82828 1.000 19.04447 48 ASP C C 1
ATOM 4705 O O . ASP C 1 48 ? 4.82435 30.98275 -62.61464 1.000 19.69337 48 ASP C O 1
ATOM 4710 N N . THR C 1 49 ? 5.97510 30.31629 -64.43366 1.000 21.53895 49 THR C N 1
ATOM 4711 C CA . THR C 1 49 ? 7.11897 29.86606 -63.64460 1.000 20.03024 49 THR C CA 1
ATOM 4712 C C . THR C 1 49 ? 7.85932 31.02823 -62.99735 1.000 22.40028 49 THR C C 1
ATOM 4713 O O . THR C 1 49 ? 8.37193 30.89202 -61.88218 1.000 21.99439 49 THR C O 1
ATOM 4717 N N . GLU C 1 50 ? 7.92646 32.18033 -63.66277 1.000 21.87412 50 GLU C N 1
ATOM 4718 C CA . GLU C 1 50 ? 8.62479 33.31984 -63.06840 1.000 21.92645 50 GLU C CA 1
ATOM 4719 C C . GLU C 1 50 ? 7.92951 33.79790 -61.79651 1.000 20.22132 50 GLU C C 1
ATOM 4720 O O . GLU C 1 50 ? 8.58363 34.14321 -60.79811 1.000 20.07407 50 GLU C O 1
ATOM 4726 N N . HIS C 1 51 ? 6.59879 33.83345 -61.82250 1.000 18.53592 51 HIS C N 1
ATOM 4727 C CA . HIS C 1 51 ? 5.80597 34.26068 -60.68141 1.000 21.12763 51 HIS C CA 1
ATOM 4728 C C . HIS C 1 51 ? 5.93164 33.27311 -59.52594 1.000 18.96089 51 HIS C C 1
ATOM 4729 O O . HIS C 1 51 ? 6.07693 33.68110 -58.36851 1.000 21.42593 51 HIS C O 1
ATOM 4736 N N . THR C 1 52 ? 5.88845 31.96958 -59.82683 1.000 17.73957 52 THR C N 1
ATOM 4737 C CA . THR C 1 52 ? 6.05199 30.97311 -58.77446 1.000 17.99356 52 THR C CA 1
ATOM 4738 C C . THR C 1 52 ? 7.46110 31.02221 -58.20080 1.000 18.51385 52 THR C C 1
ATOM 4739 O O . THR C 1 52 ? 7.64064 31.01366 -56.97956 1.000 18.98364 52 THR C O 1
ATOM 4743 N N . ARG C 1 53 ? 8.47545 31.09038 -59.06412 1.000 19.22425 53 ARG C N 1
ATOM 4744 C CA . ARG C 1 53 ? 9.84566 31.12636 -58.55269 1.000 19.89590 53 ARG C CA 1
ATOM 4745 C C . ARG C 1 53 ? 10.06215 32.31961 -57.62844 1.000 22.85891 53 ARG C C 1
ATOM 4746 O O . ARG C 1 53 ? 10.69076 32.19199 -56.56880 1.000 19.28190 53 ARG C O 1
ATOM 4754 N N . ALA C 1 54 ? 9.52795 33.48323 -57.99661 1.000 20.28249 54 ALA C N 1
ATOM 4755 C CA . ALA C 1 54 ? 9.66178 34.66049 -57.14242 1.000 19.54398 54 ALA C CA 1
ATOM 4756 C C . ALA C 1 54 ? 9.03383 34.42672 -55.77380 1.000 21.28092 54 ALA C C 1
ATOM 4757 O O . ALA C 1 54 ? 9.60321 34.81305 -54.74363 1.000 21.46865 54 ALA C O 1
ATOM 4759 N N . LEU C 1 55 ? 7.85101 33.80424 -55.74413 1.000 19.12031 55 LEU C N 1
ATOM 4760 C CA . LEU C 1 55 ? 7.19335 33.52919 -54.47270 1.000 21.81264 55 LEU C CA 1
ATOM 4761 C C . LEU C 1 55 ? 8.00980 32.55203 -53.64318 1.000 20.34544 55 LEU C C 1
ATOM 4762 O O . LEU C 1 55 ? 8.17175 32.73219 -52.42821 1.000 22.74478 55 LEU C O 1
ATOM 4767 N N . LEU C 1 56 ? 8.51654 31.49888 -54.27975 1.000 19.06613 56 LEU C N 1
ATOM 4768 C CA . LEU C 1 56 ? 9.24423 30.47617 -53.52936 1.000 19.01118 56 LEU C CA 1
ATOM 4769 C C . LEU C 1 56 ? 10.50599 31.05567 -52.90818 1.000 23.70950 56 LEU C C 1
ATOM 4770 O O . LEU C 1 56 ? 10.77549 30.85762 -51.71801 1.000 21.69100 56 LEU C O 1
ATOM 4775 N N . GLU C 1 57 ? 11.28051 31.80089 -53.69669 1.000 22.07717 57 GLU C N 1
ATOM 4776 C CA . GLU C 1 57 ? 12.53497 32.33220 -53.17722 1.000 24.25817 57 GLU C CA 1
ATOM 4777 C C . GLU C 1 57 ? 12.29689 33.42611 -52.14009 1.000 25.49909 57 GLU C C 1
ATOM 4778 O O . GLU C 1 57 ? 13.00854 33.49000 -51.13009 1.000 25.33982 57 GLU C O 1
ATOM 4784 N N . LYS C 1 58 ? 11.29763 34.28620 -52.36101 1.000 23.57573 58 LYS C N 1
ATOM 4785 C CA . LYS C 1 58 ? 10.97367 35.31212 -51.37406 1.000 25.54666 58 LYS C CA 1
ATOM 4786 C C . LYS C 1 58 ? 10.64401 34.69314 -50.02053 1.000 29.02467 58 LYS C C 1
ATOM 4787 O O . LYS C 1 58 ? 11.08850 35.18824 -48.97649 1.000 29.27881 58 LYS C O 1
ATOM 4793 N N . ASN C 1 59 ? 9.89659 33.59207 -50.01695 1.000 24.25474 59 ASN C N 1
ATOM 4794 C CA . ASN C 1 59 ? 9.44026 32.98456 -48.77866 1.000 27.98148 59 ASN C CA 1
ATOM 4795 C C . ASN C 1 59 ? 10.29892 31.80636 -48.34954 1.000 27.24340 59 ASN C C 1
ATOM 4796 O O . ASN C 1 59 ? 9.89985 31.06436 -47.44758 1.000 29.09073 59 ASN C O 1
ATOM 4801 N N . GLU C 1 60 ? 11.47130 31.63804 -48.96321 1.000 22.99817 60 GLU C N 1
ATOM 4802 C CA . GLU C 1 60 ? 12.44745 30.61780 -48.57842 1.000 27.51689 60 GLU C CA 1
ATOM 4803 C C . GLU C 1 60 ? 11.81436 29.22989 -48.51049 1.000 26.92142 60 GLU C C 1
ATOM 4804 O O . GLU C 1 60 ? 12.05217 28.45221 -47.58185 1.000 26.54294 60 GLU C O 1
ATOM 4810 N N . LEU C 1 61 ? 10.99918 28.92188 -49.51322 1.000 22.70792 61 LEU C N 1
ATOM 4811 C CA . LEU C 1 61 ? 10.32320 27.63758 -49.64113 1.000 22.47454 61 LEU C CA 1
ATOM 4812 C C . LEU C 1 61 ? 10.96926 26.84088 -50.76245 1.000 22.15810 61 LEU C C 1
ATOM 4813 O O . LEU C 1 61 ? 11.15486 27.36208 -51.86623 1.000 24.75541 61 LEU C O 1
ATOM 4818 N N . ARG C 1 62 ? 11.26987 25.57539 -50.50420 1.000 19.53577 62 ARG C N 1
ATOM 4819 C CA . ARG C 1 62 ? 11.65602 24.66820 -51.56938 1.000 19.40315 62 ARG C CA 1
ATOM 4820 C C . ARG C 1 62 ? 10.40453 24.06710 -52.21776 1.000 18.17195 62 ARG C C 1
ATOM 4821 O O . ARG C 1 62 ? 9.29055 24.17983 -51.70113 1.000 17.86422 62 ARG C O 1
ATOM 4829 N N . ALA C 1 63 ? 10.59980 23.42554 -53.36304 1.000 16.86476 63 ALA C N 1
ATOM 4830 C CA . ALA C 1 63 ? 9.46564 22.88738 -54.10130 1.000 16.83965 63 ALA C CA 1
ATOM 4831 C C . ALA C 1 63 ? 9.89123 21.71966 -54.96931 1.000 18.27891 63 ALA C C 1
ATOM 4832 O O . ALA C 1 63 ? 11.03811 21.61788 -55.39955 1.000 18.02858 63 ALA C O 1
ATOM 4834 N N . LEU C 1 64 ? 8.93420 20.83992 -55.21997 1.000 16.69451 64 LEU C N 1
ATOM 4835 C CA . LEU C 1 64 ? 9.00527 19.85932 -56.28021 1.000 17.84287 64 LEU C CA 1
ATOM 4836 C C . LEU C 1 64 ? 7.63485 19.82258 -56.92837 1.000 15.95436 64 LEU C C 1
ATOM 4837 O O . LEU C 1 64 ? 6.67328 20.40592 -56.40844 1.000 18.16071 64 LEU C O 1
ATOM 4842 N N . CYS C 1 65 ? 7.54949 19.12883 -58.05270 1.000 16.73789 65 CYS C N 1
ATOM 4843 C CA . CYS C 1 65 ? 6.32186 19.03257 -58.82825 1.000 17.34177 65 CYS C CA 1
ATOM 4844 C C . CYS C 1 65 ? 5.88753 17.57855 -58.92028 1.000 18.50923 65 CYS C C 1
ATOM 4845 O O . CYS C 1 65 ? 6.69639 16.65623 -58.78277 1.000 16.83490 65 CYS C O 1
ATOM 4848 N N . SER C 1 66 ? 4.60327 17.37085 -59.18085 1.000 17.93497 66 SER C N 1
ATOM 4849 C CA . SER C 1 66 ? 4.12507 16.01340 -59.39672 1.000 16.45010 66 SER C CA 1
ATOM 4850 C C . SER C 1 66 ? 2.99167 16.05572 -60.40678 1.000 19.24566 66 SER C C 1
ATOM 4851 O O . SER C 1 66 ? 2.37417 17.09877 -60.62380 1.000 18.22071 66 SER C O 1
ATOM 4854 N N . LEU C 1 67 ? 2.73335 14.91655 -61.04446 1.000 16.95024 67 LEU C N 1
ATOM 4855 C CA . LEU C 1 67 ? 1.65802 14.87365 -62.02528 1.000 16.62315 67 LEU C CA 1
ATOM 4856 C C . LEU C 1 67 ? 1.16404 13.44753 -62.19706 1.000 17.62470 67 LEU C C 1
ATOM 4857 O O . LEU C 1 67 ? 1.73236 12.49113 -61.65983 1.000 18.47895 67 LEU C O 1
ATOM 4862 N N . GLY C 1 68 ? 0.07859 13.32931 -62.96326 1.000 16.77629 68 GLY C N 1
ATOM 4863 C CA . GLY C 1 68 ? -0.25412 12.10344 -63.66323 1.000 17.23336 68 GLY C CA 1
ATOM 4864 C C . GLY C 1 68 ? -0.33651 12.44591 -65.13930 1.000 16.66228 68 GLY C C 1
ATOM 4865 O O . GLY C 1 68 ? -0.63553 13.58273 -65.50305 1.000 17.66616 68 GLY C O 1
ATOM 4866 N N . LEU C 1 69 ? -0.01900 11.47597 -65.98383 1.000 15.81277 69 LEU C N 1
ATOM 4867 C CA . LEU C 1 69 ? -0.04915 11.74198 -67.42189 1.000 16.80835 69 LEU C CA 1
ATOM 4868 C C . LEU C 1 69 ? -1.49016 11.77489 -67.93533 1.000 18.24657 69 LEU C C 1
ATOM 4869 O O . LEU C 1 69 ? -2.31424 10.94368 -67.54125 1.000 17.49350 69 LEU C O 1
ATOM 4874 N N . PRO C 1 70 ? -1.82126 12.70222 -68.83255 1.000 16.70239 70 PRO C N 1
ATOM 4875 C CA . PRO C 1 70 ? -3.12687 12.63565 -69.49385 1.000 19.50597 70 PRO C CA 1
ATOM 4876 C C . PRO C 1 70 ? -3.18005 11.45158 -70.44991 1.000 18.89818 70 PRO C C 1
ATOM 4877 O O . PRO C 1 70 ? -2.14868 10.98084 -70.93819 1.000 17.97011 70 PRO C O 1
ATOM 4881 N N . GLU C 1 71 ? -4.40382 10.96801 -70.71214 1.000 18.03661 71 GLU C N 1
ATOM 4882 C CA . GLU C 1 71 ? -4.56478 9.72443 -71.46711 1.000 18.99296 71 GLU C CA 1
ATOM 4883 C C . GLU C 1 71 ? -3.91616 9.80620 -72.84628 1.000 18.60630 71 GLU C C 1
ATOM 4884 O O . GLU C 1 71 ? -3.31870 8.82832 -73.31374 1.000 19.08912 71 GLU C O 1
ATOM 4890 N N . ARG C 1 72 ? -3.98779 10.97501 -73.50024 1.000 17.84818 72 ARG C N 1
ATOM 4891 C CA . ARG C 1 72 ? -3.30757 11.16383 -74.77781 1.000 18.16025 72 ARG C CA 1
ATOM 4892 C C . ARG C 1 72 ? -1.81165 10.86885 -74.69441 1.000 20.76016 72 ARG C C 1
ATOM 4893 O O . ARG C 1 72 ? -1.18317 10.63078 -75.73329 1.000 20.45835 72 ARG C O 1
ATOM 4901 N N . ALA C 1 73 ? -1.22542 10.85063 -73.48770 1.000 18.01477 73 ALA C N 1
ATOM 4902 C CA . ALA C 1 73 ? 0.20925 10.64744 -73.35573 1.000 17.83038 73 ALA C CA 1
ATOM 4903 C C . ALA C 1 73 ? 0.55025 9.53323 -72.36830 1.000 16.16736 73 ALA C C 1
ATOM 4904 O O . ALA C 1 73 ? 1.61634 9.57202 -71.75735 1.000 18.30382 73 ALA C O 1
ATOM 4906 N N . TRP C 1 74 ? -0.32006 8.53500 -72.20446 1.000 15.54553 74 TRP C N 1
ATOM 4907 C CA . TRP C 1 74 ? -0.00563 7.45147 -71.26933 1.000 17.05284 74 TRP C CA 1
ATOM 4908 C C . TRP C 1 74 ? 1.19363 6.65009 -71.77326 1.000 18.70622 74 TRP C C 1
ATOM 4909 O O . TRP C 1 74 ? 1.17582 6.13152 -72.89108 1.000 18.43637 74 TRP C O 1
ATOM 4920 N N . ALA C 1 75 ? 2.21991 6.51963 -70.92032 1.000 17.41764 75 ALA C N 1
ATOM 4921 C CA . ALA C 1 75 ? 3.48977 5.93680 -71.35248 1.000 17.59291 75 ALA C CA 1
ATOM 4922 C C . ALA C 1 75 ? 3.33852 4.49029 -71.80633 1.000 19.05279 75 ALA C C 1
ATOM 4923 O O . ALA C 1 75 ? 4.07168 4.04112 -72.69400 1.000 20.19083 75 ALA C O 1
ATOM 4925 N N . SER C 1 76 ? 2.40926 3.74690 -71.20587 1.000 18.23730 76 SER C N 1
ATOM 4926 C CA . SER C 1 76 ? 2.26885 2.32559 -71.50272 1.000 17.86547 76 SER C CA 1
ATOM 4927 C C . SER C 1 76 ? 1.83947 2.05966 -72.93726 1.000 21.11776 76 SER C C 1
ATOM 4928 O O . SER C 1 76 ? 2.11180 0.96775 -73.45285 1.000 21.62030 76 SER C O 1
ATOM 4931 N N . VAL C 1 77 ? 1.17094 3.01876 -73.58790 1.000 20.54193 77 VAL C N 1
ATOM 4932 C CA . VAL C 1 77 ? 0.53303 2.76154 -74.87783 1.000 21.54975 77 VAL C CA 1
ATOM 4933 C C . VAL C 1 77 ? 0.89945 3.83361 -75.90310 1.000 21.74532 77 VAL C C 1
ATOM 4934 O O . VAL C 1 77 ? 0.93288 3.56215 -77.10921 1.000 23.35724 77 VAL C O 1
ATOM 4938 N N . ARG C 1 78 ? 1.22410 5.03670 -75.44407 1.000 20.30594 78 ARG C N 1
ATOM 4939 C CA . ARG C 1 78 ? 1.63947 6.13346 -76.32008 1.000 21.16516 78 ARG C CA 1
ATOM 4940 C C . ARG C 1 78 ? 2.97451 6.68955 -75.82163 1.000 16.96646 78 ARG C C 1
ATOM 4941 O O . ARG C 1 78 ? 3.06006 7.81429 -75.30935 1.000 19.48571 78 ARG C O 1
ATOM 4949 N N . PRO C 1 79 ? 4.05459 5.91178 -75.96125 1.000 19.23516 79 PRO C N 1
ATOM 4950 C CA . PRO C 1 79 ? 5.32564 6.31942 -75.34369 1.000 19.97697 79 PRO C CA 1
ATOM 4951 C C . PRO C 1 79 ? 5.94791 7.56468 -75.94939 1.000 18.48464 79 PRO C C 1
ATOM 4952 O O . PRO C 1 79 ? 6.54463 8.35931 -75.21863 1.000 20.30198 79 PRO C O 1
ATOM 4956 N N . ASP C 1 80 ? 5.82654 7.77437 -77.26590 1.000 23.35052 80 ASP C N 1
ATOM 4957 C CA . ASP C 1 80 ? 6.39895 8.99087 -77.83110 1.000 25.11056 80 ASP C CA 1
ATOM 4958 C C . ASP C 1 80 ? 5.68963 10.23341 -77.29420 1.000 20.69280 80 ASP C C 1
ATOM 4959 O O . ASP C 1 80 ? 6.33931 11.22999 -76.96088 1.000 22.26234 80 ASP C O 1
ATOM 4964 N N . ALA C 1 81 ? 4.36134 10.17927 -77.17344 1.000 20.37247 81 ALA C N 1
ATOM 4965 C CA . ALA C 1 81 ? 3.63720 11.31488 -76.61234 1.000 20.41712 81 ALA C CA 1
ATOM 4966 C C . ALA C 1 81 ? 3.98800 11.51768 -75.14229 1.000 19.71067 81 ALA C C 1
ATOM 4967 O O . ALA C 1 81 ? 4.07898 12.65829 -74.67623 1.000 19.90437 81 ALA C O 1
ATOM 4969 N N . ALA C 1 82 ? 4.20214 10.42098 -74.40055 1.000 19.16813 82 ALA C N 1
ATOM 4970 C CA . ALA C 1 82 ? 4.58983 10.54162 -72.99967 1.000 17.79967 82 ALA C CA 1
ATOM 4971 C C . ALA C 1 82 ? 5.92867 11.25011 -72.85513 1.000 16.91284 82 ALA C C 1
ATOM 4972 O O . ALA C 1 82 ? 6.09928 12.09390 -71.96898 1.000 18.48644 82 ALA C O 1
ATOM 4974 N N . ILE C 1 83 ? 6.90278 10.90086 -73.69926 1.000 20.13531 83 ILE C N 1
ATOM 4975 C CA . ILE C 1 83 ? 8.22083 11.52101 -73.60846 1.000 20.17786 83 ILE C CA 1
ATOM 4976 C C . ILE C 1 83 ? 8.11586 13.01645 -73.87118 1.000 17.90646 83 ILE C C 1
ATOM 4977 O O . ILE C 1 83 ? 8.68449 13.83289 -73.13979 1.000 21.68359 83 ILE C O 1
ATOM 4982 N N . GLU C 1 84 ? 7.35664 13.39741 -74.90365 1.000 22.20168 84 GLU C N 1
ATOM 4983 C CA . GLU C 1 84 ? 7.19270 14.81988 -75.19416 1.000 23.29657 84 GLU C CA 1
ATOM 4984 C C . GLU C 1 84 ? 6.50399 15.54391 -74.04655 1.000 19.93028 84 GLU C C 1
ATOM 4985 O O . GLU C 1 84 ? 6.90950 16.65086 -73.67981 1.000 20.80052 84 GLU C O 1
ATOM 4991 N N . HIS C 1 85 ? 5.46532 14.93463 -73.46269 1.000 19.70643 85 HIS C N 1
ATOM 4992 C CA . HIS C 1 85 ? 4.78598 15.57116 -72.33826 1.000 19.64583 85 HIS C CA 1
ATOM 4993 C C . HIS C 1 85 ? 5.71369 15.70996 -71.13387 1.000 17.47175 85 HIS C C 1
ATOM 4994 O O . HIS C 1 85 ? 5.76771 16.76521 -70.49365 1.000 19.05989 85 HIS C O 1
ATOM 5001 N N . LEU C 1 86 ? 6.44839 14.64526 -70.80172 1.000 17.58050 86 LEU C N 1
ATOM 5002 C CA . LEU C 1 86 ? 7.34080 14.70680 -69.64670 1.000 17.40581 86 LEU C CA 1
ATOM 5003 C C . LEU C 1 86 ? 8.44146 15.74262 -69.84115 1.000 17.28533 86 LEU C C 1
ATOM 5004 O O . LEU C 1 86 ? 8.83510 16.42292 -68.88801 1.000 18.76910 86 LEU C O 1
ATOM 5009 N N . LYS C 1 87 ? 8.92434 15.90257 -71.07658 1.000 20.53183 87 LYS C N 1
ATOM 5010 C CA . LYS C 1 87 ? 9.94768 16.91103 -71.32874 1.000 20.94758 87 LYS C CA 1
ATOM 5011 C C . LYS C 1 87 ? 9.42595 18.30976 -71.01861 1.000 19.12796 87 LYS C C 1
ATOM 5012 O O . LYS C 1 87 ? 10.11547 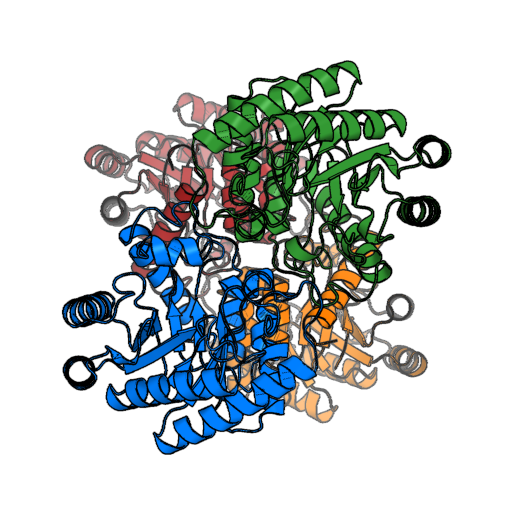19.10696 -70.37044 1.000 20.35028 87 LYS C O 1
ATOM 5018 N N . VAL C 1 88 ? 8.19789 18.60864 -71.46378 1.000 20.35870 88 VAL C N 1
ATOM 5019 C CA . VAL C 1 88 ? 7.55602 19.88221 -71.15005 1.000 22.54152 88 VAL C CA 1
ATOM 5020 C C . VAL C 1 88 ? 7.42543 20.06519 -69.63983 1.000 22.09710 88 VAL C C 1
ATOM 5021 O O . VAL C 1 88 ? 7.76354 21.11961 -69.09042 1.000 20.71050 88 VAL C O 1
ATOM 5025 N N . ALA C 1 89 ? 6.93715 19.03268 -68.94506 1.000 18.28309 89 ALA C N 1
ATOM 5026 C CA . ALA C 1 89 ? 6.72024 19.12628 -67.50558 1.000 18.59175 89 ALA C CA 1
ATOM 5027 C C . ALA C 1 89 ? 8.03332 19.29821 -66.75566 1.000 17.65963 89 ALA C C 1
ATOM 5028 O O . ALA C 1 89 ? 8.10421 20.03853 -65.76910 1.000 18.46425 89 ALA C O 1
ATOM 5030 N N . ILE C 1 90 ? 9.08323 18.61442 -67.21623 1.000 19.01186 90 ILE C N 1
ATOM 5031 C CA . ILE C 1 90 ? 10.39849 18.73056 -66.59349 1.000 19.56740 90 ILE C CA 1
ATOM 5032 C C . ILE C 1 90 ? 10.93171 20.14792 -66.74096 1.000 19.58649 90 ILE C C 1
ATOM 5033 O O . ILE C 1 90 ? 11.43112 20.75383 -65.77920 1.000 19.80588 90 ILE C O 1
ATOM 5038 N N . ASP C 1 91 ? 10.81576 20.70429 -67.95133 1.000 19.10819 91 ASP C N 1
ATOM 5039 C CA . ASP C 1 91 ? 11.30143 22.05954 -68.17933 1.000 21.95233 91 ASP C CA 1
ATOM 5040 C C . ASP C 1 91 ? 10.58572 23.06553 -67.28487 1.000 19.54197 91 ASP C C 1
ATOM 5041 O O . ASP C 1 91 ? 11.22178 23.95575 -66.71135 1.000 20.23413 91 ASP C O 1
ATOM 5046 N N . LYS C 1 92 ? 9.25949 22.94679 -67.15058 1.000 17.73504 92 LYS C N 1
ATOM 5047 C CA . LYS C 1 92 ? 8.53057 23.90403 -66.32786 1.000 19.48895 92 LYS C CA 1
ATOM 5048 C C . LYS C 1 92 ? 8.84637 23.71272 -64.84575 1.000 17.73263 92 LYS C C 1
ATOM 5049 O O . LYS C 1 92 ? 8.93747 24.68853 -64.08973 1.000 19.47796 92 LYS C O 1
ATOM 5055 N N . THR C 1 93 ? 9.02155 22.45728 -64.41752 1.000 18.49941 93 THR C N 1
ATOM 5056 C CA . THR C 1 93 ? 9.42851 22.20032 -63.04072 1.000 19.19991 93 THR C CA 1
ATOM 5057 C C . THR C 1 93 ? 10.76233 22.86814 -62.74494 1.000 18.09326 93 THR C C 1
ATOM 5058 O O . THR C 1 93 ? 10.90477 23.58719 -61.74906 1.000 19.09871 93 THR C O 1
ATOM 5062 N N . ALA C 1 94 ? 11.74229 22.67596 -63.63053 1.000 17.85363 94 ALA C N 1
ATOM 5063 C CA . ALA C 1 94 ? 13.04473 23.29097 -63.40826 1.000 20.64691 94 ALA C CA 1
ATOM 5064 C C . ALA C 1 94 ? 12.95197 24.81229 -63.45116 1.000 20.52051 94 ALA C C 1
ATOM 5065 O O . ALA C 1 94 ? 13.56401 25.49983 -62.62221 1.000 20.77636 94 ALA C O 1
ATOM 5067 N N . ASP C 1 95 ? 12.15577 25.35062 -64.38048 1.000 21.40287 95 ASP C N 1
ATOM 5068 C CA . ASP C 1 95 ? 12.03566 26.80235 -64.52331 1.000 21.05077 95 ASP C CA 1
ATOM 5069 C C . ASP C 1 95 ? 11.51622 27.47038 -63.25418 1.000 21.26066 95 ASP C C 1
ATOM 5070 O O . ASP C 1 95 ? 11.94336 28.58171 -62.91782 1.000 23.94520 95 ASP C O 1
ATOM 5075 N N . LEU C 1 96 ? 10.57219 26.83611 -62.54513 1.000 19.79596 96 LEU C N 1
ATOM 5076 C CA . LEU C 1 96 ? 10.04009 27.47087 -61.34300 1.000 20.92310 96 LEU C CA 1
ATOM 5077 C C . LEU C 1 96 ? 10.90061 27.21466 -60.11351 1.000 19.41434 96 LEU C C 1
ATOM 5078 O O . LEU C 1 96 ? 10.58681 27.72893 -59.03209 1.000 19.81441 96 LEU C O 1
ATOM 5083 N N . GLY C 1 97 ? 11.98409 26.46328 -60.26046 1.000 19.27271 97 GLY C N 1
ATOM 5084 C CA . GLY C 1 97 ? 12.84189 26.15577 -59.13569 1.000 21.35394 97 GLY C CA 1
ATOM 5085 C C . GLY C 1 97 ? 12.53716 24.83666 -58.46780 1.000 22.90423 97 GLY C C 1
ATOM 5086 O O . GLY C 1 97 ? 13.08576 24.56643 -57.39308 1.000 21.95191 97 GLY C O 1
ATOM 5087 N N . GLY C 1 98 ? 11.66878 24.01953 -59.05361 1.000 18.99654 98 GLY C N 1
ATOM 5088 C CA . GLY C 1 98 ? 11.39863 22.71016 -58.48358 1.000 20.10997 98 GLY C CA 1
ATOM 5089 C C . GLY C 1 98 ? 12.60070 21.79271 -58.60103 1.000 21.84472 98 GLY C C 1
ATOM 5090 O O . GLY C 1 98 ? 13.40060 21.88967 -59.53165 1.000 23.80871 98 GLY C O 1
ATOM 5091 N N . GLU C 1 99 ? 12.72461 20.87410 -57.64035 1.000 18.61037 99 GLU C N 1
ATOM 5092 C CA . GLU C 1 99 ? 13.91173 20.02550 -57.56287 1.000 18.38991 99 GLU C CA 1
ATOM 5093 C C . GLU C 1 99 ? 13.68488 18.61362 -58.07711 1.000 21.12413 99 GLU C C 1
ATOM 5094 O O . GLU C 1 99 ? 14.65963 17.87792 -58.27515 1.000 19.94639 99 GLU C O 1
ATOM 5100 N N . ALA C 1 100 ? 12.43698 18.23158 -58.33035 1.000 17.32034 100 ALA C N 1
ATOM 5101 C CA . ALA C 1 100 ? 12.11851 16.91677 -58.85237 1.000 16.42770 100 ALA C CA 1
ATOM 5102 C C . ALA C 1 100 ? 10.72431 16.96634 -59.44053 1.000 16.25086 100 ALA C C 1
ATOM 5103 O O . ALA C 1 100 ? 9.91774 17.84669 -59.10868 1.000 17.68962 100 ALA C O 1
ATOM 5105 N N . LEU C 1 101 ? 10.45521 15.99511 -60.30131 1.000 16.73058 101 LEU C N 1
ATOM 5106 C CA . LEU C 1 101 ? 9.12444 15.75249 -60.84063 1.000 16.44054 101 LEU C CA 1
ATOM 5107 C C . LEU C 1 101 ? 8.75026 14.32557 -60.47937 1.000 17.29741 101 LEU C C 1
ATOM 5108 O O . LEU C 1 101 ? 9.41303 13.37856 -60.91710 1.000 17.43703 101 LEU C O 1
ATOM 5113 N N . SER C 1 102 ? 7.70564 14.17850 -59.67209 1.000 16.80487 102 SER C N 1
ATOM 5114 C CA . SER C 1 102 ? 7.34793 12.86847 -59.15275 1.000 17.34934 102 SER C CA 1
ATOM 5115 C C . SER C 1 102 ? 5.86988 12.57500 -59.39497 1.000 19.68559 102 SER C C 1
ATOM 5116 O O . SER C 1 102 ? 5.19470 13.29376 -60.14894 1.000 19.05647 102 SER C O 1
ATOM 5119 N N . GLY C 1 103 ? 5.37147 11.49365 -58.80205 1.000 16.67130 103 GLY C N 1
ATOM 5120 C CA . GLY C 1 103 ? 3.98524 11.09605 -58.96061 1.000 15.87636 103 GLY C CA 1
ATOM 5121 C C . GLY C 1 103 ? 3.81687 9.97686 -59.96452 1.000 16.58957 103 GLY C C 1
ATOM 5122 O O . GLY C 1 103 ? 4.69982 9.12404 -60.12141 1.000 17.28641 103 GLY C O 1
ATOM 5123 N N . VAL C 1 104 ? 2.68938 9.97601 -60.67111 1.000 14.98272 104 VAL C N 1
ATOM 5124 C CA . VAL C 1 104 ? 2.42959 8.92899 -61.64623 1.000 14.86651 104 VAL C CA 1
ATOM 5125 C C . VAL C 1 104 ? 2.96943 9.42418 -62.98244 1.000 16.78076 104 VAL C C 1
ATOM 5126 O O . VAL C 1 104 ? 2.21685 9.76518 -63.91095 1.000 15.98694 104 VAL C O 1
ATOM 5130 N N . ILE C 1 105 ? 4.30139 9.47224 -63.07825 1.000 16.18205 105 ILE C N 1
ATOM 5131 C CA . ILE C 1 105 ? 4.95081 9.98954 -64.27929 1.000 16.24384 105 ILE C CA 1
ATOM 5132 C C . ILE C 1 105 ? 5.01960 8.94540 -65.37408 1.000 17.51488 105 ILE C C 1
ATOM 5133 O O . ILE C 1 105 ? 5.47116 9.25738 -66.48407 1.000 18.79295 105 ILE C O 1
ATOM 5138 N N . TYR C 1 106 ? 4.55320 7.72747 -65.09323 1.000 16.08907 106 TYR C N 1
ATOM 5139 C CA . TYR C 1 106 ? 4.60488 6.56818 -65.96968 1.000 16.94836 106 TYR C CA 1
ATOM 5140 C C . TYR C 1 106 ? 3.23600 6.18220 -66.51581 1.000 17.48897 106 TYR C C 1
ATOM 5141 O O . TYR C 1 106 ? 3.12909 5.18538 -67.23425 1.000 18.02248 106 TYR C O 1
ATOM 5150 N N . GLY C 1 107 ? 2.18315 6.91697 -66.16989 1.000 16.51722 107 GLY C N 1
ATOM 5151 C CA . GLY C 1 107 ? 0.85245 6.54416 -66.61332 1.000 16.48247 107 GLY C CA 1
ATOM 5152 C C . GLY C 1 107 ? -0.17007 7.52294 -66.08833 1.000 14.35004 107 GLY C C 1
ATOM 5153 O O . GLY C 1 107 ? 0.17620 8.62346 -65.65473 1.000 16.45899 107 GLY C O 1
ATOM 5154 N N . GLY C 1 108 ? -1.43515 7.11102 -66.12173 1.000 15.36726 108 GLY C N 1
ATOM 5155 C CA . GLY C 1 108 ? -2.52829 7.97560 -65.72005 1.000 16.51893 108 GLY C CA 1
ATOM 5156 C C . GLY C 1 108 ? -3.04323 7.67912 -64.32371 1.000 17.01650 108 GLY C C 1
ATOM 5157 O O . GLY C 1 108 ? -2.97798 6.55106 -63.84200 1.000 17.85372 108 GLY C O 1
ATOM 5158 N N . ILE C 1 109 ? -3.54776 8.72379 -63.67597 1.000 17.48135 109 ILE C N 1
ATOM 5159 C CA . ILE C 1 109 ? -4.38691 8.57484 -62.49356 1.000 17.68201 109 ILE C CA 1
ATOM 5160 C C . ILE C 1 109 ? -5.78256 8.19233 -62.96802 1.000 17.39436 109 ILE C C 1
ATOM 5161 O O . ILE C 1 109 ? -6.49905 9.02521 -63.53959 1.000 20.19188 109 ILE C O 1
ATOM 5166 N N . GLY C 1 110 ? -6.17692 6.94376 -62.71949 1.000 16.93844 110 GLY C N 1
ATOM 5167 C CA . GLY C 1 110 ? -7.34891 6.35311 -63.32384 1.000 20.50707 110 GLY C CA 1
ATOM 5168 C C . GLY C 1 110 ? -7.07121 5.47991 -64.52797 1.000 18.75343 110 GLY C C 1
ATOM 5169 O O . GLY C 1 110 ? -8.02239 5.08158 -65.21362 1.000 25.15173 110 GLY C O 1
ATOM 5170 N N . GLU C 1 111 ? -5.80511 5.17861 -64.81647 1.000 15.90363 111 GLU C N 1
ATOM 5171 C CA . GLU C 1 111 ? -5.47200 4.31803 -65.94628 1.000 16.63129 111 GLU C CA 1
ATOM 5172 C C . GLU C 1 111 ? -5.72541 2.85491 -65.59797 1.000 16.56171 111 GLU C C 1
ATOM 5173 O O . GLU C 1 111 ? -5.29449 2.36804 -64.54679 1.000 17.87264 111 GLU C O 1
ATOM 5179 N N . ARG C 1 112 ? -6.38209 2.15373 -66.51876 1.000 17.72243 112 ARG C N 1
ATOM 5180 C CA . ARG C 1 112 ? -6.89135 0.80609 -66.31866 1.000 18.04006 112 ARG C CA 1
ATOM 5181 C C . ARG C 1 112 ? -7.13188 0.21693 -67.70081 1.000 20.34641 112 ARG C C 1
ATOM 5182 O O . ARG C 1 112 ? -7.89538 0.79758 -68.46951 1.000 23.94881 112 ARG C O 1
ATOM 5190 N N . THR C 1 113 ? -6.48063 -0.90039 -68.03848 1.000 19.24053 113 THR C N 1
ATOM 5191 C CA . THR C 1 113 ? -6.84526 -1.60151 -69.27093 1.000 18.94691 113 THR C CA 1
ATOM 5192 C C . THR C 1 113 ? -7.98480 -2.58711 -69.06937 1.000 19.67874 113 THR C C 1
ATOM 5193 O O . THR C 1 113 ? -8.62229 -2.99403 -70.05535 1.000 20.76311 113 THR C O 1
ATOM 5197 N N . GLY C 1 114 ? -8.21740 -3.01003 -67.83129 1.000 18.39330 114 GLY C N 1
ATOM 5198 C CA . GLY C 1 114 ? -9.15100 -4.06449 -67.52097 1.000 19.26014 114 GLY C CA 1
ATOM 5199 C C . GLY C 1 114 ? -8.50881 -5.42135 -67.33010 1.000 19.33878 114 GLY C C 1
ATOM 5200 O O . GLY C 1 114 ? -9.19418 -6.35188 -66.89067 1.000 18.73395 114 GLY C O 1
ATOM 5201 N N . VAL C 1 115 ? -7.22332 -5.56102 -67.65216 1.000 18.97121 115 VAL C N 1
ATOM 5202 C CA . VAL C 1 115 ? -6.48142 -6.80679 -67.44126 1.000 20.26498 115 VAL C CA 1
ATOM 5203 C C . VAL C 1 115 ? -5.14554 -6.50241 -66.76269 1.000 18.40948 115 VAL C C 1
ATOM 5204 O O . VAL C 1 115 ? -4.73012 -5.33715 -66.70717 1.000 19.44511 115 VAL C O 1
ATOM 5208 N N . PRO C 1 116 ? -4.43537 -7.49927 -66.23930 1.000 18.61349 116 PRO C N 1
ATOM 5209 C CA . PRO C 1 116 ? -3.17950 -7.21793 -65.53635 1.000 17.36249 116 PRO C CA 1
ATOM 5210 C C . PRO C 1 116 ? -2.14867 -6.60355 -66.46326 1.000 17.96716 116 PRO C C 1
ATOM 5211 O O . PRO C 1 116 ? -2.23929 -6.75725 -67.69337 1.000 19.21117 116 PRO C O 1
ATOM 5215 N N . PRO C 1 117 ? -1.16146 -5.90194 -65.90650 1.000 16.61915 117 PRO C N 1
ATOM 5216 C CA . PRO C 1 117 ? -0.13504 -5.26489 -66.73542 1.000 16.90014 117 PRO C CA 1
ATOM 5217 C C . PRO C 1 117 ? 0.71167 -6.28979 -67.47178 1.000 19.15215 117 PRO C C 1
ATOM 5218 O O . PRO C 1 117 ? 0.91906 -7.41255 -67.00464 1.000 20.76112 117 PRO C O 1
ATOM 5222 N N . THR C 1 118 ? 1.20143 -5.87813 -68.63703 1.000 20.18637 118 THR C N 1
ATOM 5223 C CA . THR C 1 118 ? 1.94124 -6.74215 -69.54108 1.000 19.96807 118 THR C CA 1
ATOM 5224 C C . THR C 1 118 ? 3.37309 -6.25631 -69.69167 1.000 19.16576 118 THR C C 1
ATOM 5225 O O . THR C 1 118 ? 3.69439 -5.09234 -69.44704 1.000 17.54401 118 THR C O 1
ATOM 5229 N N . GLU C 1 119 ? 4.23504 -7.17724 -70.13072 1.000 20.12815 119 GLU C N 1
ATOM 5230 C CA . GLU C 1 119 ? 5.61998 -6.81520 -70.40560 1.000 21.07684 119 GLU C CA 1
ATOM 5231 C C . GLU C 1 119 ? 5.72515 -5.73700 -71.47943 1.000 18.32699 119 GLU C C 1
ATOM 5232 O O . GLU C 1 119 ? 6.58514 -4.85298 -71.38936 1.000 19.65250 119 GLU C O 1
ATOM 5238 N N . ALA C 1 120 ? 4.86093 -5.78570 -72.49952 1.000 20.19364 120 ALA C N 1
ATOM 5239 C CA . ALA C 1 120 ? 4.90135 -4.76002 -73.53870 1.000 22.39883 120 ALA C CA 1
ATOM 5240 C C . ALA C 1 120 ? 4.65317 -3.37573 -72.95201 1.000 19.89217 120 ALA C C 1
ATOM 5241 O O . ALA C 1 120 ? 5.29291 -2.39875 -73.35688 1.000 19.88384 120 ALA C O 1
ATOM 5243 N N . GLU C 1 121 ? 3.74505 -3.28129 -71.97674 1.000 17.60565 121 GLU C N 1
ATOM 5244 C CA . GLU C 1 121 ? 3.49252 -1.99581 -71.33060 1.000 18.56417 121 GLU C CA 1
ATOM 5245 C C . GLU C 1 121 ? 4.69420 -1.53924 -70.51092 1.000 18.34037 121 GLU C C 1
ATOM 5246 O O . GLU C 1 121 ? 5.09359 -0.37042 -70.56650 1.000 18.60890 121 GLU C O 1
ATOM 5252 N N . TYR C 1 122 ? 5.28339 -2.45140 -69.73147 1.000 18.68494 122 TYR C N 1
ATOM 5253 C CA . TYR C 1 122 ? 6.43939 -2.09036 -68.92332 1.000 18.02839 122 TYR C CA 1
ATOM 5254 C C . TYR C 1 122 ? 7.64197 -1.72686 -69.78424 1.000 16.87942 122 TYR C C 1
ATOM 5255 O O . TYR C 1 122 ? 8.43735 -0.87033 -69.40020 1.000 18.90122 122 TYR C O 1
ATOM 5264 N N . ASP C 1 123 ? 7.79817 -2.39174 -70.93234 1.000 19.09610 123 ASP C N 1
ATOM 5265 C CA . ASP C 1 123 ? 8.88671 -2.05883 -71.84150 1.000 21.85676 123 ASP C CA 1
ATOM 5266 C C . ASP C 1 123 ? 8.72945 -0.63730 -72.36731 1.000 20.58438 123 ASP C C 1
ATOM 5267 O O . ASP C 1 123 ? 9.70124 0.13083 -72.42304 1.000 19.79952 123 ASP C O 1
ATOM 5272 N N . ASN C 1 124 ? 7.50162 -0.26473 -72.72939 1.000 19.83784 124 ASN C N 1
ATOM 5273 C CA . ASN C 1 124 ? 7.23110 1.11167 -73.14105 1.000 21.11525 124 ASN C CA 1
ATOM 5274 C C . ASN C 1 124 ? 7.54760 2.08867 -72.01618 1.000 20.20646 124 ASN C C 1
ATOM 5275 O O . ASN C 1 124 ? 8.19777 3.11457 -72.23450 1.000 19.27208 124 ASN C O 1
ATOM 5280 N N . ILE C 1 125 ? 7.10604 1.77968 -70.79597 1.000 18.24983 125 ILE C N 1
ATOM 5281 C CA . ILE C 1 125 ? 7.34830 2.68810 -69.68042 1.000 17.73892 125 ILE C CA 1
ATOM 5282 C C . ILE C 1 125 ? 8.83977 2.86383 -69.44357 1.000 18.89274 125 ILE C C 1
ATOM 5283 O O . ILE C 1 125 ? 9.31563 3.97519 -69.19069 1.000 19.18464 125 ILE C O 1
ATOM 5288 N N . ALA C 1 126 ? 9.60271 1.76656 -69.50349 1.000 19.55964 126 ALA C N 1
ATOM 5289 C CA . ALA C 1 126 ? 11.03620 1.86807 -69.25529 1.000 18.93297 126 ALA C CA 1
ATOM 5290 C C . ALA C 1 126 ? 11.71384 2.75316 -70.29447 1.000 19.73245 126 ALA C C 1
ATOM 5291 O O . ALA C 1 126 ? 12.60104 3.54332 -69.96012 1.000 21.34742 126 ALA C O 1
ATOM 5293 N N . ARG C 1 127 ? 11.29391 2.65110 -71.55557 1.000 19.60196 127 ARG C N 1
ATOM 5294 C CA . ARG C 1 127 ? 11.86606 3.52881 -72.57362 1.000 21.67858 127 ARG C CA 1
ATOM 5295 C C . ARG C 1 127 ? 11.51783 4.98560 -72.29363 1.000 20.38344 127 ARG C C 1
ATOM 5296 O O . ARG C 1 127 ? 12.37130 5.87695 -72.40896 1.000 20.78527 127 ARG C O 1
ATOM 5304 N N . VAL C 1 128 ? 10.26553 5.24398 -71.91776 1.000 19.12236 128 VAL C N 1
ATOM 5305 C CA . VAL C 1 128 ? 9.83945 6.61008 -71.61379 1.000 19.90439 128 VAL C CA 1
ATOM 5306 C C . VAL C 1 128 ? 10.64588 7.17034 -70.44916 1.000 17.65930 128 VAL C C 1
ATOM 5307 O O . VAL C 1 128 ? 11.18276 8.28487 -70.51163 1.000 19.56191 128 VAL C O 1
ATOM 5311 N N . LEU C 1 129 ? 10.74359 6.40520 -69.36169 1.000 17.91315 129 LEU C N 1
ATOM 5312 C CA . LEU C 1 129 ? 11.42477 6.92739 -68.18799 1.000 18.63280 129 LEU C CA 1
ATOM 5313 C C . LEU C 1 129 ? 12.91624 7.10440 -68.44122 1.000 18.63910 129 LEU C C 1
ATOM 5314 O O . LEU C 1 129 ? 13.53205 8.02416 -67.89499 1.000 19.81136 129 LEU C O 1
ATOM 5319 N N . SER C 1 130 ? 13.51061 6.23852 -69.26601 1.000 20.06551 130 SER C N 1
ATOM 5320 C CA . SER C 1 130 ? 14.91929 6.40365 -69.60000 1.000 20.00690 130 SER C CA 1
ATOM 5321 C C . SER C 1 130 ? 15.14589 7.72308 -70.31367 1.000 22.15125 130 SER C C 1
ATOM 5322 O O . SER C 1 130 ? 16.05670 8.48193 -69.96940 1.000 22.79005 130 SER C O 1
ATOM 5325 N N . ALA C 1 131 ? 14.29437 8.02164 -71.29813 1.000 21.51872 131 ALA C N 1
ATOM 5326 C CA . ALA C 1 131 ? 14.41371 9.27854 -72.02699 1.000 22.58881 131 ALA C CA 1
ATOM 5327 C C . ALA C 1 131 ? 14.10109 10.46922 -71.12854 1.000 22.21073 131 ALA C C 1
ATOM 5328 O O . ALA C 1 131 ? 14.80696 11.48528 -71.15884 1.000 21.58161 131 ALA C O 1
ATOM 5330 N N . ALA C 1 132 ? 13.06291 10.35348 -70.29802 1.000 19.76366 132 ALA C N 1
ATOM 5331 C CA . ALA C 1 132 ? 12.71426 11.45524 -69.40963 1.000 20.71015 132 ALA C CA 1
ATOM 5332 C C . ALA C 1 132 ? 13.80274 11.70312 -68.37333 1.000 18.56626 132 ALA C C 1
ATOM 5333 O O . ALA C 1 132 ? 14.08086 12.85179 -68.01979 1.000 19.65035 132 ALA C O 1
ATOM 5335 N N . ALA C 1 133 ? 14.43076 10.63504 -67.86526 1.000 20.96515 133 ALA C N 1
ATOM 5336 C CA . ALA C 1 133 ? 15.46639 10.81473 -66.85598 1.000 19.88029 133 ALA C CA 1
ATOM 5337 C C . ALA C 1 133 ? 16.70058 11.50096 -67.43267 1.000 19.02423 133 ALA C C 1
ATOM 5338 O O . ALA C 1 133 ? 17.34848 12.30040 -66.74199 1.000 20.51302 133 ALA C O 1
ATOM 5340 N N . LYS C 1 134 ? 17.01496 11.22992 -68.70052 1.000 21.84147 134 LYS C N 1
ATOM 5341 C CA . LYS C 1 134 ? 18.10524 11.95505 -69.34445 1.000 23.21127 134 LYS C CA 1
ATOM 5342 C C . LYS C 1 134 ? 17.76533 13.43244 -69.48026 1.000 21.85239 134 LYS C C 1
ATOM 5343 O O . LYS C 1 134 ? 18.60465 14.29510 -69.19487 1.000 22.36336 134 LYS C O 1
ATOM 5349 N N . HIS C 1 135 ? 16.52468 13.74725 -69.87468 1.000 22.45858 135 HIS C N 1
ATOM 5350 C CA . HIS C 1 135 ? 16.12939 15.15077 -69.93601 1.000 21.85378 135 HIS C CA 1
ATOM 5351 C C . HIS C 1 135 ? 16.15073 15.79732 -68.55255 1.000 20.76436 135 HIS C C 1
ATOM 5352 O O . HIS C 1 135 ? 16.63225 16.92529 -68.39593 1.000 22.05203 135 HIS C O 1
ATOM 5359 N N . ALA C 1 136 ? 15.65217 15.09420 -67.52646 1.000 19.42384 136 ALA C N 1
ATOM 5360 C CA . ALA C 1 136 ? 15.71577 15.63389 -66.17086 1.000 19.00196 136 ALA C CA 1
ATOM 5361 C C . ALA C 1 136 ? 17.15226 15.94295 -65.75836 1.000 20.54938 136 ALA C C 1
ATOM 5362 O O . ALA C 1 136 ? 17.41686 16.96838 -65.12128 1.000 20.96820 136 ALA C O 1
ATOM 5364 N N . LYS C 1 137 ? 18.09096 15.05964 -66.10611 1.000 23.04423 137 LYS C N 1
ATOM 5365 C CA . LYS C 1 137 ? 19.49090 15.29053 -65.76432 1.000 22.38927 137 LYS C CA 1
ATOM 5366 C C . LYS C 1 137 ? 20.00602 16.56440 -66.42372 1.000 25.00227 137 LYS C C 1
ATOM 5367 O O . LYS C 1 137 ? 20.71559 17.35629 -65.79301 1.000 25.44177 137 LYS C O 1
ATOM 5373 N N . SER C 1 138 ? 19.61285 16.80436 -67.67626 1.000 24.78022 138 SER C N 1
ATOM 5374 C CA . SER C 1 138 ? 20.05251 18.01263 -68.36421 1.000 25.67983 138 SER C CA 1
ATOM 5375 C C . SER C 1 138 ? 19.49803 19.27705 -67.72044 1.000 26.52228 138 SER C C 1
ATOM 5376 O O . SER C 1 138 ? 20.08682 20.35032 -67.88456 1.000 30.90222 138 SER C O 1
ATOM 5379 N N . ARG C 1 139 ? 18.39938 19.17926 -66.97370 1.000 23.36158 139 ARG C N 1
ATOM 5380 C CA . ARG C 1 139 ? 17.84202 20.32580 -66.27167 1.000 25.54697 139 ARG C CA 1
ATOM 5381 C C . ARG C 1 139 ? 18.14533 20.31119 -64.77965 1.000 26.92818 139 ARG C C 1
ATOM 5382 O O . ARG C 1 139 ? 17.66095 21.18366 -64.05270 1.000 26.66690 139 ARG C O 1
ATOM 5390 N N . GLY C 1 140 ? 18.91491 19.33374 -64.30638 1.000 24.32360 140 GLY C N 1
ATOM 5391 C CA . GLY C 1 140 ? 19.34013 19.30873 -62.92343 1.000 24.76652 140 GLY C CA 1
ATOM 5392 C C . GLY C 1 140 ? 18.29443 18.89412 -61.91207 1.000 23.60765 140 GLY C C 1
ATOM 5393 O O . GLY C 1 140 ? 18.41904 19.25539 -60.73746 1.000 28.15463 140 GLY C O 1
ATOM 5394 N N . ILE C 1 141 ? 17.27180 18.13592 -62.31496 1.000 22.23309 141 ILE C N 1
ATOM 5395 C CA . ILE C 1 141 ? 16.26157 17.66378 -61.37257 1.000 22.37703 141 ILE C CA 1
ATOM 5396 C C . ILE C 1 141 ? 16.19242 16.14335 -61.43440 1.000 22.15291 141 ILE C C 1
ATOM 5397 O O . ILE C 1 141 ? 16.66124 15.50871 -62.38010 1.000 22.16766 141 ILE C O 1
ATOM 5402 N N . GLU C 1 142 ? 15.59345 15.55856 -60.40224 1.000 22.19071 142 GLU C N 1
ATOM 5403 C CA . GLU C 1 142 ? 15.39539 14.11914 -60.35939 1.000 19.64214 142 GLU C CA 1
ATOM 5404 C C . GLU C 1 142 ? 13.94426 13.78336 -60.68506 1.000 18.74302 142 GLU C C 1
ATOM 5405 O O . GLU C 1 142 ? 13.07330 14.65707 -60.73160 1.000 20.80930 142 GLU C O 1
ATOM 5411 N N . LEU C 1 143 ? 13.69812 12.50651 -60.93280 1.000 17.90250 143 LEU C N 1
ATOM 5412 C CA . LEU C 1 143 ? 12.35603 12.00861 -61.18304 1.000 18.94665 143 LEU C CA 1
ATOM 5413 C C . LEU C 1 143 ? 11.95363 11.05016 -60.07371 1.000 18.13370 143 LEU C C 1
ATOM 5414 O O . LEU C 1 143 ? 12.79007 10.32621 -59.52697 1.000 20.31372 143 LEU C O 1
ATOM 5419 N N . GLY C 1 144 ? 10.67215 11.06837 -59.73719 1.000 17.49064 144 GLY C N 1
ATOM 5420 C CA . GLY C 1 144 ? 10.11109 10.15575 -58.74936 1.000 18.59493 144 GLY C CA 1
ATOM 5421 C C . GLY C 1 144 ? 8.99778 9.31546 -59.34543 1.000 16.76318 144 GLY C C 1
ATOM 5422 O O . GLY C 1 144 ? 8.19850 9.80572 -60.15472 1.000 18.32604 144 GLY C O 1
ATOM 5423 N N . VAL C 1 145 ? 8.95596 8.04223 -58.95194 1.000 15.91863 145 VAL C N 1
ATOM 5424 C CA . VAL C 1 145 ? 7.92947 7.09288 -59.37672 1.000 15.03696 145 VAL C CA 1
ATOM 5425 C C . VAL C 1 145 ? 7.08663 6.76905 -58.15251 1.000 16.59212 145 VAL C C 1
ATOM 5426 O O . VAL C 1 145 ? 7.58287 6.16157 -57.19078 1.000 16.53909 145 VAL C O 1
ATOM 5430 N N . GLU C 1 146 ? 5.81966 7.18637 -58.16608 1.000 16.19664 146 GLU C N 1
ATOM 5431 C CA . GLU C 1 146 ? 4.91397 6.97300 -57.04398 1.000 14.60488 146 GLU C CA 1
ATOM 5432 C C . GLU C 1 146 ? 4.08490 5.71848 -57.28803 1.000 14.66415 146 GLU C C 1
ATOM 5433 O O . GLU C 1 146 ? 3.38907 5.62944 -58.29848 1.000 17.39594 146 GLU C O 1
ATOM 5439 N N . ALA C 1 147 ? 4.16976 4.74677 -56.37098 1.000 14.11178 147 ALA C N 1
ATOM 5440 C CA . ALA C 1 147 ? 3.27322 3.59539 -56.41206 1.000 14.25626 147 ALA C CA 1
ATOM 5441 C C . ALA C 1 147 ? 1.88358 4.02221 -55.94516 1.000 15.75655 147 ALA C C 1
ATOM 5442 O O . ALA C 1 147 ? 1.74601 4.64765 -54.88752 1.000 15.03458 147 ALA C O 1
ATOM 5444 N N . VAL C 1 148 ? 0.85267 3.72663 -56.74989 1.000 14.91043 148 VAL C N 1
ATOM 5445 C CA . VAL C 1 148 ? -0.51210 4.10978 -56.39526 1.000 14.26708 148 VAL C CA 1
ATOM 5446 C C . VAL C 1 148 ? -1.38720 2.86294 -56.38565 1.000 12.73607 148 VAL C C 1
ATOM 5447 O O . VAL C 1 148 ? -1.00514 1.80857 -56.89243 1.000 14.76497 148 VAL C O 1
ATOM 5451 N N . ASN C 1 149 ? -2.57785 2.98213 -55.79845 1.000 12.81971 149 ASN C N 1
ATOM 5452 C CA . ASN C 1 149 ? -3.37164 1.76333 -55.62604 1.000 13.66662 149 ASN C CA 1
ATOM 5453 C C . ASN C 1 149 ? -3.96025 1.26134 -56.95371 1.000 14.35111 149 ASN C C 1
ATOM 5454 O O . ASN C 1 149 ? -3.99786 1.96316 -57.97547 1.000 13.51230 149 ASN C O 1
ATOM 5459 N N . ARG C 1 150 ? -4.43485 0.00355 -56.89463 1.000 13.69336 150 ARG C N 1
ATOM 5460 C CA . ARG C 1 150 ? -4.93080 -0.74983 -58.04901 1.000 12.91543 150 ARG C CA 1
ATOM 5461 C C . ARG C 1 150 ? -6.01870 -0.02472 -58.83208 1.000 14.51334 150 ARG C C 1
ATOM 5462 O O . ARG C 1 150 ? -6.20893 -0.29619 -60.02131 1.000 15.17245 150 ARG C O 1
ATOM 5470 N N . TYR C 1 151 ? -6.78012 0.84432 -58.17517 1.000 13.03353 151 TYR C N 1
ATOM 5471 C CA . TYR C 1 151 ? -7.85943 1.52813 -58.85862 1.000 13.67503 151 TYR C CA 1
ATOM 5472 C C . TYR C 1 151 ? -7.40320 2.77950 -59.58215 1.000 15.04480 151 TYR C C 1
ATOM 5473 O O . TYR C 1 151 ? -8.12272 3.25120 -60.47448 1.000 15.07590 151 TYR C O 1
ATOM 5482 N N . GLU C 1 152 ? -6.25176 3.33511 -59.20550 1.000 14.57473 152 GLU C N 1
ATOM 5483 C CA . GLU C 1 152 ? -5.72111 4.50644 -59.88853 1.000 14.69893 152 GLU C CA 1
ATOM 5484 C C . GLU C 1 152 ? -4.74463 4.15092 -61.00114 1.000 16.47460 152 GLU C C 1
ATOM 5485 O O . GLU C 1 152 ? -4.59892 4.92539 -61.95346 1.000 16.78037 152 GLU C O 1
ATOM 5491 N N . ASN C 1 153 ? -4.09851 2.99312 -60.93185 1.000 16.60642 153 ASN C N 1
ATOM 5492 C CA . ASN C 1 153 ? -3.22645 2.58827 -62.02363 1.000 15.20613 153 ASN C CA 1
ATOM 5493 C C . ASN C 1 153 ? -3.01803 1.08811 -61.91166 1.000 15.02875 153 ASN C C 1
ATOM 5494 O O . ASN C 1 153 ? -3.01751 0.54252 -60.81339 1.000 16.05923 153 ASN C O 1
ATOM 5499 N N . HIS C 1 154 ? -2.85700 0.41312 -63.04498 1.000 15.86515 154 HIS C N 1
ATOM 5500 C CA . HIS C 1 154 ? -2.71052 -1.03643 -62.99145 1.000 16.09778 154 HIS C CA 1
ATOM 5501 C C . HIS C 1 154 ? -1.26390 -1.50260 -63.07332 1.000 15.04848 154 HIS C C 1
ATOM 5502 O O . HIS C 1 154 ? -1.02056 -2.71174 -63.01203 1.000 16.85049 154 HIS C O 1
ATOM 5509 N N . LEU C 1 155 ? -0.30350 -0.58591 -63.18272 1.000 15.46132 155 LEU C N 1
ATOM 5510 C CA . LEU C 1 155 ? 1.07252 -0.93968 -63.51523 1.000 15.07097 155 LEU C CA 1
ATOM 5511 C C . LEU C 1 155 ? 2.01092 -0.95187 -62.31494 1.000 16.02584 155 LEU C C 1
ATOM 5512 O O . LEU C 1 155 ? 2.83833 -1.86576 -62.19789 1.000 17.33661 155 LEU C O 1
ATOM 5517 N N . ILE C 1 156 ? 1.93844 0.03819 -61.42901 1.000 15.18772 156 ILE C N 1
ATOM 5518 C CA . ILE C 1 156 ? 2.87202 0.14813 -60.31007 1.000 13.83213 156 ILE C CA 1
ATOM 5519 C C . ILE C 1 156 ? 2.04776 0.44369 -59.06070 1.000 16.90403 156 ILE C C 1
ATOM 5520 O O . ILE C 1 156 ? 1.58885 1.57369 -58.85323 1.000 14.96000 156 ILE C O 1
ATOM 5525 N N . ASN C 1 157 ? 1.85927 -0.57541 -58.22070 1.000 14.97432 157 ASN C N 1
ATOM 5526 C CA . ASN C 1 157 ? 1.00517 -0.47306 -57.05296 1.000 14.15917 157 ASN C CA 1
ATOM 5527 C C . ASN C 1 157 ? 1.74380 -0.64354 -55.73222 1.000 15.23684 157 ASN C C 1
ATOM 5528 O O . ASN C 1 157 ? 1.22418 -0.21152 -54.70469 1.000 17.28292 157 ASN C O 1
ATOM 5533 N N . THR C 1 158 ? 2.91317 -1.27367 -55.72388 1.000 15.31180 158 THR C N 1
ATOM 5534 C CA . THR C 1 158 ? 3.63066 -1.56439 -54.49174 1.000 14.31893 158 THR C CA 1
ATOM 5535 C C . THR C 1 158 ? 5.03172 -0.97613 -54.52247 1.000 15.68008 158 THR C C 1
ATOM 5536 O O . THR C 1 158 ? 5.58834 -0.67668 -55.58368 1.000 16.58026 158 THR C O 1
ATOM 5540 N N . GLY C 1 159 ? 5.61534 -0.86530 -53.32915 1.000 16.11087 159 GLY C N 1
ATOM 5541 C CA . GLY C 1 159 ? 7.02527 -0.54109 -53.23009 1.000 16.93012 159 GLY C CA 1
ATOM 5542 C C . GLY C 1 159 ? 7.89327 -1.47774 -54.04669 1.000 16.69416 159 GLY C C 1
ATOM 5543 O O . GLY C 1 159 ? 8.81876 -1.03590 -54.72604 1.000 17.30709 159 GLY C O 1
ATOM 5544 N N . TRP C 1 160 ? 7.58666 -2.78140 -54.01620 1.000 19.12461 160 TRP C N 1
ATOM 5545 C CA . TRP C 1 160 ? 8.43277 -3.71839 -54.75217 1.000 18.25830 160 TRP C CA 1
ATOM 5546 C C . TRP C 1 160 ? 8.31311 -3.50518 -56.25680 1.000 18.37104 160 TRP C C 1
ATOM 5547 O O . TRP C 1 160 ? 9.32291 -3.55029 -56.96739 1.000 19.12342 160 TRP C O 1
ATOM 5558 N N . GLN C 1 161 ? 7.10849 -3.22051 -56.76089 1.000 17.42541 161 GLN C N 1
ATOM 5559 C CA . GLN C 1 161 ? 6.98818 -2.95269 -58.19187 1.000 18.27638 161 GLN C CA 1
ATOM 5560 C C . GLN C 1 161 ? 7.69205 -1.65813 -58.58038 1.000 18.15700 161 GLN C C 1
ATOM 5561 O O . GLN C 1 161 ? 8.29349 -1.57341 -59.65570 1.000 18.50104 161 GLN C O 1
ATOM 5567 N N . ALA C 1 1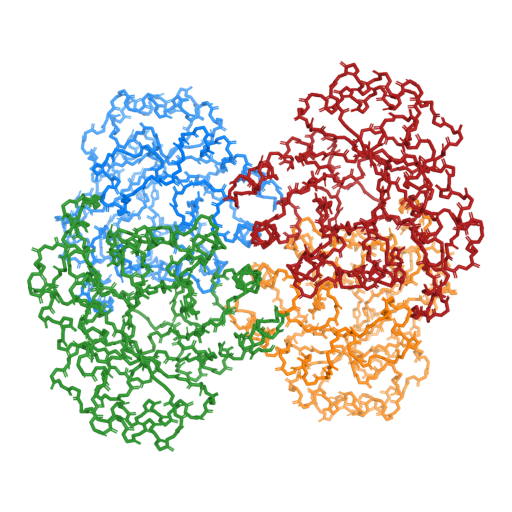62 ? 7.60161 -0.62097 -57.74395 1.000 17.55416 162 ALA C N 1
ATOM 5568 C CA . ALA C 1 162 ? 8.28473 0.62434 -58.08089 1.000 17.03669 162 ALA C CA 1
ATOM 5569 C C . ALA C 1 162 ? 9.78795 0.40280 -58.17574 1.000 17.48011 162 ALA C C 1
ATOM 5570 O O . ALA C 1 162 ? 10.44177 0.90120 -59.10242 1.000 18.17014 162 ALA C O 1
ATOM 5572 N N . VAL C 1 163 ? 10.35257 -0.36308 -57.23490 1.000 18.43805 163 VAL C N 1
ATOM 5573 C CA . VAL C 1 163 ? 11.77996 -0.66240 -57.28610 1.000 20.96217 163 VAL C CA 1
ATOM 5574 C C . VAL C 1 163 ? 12.11646 -1.48051 -58.52597 1.000 18.21442 163 VAL C C 1
ATOM 5575 O O . VAL C 1 163 ? 13.13665 -1.23909 -59.18188 1.000 20.79075 163 VAL C O 1
ATOM 5579 N N . GLN C 1 164 ? 11.26190 -2.44834 -58.87047 1.000 19.20740 164 GLN C N 1
ATOM 5580 C CA . GLN C 1 164 ? 11.47362 -3.23441 -60.08474 1.000 20.20165 164 GLN C CA 1
ATOM 5581 C C . GLN C 1 164 ? 11.55722 -2.32918 -61.30719 1.000 24.80050 164 GLN C C 1
ATOM 5582 O O . GLN C 1 164 ? 12.39382 -2.54316 -62.18989 1.000 24.08682 164 GLN C O 1
ATOM 5588 N N . MET C 1 165 ? 10.71884 -1.29012 -61.36483 1.000 20.32695 165 MET C N 1
ATOM 5589 C CA . MET C 1 165 ? 10.80050 -0.38312 -62.50389 1.000 20.17881 165 MET C CA 1
ATOM 5590 C C . MET C 1 165 ? 12.08143 0.44414 -62.46773 1.000 19.73454 165 MET C C 1
ATOM 5591 O O . MET C 1 165 ? 12.71724 0.66357 -63.50539 1.000 21.84774 165 MET C O 1
ATOM 5596 N N . ILE C 1 166 ? 12.47609 0.93070 -61.28997 1.000 20.29764 166 ILE C N 1
ATOM 5597 C CA . ILE C 1 166 ? 13.70845 1.70575 -61.21899 1.000 21.96424 166 ILE C CA 1
ATOM 5598 C C . ILE C 1 166 ? 14.89163 0.84770 -61.65793 1.000 23.70573 166 ILE C C 1
ATOM 5599 O O . ILE C 1 166 ? 15.77565 1.31360 -62.38734 1.000 25.39380 166 ILE C O 1
ATOM 5604 N N . GLU C 1 167 ? 14.87934 -0.43844 -61.30392 1.000 25.50994 167 GLU C N 1
ATOM 5605 C CA . GLU C 1 167 ? 15.96154 -1.31202 -61.75450 1.000 30.02054 167 GLU C CA 1
ATOM 5606 C C . GLU C 1 167 ? 15.82211 -1.66963 -63.23480 1.000 26.57774 167 GLU C C 1
ATOM 5607 O O . GLU C 1 167 ? 16.83198 -1.79894 -63.93884 1.000 31.17048 167 GLU C O 1
ATOM 5613 N N . ARG C 1 168 ? 14.58843 -1.82892 -63.73082 1.000 25.06209 168 ARG C N 1
ATOM 5614 C CA . ARG C 1 168 ? 14.38664 -2.06105 -65.16359 1.000 22.99009 168 ARG C CA 1
ATOM 5615 C C . ARG C 1 168 ? 14.91615 -0.89742 -65.99998 1.000 28.62749 168 ARG C C 1
ATOM 5616 O O . ARG C 1 168 ? 15.52557 -1.10968 -67.05899 1.000 29.09471 168 ARG C O 1
ATOM 5624 N N . VAL C 1 169 ? 14.68829 0.34070 -65.54619 1.000 24.48358 169 VAL C N 1
ATOM 5625 C CA . VAL C 1 169 ? 15.12377 1.51637 -66.29724 1.000 26.93576 169 VAL C CA 1
ATOM 5626 C C . VAL C 1 169 ? 16.63563 1.65678 -66.23779 1.000 29.64361 169 VAL C C 1
ATOM 5627 O O . VAL C 1 169 ? 17.28560 1.96190 -67.24544 1.000 30.50292 169 VAL C O 1
ATOM 5631 N N . GLY C 1 170 ? 17.21572 1.45587 -65.05916 1.000 27.58175 170 GLY C N 1
ATOM 5632 C CA . GLY C 1 170 ? 18.65450 1.49333 -64.91256 1.000 32.49439 170 GLY C CA 1
ATOM 5633 C C . GLY C 1 170 ? 19.26258 2.87273 -64.91508 1.000 31.75034 170 GLY C C 1
ATOM 5634 O O . GLY C 1 170 ? 20.45277 3.00976 -65.20761 1.000 33.39681 170 GLY C O 1
ATOM 5635 N N . ALA C 1 171 ? 18.48393 3.90579 -64.60754 1.000 27.24821 171 ALA C N 1
ATOM 5636 C CA . ALA C 1 171 ? 19.01212 5.25281 -64.50815 1.000 26.73564 171 ALA C CA 1
ATOM 5637 C C . ALA C 1 171 ? 19.55926 5.47606 -63.10382 1.000 28.16359 171 ALA C C 1
ATOM 5638 O O . ALA C 1 171 ? 19.44654 4.61816 -62.22146 1.000 32.25404 171 ALA C O 1
ATOM 5640 N N . ASP C 1 172 ? 20.16834 6.63712 -62.88126 1.000 24.98823 172 ASP C N 1
ATOM 5641 C CA . ASP C 1 172 ? 20.70843 6.95934 -61.57211 1.000 26.24227 172 ASP C CA 1
ATOM 5642 C C . ASP C 1 172 ? 20.01266 8.14042 -60.91247 1.000 26.73706 172 ASP C C 1
ATOM 5643 O O . ASP C 1 172 ? 20.45004 8.58569 -59.85224 1.000 25.00990 172 ASP C O 1
ATOM 5648 N N . ASN C 1 173 ? 18.92615 8.65050 -61.49842 1.000 22.73490 173 ASN C N 1
ATOM 5649 C CA . ASN C 1 173 ? 18.30065 9.86359 -60.98470 1.000 23.38366 173 ASN C CA 1
ATOM 5650 C C . ASN C 1 173 ? 16.78810 9.70750 -60.86257 1.000 23.76360 173 ASN C C 1
ATOM 5651 O O . ASN C 1 173 ? 16.04986 10.69728 -60.91390 1.000 22.16612 173 ASN C O 1
ATOM 5656 N N . ILE C 1 174 ? 16.31962 8.47832 -60.67531 1.000 21.30570 174 ILE C N 1
ATOM 5657 C CA . ILE C 1 174 ? 14.91424 8.18453 -60.42228 1.000 19.15575 174 ILE C CA 1
ATOM 5658 C C . ILE C 1 174 ? 14.80391 7.55285 -59.04559 1.000 21.39460 174 ILE C C 1
ATOM 5659 O O . ILE C 1 174 ? 15.50308 6.57467 -58.74912 1.000 22.14290 174 ILE C O 1
ATOM 5664 N N . PHE C 1 175 ? 13.93769 8.10865 -58.20886 1.000 18.24142 175 PHE C N 1
ATOM 5665 C CA . PHE C 1 175 ? 13.71087 7.58140 -56.87031 1.000 17.24582 175 PHE C CA 1
ATOM 5666 C C . PHE C 1 175 ? 12.29394 7.04293 -56.74797 1.000 18.74567 175 PHE C C 1
ATOM 5667 O O . PHE C 1 175 ? 11.46311 7.21124 -57.64586 1.000 18.08437 175 PHE C O 1
ATOM 5675 N N . VAL C 1 176 ? 12.03358 6.35616 -55.62706 1.000 16.03314 176 VAL C N 1
ATOM 5676 C CA . VAL C 1 176 ? 10.70860 5.82563 -55.31703 1.000 16.63859 176 VAL C CA 1
ATOM 5677 C C . VAL C 1 176 ? 9.99646 6.77696 -54.36690 1.000 14.62399 176 VAL C C 1
ATOM 5678 O O . VAL C 1 176 ? 10.58655 7.31731 -53.41637 1.000 16.05694 176 VAL C O 1
ATOM 5682 N N . HIS C 1 177 ? 8.71088 6.96601 -54.63553 1.000 16.73408 177 HIS C N 1
ATOM 5683 C CA . HIS C 1 177 ? 7.79690 7.81782 -53.89653 1.000 14.58071 177 HIS C CA 1
ATOM 5684 C C . HIS C 1 177 ? 6.67788 6.89735 -53.42081 1.000 14.56021 177 HIS C C 1
ATOM 5685 O O . HIS C 1 177 ? 6.04300 6.23081 -54.23954 1.000 15.65977 177 HIS C O 1
ATOM 5692 N N . LEU C 1 178 ? 6.49666 6.77733 -52.10715 1.000 15.13567 178 LEU C N 1
ATOM 5693 C CA . LEU C 1 178 ? 5.41354 5.95765 -51.57682 1.000 13.69655 178 LEU C CA 1
ATOM 5694 C C . LEU C 1 178 ? 4.32655 6.86083 -51.00808 1.000 13.69229 178 LEU C C 1
ATOM 5695 O O . LEU C 1 178 ? 4.53868 8.04674 -50.75975 1.000 15.29837 178 LEU C O 1
ATOM 5700 N N . ASP C 1 179 ? 3.15474 6.27947 -50.76916 1.000 13.68571 179 ASP C N 1
ATOM 5701 C CA . ASP C 1 179 ? 2.01688 7.03975 -50.26911 1.000 13.12927 179 ASP C CA 1
ATOM 5702 C C . ASP C 1 179 ? 1.23655 6.16038 -49.30275 1.000 13.37724 179 ASP C C 1
ATOM 5703 O O . ASP C 1 179 ? 0.76398 5.08353 -49.69686 1.000 14.71108 179 ASP C O 1
ATOM 5708 N N . THR C 1 180 ? 1.12807 6.60434 -48.04054 1.000 13.51772 180 THR C N 1
ATOM 5709 C CA . THR C 1 180 ? 0.48962 5.75926 -47.02962 1.000 13.98382 180 THR C CA 1
ATOM 5710 C C . THR C 1 180 ? -0.97636 5.46966 -47.35770 1.000 13.55525 180 THR C C 1
ATOM 5711 O O . THR C 1 180 ? -1.49524 4.41605 -46.97940 1.000 14.91106 180 THR C O 1
ATOM 5715 N N . TYR C 1 181 ? -1.66162 6.37246 -48.06523 1.000 13.09421 181 TYR C N 1
ATOM 5716 C CA . TYR C 1 181 ? -3.02683 6.08032 -48.49299 1.000 13.70563 181 TYR C CA 1
ATOM 5717 C C . TYR C 1 181 ? -3.06687 4.91005 -49.46794 1.000 13.96380 181 TYR C C 1
ATOM 5718 O O . TYR C 1 181 ? -3.94043 4.03605 -49.37590 1.000 14.27360 181 TYR C O 1
ATOM 5727 N N . HIS C 1 182 ? -2.12041 4.87752 -50.40572 1.000 13.57749 182 HIS C N 1
ATOM 5728 C CA . HIS C 1 182 ? -2.04406 3.76903 -51.35214 1.000 12.27876 182 HIS C CA 1
ATOM 5729 C C . HIS C 1 182 ? -1.54468 2.50238 -50.67838 1.000 13.61430 182 HIS C C 1
ATOM 5730 O O . HIS C 1 182 ? -2.07122 1.41080 -50.93666 1.000 13.95074 182 HIS C O 1
ATOM 5737 N N . MET C 1 183 ? -0.54903 2.63298 -49.79467 1.000 13.28756 183 MET C N 1
ATOM 5738 C CA . MET C 1 183 ? 0.00004 1.45234 -49.12831 1.000 13.18641 183 MET C CA 1
ATOM 5739 C C . MET C 1 183 ? -1.02554 0.80720 -48.20767 1.000 13.99347 183 MET C C 1
ATOM 5740 O O . MET C 1 183 ? -0.99073 -0.41286 -47.99905 1.000 13.87776 183 MET C O 1
ATOM 5745 N N . ASN C 1 184 ? -1.94383 1.61155 -47.66247 1.000 13.33051 184 ASN C N 1
ATOM 5746 C CA . ASN C 1 184 ? -3.02560 1.10343 -46.82031 1.000 14.89917 184 ASN C CA 1
ATOM 5747 C C . ASN C 1 184 ? -3.85518 0.05301 -47.54549 1.000 16.09875 184 ASN C C 1
ATOM 5748 O O . ASN C 1 184 ? -4.41941 -0.83854 -46.90951 1.000 15.10550 184 ASN C O 1
ATOM 5753 N N . ILE C 1 185 ? -3.94440 0.14725 -48.86850 1.000 13.70988 185 ILE C N 1
ATOM 5754 C CA . ILE C 1 185 ? -4.61622 -0.85691 -49.68269 1.000 14.31877 185 ILE C CA 1
ATOM 5755 C C . ILE C 1 185 ? -3.63699 -1.90360 -50.19542 1.000 15.48251 185 ILE C C 1
ATOM 5756 O O . ILE C 1 185 ? -3.90715 -3.10599 -50.13142 1.000 17.92842 185 ILE C O 1
ATOM 5761 N N . GLU C 1 186 ? -2.48306 -1.47635 -50.70961 1.000 14.25333 186 GLU C N 1
ATOM 5762 C CA . GLU C 1 186 ? -1.66204 -2.35699 -51.53426 1.000 14.50604 186 GLU C CA 1
ATOM 5763 C C . GLU C 1 186 ? -0.65521 -3.20972 -50.77263 1.000 14.94896 186 GLU C C 1
ATOM 5764 O O . GLU C 1 186 ? -0.28396 -4.28421 -51.27597 1.000 15.99276 186 GLU C O 1
ATOM 5770 N N . GLU C 1 187 ? -0.15859 -2.75362 -49.62449 1.000 15.00914 187 GLU C N 1
ATOM 5771 C CA . GLU C 1 187 ? 0.95352 -3.44624 -48.98001 1.000 13.87825 187 GLU C CA 1
ATOM 5772 C C . GLU C 1 187 ? 0.44217 -4.44998 -47.95951 1.000 15.75283 187 GLU C C 1
ATOM 5773 O O . GLU C 1 187 ? -0.48357 -4.17186 -47.18978 1.000 16.59849 187 GLU C O 1
ATOM 5779 N N . LYS C 1 188 ? 1.06081 -5.63128 -47.96074 1.000 17.26585 188 LYS C N 1
ATOM 5780 C CA . LYS C 1 188 ? 0.66525 -6.71252 -47.05829 1.000 18.51365 188 LYS C CA 1
ATOM 5781 C C . LYS C 1 188 ? 1.34400 -6.46077 -45.71575 1.000 21.36502 188 LYS C C 1
ATOM 5782 O O . LYS C 1 188 ? 2.34353 -7.08568 -45.34654 1.000 20.51779 188 LYS C O 1
ATOM 5788 N N . GLY C 1 189 ? 0.77775 -5.50716 -44.97431 1.000 17.46422 189 GLY C N 1
ATOM 5789 C CA . GLY C 1 189 ? 1.47891 -4.86927 -43.87380 1.000 19.24339 189 GLY C CA 1
ATOM 5790 C C . GLY C 1 189 ? 2.20549 -3.64091 -44.38205 1.000 16.88721 189 GLY C C 1
ATOM 5791 O O . GLY C 1 189 ? 3.08506 -3.74590 -45.24536 1.000 18.13864 189 GLY C O 1
ATOM 5792 N N . VAL C 1 190 ? 1.84672 -2.46657 -43.85736 1.000 19.02857 190 VAL C N 1
ATOM 5793 C CA . VAL C 1 190 ? 2.28643 -1.23118 -44.49639 1.000 20.19294 190 VAL C CA 1
ATOM 5794 C C . VAL C 1 190 ? 3.80321 -1.09360 -44.44111 1.000 20.05826 190 VAL C C 1
ATOM 5795 O O . VAL C 1 190 ? 4.42674 -0.58467 -45.38216 1.000 19.76443 190 VAL C O 1
ATOM 5799 N N . GLY C 1 191 ? 4.43226 -1.59643 -43.37404 1.000 19.67669 191 GLY C N 1
ATOM 5800 C CA . GLY C 1 191 ? 5.87502 -1.53027 -43.27914 1.000 18.03061 191 GLY C CA 1
ATOM 5801 C C . GLY C 1 191 ? 6.59918 -2.23943 -44.40394 1.000 19.48962 191 GLY C C 1
ATOM 5802 O O . GLY C 1 191 ? 7.72952 -1.88462 -44.72923 1.000 21.09013 191 GLY C O 1
ATOM 5803 N N . ASN C 1 192 ? 5.96068 -3.24450 -45.01343 1.000 19.07574 192 ASN C N 1
ATOM 5804 C CA . ASN C 1 192 ? 6.59519 -3.97690 -46.10890 1.000 18.89599 192 ASN C CA 1
ATOM 5805 C C . ASN C 1 192 ? 6.84567 -3.09646 -47.32815 1.000 20.27466 192 ASN C C 1
ATOM 5806 O O . ASN C 1 192 ? 7.83884 -3.29609 -48.03963 1.000 20.99914 192 ASN C O 1
ATOM 5811 N N . GLY C 1 193 ? 5.97143 -2.12807 -47.59156 1.000 20.92296 193 GLY C N 1
ATOM 5812 C CA . GLY C 1 193 ? 6.22069 -1.22184 -48.70440 1.000 17.82693 193 GLY C CA 1
ATOM 5813 C C . GLY C 1 193 ? 7.46408 -0.38663 -48.48055 1.000 18.03632 193 GLY C C 1
ATOM 5814 O O . GLY C 1 193 ? 8.29089 -0.21893 -49.38280 1.000 17.93729 193 GLY C O 1
ATOM 5815 N N . ILE C 1 194 ? 7.64161 0.09506 -47.25306 1.000 16.90470 194 ILE C N 1
ATOM 5816 C CA . ILE C 1 194 ? 8.81699 0.88656 -46.92186 1.000 16.86308 194 ILE C CA 1
ATOM 5817 C C . ILE C 1 194 ? 10.07931 0.02844 -46.99160 1.000 16.61231 194 ILE C C 1
ATOM 5818 O O . ILE C 1 194 ? 11.10597 0.44888 -47.53809 1.000 19.22154 194 ILE C O 1
ATOM 5823 N N . LEU C 1 195 ? 10.02525 -1.17502 -46.41295 1.000 18.13862 195 LEU C N 1
ATOM 5824 C CA . LEU C 1 195 ? 11.15611 -2.09113 -46.46883 1.000 19.88431 195 LEU C CA 1
ATOM 5825 C C . LEU C 1 195 ? 11.54397 -2.39788 -47.90509 1.000 20.33243 195 LEU C C 1
ATOM 5826 O O . LEU C 1 195 ? 12.72816 -2.35207 -48.26763 1.000 21.84378 195 LEU C O 1
ATOM 5831 N N . ASP C 1 196 ? 10.55513 -2.71749 -48.73566 1.000 18.41533 196 ASP C N 1
ATOM 5832 C CA . ASP C 1 196 ? 10.85375 -3.12098 -50.10787 1.000 18.52958 196 ASP C CA 1
ATOM 5833 C C . ASP C 1 196 ? 11.48185 -1.98041 -50.89976 1.000 19.54558 196 ASP C C 1
ATOM 5834 O O . ASP C 1 196 ? 12.30883 -2.21943 -51.78577 1.000 20.94485 196 ASP C O 1
ATOM 5839 N N . ALA C 1 197 ? 11.09634 -0.74422 -50.60530 1.000 17.77134 197 ALA C N 1
ATOM 5840 C CA . ALA C 1 197 ? 11.55501 0.40652 -51.36219 1.000 19.70575 197 ALA C CA 1
ATOM 5841 C C . ALA C 1 197 ? 12.79057 1.06623 -50.76973 1.000 19.75279 197 ALA C C 1
ATOM 5842 O O . ALA C 1 197 ? 13.24519 2.08119 -51.30278 1.000 21.61006 197 ALA C O 1
ATOM 5844 N N . ARG C 1 198 ? 13.36815 0.50500 -49.70199 1.000 18.11066 198 ARG C N 1
ATOM 5845 C CA . ARG C 1 198 ? 14.26081 1.28853 -48.85580 1.000 19.36857 198 ARG C CA 1
ATOM 5846 C C . ARG C 1 198 ? 15.46759 1.85565 -49.61560 1.000 19.44024 198 ARG C C 1
ATOM 5847 O O . ARG C 1 198 ? 15.88518 2.98409 -49.34591 1.000 22.36857 198 ARG C O 1
ATOM 5855 N N . GLU C 1 199 ? 16.03216 1.11172 -50.57895 1.000 21.26735 199 GLU C N 1
ATOM 5856 C CA . GLU C 1 199 ? 17.26058 1.60313 -51.20635 1.000 21.89923 199 GLU C CA 1
ATOM 5857 C C . GLU C 1 199 ? 17.01845 2.80582 -52.11013 1.000 20.74616 199 GLU C C 1
ATOM 5858 O O . GLU C 1 199 ? 17.97291 3.52018 -52.43822 1.000 23.65802 199 GLU C O 1
ATOM 5864 N N . HIS C 1 200 ? 15.76737 3.04527 -52.50624 1.000 21.95774 200 HIS C N 1
ATOM 5865 C CA . HIS C 1 200 ? 15.43489 4.11706 -53.44169 1.000 19.56957 200 HIS C CA 1
ATOM 5866 C C . HIS C 1 200 ? 14.41194 5.10279 -52.90181 1.000 20.02802 200 HIS C C 1
ATOM 5867 O O . HIS C 1 200 ? 14.02644 6.03958 -53.62126 1.000 18.45408 200 HIS C O 1
ATOM 5874 N N . LEU C 1 201 ? 13.94711 4.91621 -51.67544 1.000 18.58562 201 LEU C N 1
ATOM 5875 C CA . LEU C 1 201 ? 12.87086 5.73614 -51.13254 1.000 17.64286 201 LEU C CA 1
ATOM 5876 C C . LEU C 1 201 ? 13.39017 7.10936 -50.71939 1.000 19.44975 201 LEU C C 1
ATOM 5877 O O . LEU C 1 201 ? 14.20832 7.22760 -49.80134 1.000 21.68714 201 LEU C O 1
ATOM 5882 N N . LYS C 1 202 ? 12.87220 8.16064 -51.36129 1.000 16.54629 202 LYS C N 1
ATOM 5883 C CA . LYS C 1 202 ? 13.27222 9.52217 -51.02755 1.000 17.60437 202 LYS C CA 1
ATOM 5884 C C . LYS C 1 202 ? 12.10367 10.44919 -50.73005 1.000 17.15690 202 LYS C C 1
ATOM 5885 O O . LYS C 1 202 ? 12.33027 11.62560 -50.41842 1.000 18.31207 202 LYS C O 1
ATOM 5891 N N . TYR C 1 203 ? 10.86782 9.95976 -50.81107 1.000 16.63748 203 TYR C N 1
ATOM 5892 C CA . TYR C 1 203 ? 9.71472 10.83167 -50.67456 1.000 15.79129 203 TYR C CA 1
ATOM 5893 C C . TYR C 1 203 ? 8.52540 9.97951 -50.26447 1.000 14.45826 203 TYR C C 1
ATOM 5894 O O . TYR C 1 203 ? 8.33140 8.88831 -50.80628 1.000 16.43935 203 TYR C O 1
ATOM 5903 N N . ILE C 1 204 ? 7.73737 10.46716 -49.31234 1.000 14.75482 204 ILE C N 1
ATOM 5904 C CA . ILE C 1 204 ? 6.54902 9.72877 -48.90761 1.000 15.68771 204 ILE C CA 1
ATOM 5905 C C . ILE C 1 204 ? 5.41078 10.70809 -48.64859 1.000 15.34260 204 ILE C C 1
ATOM 5906 O O . ILE C 1 204 ? 5.59324 11.73797 -47.98294 1.000 16.81035 204 ILE C O 1
ATOM 5911 N N . HIS C 1 205 ? 4.25008 10.39599 -49.21840 1.000 14.91881 205 HIS C N 1
ATOM 5912 C CA . HIS C 1 205 ? 3.00419 11.07036 -48.88189 1.000 14.87598 205 HIS C CA 1
ATOM 5913 C C . HIS C 1 205 ? 2.47114 10.46259 -47.59554 1.000 15.07296 205 HIS C C 1
ATOM 5914 O O . HIS C 1 205 ? 2.14370 9.27177 -47.55238 1.000 15.58541 205 HIS C O 1
ATOM 5921 N N . LEU C 1 206 ? 2.42517 11.27134 -46.53897 1.000 14.79573 206 LEU C N 1
ATOM 5922 C CA . LEU C 1 206 ? 1.80391 10.88755 -45.27430 1.000 14.36920 206 LEU C CA 1
ATOM 5923 C C . LEU C 1 206 ? 0.34343 11.31130 -45.35306 1.000 15.34620 206 LEU C C 1
ATOM 5924 O O . LEU C 1 206 ? -0.06819 12.36531 -44.86482 1.000 17.80363 206 LEU C O 1
ATOM 5929 N N . SER C 1 207 ? -0.44090 10.47810 -46.03796 1.000 13.93336 207 SER C N 1
ATOM 5930 C CA . SER C 1 207 ? -1.81647 10.77800 -46.41047 1.000 14.31082 207 SER C CA 1
ATOM 5931 C C . SER C 1 207 ? -2.72262 9.79278 -45.68619 1.000 15.47469 207 SER C C 1
ATOM 5932 O O . SER C 1 207 ? -2.46650 8.58296 -45.70548 1.000 16.14095 207 SER C O 1
ATOM 5935 N N . GLU C 1 208 ? -3.76156 10.30082 -45.03819 1.000 13.59709 208 GLU C N 1
ATOM 5936 C CA . GLU C 1 208 ? -4.63172 9.41415 -44.27953 1.000 14.36333 208 GLU C CA 1
ATOM 5937 C C . GLU C 1 208 ? -5.44745 8.52371 -45.22654 1.000 13.70186 208 GLU C C 1
ATOM 5938 O O . GLU C 1 208 ? -5.60863 8.79916 -46.42795 1.000 14.99180 208 GLU C O 1
ATOM 5944 N N . SER C 1 209 ? -5.96721 7.43470 -44.65303 1.000 14.14144 209 SER C N 1
ATOM 5945 C CA . SER C 1 209 ? -6.62497 6.36069 -45.40080 1.000 15.68127 209 SER C CA 1
ATOM 5946 C C . SER C 1 209 ? -7.81366 6.82786 -46.23301 1.000 14.91040 209 SER C C 1
ATOM 5947 O O . SER C 1 209 ? -8.14326 6.18203 -47.23832 1.000 14.09108 209 SER C O 1
ATOM 5950 N N . ASP C 1 210 ? -8.50413 7.89023 -45.80984 1.000 15.55903 210 ASP C N 1
ATOM 5951 C CA . ASP C 1 210 ? -9.61885 8.46488 -46.56221 1.000 15.11793 210 ASP C CA 1
ATOM 5952 C C . ASP C 1 210 ? -9.26397 9.81156 -47.17437 1.000 16.09020 210 ASP C C 1
ATOM 5953 O O . ASP C 1 210 ? -10.16066 10.55753 -47.59387 1.000 16.12798 210 ASP C O 1
ATOM 5958 N N . ARG C 1 211 ? -7.97014 10.11538 -47.25478 1.000 14.56834 211 ARG C N 1
ATOM 5959 C CA . ARG C 1 211 ? -7.40899 11.38401 -47.71484 1.000 13.54392 211 ARG C CA 1
ATOM 5960 C C . ARG C 1 211 ? -7.71182 12.54557 -46.77401 1.000 15.64283 211 ARG C C 1
ATOM 5961 O O . ARG C 1 211 ? -7.50724 13.70528 -47.15825 1.000 17.48317 211 ARG C O 1
ATOM 5969 N N . GLY C 1 212 ? -8.20070 12.27049 -45.56764 1.000 16.42389 212 GLY C N 1
ATOM 5970 C CA . GLY C 1 212 ? -8.52195 13.30900 -44.60455 1.000 16.38077 212 GLY C CA 1
ATOM 5971 C C . GLY C 1 212 ? -7.37577 13.70459 -43.69492 1.000 17.64842 212 GLY C C 1
ATOM 5972 O O . GLY C 1 212 ? -6.27051 13.99775 -44.15853 1.000 19.10331 212 GLY C O 1
ATOM 5973 N N . THR C 1 213 ? -7.62671 13.73130 -42.39088 1.000 17.84103 213 THR C N 1
ATOM 5974 C CA . THR C 1 213 ? -6.64502 14.26507 -41.45369 1.000 17.16900 213 THR C CA 1
ATOM 5975 C C . THR C 1 213 ? -5.71871 13.15687 -40.96652 1.000 17.63979 213 THR C C 1
ATOM 5976 O O . THR C 1 213 ? -6.19530 12.19656 -40.33786 1.000 16.45236 213 THR C O 1
ATOM 5980 N N . PRO C 1 214 ? -4.41158 13.24753 -41.19788 1.000 15.72907 214 PRO C N 1
ATOM 5981 C CA . PRO C 1 214 ? -3.49463 12.24561 -40.63907 1.000 15.01465 214 PRO C CA 1
ATOM 5982 C C . PRO C 1 214 ? -3.63619 12.10285 -39.13057 1.000 18.97273 214 PRO C C 1
ATOM 5983 O O . PRO C 1 214 ? -3.62596 13.08269 -38.37790 1.000 18.24989 214 PRO C O 1
ATOM 5987 N N . GLY C 1 215 ? -3.77084 10.86030 -38.69826 1.000 18.82916 215 GLY C N 1
ATOM 5988 C CA . GLY C 1 215 ? -3.94833 10.52157 -37.30440 1.000 19.66611 215 GLY C CA 1
ATOM 5989 C C . GLY C 1 215 ? -5.35466 10.09891 -36.98074 1.000 20.33702 215 GLY C C 1
ATOM 5990 O O . GLY C 1 215 ? -5.58761 9.53901 -35.89599 1.000 21.89656 215 GLY C O 1
ATOM 5991 N N . TYR C 1 216 ? -6.29195 10.30611 -37.90175 1.000 19.50982 216 TYR C N 1
ATOM 5992 C CA . TYR C 1 216 ? -7.70558 10.11565 -37.64537 1.000 19.03451 216 TYR C CA 1
ATOM 5993 C C . TYR C 1 216 ? -8.34407 9.33537 -38.79101 1.000 20.01470 216 TYR C C 1
ATOM 5994 O O . TYR C 1 216 ? -9.43454 9.64380 -39.26309 1.000 23.21207 216 TYR C O 1
ATOM 6003 N N . GLY C 1 217 ? -7.65569 8.29019 -39.23018 1.000 18.13398 217 GLY C N 1
ATOM 6004 C CA . GLY C 1 217 ? -8.21998 7.32381 -40.16639 1.000 16.11863 217 GLY C CA 1
ATOM 6005 C C . GLY C 1 217 ? -7.72894 5.93735 -39.82100 1.000 19.00427 217 GLY C C 1
ATOM 6006 O O . GLY C 1 217 ? -7.67039 5.58122 -38.63827 1.000 23.66732 217 GLY C O 1
ATOM 6007 N N . THR C 1 218 ? -7.35937 5.12609 -40.80807 1.000 16.51712 218 THR C N 1
ATOM 6008 C CA . THR C 1 218 ? -6.95059 3.75702 -40.49511 1.000 15.56018 218 THR C CA 1
ATOM 6009 C C . THR C 1 218 ? -5.47374 3.48144 -40.70174 1.000 17.91200 218 THR C C 1
ATOM 6010 O O . THR C 1 218 ? -5.03926 2.36179 -40.42846 1.000 20.34521 218 THR C O 1
ATOM 6014 N N . CYS C 1 219 ? -4.68507 4.44232 -41.17610 1.000 16.72630 219 CYS C N 1
ATOM 6015 C CA . CYS C 1 219 ? -3.27724 4.15274 -41.42711 1.000 16.15700 219 CYS C CA 1
ATOM 6016 C C . CYS C 1 219 ? -2.55326 3.77326 -40.14496 1.000 16.65818 219 CYS C C 1
ATOM 6017 O O . CYS C 1 219 ? -2.82601 4.32140 -39.07535 1.000 17.90465 219 CYS C O 1
ATOM 6020 N N . GLY C 1 220 ? -1.64158 2.80217 -40.25465 1.000 15.55920 220 GLY C N 1
ATOM 6021 C CA . GLY C 1 220 ? -0.86805 2.34905 -39.10318 1.000 17.83249 220 GLY C CA 1
ATOM 6022 C C . GLY C 1 220 ? 0.34120 3.22912 -38.84591 1.000 15.46215 220 GLY C C 1
ATOM 6023 O O . GLY C 1 220 ? 1.46386 2.84492 -39.18321 1.000 16.05716 220 GLY C O 1
ATOM 6024 N N . TRP C 1 221 ? 0.12237 4.40303 -38.24346 1.000 17.31916 221 TRP C N 1
ATOM 6025 C CA . TRP C 1 221 ? 1.15948 5.43294 -38.21705 1.000 16.72512 221 TRP C CA 1
ATOM 6026 C C . TRP C 1 221 ? 2.37897 4.99701 -37.41961 1.000 15.68884 221 TRP C C 1
ATOM 6027 O O . TRP C 1 221 ? 3.50817 5.34171 -37.78281 1.000 16.86813 221 TRP C O 1
ATOM 6038 N N . ASP C 1 222 ? 2.17846 4.25983 -36.32199 1.000 16.89341 222 ASP C N 1
ATOM 6039 C CA . ASP C 1 222 ? 3.32841 3.84339 -35.52029 1.000 17.89385 222 ASP C CA 1
ATOM 6040 C C . ASP C 1 222 ? 4.21314 2.87353 -36.29364 1.000 16.28903 222 ASP C C 1
ATOM 6041 O O . ASP C 1 222 ? 5.44759 2.98742 -36.25813 1.000 18.35380 222 ASP C O 1
ATOM 6046 N N . GLU C 1 223 ? 3.60460 1.92167 -37.01021 1.000 16.67166 223 GLU C N 1
ATOM 6047 C CA . GLU C 1 223 ? 4.38280 1.04313 -37.87508 1.000 15.92979 223 GLU C CA 1
ATOM 6048 C C . GLU C 1 223 ? 5.09960 1.83928 -38.95996 1.000 18.28123 223 GLU C C 1
ATOM 6049 O O . GLU C 1 223 ? 6.27571 1.58881 -39.25248 1.000 17.73675 223 GLU C O 1
ATOM 6055 N N . ILE C 1 224 ? 4.40446 2.80526 -39.56157 1.000 17.22275 224 ILE C N 1
ATOM 6056 C CA . ILE C 1 224 ? 4.99591 3.61411 -40.62342 1.000 16.85502 224 ILE C CA 1
ATOM 6057 C C . ILE C 1 224 ? 6.22503 4.35262 -40.11116 1.000 14.50509 224 ILE C C 1
ATOM 6058 O O . ILE C 1 224 ? 7.30784 4.26266 -40.69868 1.000 15.87738 224 ILE C O 1
ATOM 6063 N N . PHE C 1 225 ? 6.07859 5.08130 -39.00009 1.000 17.26471 225 PHE C N 1
ATOM 6064 C CA . PHE C 1 225 ? 7.17822 5.91517 -38.51326 1.000 17.40785 225 PHE C CA 1
ATOM 6065 C C . PHE C 1 225 ? 8.31782 5.07530 -37.94165 1.000 17.73268 225 PHE C C 1
ATOM 6066 O O . PHE C 1 225 ? 9.48882 5.40445 -38.14939 1.000 18.23345 225 PHE C O 1
ATOM 6074 N N . SER C 1 226 ? 8.00300 3.98292 -37.23841 1.000 15.88904 226 SER C N 1
ATOM 6075 C CA . SER C 1 226 ? 9.06425 3.10410 -36.74700 1.000 16.90119 226 SER C CA 1
ATOM 6076 C C . SER C 1 226 ? 9.88743 2.55275 -37.90144 1.000 17.59076 226 SER C C 1
ATOM 6077 O O . SER C 1 226 ? 11.12293 2.48623 -37.82485 1.000 18.00631 226 SER C O 1
ATOM 6080 N N . THR C 1 227 ? 9.21502 2.15830 -38.98767 1.000 16.48634 227 THR C N 1
ATOM 6081 C CA . THR C 1 227 ? 9.92403 1.56657 -40.11414 1.000 17.53893 227 THR C CA 1
ATOM 6082 C C . THR C 1 227 ? 10.72928 2.62515 -40.86507 1.000 16.35679 227 THR C C 1
ATOM 6083 O O . THR C 1 227 ? 11.86683 2.35991 -41.26955 1.000 17.91423 227 THR C O 1
ATOM 6087 N N . LEU C 1 228 ? 10.18005 3.83887 -41.02748 1.000 15.35869 228 LEU C N 1
ATOM 6088 C CA . LEU C 1 228 ? 10.96928 4.91605 -41.62713 1.000 15.86905 228 LEU C CA 1
ATOM 6089 C C . LEU C 1 228 ? 12.23378 5.18695 -40.82013 1.000 17.32066 228 LEU C C 1
ATOM 6090 O O . LEU C 1 228 ? 13.31606 5.35336 -41.38991 1.000 18.11117 228 LEU C O 1
ATOM 6095 N N . ALA C 1 229 ? 12.12091 5.22195 -39.49238 1.000 17.53746 229 ALA C N 1
ATOM 6096 C CA . ALA C 1 229 ? 13.30827 5.44278 -38.66794 1.000 18.09257 229 ALA C CA 1
ATOM 6097 C C . ALA C 1 229 ? 14.30728 4.30702 -38.84672 1.000 19.05306 229 ALA C C 1
ATOM 6098 O O . ALA C 1 229 ? 15.51386 4.53997 -38.99330 1.000 21.35715 229 ALA C O 1
ATOM 6100 N N . ALA C 1 230 ? 13.81128 3.07019 -38.86752 1.000 17.89269 230 ALA C N 1
ATOM 6101 C CA . ALA C 1 230 ? 14.68898 1.91158 -38.95342 1.000 19.05853 230 ALA C CA 1
ATOM 6102 C C . ALA C 1 230 ? 15.46913 1.87520 -40.26106 1.000 23.32403 230 ALA C C 1
ATOM 6103 O O . ALA C 1 230 ? 16.63278 1.45680 -40.28086 1.000 23.30102 230 ALA C O 1
ATOM 6105 N N . ILE C 1 231 ? 14.85612 2.30270 -41.37199 1.000 19.37145 231 ILE C N 1
ATOM 6106 C CA . ILE C 1 231 ? 15.58052 2.28528 -42.64217 1.000 22.69837 231 ILE C CA 1
ATOM 6107 C C . ILE C 1 231 ? 16.40481 3.54684 -42.85737 1.000 23.43936 231 ILE C C 1
ATOM 6108 O O . ILE C 1 231 ? 17.03430 3.68948 -43.91658 1.000 25.92545 231 ILE C O 1
ATOM 6113 N N . GLY C 1 232 ? 16.42903 4.45830 -41.89171 1.000 19.84928 232 GLY C N 1
ATOM 6114 C CA . GLY C 1 232 ? 17.19384 5.68619 -42.00921 1.000 22.32153 232 GLY C CA 1
ATOM 6115 C C . GLY C 1 232 ? 16.62772 6.66465 -43.01588 1.000 24.58252 232 GLY C C 1
ATOM 6116 O O . GLY C 1 232 ? 17.39180 7.36766 -43.69037 1.000 26.01368 232 GLY C O 1
ATOM 6117 N N . PHE C 1 233 ? 15.30496 6.73974 -43.12243 1.000 20.91427 233 PHE C N 1
ATOM 6118 C CA . PHE C 1 233 ? 14.70489 7.63868 -44.09770 1.000 20.05160 233 PHE C CA 1
ATOM 6119 C C . PHE C 1 233 ? 15.07005 9.08473 -43.79550 1.000 23.72852 233 PHE C C 1
ATOM 6120 O O . PHE C 1 233 ? 14.94157 9.55045 -42.65969 1.000 21.93364 233 PHE C O 1
ATOM 6128 N N . LYS C 1 234 ? 15.51059 9.80932 -44.82669 1.000 21.14379 234 LYS C N 1
ATOM 6129 C CA . LYS C 1 234 ? 15.89318 11.20062 -44.63020 1.000 24.23996 234 LYS C CA 1
ATOM 6130 C C . LYS C 1 234 ? 15.40175 12.06920 -45.77695 1.000 23.83325 234 LYS C C 1
ATOM 6131 O O . LYS C 1 234 ? 15.96554 13.13904 -46.03603 1.000 23.04624 234 LYS C O 1
ATOM 6137 N N . GLY C 1 235 ? 14.34005 11.63496 -46.45103 1.000 20.57440 235 GLY C N 1
ATOM 6138 C CA . GLY C 1 235 ? 13.76470 12.35271 -47.57090 1.000 20.70393 235 GLY C CA 1
ATOM 6139 C C . GLY C 1 235 ? 12.58788 13.22348 -47.17215 1.000 20.69881 235 GLY C C 1
ATOM 6140 O O . GLY C 1 235 ? 12.45144 13.65446 -46.02220 1.000 22.60586 235 GLY C O 1
ATOM 6141 N N . GLY C 1 236 ? 11.72257 13.49797 -48.14614 1.000 17.70835 236 GLY C N 1
ATOM 6142 C CA . GLY C 1 236 ? 10.61097 14.39947 -47.89677 1.000 19.18361 236 GLY C CA 1
ATOM 6143 C C . GLY C 1 236 ? 9.42455 13.68619 -47.26048 1.000 17.21177 236 GLY C C 1
ATOM 6144 O O . GLY C 1 236 ? 9.03580 12.59003 -47.67124 1.000 18.89791 236 GLY C O 1
ATOM 6145 N N . LEU C 1 237 ? 8.85293 14.33496 -46.24058 1.000 16.50500 237 LEU C N 1
ATOM 6146 C CA . LEU C 1 237 ? 7.62381 13.90233 -45.56982 1.000 16.83155 237 LEU C CA 1
ATOM 6147 C C . LEU C 1 237 ? 6.54055 14.89497 -45.95375 1.000 19.58187 237 LEU C C 1
ATOM 6148 O O . LEU C 1 237 ? 6.55388 16.03398 -45.48398 1.000 19.94530 237 LEU C O 1
ATOM 6153 N N . ALA C 1 238 ? 5.59536 14.47151 -46.78557 1.000 15.26647 238 ALA C N 1
ATOM 6154 C CA . ALA C 1 238 ? 4.66084 15.41674 -47.39297 1.000 15.32228 238 ALA C CA 1
ATOM 6155 C C . ALA C 1 238 ? 3.21550 15.03009 -47.11819 1.000 15.34716 238 ALA C C 1
ATOM 6156 O O . ALA C 1 238 ? 2.81799 13.87877 -47.32119 1.000 17.15948 238 ALA C O 1
ATOM 6158 N N . MET C 1 239 ? 2.42418 16.01097 -46.70061 1.000 16.54234 239 MET C N 1
ATOM 6159 C CA . MET C 1 239 ? 0.99564 15.80968 -46.52061 1.000 16.13359 239 MET C CA 1
ATOM 6160 C C . MET C 1 239 ? 0.26962 15.87194 -47.85862 1.000 17.40137 239 MET C C 1
ATOM 6161 O O . MET C 1 239 ? 0.67436 16.59032 -48.78166 1.000 19.02031 239 MET C O 1
ATOM 6166 N N . GLU C 1 240 ? -0.81212 15.10065 -47.95982 1.000 15.39745 240 GLU C N 1
ATOM 6167 C CA . GLU C 1 240 ? -1.64807 15.11394 -49.15839 1.000 14.12871 240 GLU C CA 1
ATOM 6168 C C . GLU C 1 240 ? -3.08905 14.87847 -48.72715 1.000 18.12931 240 GLU C C 1
ATOM 6169 O O . GLU C 1 240 ? -3.46208 13.77010 -48.33270 1.000 17.53295 240 GLU C O 1
ATOM 6175 N N . SER C 1 241 ? -3.89294 15.93406 -48.78995 1.000 17.14711 241 SER C N 1
ATOM 6176 C CA . SER C 1 241 ? -5.29740 15.89365 -48.41012 1.000 16.20499 241 SER C CA 1
ATOM 6177 C C . SER C 1 241 ? -6.05060 16.72407 -49.42800 1.000 18.93010 241 SER C C 1
ATOM 6178 O O . SER C 1 241 ? -5.74124 17.90430 -49.59708 1.000 18.45340 241 SER C O 1
ATOM 6181 N N . PHE C 1 242 ? -7.03628 16.13637 -50.09932 1.000 17.18201 242 PHE C N 1
ATOM 6182 C CA . PHE C 1 242 ? -7.69205 16.83365 -51.20860 1.000 15.48254 242 PHE C CA 1
ATOM 6183 C C . PHE C 1 242 ? -8.84923 17.69805 -50.70288 1.000 19.08318 242 PHE C C 1
ATOM 6184 O O . PHE C 1 242 ? -10.02398 17.46469 -50.98073 1.000 20.66807 242 PHE C O 1
ATOM 6192 N N . ILE C 1 243 ? -8.47693 18.74178 -49.95704 1.000 17.27290 243 ILE C N 1
ATOM 6193 C CA . ILE C 1 243 ? -9.42235 19.80247 -49.62141 1.000 18.92769 243 ILE C CA 1
ATOM 6194 C C . ILE C 1 243 ? -9.92177 20.45740 -50.89889 1.000 18.47368 243 ILE C C 1
ATOM 6195 O O . ILE C 1 243 ? -11.10439 20.79903 -51.03419 1.000 20.74523 243 ILE C O 1
ATOM 6200 N N . ASN C 1 244 ? -9.02059 20.62952 -51.85637 1.000 17.52550 244 ASN C N 1
ATOM 6201 C CA . ASN C 1 244 ? -9.32058 21.07885 -53.20013 1.000 19.65201 244 ASN C CA 1
ATOM 6202 C C . ASN C 1 244 ? -8.87794 19.97481 -54.14165 1.000 19.10363 244 ASN C C 1
ATOM 6203 O O . ASN C 1 244 ? -8.00382 19.16817 -53.80730 1.000 21.35185 244 ASN C O 1
ATOM 6208 N N . MET C 1 245 ? -9.51759 19.89631 -55.29880 1.000 17.92125 245 MET C N 1
ATOM 6209 C CA . MET C 1 245 ? -9.25451 18.80573 -56.22866 1.000 18.71243 245 MET C CA 1
ATOM 6210 C C . MET C 1 245 ? -8.89354 19.36137 -57.59696 1.000 18.35361 245 MET C C 1
ATOM 6211 O O . MET C 1 245 ? -9.76092 19.95947 -58.26686 1.000 20.05482 245 MET C O 1
ATOM 6216 N N . PRO C 1 246 ? -7.66451 19.17322 -58.06199 1.000 17.42882 246 PRO C N 1
ATOM 6217 C CA . PRO C 1 246 ? -7.30934 19.60474 -59.41399 1.000 20.38631 246 PRO C CA 1
ATOM 6218 C C . PRO C 1 246 ? -8.20065 18.91715 -60.43375 1.000 17.50335 246 PRO C C 1
ATOM 6219 O O . PRO C 1 246 ? -8.38680 17.69319 -60.39887 1.000 17.98399 246 PRO C O 1
ATOM 6223 N N . PRO C 1 247 ? -8.82168 19.67688 -61.33367 1.000 17.70223 247 PRO C N 1
ATOM 6224 C CA . PRO C 1 247 ? -9.87649 19.08839 -62.17123 1.000 16.49704 247 PRO C CA 1
ATOM 6225 C C . PRO C 1 247 ? -9.38203 17.97393 -63.07983 1.000 17.01956 247 PRO C C 1
ATOM 6226 O O . PRO C 1 247 ? -10.12621 17.02310 -63.35335 1.000 18.51783 247 PRO C O 1
ATOM 6230 N N . GLU C 1 248 ? -8.13380 18.04821 -63.53187 1.000 18.24143 248 GLU C N 1
ATOM 6231 C CA . GLU C 1 248 ? -7.65129 17.09474 -64.51372 1.000 19.30100 248 GLU C CA 1
ATOM 6232 C C . GLU C 1 248 ? -7.47059 15.69627 -63.93356 1.000 20.02404 248 GLU C C 1
ATOM 6233 O O . GLU C 1 248 ? -7.36987 14.74094 -64.70265 1.000 20.64448 248 GLU C O 1
ATOM 6239 N N . VAL C 1 249 ? -7.44619 15.55392 -62.60720 1.000 18.78583 249 VAL C N 1
ATOM 6240 C CA . VAL C 1 249 ? -7.26962 14.24574 -61.98297 1.000 19.78223 249 VAL C CA 1
ATOM 6241 C C . VAL C 1 249 ? -8.44425 13.86439 -61.08772 1.000 21.07265 249 VAL C C 1
ATOM 6242 O O . VAL C 1 249 ? -8.39662 12.83493 -60.41826 1.000 17.89171 249 VAL C O 1
ATOM 6246 N N . ALA C 1 250 ? -9.50592 14.67526 -61.05250 1.000 17.15279 250 ALA C N 1
ATOM 6247 C CA . ALA C 1 250 ? -10.60946 14.39848 -60.13646 1.000 16.30653 250 ALA C CA 1
ATOM 6248 C C . ALA C 1 250 ? -11.26053 13.05101 -60.42469 1.000 17.04582 250 ALA C C 1
ATOM 6249 O O . ALA C 1 250 ? -11.65226 12.32577 -59.50167 1.000 15.90355 250 ALA C O 1
ATOM 6251 N N . TYR C 1 251 ? -11.42924 12.71443 -61.69851 1.000 15.36105 251 TYR C N 1
ATOM 6252 C CA . TYR C 1 251 ? -12.10839 11.46695 -62.01978 1.000 14.47822 251 TYR C CA 1
ATOM 6253 C C . TYR C 1 251 ? -11.33777 10.27716 -61.46753 1.000 16.83693 251 TYR C C 1
ATOM 6254 O O . TYR C 1 251 ? -11.93358 9.30819 -60.98382 1.000 16.36277 251 TYR C O 1
ATOM 6263 N N . GLY C 1 252 ? -10.01023 10.33800 -61.53044 1.000 15.64506 252 GLY C N 1
ATOM 6264 C CA . GLY C 1 252 ? -9.20531 9.21713 -61.07660 1.000 14.92290 252 GLY C CA 1
ATOM 6265 C C . GLY C 1 252 ? -9.00269 9.15998 -59.57734 1.000 17.29659 252 GLY C C 1
ATOM 6266 O O . GLY C 1 252 ? -8.83480 8.06773 -59.02101 1.000 16.05388 252 GLY C O 1
ATOM 6267 N N . LEU C 1 253 ? -9.03277 10.31343 -58.89474 1.000 13.58124 253 LEU C N 1
ATOM 6268 C CA . LEU C 1 253 ? -8.73892 10.34833 -57.46449 1.000 13.84937 253 LEU C CA 1
ATOM 6269 C C . LEU C 1 253 ? -9.95289 10.03004 -56.59406 1.000 16.03487 253 LEU C C 1
ATOM 6270 O O . LEU C 1 253 ? -9.77647 9.66571 -55.42083 1.000 16.35737 253 LEU C O 1
ATOM 6275 N N . ALA C 1 254 ? -11.16694 10.15740 -57.14158 1.000 13.86108 254 ALA C N 1
ATOM 6276 C CA . ALA C 1 254 ? -12.39639 9.63089 -56.53633 1.000 13.31226 254 ALA C CA 1
ATOM 6277 C C . ALA C 1 254 ? -12.71590 10.24078 -55.17216 1.000 17.00792 254 ALA C C 1
ATOM 6278 O O . ALA C 1 254 ? -13.06441 9.54409 -54.22166 1.000 14.80516 254 ALA C O 1
ATOM 6280 N N . VAL C 1 255 ? -12.65538 11.56588 -55.08687 1.000 16.67156 255 VAL C N 1
ATOM 6281 C CA . VAL C 1 255 ? -13.06215 12.28685 -53.88706 1.000 16.71050 255 VAL C CA 1
ATOM 6282 C C . VAL C 1 255 ? -14.46098 12.83494 -54.16382 1.000 16.53218 255 VAL C C 1
ATOM 6283 O O . VAL C 1 255 ? -14.61866 13.87563 -54.81093 1.000 18.25015 255 VAL C O 1
ATOM 6287 N N . TRP C 1 256 ? -15.48088 12.10496 -53.70575 1.000 16.22663 256 TRP C N 1
ATOM 6288 C CA . TRP C 1 256 ? -16.88378 12.37428 -54.00764 1.000 15.68863 256 TRP C CA 1
ATOM 6289 C C . TRP C 1 256 ? -17.60044 13.10543 -52.88686 1.000 15.99458 256 TRP C C 1
ATOM 6290 O O . TRP C 1 256 ? -18.79675 13.40603 -53.01831 1.000 16.91680 256 TRP C O 1
ATOM 6301 N N . ARG C 1 257 ? -16.89804 13.36321 -51.79596 1.000 15.46779 257 ARG C N 1
ATOM 6302 C CA . ARG C 1 257 ? -17.42559 13.95382 -50.57720 1.000 15.73414 257 ARG C CA 1
ATOM 6303 C C . ARG C 1 257 ? -16.25104 14.54837 -49.82097 1.000 19.81178 257 ARG C C 1
ATOM 6304 O O . ARG C 1 257 ? -15.10729 14.14255 -50.04504 1.000 15.84121 257 ARG C O 1
ATOM 6312 N N . PRO C 1 258 ? -16.48838 15.53265 -48.95947 1.000 17.42867 258 PRO C N 1
ATOM 6313 C CA . PRO C 1 258 ? -15.36463 16.21891 -48.30819 1.000 16.77820 258 PRO C CA 1
ATOM 6314 C C . PRO C 1 258 ? -14.51062 15.24988 -47.50482 1.000 17.81065 258 PRO C C 1
ATOM 6315 O O . PRO C 1 258 ? -15.02553 14.41082 -46.76759 1.000 19.25790 258 PRO C O 1
ATOM 6319 N N . VAL C 1 259 ? -13.18838 15.36488 -47.67218 1.000 19.41833 259 VAL C N 1
ATOM 6320 C CA . VAL C 1 259 ? -12.25653 14.52166 -46.92091 1.000 18.17885 259 VAL C CA 1
ATOM 6321 C C . VAL C 1 259 ? -12.13449 14.96259 -45.47129 1.000 20.85964 259 VAL C C 1
ATOM 6322 O O . VAL C 1 259 ? -11.67133 14.18501 -44.62750 1.000 21.92510 259 VAL C O 1
ATOM 6326 N N . ALA C 1 260 ? -12.52060 16.19733 -45.16915 1.000 20.44362 260 ALA C N 1
ATOM 6327 C CA . ALA C 1 260 ? -12.40403 16.79918 -43.84446 1.000 23.16023 260 ALA C CA 1
ATOM 6328 C C . ALA C 1 260 ? -13.13136 18.13311 -43.90534 1.000 22.82283 260 ALA C C 1
ATOM 6329 O O . ALA C 1 260 ? -13.56950 18.56850 -44.97376 1.000 24.25302 260 ALA C O 1
ATOM 6331 N N . LYS C 1 261 ? -13.23507 18.80243 -42.75501 1.000 29.00514 261 LYS C N 1
ATOM 6332 C CA . LYS C 1 261 ? -14.03469 20.02433 -42.70466 1.000 29.82019 261 LYS C CA 1
ATOM 6333 C C . LYS C 1 261 ? -13.42538 21.13701 -43.55596 1.000 29.36968 261 LYS C C 1
ATOM 6334 O O . LYS C 1 261 ? -14.12498 21.76217 -44.36426 1.000 32.91289 261 LYS C O 1
ATOM 6340 N N . ASP C 1 262 ? -12.13343 21.40570 -43.38869 1.000 26.48254 262 ASP C N 1
ATOM 6341 C CA . ASP C 1 262 ? -11.44472 22.45080 -44.14298 1.000 27.78224 262 ASP C CA 1
ATOM 6342 C C . ASP C 1 262 ? -9.94281 22.27018 -43.94676 1.000 24.03470 262 ASP C C 1
ATOM 6343 O O . ASP C 1 262 ? -9.49995 21.39430 -43.19263 1.000 24.06426 262 ASP C O 1
ATOM 6348 N N . GLU C 1 263 ? -9.15549 23.11715 -44.62899 1.000 24.21298 263 GLU C N 1
ATOM 6349 C CA . GLU C 1 263 ? -7.70053 23.02643 -44.50419 1.000 24.36678 263 GLU C CA 1
ATOM 6350 C C . GLU C 1 263 ? -7.24989 23.32124 -43.08381 1.000 26.22948 263 GLU C C 1
ATOM 6351 O O . GLU C 1 263 ? -6.22647 22.79207 -42.63547 1.000 24.20597 263 GLU C O 1
ATOM 6357 N N . GLU C 1 264 ? -8.00619 24.14385 -42.35607 1.000 27.49682 264 GLU C N 1
ATOM 6358 C CA . GLU C 1 264 ? -7.62046 24.46962 -40.99234 1.000 27.27342 264 GLU C CA 1
ATOM 6359 C C . GLU C 1 264 ? -7.69548 23.23847 -40.09170 1.000 25.93252 264 GLU C C 1
ATOM 6360 O O . GLU C 1 264 ? -6.83341 23.04995 -39.22236 1.000 27.17345 264 GLU C O 1
ATOM 6366 N N . GLU C 1 265 ? -8.69373 22.37047 -40.30580 1.000 26.45795 265 GLU C N 1
ATOM 6367 C CA . GLU C 1 265 ? -8.77893 21.12132 -39.54647 1.000 26.41466 265 GLU C CA 1
ATOM 6368 C C . GLU C 1 265 ? -7.62950 20.17780 -39.89593 1.000 22.78661 265 GLU C C 1
ATOM 6369 O O . GLU C 1 265 ? -6.98789 19.60214 -39.00854 1.000 22.73308 265 GLU C O 1
ATOM 6375 N N . VAL C 1 266 ? -7.36340 19.99771 -41.19026 1.000 20.46902 266 VAL C N 1
ATOM 6376 C CA . VAL C 1 266 ? -6.33673 19.05078 -41.61467 1.000 19.09355 266 VAL C CA 1
ATOM 6377 C C . VAL C 1 266 ? -4.95923 19.53518 -41.19085 1.000 20.04587 266 VAL C C 1
ATOM 6378 O O . VAL C 1 266 ? -4.15513 18.76980 -40.64799 1.000 19.59570 266 VAL C O 1
ATOM 6382 N N . MET C 1 267 ? -4.65694 20.81060 -41.45416 1.000 20.13819 267 MET C N 1
ATOM 6383 C CA . MET C 1 267 ? -3.34011 21.32845 -41.10735 1.000 19.77902 267 MET C CA 1
ATOM 6384 C C . MET C 1 267 ? -3.21258 21.54244 -39.60876 1.000 21.28176 267 MET C C 1
ATOM 6385 O O . MET C 1 267 ? -2.14166 21.30540 -39.04469 1.000 23.04791 267 MET C O 1
ATOM 6390 N N . GLY C 1 268 ? -4.30208 21.92645 -38.94040 1.000 20.11752 268 GLY C N 1
ATOM 6391 C CA . GLY C 1 268 ? -4.21924 22.23367 -37.52108 1.000 22.61551 268 GLY C CA 1
ATOM 6392 C C . GLY C 1 268 ? -4.08158 21.01010 -36.64032 1.000 21.12049 268 GLY C C 1
ATOM 6393 O O . GLY C 1 268 ? -3.47560 21.07517 -35.56404 1.000 22.20233 268 GLY C O 1
ATOM 6394 N N . ASN C 1 269 ? -4.64793 19.88414 -37.06558 1.000 20.40678 269 ASN C N 1
ATOM 6395 C CA . ASN C 1 269 ? -4.55906 18.63066 -36.32468 1.000 19.45684 269 ASN C CA 1
ATOM 6396 C C . ASN C 1 269 ? -3.60267 17.63256 -36.95077 1.000 21.17860 269 ASN C C 1
ATOM 6397 O O . ASN C 1 269 ? -2.93862 16.88323 -36.23078 1.000 19.61312 269 ASN C O 1
ATOM 6402 N N . GLY C 1 270 ? -3.53269 17.59151 -38.27708 1.000 17.93362 270 GLY C N 1
ATOM 6403 C CA . GLY C 1 270 ? -2.73532 16.57678 -38.93801 1.000 18.38539 270 GLY C CA 1
ATOM 6404 C C . GLY C 1 270 ? -1.25196 16.86159 -38.94679 1.000 18.43438 270 GLY C C 1
ATOM 6405 O O . GLY C 1 270 ? -0.44038 15.95835 -38.73458 1.000 17.92678 270 GLY C O 1
ATOM 6406 N N . LEU C 1 271 ? -0.86486 18.10869 -39.20031 1.000 19.44116 271 LEU C N 1
ATOM 6407 C CA . LEU C 1 271 ? 0.56740 18.39237 -39.25672 1.000 18.37815 271 LEU C CA 1
ATOM 6408 C C . LEU C 1 271 ? 1.23135 18.23803 -37.88605 1.000 17.71930 271 LEU C C 1
ATOM 6409 O O . LEU C 1 271 ? 2.30821 17.63401 -37.79763 1.000 18.45734 271 LEU C O 1
ATOM 6414 N N . PRO C 1 272 ? 0.63316 18.73422 -36.79542 1.000 16.89368 272 PRO C N 1
ATOM 6415 C CA . PRO C 1 272 ? 1.25094 18.48188 -35.48367 1.000 19.08072 272 PRO C CA 1
ATOM 6416 C C . PRO C 1 272 ? 1.33042 17.00630 -35.15347 1.000 17.53077 272 PRO C C 1
ATOM 6417 O O . PRO C 1 272 ? 2.35293 16.56032 -34.63485 1.000 19.81766 272 PRO C O 1
ATOM 6421 N N . PHE C 1 273 ? 0.29739 16.22617 -35.49046 1.000 18.00882 273 PHE C N 1
ATOM 6422 C CA . PHE C 1 273 ? 0.37740 14.78267 -35.28730 1.000 17.71550 273 PHE C CA 1
ATOM 6423 C C . PHE C 1 273 ? 1.59573 14.19320 -35.99405 1.000 17.29488 273 PHE C C 1
ATOM 6424 O O . PHE C 1 273 ? 2.36740 13.43833 -35.39566 1.000 18.19167 273 PHE C O 1
ATOM 6432 N N . LEU C 1 274 ? 1.78720 14.52403 -37.27612 1.000 15.73737 274 LEU C N 1
ATOM 6433 C CA . LEU C 1 274 ? 2.89531 13.93346 -38.02323 1.000 16.08066 274 LEU C CA 1
ATOM 6434 C C . LEU C 1 274 ? 4.24515 14.43350 -37.52306 1.000 17.97454 274 LEU C C 1
ATOM 6435 O O . LEU C 1 274 ? 5.20696 13.66231 -37.43248 1.000 18.78404 274 LEU C O 1
ATOM 6440 N N . ARG C 1 275 ? 4.34744 15.73232 -37.23515 1.000 17.97978 275 ARG C N 1
ATOM 6441 C CA . ARG C 1 275 ? 5.59170 16.25214 -36.68338 1.000 18.15020 275 ARG C CA 1
ATOM 6442 C C . ARG C 1 275 ? 5.90814 15.59118 -35.35290 1.000 18.17734 275 ARG C C 1
ATOM 6443 O O . ARG C 1 275 ? 7.06813 15.26229 -35.07134 1.000 19.38179 275 ARG C O 1
ATOM 6451 N N . ASN C 1 276 ? 4.88083 15.37717 -34.53322 1.000 17.76436 276 ASN C N 1
ATOM 6452 C CA . ASN C 1 276 ? 5.09502 14.75038 -33.23439 1.000 18.35974 276 ASN C CA 1
ATOM 6453 C C . ASN C 1 276 ? 5.52836 13.29673 -33.39341 1.000 18.02407 276 ASN C C 1
ATOM 6454 O O . ASN C 1 276 ? 6.36163 12.80337 -32.62267 1.000 17.97076 276 ASN C O 1
ATOM 6459 N N . LYS C 1 277 ? 4.94884 12.57847 -34.36228 1.000 16.68008 277 LYS C N 1
ATOM 6460 C CA . LYS C 1 277 ? 5.36420 11.19737 -34.57776 1.000 16.81018 277 LYS C CA 1
ATOM 6461 C C . LYS C 1 277 ? 6.79764 11.12417 -35.08389 1.000 18.16194 277 LYS C C 1
ATOM 6462 O O . LYS C 1 277 ? 7.54218 10.19540 -34.73955 1.000 17.81259 277 LYS C O 1
ATOM 6468 N N . ALA C 1 278 ? 7.18862 12.06773 -35.94546 1.000 18.56779 278 ALA C N 1
ATOM 6469 C CA . ALA C 1 278 ? 8.54861 12.06088 -36.46376 1.000 17.65724 278 ALA C CA 1
ATOM 6470 C C . ALA C 1 278 ? 9.55607 12.27460 -35.34177 1.000 20.88420 278 ALA C C 1
ATOM 6471 O O . ALA C 1 278 ? 10.61822 11.64522 -35.32563 1.000 20.71542 278 ALA C O 1
ATOM 6473 N N . LYS C 1 279 ? 9.22420 13.13861 -34.38374 1.000 19.88761 279 LYS C N 1
ATOM 6474 C CA . LYS C 1 279 ? 10.09468 13.32630 -33.22512 1.000 21.12720 279 LYS C CA 1
ATOM 6475 C C . LYS C 1 279 ? 10.07013 12.10269 -32.32122 1.000 21.17055 279 LYS C C 1
ATOM 6476 O O . LYS C 1 279 ? 11.11610 11.67510 -31.81413 1.000 20.77272 279 LYS C O 1
ATOM 6482 N N . GLN C 1 280 ? 8.88322 11.51870 -32.12703 1.000 19.20946 280 GLN C N 1
ATOM 6483 C CA . GLN C 1 280 ? 8.75728 10.35235 -31.25329 1.000 17.38684 280 GLN C CA 1
ATOM 6484 C C . GLN C 1 280 ? 9.67879 9.22202 -31.68909 1.000 19.75709 280 GLN C C 1
ATOM 6485 O O . GLN C 1 280 ? 10.33831 8.58440 -30.85679 1.000 20.39277 280 GLN C O 1
ATOM 6491 N N . TYR C 1 281 ? 9.73067 8.94246 -32.98445 1.000 18.10057 281 TYR C N 1
ATOM 6492 C CA . TYR C 1 281 ? 10.53849 7.85082 -33.49358 1.000 18.44916 281 TYR C CA 1
ATOM 6493 C C . TYR C 1 281 ? 11.91842 8.30963 -33.95202 1.000 19.55138 281 TYR C C 1
ATOM 6494 O O . TYR C 1 281 ? 12.66635 7.51524 -34.53269 1.000 20.91509 281 TYR C O 1
ATOM 6503 N N . GLY C 1 282 ? 12.27170 9.55915 -33.67611 1.000 21.09427 282 GLY C N 1
ATOM 6504 C CA . GLY C 1 282 ? 13.62842 10.03415 -33.89668 1.000 24.64739 282 GLY C CA 1
ATOM 6505 C C . GLY C 1 282 ? 14.05851 10.06650 -35.34460 1.000 27.22256 282 GLY C C 1
ATOM 6506 O O . GLY C 1 282 ? 15.22735 9.77472 -35.64543 1.000 28.24740 282 GLY C O 1
ATOM 6507 N N . LEU C 1 283 ? 13.14296 10.39970 -36.25428 1.000 21.97265 283 LEU C N 1
ATOM 6508 C CA . LEU C 1 283 ? 13.49627 10.41735 -37.66655 1.000 25.82509 283 LEU C CA 1
ATOM 6509 C C . LEU C 1 283 ? 14.60145 11.43584 -37.90485 1.000 30.36883 283 LEU C C 1
ATOM 6510 O O . LEU C 1 283 ? 14.64462 12.48550 -37.25541 1.000 33.20166 283 LEU C O 1
ATOM 6515 N N . ILE C 1 284 ? 15.51502 11.09657 -38.81991 1.000 29.37591 284 ILE C N 1
ATOM 6516 C CA . ILE C 1 284 ? 16.61224 11.98965 -39.18211 1.000 33.57214 284 ILE C CA 1
ATOM 6517 C C . ILE C 1 284 ? 16.05651 13.36460 -39.52159 1.000 35.33188 284 ILE C C 1
ATOM 6518 O O . ILE C 1 284 ? 15.05829 13.48774 -40.23907 1.000 36.54326 284 ILE C O 1
ATOM 6523 N N . GLY C 1 285 ? 16.68175 14.40525 -38.97409 1.000 37.12194 285 GLY C N 1
ATOM 6524 C CA . GLY C 1 285 ? 16.16217 15.74773 -39.12682 1.000 40.21732 285 GLY C CA 1
ATOM 6525 C C . GLY C 1 285 ? 15.08174 16.13490 -38.14118 1.000 42.49310 285 GLY C C 1
ATOM 6526 O O . GLY C 1 285 ? 14.50676 17.22181 -38.27652 1.000 45.87695 285 GLY C O 1
ATOM 6527 N N . ASN C 1 286 ? 14.78695 15.28549 -37.15745 1.000 42.04579 286 ASN C N 1
ATOM 6528 C CA . ASN C 1 286 ? 13.77381 15.57613 -36.14401 1.000 39.12765 286 ASN C CA 1
ATOM 6529 C C . ASN C 1 286 ? 14.26491 15.27056 -34.73826 1.000 42.09832 286 ASN C C 1
ATOM 6530 O O . ASN C 1 286 ? 13.66964 14.44304 -34.04469 1.000 41.89323 286 ASN C O 1
ATOM 6535 N N . MET D 1 3 ? 21.56597 -17.41740 -30.99188 1.000 40.04650 3 MET D N 1
ATOM 6536 C CA . MET D 1 3 ? 20.47078 -18.29122 -31.40712 1.000 36.15506 3 MET D CA 1
ATOM 6537 C C . MET D 1 3 ? 19.80303 -17.79113 -32.69169 1.000 34.17182 3 MET D C 1
ATOM 6538 O O . MET D 1 3 ? 19.95565 -16.63157 -33.06779 1.000 33.30547 3 MET D O 1
ATOM 6543 N N . GLN D 1 4 ? 19.07738 -18.68442 -33.36377 1.000 31.68776 4 GLN D N 1
ATOM 6544 C CA . GLN D 1 4 ? 18.35227 -18.36064 -34.58481 1.000 33.55560 4 GLN D CA 1
ATOM 6545 C C . GLN D 1 4 ? 17.04749 -19.14525 -34.59906 1.000 33.61360 4 GLN D C 1
ATOM 6546 O O . GLN D 1 4 ? 16.94965 -20.21966 -34.00146 1.000 33.53710 4 GLN D O 1
ATOM 6552 N N . GLY D 1 5 ? 16.04130 -18.60560 -35.28119 1.000 29.31312 5 GLY D N 1
ATOM 6553 C CA . GLY D 1 5 ? 14.77541 -19.30201 -35.41921 1.000 28.98822 5 GLY D CA 1
ATOM 6554 C C . GLY D 1 5 ? 13.84238 -19.07692 -34.24218 1.000 25.15989 5 GLY D C 1
ATOM 6555 O O . GLY D 1 5 ? 13.94531 -18.09426 -33.49913 1.000 25.82709 5 GLY D O 1
ATOM 6556 N N . PHE D 1 6 ? 12.91818 -20.02073 -34.07160 1.000 25.24222 6 PHE D N 1
ATOM 6557 C CA . PHE D 1 6 ? 11.86432 -19.92377 -33.06912 1.000 23.83697 6 PHE D CA 1
ATOM 6558 C C . PHE D 1 6 ? 12.14904 -20.82951 -31.87400 1.000 25.87965 6 PHE D C 1
ATOM 6559 O O . PHE D 1 6 ? 12.56356 -21.98025 -32.03377 1.000 27.00881 6 PHE D O 1
ATOM 6567 N N . GLY D 1 7 ? 11.89413 -20.31013 -30.67563 1.000 22.53403 7 GLY D N 1
ATOM 6568 C CA . GLY D 1 7 ? 12.09360 -21.06658 -29.45551 1.000 23.02038 7 GLY D CA 1
ATOM 6569 C C . GLY D 1 7 ? 11.01574 -20.74942 -28.44045 1.000 24.17399 7 GLY D C 1
ATOM 6570 O O . GLY D 1 7 ? 10.17169 -19.88409 -28.66631 1.000 22.69917 7 GLY D O 1
ATOM 6571 N N . VAL D 1 8 ? 11.06032 -21.46411 -27.30976 1.000 22.32665 8 VAL D N 1
ATOM 6572 C CA . VAL D 1 8 ? 10.04586 -21.34032 -26.26389 1.000 21.82211 8 VAL D CA 1
ATOM 6573 C C . VAL D 1 8 ? 10.71376 -21.39465 -24.89131 1.000 23.85870 8 VAL D C 1
ATOM 6574 O O . VAL D 1 8 ? 11.51616 -22.29429 -24.61568 1.000 22.82179 8 VAL D O 1
ATOM 6578 N N . HIS D 1 9 ? 10.37373 -20.43678 -24.03114 1.000 21.61667 9 HIS D N 1
ATOM 6579 C CA . HIS D 1 9 ? 10.74653 -20.49655 -22.62035 1.000 21.37665 9 HIS D CA 1
ATOM 6580 C C . HIS D 1 9 ? 9.97823 -21.63495 -21.95489 1.000 23.82417 9 HIS D C 1
ATOM 6581 O O . HIS D 1 9 ? 8.75665 -21.73912 -22.11396 1.000 23.52388 9 HIS D O 1
ATOM 6588 N N . THR D 1 10 ? 10.69007 -22.49955 -21.20735 1.000 23.20020 10 THR D N 1
ATOM 6589 C CA . THR D 1 10 ? 10.10109 -23.78435 -20.82977 1.000 23.94830 10 THR D CA 1
ATOM 6590 C C . THR D 1 10 ? 9.05790 -23.68081 -19.72091 1.000 23.29474 10 THR D C 1
ATOM 6591 O O . THR D 1 10 ? 8.44290 -24.69953 -19.38274 1.000 25.02042 10 THR D O 1
ATOM 6595 N N . SER D 1 11 ? 8.80420 -22.48641 -19.18301 1.000 23.28107 11 SER D N 1
ATOM 6596 C CA . SER D 1 11 ? 7.63979 -22.29934 -18.32521 1.000 22.76818 11 SER D CA 1
ATOM 6597 C C . SER D 1 11 ? 6.34121 -22.63781 -19.04977 1.000 25.16322 11 SER D C 1
ATOM 6598 O O . SER D 1 11 ? 5.30252 -22.81728 -18.40278 1.000 23.73777 11 SER D O 1
ATOM 6601 N N . MET D 1 12 ? 6.38064 -22.72990 -20.38093 1.000 23.67432 12 MET D N 1
ATOM 6602 C CA . MET D 1 12 ? 5.22695 -23.19643 -21.13851 1.000 24.45904 12 MET D CA 1
ATOM 6603 C C . MET D 1 12 ? 4.79433 -24.58180 -20.68163 1.000 26.97647 12 MET D C 1
ATOM 6604 O O . MET D 1 12 ? 3.60701 -24.92160 -20.75974 1.000 24.88153 12 MET D O 1
ATOM 6609 N N . TRP D 1 13 ? 5.73884 -25.37725 -20.17018 1.000 26.48132 13 TRP D N 1
ATOM 6610 C CA . TRP D 1 13 ? 5.53156 -26.80396 -19.97642 1.000 26.17209 13 TRP D CA 1
ATOM 6611 C C . TRP D 1 13 ? 5.94795 -27.32217 -18.60474 1.000 28.62050 13 TRP D C 1
ATOM 6612 O O . TRP D 1 13 ? 5.42063 -28.35948 -18.18160 1.000 29.63128 13 TRP D O 1
ATOM 6623 N N . THR D 1 14 ? 6.84739 -26.64791 -17.89144 1.000 24.61368 14 THR D N 1
ATOM 6624 C CA . THR D 1 14 ? 7.26273 -27.16986 -16.59583 1.000 27.10171 14 THR D CA 1
ATOM 6625 C C . THR D 1 14 ? 7.53253 -26.01962 -15.63376 1.000 28.50765 14 THR D C 1
ATOM 6626 O O . THR D 1 14 ? 7.96604 -24.93127 -16.03075 1.000 26.21288 14 THR D O 1
ATOM 6630 N N . MET D 1 15 ? 7.26661 -26.28027 -14.35015 1.000 28.31749 15 MET D N 1
ATOM 6631 C CA . MET D 1 15 ? 7.45789 -25.28450 -13.30464 1.000 28.10448 15 MET D CA 1
ATOM 6632 C C . MET D 1 15 ? 8.92564 -25.16592 -12.90065 1.000 27.59692 15 MET D C 1
ATOM 6633 O O . MET D 1 15 ? 9.41666 -24.05970 -12.65438 1.000 27.44554 15 MET D O 1
ATOM 6638 N N . ASN D 1 16 ? 9.63621 -26.29142 -12.81470 1.000 30.32803 16 ASN D N 1
ATOM 6639 C CA . ASN D 1 16 ? 11.06090 -26.30356 -12.50430 1.000 31.74138 16 ASN D CA 1
ATOM 6640 C C . ASN D 1 16 ? 11.79423 -27.16393 -13.51547 1.000 29.20167 16 ASN D C 1
ATOM 6641 O O . ASN D 1 16 ? 11.22820 -28.09189 -14.09976 1.000 32.90929 16 ASN D O 1
ATOM 6646 N N . TRP D 1 17 ? 13.07871 -26.87174 -13.69198 1.000 27.29831 17 TRP D N 1
ATOM 6647 C CA . TRP D 1 17 ? 13.90851 -27.70250 -14.55756 1.000 27.31112 17 TRP D CA 1
ATOM 6648 C C . TRP D 1 17 ? 14.51789 -28.84790 -13.74646 1.000 29.54611 17 TRP D C 1
ATOM 6649 O O . TRP D 1 17 ? 15.72689 -28.93376 -13.53270 1.000 29.74034 17 TRP D O 1
ATOM 6660 N N . ASP D 1 18 ? 13.64213 -29.74224 -13.29303 1.000 29.51060 18 ASP D N 1
ATOM 6661 C CA . ASP D 1 18 ? 14.09989 -31.01105 -12.75149 1.000 32.32927 18 ASP D CA 1
ATOM 6662 C C . ASP D 1 18 ? 14.06751 -32.06363 -13.85921 1.000 30.07807 18 ASP D C 1
ATOM 6663 O O . ASP D 1 18 ? 13.72131 -31.78055 -15.01151 1.000 29.68913 18 ASP D O 1
ATOM 6668 N N . ARG D 1 19 ? 14.44784 -33.29573 -13.51725 1.000 31.63801 19 ARG D N 1
ATOM 6669 C CA . ARG D 1 19 ? 14.52041 -34.34956 -14.52913 1.000 30.50919 19 ARG D CA 1
ATOM 6670 C C . ARG D 1 19 ? 13.17272 -34.63894 -15.17876 1.000 33.45333 19 ARG D C 1
ATOM 6671 O O . ARG D 1 19 ? 13.11531 -34.70419 -16.41951 1.000 31.70675 19 ARG D O 1
ATOM 6679 N N . PRO D 1 20 ? 12.06831 -34.82609 -14.44214 1.000 33.49807 20 PRO D N 1
ATOM 6680 C CA . PRO D 1 20 ? 10.78176 -34.98932 -15.14068 1.000 33.66696 20 PRO D CA 1
ATOM 6681 C C . PRO D 1 20 ? 10.38327 -33.76014 -15.94463 1.000 32.92281 20 PRO D C 1
ATOM 6682 O O . PRO D 1 20 ? 9.81834 -33.89643 -17.03922 1.000 32.27196 20 PRO D O 1
ATOM 6686 N N . GLY D 1 21 ? 10.67405 -32.55999 -15.43483 1.000 31.85944 21 GLY D N 1
ATOM 6687 C CA . GLY D 1 21 ? 10.33120 -31.35328 -16.17269 1.000 32.26720 21 GLY D CA 1
ATOM 6688 C C . GLY D 1 21 ? 11.11026 -31.22026 -17.46738 1.000 32.72231 21 GLY D C 1
ATOM 6689 O O . GLY D 1 21 ? 10.55707 -30.81634 -18.49727 1.000 33.12147 21 GLY D O 1
ATOM 6690 N N . ALA D 1 22 ? 12.40472 -31.55603 -17.43571 1.000 30.55738 22 ALA D N 1
ATOM 6691 C CA . ALA D 1 22 ? 13.20347 -31.54732 -18.65737 1.000 29.64640 22 ALA D CA 1
ATOM 6692 C C . ALA D 1 22 ? 12.64827 -32.51956 -19.68953 1.000 34.70651 22 ALA D C 1
ATOM 6693 O O . ALA D 1 22 ? 12.57055 -32.19346 -20.88044 1.000 31.90002 22 ALA D O 1
ATOM 6695 N N . GLU D 1 23 ? 12.25529 -33.71969 -19.25164 1.000 33.09247 23 GLU D N 1
ATOM 6696 C CA . GLU D 1 23 ? 11.68364 -34.70098 -20.16899 1.000 32.59693 23 GLU D CA 1
ATOM 6697 C C . GLU D 1 23 ? 10.42054 -34.16916 -20.82830 1.000 35.85896 23 GLU D C 1
ATOM 6698 O O . GLU D 1 23 ? 10.23023 -34.31107 -22.04252 1.000 34.07127 23 GLU D O 1
ATOM 6704 N N . ARG D 1 24 ? 9.53573 -33.56729 -20.03292 1.000 34.14366 24 ARG D N 1
ATOM 6705 C CA . ARG D 1 24 ? 8.26459 -33.08871 -20.56320 1.000 33.85370 24 ARG D CA 1
ATOM 6706 C C . ARG D 1 24 ? 8.47486 -31.92903 -21.52859 1.000 33.50239 24 ARG D C 1
ATOM 6707 O O . ARG D 1 24 ? 7.89291 -31.90321 -22.62096 1.000 35.89139 24 ARG D O 1
ATOM 6715 N N . ALA D 1 25 ? 9.32222 -30.96754 -21.15205 1.000 32.61153 25 ALA D N 1
ATOM 6716 C CA . ALA D 1 25 ? 9.50392 -29.78338 -21.98928 1.000 31.70731 25 ALA D CA 1
ATOM 6717 C C . ALA D 1 25 ? 10.16954 -30.13646 -23.31341 1.000 31.94603 25 ALA D C 1
ATOM 6718 O O . ALA D 1 25 ? 9.75690 -29.64313 -24.36922 1.000 30.97647 25 ALA D O 1
ATOM 6720 N N . VAL D 1 26 ? 11.19224 -30.99636 -23.28217 1.000 31.97506 26 VAL D N 1
ATOM 6721 C CA . VAL D 1 26 ? 11.88639 -31.36505 -24.51330 1.000 30.81900 26 VAL D CA 1
ATOM 6722 C C . VAL D 1 26 ? 10.94546 -32.10937 -25.44998 1.000 35.04670 26 VAL D C 1
ATOM 6723 O O . VAL D 1 26 ? 10.93104 -31.86422 -26.66218 1.000 36.25907 26 VAL D O 1
ATOM 6727 N N . ALA D 1 27 ? 10.13615 -33.02074 -24.90536 1.000 33.47511 27 ALA D N 1
ATOM 6728 C CA . ALA D 1 27 ? 9.16227 -33.72708 -25.73068 1.000 34.80135 27 ALA D CA 1
ATOM 6729 C C . ALA D 1 27 ? 8.19393 -32.74577 -26.37818 1.000 35.63330 27 ALA D C 1
ATOM 6730 O O . ALA D 1 27 ? 7.93259 -32.81613 -27.58601 1.000 36.82275 27 ALA D O 1
ATOM 6732 N N . ALA D 1 28 ? 7.66812 -31.80691 -25.58410 1.000 34.16300 28 ALA D N 1
ATOM 6733 C CA . ALA D 1 28 ? 6.72250 -30.82473 -26.10979 1.000 35.98084 28 ALA D CA 1
ATOM 6734 C C . ALA D 1 28 ? 7.36696 -29.94291 -27.17327 1.000 35.07337 28 ALA D C 1
ATOM 6735 O O . ALA D 1 28 ? 6.75427 -29.66045 -28.21034 1.000 35.97185 28 ALA D O 1
ATOM 6737 N N . ALA D 1 29 ? 8.60851 -29.50877 -26.94375 1.000 33.55174 29 ALA D N 1
ATOM 6738 C CA . ALA D 1 29 ? 9.28503 -28.65908 -27.92171 1.000 32.72684 29 ALA D CA 1
ATOM 6739 C C . ALA D 1 29 ? 9.42597 -29.34791 -29.27384 1.000 38.54319 29 ALA D C 1
ATOM 6740 O O . ALA D 1 29 ? 9.38513 -28.68591 -30.31877 1.000 34.73521 29 ALA D O 1
ATOM 6742 N N . LEU D 1 30 ? 9.59081 -30.67000 -29.28245 1.000 36.10983 30 LEU D N 1
ATOM 6743 C CA . LEU D 1 30 ? 9.71073 -31.36988 -30.55466 1.000 36.76967 30 LEU D CA 1
ATOM 6744 C C . LEU D 1 30 ? 8.37801 -31.43105 -31.27959 1.000 35.37083 30 LEU D C 1
ATOM 6745 O O . LEU D 1 30 ? 8.32830 -31.31096 -32.51053 1.000 36.27172 30 LEU D O 1
ATOM 6750 N N . LYS D 1 31 ? 7.29675 -31.64751 -30.53161 1.000 33.71975 31 LYS D N 1
ATOM 6751 C CA . LYS D 1 31 ? 5.97265 -31.71202 -31.13243 1.000 35.31278 31 LYS D CA 1
ATOM 6752 C C . LYS D 1 31 ? 5.63926 -30.43734 -31.90277 1.000 36.34331 31 LYS D C 1
ATOM 6753 O O . LYS D 1 31 ? 4.93709 -30.49207 -32.91817 1.000 39.29561 31 LYS D O 1
ATOM 6759 N N . TYR D 1 32 ? 6.14631 -29.29091 -31.45670 1.000 35.04411 32 TYR D N 1
ATOM 6760 C CA . TYR D 1 32 ? 5.89234 -28.02390 -32.12991 1.000 31.98429 32 TYR D CA 1
ATOM 6761 C C . TYR D 1 32 ? 6.98312 -27.64924 -33.12349 1.000 32.52108 32 TYR D C 1
ATOM 6762 O O . TYR D 1 32 ? 6.86255 -26.61808 -33.79348 1.000 32.12762 32 TYR D O 1
ATOM 6771 N N . GLU D 1 33 ? 8.03971 -28.45542 -33.22882 1.000 33.18496 33 GLU D N 1
ATOM 6772 C CA . GLU D 1 33 ? 9.08714 -28.27386 -34.23822 1.000 32.86026 33 GLU D CA 1
ATOM 6773 C C . GLU D 1 33 ? 9.78263 -26.92248 -34.09172 1.000 32.53186 33 GLU D C 1
ATOM 6774 O O . GLU D 1 33 ? 10.09925 -26.25119 -35.07848 1.000 34.41291 33 GLU D O 1
ATOM 6780 N N . VAL D 1 34 ? 10.02634 -26.51973 -32.85137 1.000 32.34145 34 VAL D N 1
ATOM 6781 C CA . VAL D 1 34 ? 10.78862 -25.30737 -32.60938 1.000 30.36122 34 VAL D CA 1
ATOM 6782 C C . VAL D 1 34 ? 12.27804 -25.62461 -32.66616 1.000 31.93278 34 VAL D C 1
ATOM 6783 O O . VAL D 1 34 ? 12.70044 -26.78337 -32.61255 1.000 31.79627 34 VAL D O 1
ATOM 6787 N N . ASP D 1 35 ? 13.08015 -24.57260 -32.79727 1.000 26.42256 35 ASP D N 1
ATOM 6788 C CA . ASP D 1 35 ? 14.51648 -24.70763 -32.97768 1.000 28.42897 35 ASP D CA 1
ATOM 6789 C C . ASP D 1 35 ? 15.27751 -24.75000 -31.66207 1.000 30.67436 35 ASP D C 1
ATOM 6790 O O . ASP D 1 35 ? 16.37552 -25.31798 -31.61398 1.000 32.00339 35 ASP D O 1
ATOM 6795 N N . PHE D 1 36 ? 14.72873 -24.18019 -30.59426 1.000 27.07651 36 PHE D N 1
ATOM 6796 C CA . PHE D 1 36 ? 15.46279 -24.13415 -29.33877 1.000 24.73296 36 PHE D CA 1
ATOM 6797 C C . PHE D 1 36 ? 14.47725 -23.96088 -28.19442 1.000 26.47425 36 PHE D C 1
ATOM 6798 O O . PHE D 1 36 ? 13.30618 -23.63488 -28.39513 1.000 25.97331 36 PHE D O 1
ATOM 6806 N N . ILE D 1 37 ? 14.96975 -24.20475 -26.98042 1.000 23.41231 37 ILE D N 1
ATOM 6807 C CA . ILE D 1 37 ? 14.22106 -23.90031 -25.77029 1.000 24.90446 37 ILE D CA 1
ATOM 6808 C C . ILE D 1 37 ? 15.07960 -23.02352 -24.87618 1.000 24.49972 37 ILE D C 1
ATOM 6809 O O . ILE D 1 37 ? 16.31088 -23.03620 -24.93791 1.000 25.85717 37 ILE D O 1
ATOM 6814 N N . GLU D 1 38 ? 14.40561 -22.25995 -24.02761 1.000 22.42428 38 GLU D N 1
ATOM 6815 C CA . GLU D 1 38 ? 15.05414 -21.40009 -23.04773 1.000 23.14138 38 GLU D CA 1
ATOM 6816 C C . GLU D 1 38 ? 14.76807 -21.96144 -21.65994 1.000 24.20620 38 GLU D C 1
ATOM 6817 O O . GLU D 1 38 ? 13.59979 -22.05803 -21.26647 1.000 23.69460 38 GLU D O 1
ATOM 6823 N N . ILE D 1 39 ? 15.82507 -22.32326 -20.93614 1.000 23.93139 39 ILE D N 1
ATOM 6824 C CA . ILE D 1 39 ? 15.72616 -23.07100 -19.68224 1.000 25.37031 39 ILE D CA 1
ATOM 6825 C C . ILE D 1 39 ? 16.00728 -22.12374 -18.52043 1.000 23.89401 39 ILE D C 1
ATOM 6826 O O . ILE D 1 39 ? 17.06885 -21.48243 -18.50545 1.000 24.38092 39 ILE D O 1
ATOM 6831 N N . PRO D 1 40 ? 15.11127 -22.00419 -17.53832 1.000 26.36333 40 PRO D N 1
ATOM 6832 C CA . PRO D 1 40 ? 15.43578 -21.19280 -16.35856 1.000 26.46989 40 PRO D CA 1
ATOM 6833 C C . PRO D 1 40 ? 16.55020 -21.83870 -15.54445 1.000 28.10330 40 PRO D C 1
ATOM 6834 O O . PRO D 1 40 ? 16.50937 -23.03184 -15.23726 1.000 30.00403 40 PRO D O 1
ATOM 6838 N N . MET D 1 41 ? 17.56426 -21.04015 -15.24366 1.000 25.37162 41 MET D N 1
ATOM 6839 C CA . MET D 1 41 ? 18.68418 -21.43541 -14.39013 1.000 28.40209 41 MET D CA 1
ATOM 6840 C C . MET D 1 41 ? 18.48849 -20.83092 -13.00081 1.000 29.33064 41 MET D C 1
ATOM 6841 O O . MET D 1 41 ? 19.24420 -19.98079 -12.52948 1.000 31.66841 41 MET D O 1
ATOM 6846 N N . LEU D 1 42 ? 17.40528 -21.25830 -12.35275 1.000 29.39977 42 LEU D N 1
ATOM 6847 C CA . LEU D 1 42 ? 17.03578 -20.69000 -11.06571 1.000 32.18881 42 LEU D CA 1
ATOM 6848 C C . LEU D 1 42 ? 17.47739 -21.53295 -9.87815 1.000 32.44333 42 LEU D C 1
ATOM 6849 O O . LEU D 1 42 ? 17.54759 -21.00566 -8.76431 1.000 33.42118 42 LEU D O 1
ATOM 6854 N N . ASN D 1 43 ? 17.79044 -22.80962 -10.08800 1.000 34.59237 43 ASN D N 1
ATOM 6855 C CA . ASN D 1 43 ? 18.32126 -23.68854 -9.04263 1.000 35.63393 43 ASN D CA 1
ATOM 6856 C C . ASN D 1 43 ? 19.53028 -24.43637 -9.59379 1.000 30.64681 43 ASN D C 1
ATOM 6857 O O . ASN D 1 43 ? 19.47257 -25.65191 -9.81492 1.000 31.14741 43 ASN D O 1
ATOM 6862 N N . PRO D 1 44 ? 20.64422 -23.73851 -9.81905 1.000 29.90084 44 PRO D N 1
ATOM 6863 C CA . PRO D 1 44 ? 21.79012 -24.34855 -10.52699 1.000 32.17156 44 PRO D CA 1
ATOM 6864 C C . PRO D 1 44 ? 22.27000 -25.64077 -9.87895 1.000 33.43457 44 PRO D C 1
ATOM 6865 O O . PRO D 1 44 ? 22.47782 -26.63671 -10.59147 1.000 30.99283 44 PRO D O 1
ATOM 6869 N N . PRO D 1 45 ? 22.43637 -25.70322 -8.54682 1.000 32.40935 45 PRO D N 1
ATOM 6870 C CA . PRO D 1 45 ? 22.87060 -26.98109 -7.94963 1.000 34.62036 45 PRO D CA 1
ATOM 6871 C C . PRO D 1 45 ? 21.91740 -28.13146 -8.20532 1.000 30.69014 45 PRO D C 1
ATOM 6872 O O . PRO D 1 45 ? 22.33226 -29.29355 -8.11618 1.000 34.03500 45 PRO D O 1
ATOM 6876 N N . ALA D 1 46 ? 20.65539 -27.85323 -8.50808 1.000 30.64376 46 ALA D N 1
ATOM 6877 C CA . ALA D 1 46 ? 19.65702 -28.89586 -8.68007 1.000 27.80886 46 ALA D CA 1
ATOM 6878 C C . ALA D 1 46 ? 19.53962 -29.39175 -10.11130 1.000 28.61398 46 ALA D C 1
ATOM 6879 O O . ALA D 1 46 ? 18.84848 -30.38952 -10.34768 1.000 32.25971 46 ALA D O 1
ATOM 6881 N N . VAL D 1 47 ? 20.17890 -28.72701 -11.07125 1.000 30.45730 47 VAL D N 1
ATOM 6882 C CA . VAL D 1 47 ? 20.02183 -29.09933 -12.47228 1.000 30.50298 47 VAL D CA 1
ATOM 6883 C C . VAL D 1 47 ? 20.89064 -30.31264 -12.78101 1.000 30.21243 47 VAL D C 1
ATOM 6884 O O . VAL D 1 47 ? 22.09608 -30.32150 -12.50601 1.000 33.72622 47 VAL D O 1
ATOM 6888 N N . ASP D 1 48 ? 20.27823 -31.34002 -13.35651 1.000 29.31454 48 ASP D N 1
ATOM 6889 C CA . ASP D 1 48 ? 21.00921 -32.50708 -13.85024 1.000 32.20761 48 ASP D CA 1
ATOM 6890 C C . ASP D 1 48 ? 21.45803 -32.18119 -15.27241 1.000 31.62906 48 ASP D C 1
ATOM 6891 O O . ASP D 1 48 ? 20.71898 -32.36988 -16.23731 1.000 30.17860 48 ASP D O 1
ATOM 6896 N N . THR D 1 49 ? 22.69650 -31.69049 -15.40209 1.000 31.50913 49 THR D N 1
ATOM 6897 C CA . THR D 1 49 ? 23.15421 -31.16179 -16.68726 1.000 31.79071 49 THR D CA 1
ATOM 6898 C C . THR D 1 49 ? 23.35292 -32.26215 -17.72357 1.000 33.84821 49 THR D C 1
ATOM 6899 O O . THR D 1 49 ? 23.01821 -32.07914 -18.89927 1.000 31.00793 49 THR D O 1
ATOM 6903 N N . GLU D 1 50 ? 23.92234 -33.40249 -17.33227 1.000 34.51669 50 GLU D N 1
ATOM 6904 C CA . GLU D 1 50 ? 24.14022 -34.44703 -18.32676 1.000 36.24361 50 GLU D CA 1
ATOM 6905 C C . GLU D 1 50 ? 22.81778 -34.99603 -18.83570 1.000 34.31181 50 GLU D C 1
ATOM 6906 O O . GLU D 1 50 ? 22.69125 -35.34054 -20.01631 1.000 34.90035 50 GLU D O 1
ATOM 6912 N N . HIS D 1 51 ? 21.81918 -35.07264 -17.95669 1.000 32.89210 51 HIS D N 1
ATOM 6913 C CA . HIS D 1 51 ? 20.50184 -35.53142 -18.37193 1.000 31.12538 51 HIS D CA 1
ATOM 6914 C C . HIS D 1 51 ? 19.89067 -34.58183 -19.39634 1.000 31.98733 51 HIS D C 1
ATOM 6915 O O . HIS D 1 51 ? 19.34960 -35.02129 -20.41691 1.000 31.30509 51 HIS D O 1
ATOM 6922 N N . THR D 1 52 ? 19.99993 -33.27467 -19.15818 1.000 32.38186 52 THR D N 1
ATOM 6923 C CA . THR D 1 52 ? 19.48511 -32.30983 -20.12648 1.000 31.05572 52 THR D CA 1
ATOM 6924 C C . THR D 1 52 ? 20.32004 -32.31094 -21.40176 1.000 31.42096 52 THR D C 1
ATOM 6925 O O . THR D 1 52 ? 19.77427 -32.33927 -22.51235 1.000 31.72764 52 THR D O 1
ATOM 6929 N N . ARG D 1 53 ? 21.64804 -32.28310 -21.26045 1.000 33.66401 53 ARG D N 1
ATOM 6930 C CA . ARG D 1 53 ? 22.52456 -32.31090 -22.42918 1.000 33.61954 53 ARG D CA 1
ATOM 6931 C C . ARG D 1 53 ? 22.18803 -33.47977 -23.34404 1.000 39.01823 53 ARG D C 1
ATOM 6932 O O . ARG D 1 53 ? 22.08380 -33.31252 -24.56548 1.000 37.60445 53 ARG D O 1
ATOM 6940 N N . ALA D 1 54 ? 21.98123 -34.66688 -22.76482 1.000 36.10523 54 ALA D N 1
ATOM 6941 C CA . ALA D 1 54 ? 21.66454 -35.84303 -23.56860 1.000 37.17381 54 ALA D CA 1
ATOM 6942 C C . ALA D 1 54 ? 20.31495 -35.69641 -24.25553 1.000 37.16459 54 ALA D C 1
ATOM 6943 O O . ALA D 1 54 ? 20.15026 -36.11144 -25.41007 1.000 38.18179 54 ALA D O 1
ATOM 6945 N N . LEU D 1 55 ? 19.33579 -35.11773 -23.55487 1.000 36.78564 55 LEU D N 1
ATOM 6946 C CA . LEU D 1 55 ? 18.02658 -34.89060 -24.15424 1.000 34.84931 55 LEU D CA 1
ATOM 6947 C C . LEU D 1 55 ? 18.13088 -33.94952 -25.34524 1.000 35.81598 55 LEU D C 1
ATOM 6948 O O . LEU D 1 55 ? 17.52892 -34.19392 -26.39820 1.000 40.69799 55 LEU D O 1
ATOM 6953 N N . LEU D 1 56 ? 18.89953 -32.86896 -25.19949 1.000 35.05414 56 LEU D N 1
ATOM 6954 C CA . LEU D 1 56 ? 19.01302 -31.88513 -26.27260 1.000 36.59637 56 LEU D CA 1
ATOM 6955 C C . LEU D 1 56 ? 19.71387 -32.47474 -27.48752 1.000 39.18082 56 LEU D C 1
ATOM 6956 O O . LEU D 1 56 ? 19.23914 -32.33260 -28.62019 1.000 37.67501 56 LEU D O 1
ATOM 6961 N N . GLU D 1 57 ? 20.85698 -33.12656 -27.27266 1.000 41.24814 57 GLU D N 1
ATOM 6962 C CA . GLU D 1 57 ? 21.60242 -33.68838 -28.39374 1.000 42.71239 57 GLU D CA 1
ATOM 6963 C C . GLU D 1 57 ? 20.79950 -34.77622 -29.09380 1.000 44.36509 57 GLU D C 1
ATOM 6964 O O . GLU D 1 57 ? 20.77604 -34.84393 -30.32948 1.000 44.81853 57 GLU D O 1
ATOM 6970 N N . LYS D 1 58 ? 20.11360 -35.62054 -28.31841 1.000 41.67021 58 LYS D N 1
ATOM 6971 C CA . LYS D 1 58 ? 19.33751 -36.70897 -28.90314 1.000 44.26790 58 LYS D CA 1
ATOM 6972 C C . LYS D 1 58 ? 18.26446 -36.18137 -29.84528 1.000 47.67442 58 LYS D C 1
ATOM 6973 O O . LYS D 1 58 ? 17.98164 -36.79148 -30.88377 1.000 47.13892 58 LYS D O 1
ATOM 6979 N N . ASN D 1 59 ? 17.66060 -35.04465 -29.50471 1.000 43.62042 59 ASN D N 1
ATOM 6980 C CA . ASN D 1 59 ? 16.51488 -34.53019 -30.23826 1.000 44.98453 59 ASN D CA 1
ATOM 6981 C C . ASN D 1 59 ? 16.85907 -33.30177 -31.07380 1.000 44.15395 59 ASN D C 1
ATOM 6982 O O . ASN D 1 59 ? 15.95181 -32.59264 -31.52567 1.000 43.55164 59 ASN D O 1
ATOM 6987 N N . GLU D 1 60 ? 18.15266 -33.05256 -31.30128 1.000 42.25936 60 GLU D N 1
ATOM 6988 C CA . GLU D 1 60 ? 18.62410 -31.99605 -32.20041 1.000 41.51966 60 GLU D CA 1
ATOM 6989 C C . GLU D 1 60 ? 17.99109 -30.65320 -31.84389 1.000 41.77333 60 GLU D C 1
ATOM 6990 O O . GLU D 1 60 ? 17.47217 -29.92482 -32.69474 1.000 37.10484 60 GLU D O 1
ATOM 6996 N N . LEU D 1 61 ? 18.03096 -30.33865 -30.55466 1.000 37.83752 61 LEU D N 1
ATOM 6997 C CA . LEU D 1 61 ? 17.41576 -29.14381 -30.00187 1.000 34.97949 61 LEU D CA 1
ATOM 6998 C C . LEU D 1 61 ? 18.50474 -28.27140 -29.40362 1.000 32.69940 61 LEU D C 1
ATOM 6999 O O . LEU D 1 61 ? 19.35377 -28.76251 -28.65048 1.000 34.85091 61 LEU D O 1
ATOM 7004 N N . ARG D 1 62 ? 18.48569 -26.98689 -29.73649 1.000 28.91202 62 ARG D N 1
ATOM 7005 C CA . ARG D 1 62 ? 19.41740 -26.05867 -29.12374 1.000 27.54685 62 ARG D CA 1
ATOM 7006 C C . ARG D 1 62 ? 18.80026 -25.45075 -27.86773 1.000 27.02426 62 ARG D C 1
ATOM 7007 O O . ARG D 1 62 ? 17.60516 -25.58858 -27.59390 1.000 25.83849 62 ARG D O 1
ATOM 7015 N N . ALA D 1 63 ? 19.63257 -24.77343 -27.08995 1.000 26.23235 63 ALA D N 1
ATOM 7016 C CA . ALA D 1 63 ? 19.14269 -24.25545 -25.82547 1.000 24.62692 63 ALA D CA 1
ATOM 7017 C C . ALA D 1 63 ? 19.98449 -23.07766 -25.38192 1.000 23.32778 63 ALA D C 1
ATOM 7018 O O . ALA D 1 63 ? 21.15453 -22.94710 -25.74445 1.000 27.30679 63 ALA D O 1
ATOM 7020 N N . LEU D 1 64 ? 19.35397 -22.22144 -24.59291 1.000 24.75983 64 LEU D N 1
ATOM 7021 C CA . LEU D 1 64 ? 20.02935 -21.21241 -23.80224 1.000 24.79373 64 LEU D CA 1
ATOM 7022 C C . LEU D 1 64 ? 19.32623 -21.18110 -22.45526 1.000 23.44913 64 LEU D C 1
ATOM 7023 O O . LEU D 1 64 ? 18.26033 -21.78348 -22.27720 1.000 25.87697 64 LEU D O 1
ATOM 7028 N N . CYS D 1 65 ? 19.93232 -20.49341 -21.50128 1.000 23.18194 65 CYS D N 1
ATOM 7029 C CA . CYS D 1 65 ? 19.38241 -20.40719 -20.15814 1.000 23.89564 65 CYS D CA 1
ATOM 7030 C C . CYS D 1 65 ? 19.10436 -18.95264 -19.81169 1.000 23.57263 65 CYS D C 1
ATOM 7031 O O . CYS D 1 65 ? 19.70050 -18.03441 -20.37319 1.000 24.99310 65 CYS D O 1
ATOM 7034 N N . SER D 1 66 ? 18.17822 -18.74227 -18.88235 1.000 23.32972 66 SER D N 1
ATOM 7035 C CA . SER D 1 66 ? 17.92106 -17.40299 -18.38128 1.000 23.99144 66 SER D CA 1
ATOM 7036 C C . SER D 1 66 ? 17.64205 -17.47627 -16.89204 1.000 26.81506 66 SER D C 1
ATOM 7037 O O . SER D 1 66 ? 17.32011 -18.53885 -16.35416 1.000 25.43181 66 SER D O 1
ATOM 7040 N N . LEU D 1 67 ? 17.76509 -16.33270 -16.22869 1.000 26.05762 67 LEU D N 1
ATOM 7041 C CA . LEU D 1 67 ? 17.49415 -16.28952 -14.79917 1.000 25.47941 67 LEU D CA 1
ATOM 7042 C C . LEU D 1 67 ? 17.18089 -14.86188 -14.37621 1.000 26.56716 67 LEU D C 1
ATOM 7043 O O . LEU D 1 67 ? 17.26252 -13.91336 -15.16497 1.000 25.54355 67 LEU D O 1
ATOM 7048 N N . GLY D 1 68 ? 16.80457 -14.73459 -13.10922 1.000 24.68389 68 GLY D N 1
ATOM 7049 C CA . GLY D 1 68 ? 16.95722 -13.49830 -12.37626 1.000 20.62506 68 GLY D CA 1
ATOM 7050 C C . GLY D 1 68 ? 17.75401 -13.82399 -11.12891 1.000 25.53510 68 GLY D C 1
ATOM 7051 O O . GLY D 1 68 ? 17.69330 -14.94247 -10.62109 1.000 26.25908 68 GLY D O 1
ATOM 7052 N N . LEU D 1 69 ? 18.52561 -12.85162 -10.65932 1.000 22.28435 69 LEU D N 1
ATOM 7053 C CA . LEU D 1 69 ? 19.36871 -13.09744 -9.49229 1.000 23.67346 69 LEU D CA 1
ATOM 7054 C C . LEU D 1 69 ? 18.52021 -13.15204 -8.22545 1.000 22.55504 69 LEU D C 1
ATOM 7055 O O . LEU D 1 69 ? 17.62670 -12.32182 -8.03512 1.000 24.08629 69 LEU D O 1
ATOM 7060 N N . PRO D 1 70 ? 18.79276 -14.09395 -7.32589 1.000 24.91722 70 PRO D N 1
ATOM 7061 C CA . PRO D 1 70 ? 18.14883 -14.05393 -6.00889 1.000 27.75540 70 PRO D CA 1
ATOM 7062 C C . PRO D 1 70 ? 18.67699 -12.87559 -5.19867 1.000 25.49917 70 PRO D C 1
ATOM 7063 O O . PRO D 1 70 ? 19.78548 -12.38274 -5.42392 1.000 25.92909 70 PRO D O 1
ATOM 7067 N N . GLU D 1 71 ? 17.85345 -12.41297 -4.24641 1.000 24.10246 71 GLU D N 1
ATOM 7068 C CA . GLU D 1 71 ? 18.16820 -11.17562 -3.53482 1.000 25.18026 71 GLU D CA 1
ATOM 7069 C C . GLU D 1 71 ? 19.52153 -11.25621 -2.83923 1.000 26.76686 71 GLU D C 1
ATOM 7070 O O . GLU D 1 71 ? 20.26679 -10.26814 -2.80067 1.000 25.85413 71 GLU D O 1
ATOM 7076 N N . ARG D 1 72 ? 19.86586 -12.43159 -2.30631 1.000 25.20047 72 ARG D N 1
ATOM 7077 C CA . ARG D 1 72 ? 21.17692 -12.62450 -1.69710 1.000 26.13578 72 ARG D CA 1
ATOM 7078 C C . ARG D 1 72 ? 22.31997 -12.28000 -2.64281 1.000 29.07663 72 ARG D C 1
ATOM 7079 O O . ARG D 1 72 ? 23.44456 -12.06772 -2.17960 1.000 29.15959 72 ARG D O 1
ATOM 7087 N N . ALA D 1 73 ? 22.06574 -12.20581 -3.95361 1.000 26.36408 73 ALA D N 1
ATOM 7088 C CA . ALA D 1 73 ? 23.13359 -11.95716 -4.91429 1.000 25.01206 73 ALA D CA 1
ATOM 7089 C C . ALA D 1 73 ? 22.75699 -10.88025 -5.92795 1.000 22.91522 73 ALA D C 1
ATOM 7090 O O . ALA D 1 73 ? 23.21052 -10.93006 -7.07519 1.000 26.55090 73 ALA D O 1
ATOM 7092 N N . TRP D 1 74 ? 21.95152 -9.89551 -5.52787 1.000 24.03546 74 TRP D N 1
ATOM 7093 C CA . TRP D 1 74 ? 21.61190 -8.79742 -6.43347 1.000 25.02868 74 TRP D CA 1
ATOM 7094 C C . TRP D 1 74 ? 22.85717 -7.97628 -6.74381 1.000 27.61361 74 TRP D C 1
ATOM 7095 O O . TRP D 1 74 ? 23.49761 -7.44234 -5.83313 1.000 26.57367 74 TRP D O 1
ATOM 7106 N N . ALA D 1 75 ? 23.17104 -7.84457 -8.03905 1.000 23.76960 75 ALA D N 1
ATOM 7107 C CA . ALA D 1 75 ? 24.44502 -7.26386 -8.45817 1.000 25.61330 75 ALA D CA 1
ATOM 7108 C C . ALA D 1 75 ? 24.60595 -5.82245 -8.00316 1.000 24.87549 75 ALA D C 1
ATOM 7109 O O . ALA D 1 75 ? 25.73232 -5.38155 -7.73901 1.000 27.32087 75 ALA D O 1
ATOM 7111 N N . SER D 1 76 ? 23.50617 -5.07238 -7.89573 1.000 25.32372 76 SER D N 1
ATOM 7112 C CA . SER D 1 76 ? 23.60823 -3.65003 -7.59988 1.000 24.78193 76 SER D CA 1
ATOM 7113 C C . SER D 1 76 ? 24.03241 -3.37848 -6.16275 1.000 27.22447 76 SER D C 1
ATOM 7114 O O . SER D 1 76 ? 24.51034 -2.27523 -5.86864 1.000 30.20669 76 SER D O 1
ATOM 7117 N N . VAL D 1 77 ? 23.86762 -4.34904 -5.26596 1.000 28.12992 77 VAL D N 1
ATOM 7118 C CA . VAL D 1 77 ? 24.08810 -4.10487 -3.84581 1.000 31.73522 77 VAL D CA 1
ATOM 7119 C C . VAL D 1 77 ? 25.02958 -5.15211 -3.25099 1.000 30.22822 77 VAL D C 1
ATOM 7120 O O . VAL D 1 77 ? 25.78146 -4.85303 -2.31696 1.000 32.59551 77 VAL D O 1
ATOM 7124 N N . ARG D 1 78 ? 25.03381 -6.36848 -3.79530 1.000 28.26093 78 ARG D N 1
ATOM 7125 C CA . ARG D 1 78 ? 25.93494 -7.43288 -3.34014 1.000 26.81047 78 ARG D CA 1
ATOM 7126 C C . ARG D 1 78 ? 26.71558 -7.99192 -4.52705 1.000 26.58432 78 ARG D C 1
ATOM 7127 O O . ARG D 1 78 ? 26.53929 -9.15245 -4.92469 1.000 27.08517 78 ARG D O 1
ATOM 7135 N N . PRO D 1 79 ? 27.61811 -7.18658 -5.10183 1.000 26.13888 79 PRO D N 1
ATOM 7136 C CA . PRO D 1 79 ? 28.24049 -7.58147 -6.37870 1.000 28.29408 79 PRO D CA 1
ATOM 7137 C C . PRO D 1 79 ? 29.12075 -8.81299 -6.28459 1.000 28.48283 79 PRO D C 1
ATOM 7138 O O . PRO D 1 79 ? 29.18305 -9.59939 -7.23928 1.000 28.20636 79 PRO D O 1
ATOM 7142 N N . ASP D 1 80 ? 29.82487 -9.00226 -5.16740 1.000 32.76405 80 ASP D N 1
ATOM 7143 C CA . ASP D 1 80 ? 30.66444 -10.18809 -5.04853 1.000 30.24591 80 ASP D CA 1
ATOM 7144 C C . ASP D 1 80 ? 29.82416 -11.46031 -5.03669 1.000 27.36163 80 ASP D C 1
ATOM 7145 O O . ASP D 1 80 ? 30.16659 -12.44279 -5.70540 1.000 27.99796 80 ASP D O 1
ATOM 7150 N N . ALA D 1 81 ? 28.71209 -11.45428 -4.29703 1.000 27.37929 81 ALA D N 1
ATOM 7151 C CA . ALA D 1 81 ? 27.81419 -12.60193 -4.31995 1.000 28.20841 81 ALA D CA 1
ATOM 7152 C C . ALA D 1 81 ? 27.22172 -12.79805 -5.71033 1.000 26.54919 81 ALA D C 1
ATOM 7153 O O . ALA D 1 81 ? 27.01794 -13.93459 -6.15512 1.000 27.91578 81 ALA D O 1
ATOM 7155 N N . ALA D 1 82 ? 26.95891 -11.69546 -6.41959 1.000 29.22865 82 ALA D N 1
ATOM 7156 C CA . ALA D 1 82 ? 26.41040 -11.79011 -7.76870 1.000 27.27551 82 ALA D CA 1
ATOM 7157 C C . ALA D 1 82 ? 27.38460 -12.47965 -8.71130 1.000 25.57620 82 ALA D C 1
ATOM 7158 O O . ALA D 1 82 ? 26.99196 -13.34759 -9.50015 1.000 25.26565 82 ALA D O 1
ATOM 7160 N N . ILE D 1 83 ? 28.66907 -12.11840 -8.63194 1.000 28.20196 83 ILE D N 1
ATOM 7161 C CA . ILE D 1 83 ? 29.66577 -12.75229 -9.48962 1.000 25.90989 83 ILE D CA 1
ATOM 7162 C C . ILE D 1 83 ? 29.72796 -14.24760 -9.21498 1.000 26.09458 83 ILE D C 1
ATOM 7163 O O . ILE D 1 83 ? 29.73325 -15.06830 -10.13980 1.000 27.10898 83 ILE D O 1
ATOM 7168 N N . GLU D 1 84 ? 29.76126 -14.62679 -7.93280 1.000 30.58663 84 GLU D N 1
ATOM 7169 C CA . GLU D 1 84 ? 29.84321 -16.04340 -7.59675 1.000 32.05314 84 GLU D CA 1
ATOM 7170 C C . GLU D 1 84 ? 28.62069 -16.79967 -8.09845 1.000 27.01141 84 GLU D C 1
ATOM 7171 O O . GLU D 1 84 ? 28.74400 -17.91366 -8.62196 1.000 28.24261 84 GLU D O 1
ATOM 7177 N N . HIS D 1 85 ? 27.43038 -16.20559 -7.96554 1.000 26.11845 85 HIS D N 1
ATOM 7178 C CA . HIS D 1 85 ? 26.22755 -16.87794 -8.44788 1.000 26.38743 85 HIS D CA 1
ATOM 7179 C C . HIS D 1 85 ? 26.22416 -16.99618 -9.96899 1.000 24.16947 85 HIS D C 1
ATOM 7180 O O . HIS D 1 85 ? 25.84999 -18.04118 -10.51526 1.000 23.61691 85 HIS D O 1
ATOM 7187 N N . LEU D 1 86 ? 26.63934 -15.94077 -10.67257 1.000 25.81505 86 LEU D N 1
ATOM 7188 C CA . LEU D 1 86 ? 26.64937 -16.01086 -12.13061 1.000 25.83114 86 LEU D CA 1
ATOM 7189 C C . LEU D 1 86 ? 27.67878 -17.00881 -12.64124 1.000 24.48487 86 LEU D C 1
ATOM 7190 O O . LEU D 1 86 ? 27.45156 -17.65888 -13.66429 1.000 26.60661 86 LEU D O 1
ATOM 7195 N N . LYS D 1 87 ? 28.80927 -17.15765 -11.94332 1.000 27.87211 87 LYS D N 1
ATOM 7196 C CA . LYS D 1 87 ? 29.78118 -18.16438 -12.35676 1.000 28.08842 87 LYS D CA 1
ATOM 7197 C C . LYS D 1 87 ? 29.19007 -19.56577 -12.26357 1.000 24.88276 87 LYS D C 1
ATOM 7198 O O . LYS D 1 87 ? 29.39188 -20.39221 -13.15917 1.000 27.95363 87 LYS D O 1
ATOM 7204 N N . VAL D 1 88 ? 28.44850 -19.84369 -11.18567 1.000 25.79852 88 VAL D N 1
ATOM 7205 C CA . VAL D 1 88 ? 27.77983 -21.13307 -11.04106 1.000 29.57675 88 VAL D CA 1
ATOM 7206 C C . VAL D 1 88 ? 26.75647 -21.32735 -12.15397 1.000 27.92093 88 VAL D C 1
ATOM 7207 O O . VAL D 1 88 ? 26.67424 -22.39818 -12.76831 1.000 28.82221 88 VAL D O 1
ATOM 7211 N N . ALA D 1 89 ? 25.96209 -20.28777 -12.43174 1.000 27.50881 89 ALA D N 1
ATOM 7212 C CA . ALA D 1 89 ? 24.93126 -20.39577 -13.46109 1.000 27.78760 89 ALA D CA 1
ATOM 7213 C C . ALA D 1 89 ? 25.54108 -20.54872 -14.85101 1.000 25.98258 89 ALA D C 1
ATOM 7214 O O . ALA D 1 89 ? 25.04878 -21.33803 -15.66728 1.000 27.03071 89 ALA D O 1
ATOM 7216 N N . ILE D 1 90 ? 26.62108 -19.81095 -15.12874 1.000 25.51290 90 ILE D N 1
ATOM 7217 C CA . ILE D 1 90 ? 27.32053 -19.94500 -16.40469 1.000 27.06849 90 ILE D CA 1
ATOM 7218 C C . ILE D 1 90 ? 27.86250 -21.35754 -16.57812 1.000 27.81699 90 ILE D C 1
ATOM 7219 O O . ILE D 1 90 ? 27.76187 -21.95371 -17.65855 1.000 27.74708 90 ILE D O 1
ATOM 7224 N N . ASP D 1 91 ? 28.44432 -21.92456 -15.51815 1.000 28.41299 91 ASP D N 1
ATOM 7225 C CA . ASP D 1 91 ? 29.00836 -23.25968 -15.66011 1.000 29.78621 91 ASP D CA 1
ATOM 7226 C C . ASP D 1 91 ? 27.92039 -24.29662 -15.92121 1.000 26.08527 91 ASP D C 1
ATOM 7227 O O . ASP D 1 91 ? 28.08200 -25.16941 -16.77986 1.000 28.00278 91 ASP D O 1
ATOM 7232 N N . LYS D 1 92 ? 26.79820 -24.21176 -15.20047 1.000 25.92428 92 LYS D N 1
ATOM 7233 C CA . LYS D 1 92 ? 25.71523 -25.15989 -15.42493 1.000 27.43159 92 LYS D CA 1
ATOM 7234 C C . LYS D 1 92 ? 25.12954 -24.99113 -16.81947 1.000 27.87339 92 LYS D C 1
ATOM 7235 O O . LYS D 1 92 ? 24.81166 -25.98098 -17.49088 1.000 28.18959 92 LYS D O 1
ATOM 7241 N N . THR D 1 93 ? 24.98453 -23.74279 -17.27201 1.000 28.28713 93 THR D N 1
ATOM 7242 C CA . THR D 1 93 ? 24.46818 -23.50452 -18.61631 1.000 28.08864 93 THR D CA 1
ATOM 7243 C C . THR D 1 93 ? 25.35832 -24.16125 -19.66040 1.000 26.06383 93 THR D C 1
ATOM 7244 O O . THR D 1 93 ? 24.87842 -24.88764 -20.53826 1.000 26.89448 93 THR D O 1
ATOM 7248 N N . ALA D 1 94 ? 26.67047 -23.94038 -19.55493 1.000 28.69030 94 ALA D N 1
ATOM 7249 C CA . ALA D 1 94 ? 27.60592 -24.53688 -20.49990 1.000 29.22610 94 ALA D CA 1
ATOM 7250 C C . ALA D 1 94 ? 27.58593 -26.06106 -20.41908 1.000 29.04759 94 ALA D C 1
ATOM 7251 O O . ALA D 1 94 ? 27.60096 -26.74369 -21.45030 1.000 30.90384 94 ALA D O 1
ATOM 7253 N N . ASP D 1 95 ? 27.52562 -26.61156 -19.19927 1.000 31.09613 95 ASP D N 1
ATOM 7254 C CA . ASP D 1 95 ? 27.55976 -28.06269 -19.02940 1.000 30.38702 95 ASP D CA 1
ATOM 7255 C C . ASP D 1 95 ? 26.36315 -28.74501 -19.68538 1.000 32.02012 95 ASP D C 1
ATOM 7256 O O . ASP D 1 95 ? 26.48533 -29.86224 -20.20441 1.000 33.34191 95 ASP D O 1
ATOM 7261 N N . LEU D 1 96 ? 25.19036 -28.10865 -19.65727 1.000 30.97191 96 LEU D N 1
ATOM 7262 C CA . LEU D 1 96 ? 24.01964 -28.74308 -20.25015 1.000 31.19586 96 LEU D CA 1
ATOM 7263 C C . LEU D 1 96 ? 23.92528 -28.50832 -21.75197 1.000 31.04169 96 LEU D C 1
ATOM 7264 O O . LEU D 1 96 ? 23.00817 -29.03496 -22.38997 1.000 34.83000 96 LEU D O 1
ATOM 7269 N N . GLY D 1 97 ? 24.86420 -27.77092 -22.33246 1.000 31.73784 97 GLY D N 1
ATOM 7270 C CA . GLY D 1 97 ? 24.84605 -27.48937 -23.75064 1.000 32.83897 97 GLY D CA 1
ATOM 7271 C C . GLY D 1 97 ? 24.21925 -26.16804 -24.13349 1.000 33.26497 97 GLY D C 1
ATOM 7272 O O . GLY D 1 97 ? 24.03720 -25.91366 -25.33067 1.000 33.91099 97 GLY D O 1
ATOM 7273 N N . GLY D 1 98 ? 23.87477 -25.32825 -23.16385 1.000 29.91213 98 GLY D N 1
ATOM 7274 C CA . GLY D 1 98 ? 23.30554 -24.03470 -23.48635 1.000 29.32699 98 GLY D CA 1
ATOM 7275 C C . GLY D 1 98 ? 24.33040 -23.11990 -24.12821 1.000 30.24519 98 GLY D C 1
ATOM 7276 O O . GLY D 1 98 ? 25.52948 -23.21264 -23.87554 1.000 31.76810 98 GLY D O 1
ATOM 7277 N N . GLU D 1 99 ? 23.84839 -22.21777 -24.98185 1.000 27.38263 99 GLU D N 1
ATOM 7278 C CA . GLU D 1 99 ? 24.74914 -21.34681 -25.72334 1.000 27.14764 99 GLU D CA 1
ATOM 7279 C C . GLU D 1 99 ? 24.82750 -19.93632 -25.16169 1.000 26.46717 99 GLU D C 1
ATOM 7280 O O . GLU D 1 99 ? 25.68992 -19.16139 -25.59085 1.000 27.48398 99 GLU D O 1
ATOM 7286 N N . ALA D 1 100 ? 23.98135 -19.59409 -24.19633 1.000 26.02810 100 ALA D N 1
ATOM 7287 C CA . ALA D 1 100 ? 24.01408 -18.26815 -23.60964 1.000 24.11915 100 ALA D CA 1
ATOM 7288 C C . ALA D 1 100 ? 23.26361 -18.29899 -22.29088 1.000 22.38492 100 ALA D C 1
ATOM 7289 O O . ALA D 1 100 ? 22.41675 -19.16775 -22.05985 1.000 25.39732 100 ALA D O 1
ATOM 7291 N N . LEU D 1 101 ? 23.57606 -17.32865 -21.44186 1.000 21.36022 101 LEU D N 1
ATOM 7292 C CA . LEU D 1 101 ? 22.81604 -17.07009 -20.22634 1.000 24.00464 101 LEU D CA 1
ATOM 7293 C C . LEU D 1 101 ? 22.26413 -15.65671 -20.29925 1.000 25.51328 101 LEU D C 1
ATOM 7294 O O . LEU D 1 101 ? 23.02776 -14.68311 -20.29290 1.000 24.83856 101 LEU D O 1
ATOM 7299 N N . SER D 1 102 ? 20.93886 -15.54720 -20.34039 1.000 21.78432 102 SER D N 1
ATOM 7300 C CA . SER D 1 102 ? 20.29833 -14.25258 -20.52468 1.000 22.12597 102 SER D CA 1
ATOM 7301 C C . SER D 1 102 ? 19.28764 -13.95574 -19.41865 1.000 27.42421 102 SER D C 1
ATOM 7302 O O . SER D 1 102 ? 19.24036 -14.64728 -18.39171 1.000 25.70061 102 SER D O 1
ATOM 7305 N N . GLY D 1 103 ? 18.49568 -12.91117 -19.60486 1.000 22.00448 103 GLY D N 1
ATOM 7306 C CA . GLY D 1 103 ? 17.51509 -12.51079 -18.62032 1.000 22.35021 103 GLY D CA 1
ATOM 7307 C C . GLY D 1 103 ? 17.97328 -11.37444 -17.73421 1.000 22.70139 103 GLY D C 1
ATOM 7308 O O . GLY D 1 103 ? 18.77668 -10.52891 -18.14388 1.000 21.72774 103 GLY D O 1
ATOM 7309 N N . VAL D 1 104 ? 17.46290 -11.33463 -16.50354 1.000 21.56007 104 VAL D N 1
ATOM 7310 C CA . VAL D 1 104 ? 17.85342 -10.29198 -15.56628 1.000 17.97360 104 VAL D CA 1
ATOM 7311 C C . VAL D 1 104 ? 19.09571 -10.79050 -14.83585 1.000 24.42061 104 VAL D C 1
ATOM 7312 O O . VAL D 1 104 ? 19.04933 -11.11667 -13.64263 1.000 23.15796 104 VAL D O 1
ATOM 7316 N N . ILE D 1 105 ? 20.21085 -10.88643 -15.57193 1.000 24.51208 105 ILE D N 1
ATOM 7317 C CA . ILE D 1 105 ? 21.47723 -11.33938 -14.99522 1.000 22.32649 105 ILE D CA 1
ATOM 7318 C C . ILE D 1 105 ? 22.17005 -10.25968 -14.18632 1.000 25.16810 105 ILE D C 1
ATOM 7319 O O . ILE D 1 105 ? 23.23409 -10.51921 -13.60486 1.000 25.71859 105 ILE D O 1
ATOM 7324 N N . TYR D 1 106 ? 21.58553 -9.06831 -14.11061 1.000 22.43158 106 TYR D N 1
ATOM 7325 C CA . TYR D 1 106 ? 22.15126 -7.91012 -13.43890 1.000 23.59066 106 TYR D CA 1
ATOM 7326 C C . TYR D 1 106 ? 21.38420 -7.53723 -12.17971 1.000 22.67018 106 TYR D C 1
ATOM 7327 O O . TYR D 1 106 ? 21.70741 -6.52880 -11.54301 1.000 23.91796 106 TYR D O 1
ATOM 7336 N N . GLY D 1 107 ? 20.36267 -8.29990 -11.81568 1.000 23.03388 107 GLY D N 1
ATOM 7337 C CA . GLY D 1 107 ? 19.54414 -7.91919 -10.68281 1.000 23.69674 107 GLY D CA 1
ATOM 7338 C C . GLY D 1 107 ? 18.42098 -8.90449 -10.47548 1.000 19.95467 107 GLY D C 1
ATOM 7339 O O . GLY D 1 107 ? 18.44636 -10.01265 -11.01008 1.000 23.17060 107 GLY D O 1
ATOM 7340 N N . GLY D 1 108 ? 17.43469 -8.48534 -9.69377 1.000 21.91679 108 GLY D N 1
ATOM 7341 C CA . GLY D 1 108 ? 16.32615 -9.34259 -9.32895 1.000 24.69450 108 GLY D CA 1
ATOM 7342 C C . GLY D 1 108 ? 15.06036 -9.06418 -10.11821 1.000 23.28289 108 GLY D C 1
ATOM 7343 O O . GLY D 1 108 ? 14.81596 -7.95018 -10.56256 1.000 24.80468 108 GLY D O 1
ATOM 7344 N N . ILE D 1 109 ? 14.26843 -10.11304 -10.29275 1.000 24.09099 109 ILE D N 1
ATOM 7345 C CA . ILE D 1 109 ? 12.90399 -9.98112 -10.78039 1.000 24.54731 109 ILE D CA 1
ATOM 7346 C C . ILE D 1 109 ? 12.04897 -9.62580 -9.56833 1.000 23.27148 109 ILE D C 1
ATOM 7347 O O . ILE D 1 109 ? 11.84303 -10.45630 -8.67883 1.000 26.10251 109 ILE D O 1
ATOM 7352 N N . GLY D 1 110 ? 11.60826 -8.37074 -9.50283 1.000 24.39633 110 GLY D N 1
ATOM 7353 C CA . GLY D 1 110 ? 11.02100 -7.79966 -8.30770 1.000 25.55038 110 GLY D CA 1
ATOM 7354 C C . GLY D 1 110 ? 11.93608 -6.88998 -7.51357 1.000 27.75589 110 GLY D C 1
ATOM 7355 O O . GLY D 1 110 ? 11.54194 -6.43936 -6.43059 1.000 32.82519 110 GLY D O 1
ATOM 7356 N N . GLU D 1 111 ? 13.13535 -6.60040 -8.01785 1.000 24.59945 111 GLU D N 1
ATOM 7357 C CA . GLU D 1 111 ? 14.07527 -5.72881 -7.32519 1.000 21.72832 111 GLU D CA 1
ATOM 7358 C C . GLU D 1 111 ? 13.64655 -4.26999 -7.42058 1.000 25.65408 111 GLU D C 1
ATOM 7359 O O . GLU D 1 111 ? 13.35993 -3.75957 -8.51199 1.000 24.77669 111 GLU D O 1
ATOM 7365 N N . ARG D 1 112 ? 13.67898 -3.58792 -6.27918 1.000 25.49343 112 ARG D N 1
ATOM 7366 C CA . ARG D 1 112 ? 13.11889 -2.25542 -6.12263 1.000 27.17971 112 ARG D CA 1
ATOM 7367 C C . ARG D 1 112 ? 13.75798 -1.63369 -4.89144 1.000 29.14682 112 ARG D C 1
ATOM 7368 O O . ARG D 1 112 ? 13.67373 -2.21177 -3.80507 1.000 33.04569 112 ARG D O 1
ATOM 7376 N N . THR D 1 113 ? 14.41457 -0.48898 -5.04882 1.000 29.03043 113 THR D N 1
ATOM 7377 C CA . THR D 1 113 ? 14.88274 0.23248 -3.86883 1.000 26.69678 113 THR D CA 1
ATOM 7378 C C . THR D 1 113 ? 13.86175 1.23138 -3.35391 1.000 31.39595 113 THR D C 1
ATOM 7379 O O . THR D 1 113 ? 13.93010 1.61992 -2.18277 1.000 29.49024 113 THR D O 1
ATOM 7383 N N . GLY D 1 114 ? 12.92103 1.65211 -4.19627 1.000 28.21294 114 GLY D N 1
ATOM 7384 C CA . GLY D 1 114 ? 11.99637 2.71023 -3.86430 1.000 28.74159 114 GLY D CA 1
ATOM 7385 C C . GLY D 1 114 ? 12.37069 4.06204 -4.42698 1.000 26.58631 114 GLY D C 1
ATOM 7386 O O . GLY D 1 114 ? 11.55601 4.98910 -4.35458 1.000 28.95789 114 GLY D O 1
ATOM 7387 N N . VAL D 1 115 ? 13.57920 4.20047 -4.96825 1.000 27.04765 115 VAL D N 1
ATOM 7388 C CA . VAL D 1 115 ? 14.06480 5.44945 -5.54943 1.000 28.18012 115 VAL D CA 1
ATOM 7389 C C . VAL D 1 115 ? 14.70700 5.13255 -6.89592 1.000 23.54323 115 VAL D C 1
ATOM 7390 O O . VAL D 1 115 ? 14.98008 3.95875 -7.18713 1.000 24.51378 115 VAL D O 1
ATOM 7394 N N . PRO D 1 116 ? 14.96442 6.12633 -7.74024 1.000 24.04262 116 PRO D N 1
ATOM 7395 C CA . PRO D 1 116 ? 15.55545 5.84784 -9.05124 1.000 26.21548 116 PRO D CA 1
ATOM 7396 C C . PRO D 1 116 ? 16.94370 5.24956 -8.91887 1.000 26.97717 116 PRO D C 1
ATOM 7397 O O . PRO D 1 116 ? 17.60354 5.39582 -7.87251 1.000 28.83173 116 PRO D O 1
ATOM 7401 N N . PRO D 1 117 ? 17.41766 4.56160 -9.95692 1.000 27.89139 117 PRO D N 1
ATOM 7402 C CA . PRO D 1 117 ? 18.74474 3.94185 -9.89267 1.000 27.03532 117 PRO D CA 1
ATOM 7403 C C . PRO D 1 117 ? 19.83931 4.99319 -9.78588 1.000 30.33716 117 PRO D C 1
ATOM 7404 O O . PRO D 1 117 ? 19.70169 6.11672 -10.26659 1.000 27.60575 117 PRO D O 1
ATOM 7408 N N . THR D 1 118 ? 20.93203 4.62005 -9.12659 1.000 30.21133 118 THR D N 1
ATOM 7409 C CA . THR D 1 118 ? 22.04270 5.53038 -8.87920 1.000 31.55783 118 THR D CA 1
ATOM 7410 C C . THR D 1 118 ? 23.27898 5.08871 -9.64912 1.000 28.25022 118 THR D C 1
ATOM 7411 O O . THR D 1 118 ? 23.39499 3.93690 -10.08060 1.000 26.79191 118 THR D O 1
ATOM 7415 N N . GLU D 1 119 ? 24.22102 6.02738 -9.80169 1.000 31.16556 119 GLU D N 1
ATOM 7416 C CA . GLU D 1 119 ? 25.46718 5.70456 -10.48826 1.000 31.38622 119 GLU D CA 1
ATOM 7417 C C . GLU D 1 119 ? 26.23583 4.61408 -9.75023 1.000 29.05554 119 GLU D C 1
ATOM 7418 O O . GLU D 1 119 ? 26.85438 3.74853 -10.37928 1.000 30.36361 119 GLU D O 1
ATOM 7424 N N . ALA D 1 120 ? 26.18774 4.62650 -8.41509 1.000 32.15307 120 ALA D N 1
ATOM 7425 C CA . ALA D 1 120 ? 26.88213 3.60405 -7.64026 1.000 30.57541 120 ALA D CA 1
ATOM 7426 C C . ALA D 1 120 ? 26.32654 2.21593 -7.93231 1.000 31.30659 120 ALA D C 1
ATOM 7427 O O . ALA D 1 120 ? 27.08048 1.23734 -7.99943 1.000 27.97032 120 ALA D O 1
ATOM 7429 N N . GLU D 1 121 ? 25.00478 2.10760 -8.10966 1.000 27.18868 121 GLU D N 1
ATOM 7430 C CA . GLU D 1 121 ? 24.42278 0.81683 -8.46283 1.000 26.31514 121 GLU D CA 1
ATOM 7431 C C . GLU D 1 121 ? 24.87432 0.37301 -9.84747 1.000 24.89421 121 GLU D C 1
ATOM 7432 O O . GLU D 1 121 ? 25.19769 -0.80261 -10.05658 1.000 25.19132 121 GLU D O 1
ATOM 7438 N N . TYR D 1 122 ? 24.89199 1.29912 -10.81100 1.000 24.81573 122 TYR D N 1
ATOM 7439 C CA . TYR D 1 122 ? 25.35172 0.94812 -12.14678 1.000 26.95181 122 TYR D CA 1
ATOM 7440 C C . TYR D 1 122 ? 26.83044 0.57235 -12.15122 1.000 25.56052 122 TYR D C 1
ATOM 7441 O O . TYR D 1 122 ? 27.23302 -0.30973 -12.91758 1.000 26.30391 122 TYR D O 1
ATOM 7450 N N . ASP D 1 123 ? 27.64323 1.21457 -11.29635 1.000 29.22174 123 ASP D N 1
ATOM 7451 C CA . ASP D 1 123 ? 29.04887 0.82727 -11.15434 1.000 31.43094 123 ASP D CA 1
ATOM 7452 C C . ASP D 1 123 ? 29.17419 -0.63519 -10.74093 1.000 25.75496 123 ASP D C 1
ATOM 7453 O O . ASP D 1 123 ? 29.96800 -1.39422 -11.31200 1.000 27.49942 123 ASP D O 1
ATOM 7458 N N . ASN D 1 124 ? 28.38441 -1.04826 -9.74855 1.000 29.19379 124 ASN D N 1
ATOM 7459 C CA . ASN D 1 124 ? 28.42133 -2.43466 -9.28781 1.000 27.37801 124 ASN D CA 1
ATOM 7460 C C . ASN D 1 124 ? 27.98539 -3.40131 -10.38641 1.000 26.25689 124 ASN D C 1
ATOM 7461 O O . ASN D 1 124 ? 28.63275 -4.42953 -10.61596 1.000 25.25894 124 ASN D O 1
ATOM 7466 N N . ILE D 1 125 ? 26.88683 -3.09395 -11.08628 1.000 25.65009 125 ILE D N 1
ATOM 7467 C CA . ILE D 1 125 ? 26.44758 -3.98997 -12.15572 1.000 26.33156 125 ILE D CA 1
ATOM 7468 C C . ILE D 1 125 ? 27.53166 -4.12506 -13.21612 1.000 24.46925 125 ILE D C 1
ATOM 7469 O O . ILE D 1 125 ? 27.80353 -5.22615 -13.71319 1.000 25.66619 125 ILE D O 1
ATOM 7474 N N . ALA D 1 126 ? 28.17456 -3.00945 -13.56825 1.000 24.09023 126 ALA D N 1
ATOM 7475 C CA . ALA D 1 126 ? 29.21242 -3.04522 -14.59306 1.000 26.20715 126 ALA D CA 1
ATOM 7476 C C . ALA D 1 126 ? 30.37246 -3.93931 -14.17797 1.000 26.17963 126 ALA D C 1
ATOM 7477 O O . ALA D 1 126 ? 30.90846 -4.68731 -15.00059 1.000 24.51321 126 ALA D O 1
ATOM 7479 N N . ARG D 1 127 ? 30.77527 -3.87819 -12.90441 1.000 25.84689 127 ARG D N 1
ATOM 7480 C CA . ARG D 1 127 ? 31.86086 -4.73854 -12.44236 1.000 27.75898 127 ARG D CA 1
ATOM 7481 C C . ARG D 1 127 ? 31.44590 -6.20314 -12.46107 1.000 27.58029 127 ARG D C 1
ATOM 7482 O O . ARG D 1 127 ? 32.21706 -7.06944 -12.89450 1.000 27.12126 127 ARG D O 1
ATOM 7490 N N . VAL D 1 128 ? 30.21662 -6.49127 -12.02402 1.000 24.64125 128 VAL D N 1
ATOM 7491 C CA . VAL D 1 128 ? 29.70352 -7.85997 -12.05492 1.000 26.39746 128 VAL D CA 1
ATOM 7492 C C . VAL D 1 128 ? 29.67953 -8.39595 -13.48231 1.000 24.47887 128 VAL D C 1
ATOM 7493 O O . VAL D 1 128 ? 30.15415 -9.50322 -13.75789 1.000 24.49428 128 VAL D O 1
ATOM 7497 N N . LEU D 1 129 ? 29.11835 -7.62001 -14.41508 1.000 25.84585 129 LEU D N 1
ATOM 7498 C CA . LEU D 1 129 ? 28.97660 -8.11611 -15.77700 1.000 25.89000 129 LEU D CA 1
ATOM 7499 C C . LEU D 1 129 ? 30.32517 -8.28556 -16.45829 1.000 25.21699 129 LEU D C 1
ATOM 7500 O O . LEU D 1 129 ? 30.49777 -9.20359 -17.26381 1.000 26.46496 129 LEU D O 1
ATOM 7505 N N . SER D 1 130 ? 31.28573 -7.41679 -16.14731 1.000 26.86086 130 SER D N 1
ATOM 7506 C CA . SER D 1 130 ? 32.62102 -7.56963 -16.70866 1.000 28.41300 130 SER D CA 1
ATOM 7507 C C . SER D 1 130 ? 33.23776 -8.89899 -16.28376 1.000 26.18774 130 SER D C 1
ATOM 7508 O O . SER D 1 130 ? 33.76234 -9.65384 -17.11389 1.000 27.72382 130 SER D O 1
ATOM 7511 N N . ALA D 1 131 ? 33.15251 -9.21673 -14.98942 1.000 29.27765 131 ALA D N 1
ATOM 7512 C CA . ALA D 1 131 ? 33.67816 -10.48498 -14.49820 1.000 29.48737 131 ALA D CA 1
ATOM 7513 C C . ALA D 1 131 ? 32.89295 -11.66227 -15.05763 1.000 28.01712 131 ALA D C 1
ATOM 7514 O O . ALA D 1 131 ? 33.48343 -12.65960 -15.48904 1.000 27.58889 131 ALA D O 1
ATOM 7516 N N . ALA D 1 132 ? 31.55806 -11.56308 -15.06625 1.000 26.26871 132 ALA D N 1
ATOM 7517 C CA . ALA D 1 132 ? 30.74566 -12.64489 -15.61146 1.000 28.03768 132 ALA D CA 1
ATOM 7518 C C . ALA D 1 132 ? 31.03119 -12.85421 -17.09222 1.000 25.67079 132 ALA D C 1
ATOM 7519 O O . ALA D 1 132 ? 31.01841 -13.99286 -17.58019 1.000 27.28361 132 ALA D O 1
ATOM 7521 N N . ALA D 1 133 ? 31.29363 -11.76406 -17.82555 1.000 27.51867 133 ALA D N 1
ATOM 7522 C CA . ALA D 1 133 ? 31.56171 -11.87908 -19.25583 1.000 29.07765 133 ALA D CA 1
ATOM 7523 C C . ALA D 1 133 ? 32.85012 -12.64955 -19.51600 1.000 27.18433 133 ALA D C 1
ATOM 7524 O O . ALA D 1 133 ? 32.90839 -13.48603 -20.42261 1.000 28.49290 133 ALA D O 1
ATOM 7526 N N . LYS D 1 134 ? 33.88803 -12.40041 -18.71070 1.000 28.35700 134 LYS D N 1
ATOM 7527 C CA . LYS D 1 134 ? 35.12266 -13.17020 -18.84755 1.000 29.87686 134 LYS D CA 1
ATOM 7528 C C . LYS D 1 134 ? 34.90357 -14.63993 -18.52085 1.000 29.90579 134 LYS D C 1
ATOM 7529 O O . LYS D 1 134 ? 35.43642 -15.51795 -19.20885 1.000 29.33985 134 LYS D O 1
ATOM 7535 N N . HIS D 1 135 ? 34.11653 -14.93463 -17.48547 1.000 28.14355 135 HIS D N 1
ATOM 7536 C CA . HIS D 1 135 ? 33.85797 -16.33466 -17.17545 1.000 30.39759 135 HIS D CA 1
ATOM 7537 C C . HIS D 1 135 ? 33.03695 -16.99903 -18.27139 1.000 30.40607 135 HIS D C 1
ATOM 7538 O O . HIS D 1 135 ? 33.30246 -18.14792 -18.64131 1.000 29.77816 135 HIS D O 1
ATOM 7545 N N . ALA D 1 136 ? 32.04317 -16.28511 -18.81332 1.000 26.68275 136 ALA D N 1
ATOM 7546 C CA . ALA D 1 136 ? 31.26323 -16.82710 -19.92047 1.000 29.17926 136 ALA D CA 1
ATOM 7547 C C . ALA D 1 136 ? 32.14971 -17.09656 -21.12846 1.000 26.71188 136 ALA D C 1
ATOM 7548 O O . ALA D 1 136 ? 31.99144 -18.11337 -21.81461 1.000 29.54387 136 ALA D O 1
ATOM 7550 N N . LYS D 1 137 ? 33.08598 -16.18548 -21.40594 1.000 28.20183 137 LYS D N 1
ATOM 7551 C CA . LYS D 1 137 ? 34.04395 -16.40091 -22.48466 1.000 33.33484 137 LYS D CA 1
ATOM 7552 C C . LYS D 1 137 ? 34.83986 -17.68155 -22.26140 1.000 31.78652 137 LYS D C 1
ATOM 7553 O O . LYS D 1 137 ? 35.01788 -18.48252 -23.18824 1.000 33.69514 137 LYS D O 1
ATOM 7559 N N . SER D 1 138 ? 35.30127 -17.90302 -21.02560 1.000 33.04121 138 SER D N 1
ATOM 7560 C CA . SER D 1 138 ? 36.08232 -19.09896 -20.72379 1.000 34.69240 138 SER D CA 1
ATOM 7561 C C . SER D 1 138 ? 35.27365 -20.37124 -20.93900 1.000 36.26689 138 SER D C 1
ATOM 7562 O O . SER D 1 138 ? 35.84328 -21.42102 -21.25088 1.000 32.60292 138 SER D O 1
ATOM 7565 N N . ARG D 1 139 ? 33.95293 -20.30373 -20.79441 1.000 34.99509 139 ARG D N 1
ATOM 7566 C CA . ARG D 1 139 ? 33.10170 -21.45255 -21.06627 1.000 35.48212 139 ARG D CA 1
ATOM 7567 C C . ARG D 1 139 ? 32.47609 -21.40790 -22.45501 1.000 35.61716 139 ARG D C 1
ATOM 7568 O O . ARG D 1 139 ? 31.69122 -22.29943 -22.79911 1.000 36.29270 139 ARG D O 1
ATOM 7576 N N . GLY D 1 140 ? 32.80357 -20.39924 -23.26003 1.000 34.81472 140 GLY D N 1
ATOM 7577 C CA . GLY D 1 140 ? 32.35622 -20.37010 -24.63762 1.000 33.76482 140 GLY D CA 1
ATOM 7578 C C . GLY D 1 140 ? 30.89850 -20.02384 -24.84784 1.000 32.81952 140 GLY D C 1
ATOM 7579 O O . GLY D 1 140 ? 30.33154 -20.39398 -25.87984 1.000 37.17915 140 GLY D O 1
ATOM 7580 N N . ILE D 1 141 ? 30.26617 -19.32885 -23.90342 1.000 29.57803 141 ILE D N 1
ATOM 7581 C CA . ILE D 1 141 ? 28.88087 -18.90742 -24.06705 1.000 29.50861 141 ILE D CA 1
ATOM 7582 C C . ILE D 1 141 ? 28.82412 -17.38706 -24.01358 1.000 28.98943 141 ILE D C 1
ATOM 7583 O O . ILE D 1 141 ? 29.77011 -16.71478 -23.60149 1.000 29.34765 141 ILE D O 1
ATOM 7588 N N . GLU D 1 142 ? 27.69704 -16.84048 -24.45668 1.000 26.65324 142 GLU D N 1
ATOM 7589 C CA . GLU D 1 142 ? 27.48146 -15.40435 -24.37434 1.000 26.45628 142 GLU D CA 1
ATOM 7590 C C . GLU D 1 142 ? 26.48558 -15.09584 -23.26783 1.000 27.36914 142 GLU D C 1
ATOM 7591 O O . GLU D 1 142 ? 25.80278 -15.98291 -22.75134 1.000 27.20204 142 GLU D O 1
ATOM 7597 N N . LEU D 1 143 ? 26.42250 -13.82056 -22.90194 1.000 23.33187 143 LEU D N 1
ATOM 7598 C CA . LEU D 1 143 ? 25.48551 -13.31635 -21.91199 1.000 23.92240 143 LEU D CA 1
ATOM 7599 C C . LEU D 1 143 ? 24.48887 -12.36950 -22.56170 1.000 26.27266 143 LEU D C 1
ATOM 7600 O O . LEU D 1 143 ? 24.84383 -11.59731 -23.45599 1.000 25.39077 143 LEU D O 1
ATOM 7605 N N . GLY D 1 144 ? 23.25576 -12.41069 -22.08548 1.000 24.08986 144 GLY D N 1
ATOM 7606 C CA . GLY D 1 144 ? 22.22505 -11.48485 -22.52484 1.000 22.00363 144 GLY D CA 1
ATOM 7607 C C . GLY D 1 144 ? 21.72582 -10.64902 -21.36445 1.000 24.62064 144 GLY D C 1
ATOM 7608 O O . GLY D 1 144 ? 21.60898 -11.14164 -20.23824 1.000 24.77080 144 GLY D O 1
ATOM 7609 N N . VAL D 1 145 ? 21.43633 -9.38236 -21.64598 1.000 21.91622 145 VAL D N 1
ATOM 7610 C CA . VAL D 1 145 ? 20.88309 -8.44272 -20.67861 1.000 21.03983 145 VAL D CA 1
ATOM 7611 C C . VAL D 1 145 ? 19.46311 -8.12063 -21.12841 1.000 22.67097 145 VAL D C 1
ATOM 7612 O O . VAL D 1 145 ? 19.26593 -7.52128 -22.19195 1.000 22.22184 145 VAL D O 1
ATOM 7616 N N . GLU D 1 146 ? 18.47090 -8.51060 -20.33605 1.000 20.21045 146 GLU D N 1
ATOM 7617 C CA . GLU D 1 146 ? 17.07051 -8.31356 -20.69540 1.000 21.70774 146 GLU D CA 1
ATOM 7618 C C . GLU D 1 146 ? 16.53092 -7.07011 -20.00025 1.000 22.06337 146 GLU D C 1
ATOM 7619 O O . GLU D 1 146 ? 16.53326 -6.98940 -18.76952 1.000 23.65076 146 GLU D O 1
ATOM 7625 N N . ALA D 1 147 ? 16.04813 -6.11044 -20.78804 1.000 18.60920 147 ALA D N 1
ATOM 7626 C CA . ALA D 1 147 ? 15.32935 -4.98122 -20.21923 1.000 19.16359 147 ALA D CA 1
ATOM 7627 C C . ALA D 1 147 ? 13.94298 -5.44184 -19.77471 1.000 19.42127 147 ALA D C 1
ATOM 7628 O O . ALA D 1 147 ? 13.21576 -6.07898 -20.55286 1.000 20.06412 147 ALA D O 1
ATOM 7630 N N . VAL D 1 148 ? 13.57430 -5.13051 -18.52652 1.000 19.80875 148 VAL D N 1
ATOM 7631 C CA . VAL D 1 148 ? 12.28491 -5.52683 -17.96625 1.000 19.87197 148 VAL D CA 1
ATOM 7632 C C . VAL D 1 148 ? 11.58645 -4.28072 -17.43558 1.000 18.14498 148 VAL D C 1
ATOM 7633 O O . VAL D 1 148 ? 12.18958 -3.21859 -17.29743 1.000 19.57500 148 VAL D O 1
ATOM 7637 N N . ASN D 1 149 ? 10.28891 -4.40902 -17.15066 1.000 18.12168 149 ASN D N 1
ATOM 7638 C CA . ASN D 1 149 ? 9.52998 -3.20370 -16.84404 1.000 17.85282 149 ASN D CA 1
ATOM 7639 C C . ASN D 1 149 ? 9.84120 -2.69412 -15.43223 1.000 19.31639 149 ASN D C 1
ATOM 7640 O O . ASN D 1 149 ? 10.43867 -3.39410 -14.60205 1.000 18.58897 149 ASN D O 1
ATOM 7645 N N . ARG D 1 150 ? 9.40152 -1.45162 -15.18797 1.000 18.90701 150 ARG D N 1
ATOM 7646 C CA . ARG D 1 150 ? 9.68445 -0.68958 -13.96986 1.000 18.06990 150 ARG D CA 1
ATOM 7647 C C . ARG D 1 150 ? 9.29718 -1.42329 -12.69395 1.000 20.77904 150 ARG D C 1
ATOM 7648 O O . ARG D 1 150 ? 9.85999 -1.14622 -11.62496 1.000 20.50824 150 ARG D O 1
ATOM 7656 N N . TYR D 1 151 ? 8.31295 -2.31041 -12.76871 1.000 17.55451 151 TYR D N 1
ATOM 7657 C CA . TYR D 1 151 ? 7.86200 -3.01456 -11.57855 1.000 18.41013 151 TYR D CA 1
ATOM 7658 C C . TYR D 1 151 ? 8.67197 -4.25655 -11.28107 1.000 19.49828 151 TYR D C 1
ATOM 7659 O O . TYR D 1 151 ? 8.58090 -4.78107 -10.16208 1.000 22.15026 151 TYR D O 1
ATOM 7668 N N . GLU D 1 152 ? 9.43158 -4.76311 -12.25049 1.000 20.08980 152 GLU D N 1
ATOM 7669 C CA . GLU D 1 152 ? 10.25746 -5.93947 -12.02945 1.000 20.72559 152 GLU D CA 1
ATOM 7670 C C . GLU D 1 152 ? 11.69965 -5.57799 -11.70689 1.000 23.42764 152 GLU D C 1
ATOM 7671 O O . GLU D 1 152 ? 12.39553 -6.37469 -11.06658 1.000 23.19592 152 GLU D O 1
ATOM 7677 N N . ASN D 1 153 ? 12.13989 -4.37930 -12.08571 1.000 21.78347 153 ASN D N 1
ATOM 7678 C CA . ASN D 1 153 ? 13.49939 -3.93551 -11.80994 1.000 21.95921 153 ASN D CA 1
ATOM 7679 C C . ASN D 1 153 ? 13.58298 -2.43218 -12.04089 1.000 22.73891 153 ASN D C 1
ATOM 7680 O O . ASN D 1 153 ? 12.93314 -1.91019 -12.94761 1.000 21.87857 153 ASN D O 1
ATOM 7685 N N . HIS D 1 154 ? 14.36934 -1.73300 -11.21726 1.000 21.28363 154 HIS D N 1
ATOM 7686 C CA . HIS D 1 154 ? 14.47404 -0.28616 -11.34149 1.000 22.09965 154 HIS D CA 1
ATOM 7687 C C . HIS D 1 154 ? 15.68362 0.16232 -12.15293 1.000 21.11295 154 HIS D C 1
ATOM 7688 O O . HIS D 1 154 ? 15.84770 1.36729 -12.36983 1.000 22.21119 154 HIS D O 1
ATOM 7695 N N . LEU D 1 155 ? 16.51073 -0.76883 -12.63027 1.000 21.04879 155 LEU D N 1
ATOM 7696 C CA . LEU D 1 155 ? 17.81812 -0.42595 -13.18505 1.000 22.81421 155 LEU D CA 1
ATOM 7697 C C . LEU D 1 155 ? 17.84949 -0.37543 -14.71140 1.000 22.55239 155 LEU D C 1
ATOM 7698 O O . LEU D 1 155 ? 18.42100 0.55998 -15.27543 1.000 23.97968 155 LEU D O 1
ATOM 7703 N N . ILE D 1 156 ? 17.28803 -1.37077 -15.39815 1.000 20.57404 156 ILE D N 1
ATOM 7704 C CA . ILE D 1 156 ? 17.36746 -1.45878 -16.85712 1.000 21.13111 156 ILE D CA 1
ATOM 7705 C C . ILE D 1 156 ? 15.96593 -1.76774 -17.36845 1.000 20.09127 156 ILE D C 1
ATOM 7706 O O . ILE D 1 156 ? 15.51473 -2.91545 -17.29046 1.000 20.91144 156 ILE D O 1
ATOM 7711 N N . ASN D 1 157 ? 15.28876 -0.75842 -17.92963 1.000 19.25948 157 ASN D N 1
ATOM 7712 C CA . ASN D 1 157 ? 13.90335 -0.89801 -18.35090 1.000 20.34936 157 ASN D CA 1
ATOM 7713 C C . ASN D 1 157 ? 13.69982 -0.74214 -19.84842 1.000 20.80745 157 ASN D C 1
ATOM 7714 O O . ASN D 1 157 ? 12.65413 -1.16400 -20.35168 1.000 19.60462 157 ASN D O 1
ATOM 7719 N N . THR D 1 158 ? 14.64720 -0.14435 -20.56374 1.000 21.71004 158 THR D N 1
ATOM 7720 C CA . THR D 1 158 ? 14.47722 0.16640 -21.97715 1.000 18.94885 158 THR D CA 1
ATOM 7721 C C . THR D 1 158 ? 15.62723 -0.41904 -22.77822 1.000 22.46097 158 THR D C 1
ATOM 7722 O O . THR D 1 158 ? 16.69394 -0.73655 -22.24620 1.000 21.44905 158 THR D O 1
ATOM 7726 N N . GLY D 1 159 ? 15.39887 -0.52951 -24.08368 1.000 20.60965 159 GLY D N 1
ATOM 7727 C CA . GLY D 1 159 ? 16.48383 -0.89169 -24.97542 1.000 18.93046 159 GLY D CA 1
ATOM 7728 C C . GLY D 1 159 ? 17.65450 0.06662 -24.86994 1.000 17.95102 159 GLY D C 1
ATOM 7729 O O . GLY D 1 159 ? 18.81288 -0.35667 -24.89514 1.000 21.47589 159 GLY D O 1
ATOM 7730 N N . TRP D 1 160 ? 17.37553 1.36852 -24.73805 1.000 21.15173 160 TRP D N 1
ATOM 7731 C CA . TRP D 1 160 ? 18.48576 2.31692 -24.69141 1.000 20.92124 160 TRP D CA 1
ATOM 7732 C C . TRP D 1 160 ? 19.29290 2.15465 -23.40943 1.000 24.73630 160 TRP D C 1
ATOM 7733 O O . TRP D 1 160 ? 20.52521 2.24049 -23.43782 1.000 24.49182 160 TRP D O 1
ATOM 7744 N N . GLN D 1 161 ? 18.62568 1.88942 -22.28367 1.000 22.77234 161 GLN D N 1
ATOM 7745 C CA . GLN D 1 161 ? 19.36644 1.64801 -21.04673 1.000 23.64458 161 GLN D CA 1
ATOM 7746 C C . GLN D 1 161 ? 20.21782 0.38878 -21.14539 1.000 23.15653 161 GLN D C 1
ATOM 7747 O O . GLN D 1 161 ? 21.34792 0.35219 -20.63553 1.000 22.84542 161 GLN D O 1
ATOM 7753 N N . ALA D 1 162 ? 19.68401 -0.66517 -21.76625 1.000 21.26810 162 ALA D N 1
ATOM 7754 C CA . ALA D 1 162 ? 20.44402 -1.90109 -21.89636 1.000 21.46479 162 ALA D CA 1
ATOM 7755 C C . ALA D 1 162 ? 21.68526 -1.69703 -22.75349 1.000 25.52318 162 ALA D C 1
ATOM 7756 O O . ALA D 1 162 ? 22.75617 -2.22946 -22.44423 1.000 23.50410 162 ALA D O 1
ATOM 7758 N N . VAL D 1 163 ? 21.55877 -0.93536 -23.84365 1.000 22.02832 163 VAL D N 1
ATOM 7759 C CA . VAL D 1 163 ? 22.72031 -0.65363 -24.68135 1.000 20.83389 163 VAL D CA 1
ATOM 7760 C C . VAL D 1 163 ? 23.74735 0.16624 -23.91118 1.000 22.98991 163 VAL D C 1
ATOM 7761 O O . VAL D 1 163 ? 24.95587 -0.07897 -24.01659 1.000 24.61505 163 VAL D O 1
ATOM 7765 N N . GLN D 1 164 ? 23.28687 1.14556 -23.12597 1.000 21.55081 164 GLN D N 1
ATOM 7766 C CA . GLN D 1 164 ? 24.21158 1.94333 -22.31962 1.000 23.25794 164 GLN D CA 1
ATOM 7767 C C . GLN D 1 164 ? 25.03981 1.06617 -21.38315 1.000 27.06460 164 GLN D C 1
ATOM 7768 O O . GLN D 1 164 ? 26.24696 1.29394 -21.21238 1.000 25.84540 164 GLN D O 1
ATOM 7774 N N . MET D 1 165 ? 24.41784 0.05201 -20.77270 1.000 24.92270 165 MET D N 1
ATOM 7775 C CA . MET D 1 165 ? 25.18530 -0.84265 -19.90992 1.000 24.47692 165 MET D CA 1
ATOM 7776 C C . MET D 1 165 ? 26.17119 -1.67221 -20.72052 1.000 26.79776 165 MET D C 1
ATOM 7777 O O . MET D 1 165 ? 27.32537 -1.85365 -20.31325 1.000 26.93535 165 MET D O 1
ATOM 7782 N N . ILE D 1 166 ? 25.74074 -2.17892 -21.87510 1.000 24.98725 166 ILE D N 1
ATOM 7783 C CA . ILE D 1 166 ? 26.62740 -3.00626 -22.68501 1.000 25.73958 166 ILE D CA 1
ATOM 7784 C C . ILE D 1 166 ? 27.83221 -2.19793 -23.15265 1.000 27.97168 166 ILE D C 1
ATOM 7785 O O . ILE D 1 166 ? 28.96676 -2.69418 -23.16358 1.000 26.62566 166 ILE D O 1
ATOM 7790 N N . GLU D 1 167 ? 27.61225 -0.93692 -23.52754 1.000 27.16628 167 GLU D N 1
ATOM 7791 C CA . GLU D 1 167 ? 28.73133 -0.08646 -23.92128 1.000 29.45514 167 GLU D CA 1
ATOM 7792 C C . GLU D 1 167 ? 29.64747 0.20371 -22.73940 1.000 32.54491 167 GLU D C 1
ATOM 7793 O O . GLU D 1 167 ? 30.87614 0.24730 -22.89144 1.000 34.73831 167 GLU D O 1
ATOM 7799 N N . ARG D 1 168 ? 29.06432 0.39832 -21.55589 1.000 29.23553 168 ARG D N 1
ATOM 7800 C CA . ARG D 1 168 ? 29.85200 0.66956 -20.35772 1.000 32.20294 168 ARG D CA 1
ATOM 7801 C C . ARG D 1 168 ? 30.74609 -0.51131 -19.98480 1.000 34.18583 168 ARG D C 1
ATOM 7802 O O . ARG D 1 168 ? 31.88265 -0.31981 -19.53213 1.000 35.39090 168 ARG D O 1
ATOM 7810 N N . VAL D 1 169 ? 30.25267 -1.73812 -20.15376 1.000 28.95522 169 VAL D N 1
ATOM 7811 C CA . VAL D 1 169 ? 31.03782 -2.90870 -19.76593 1.000 28.59918 169 VAL D CA 1
ATOM 7812 C C . VAL D 1 169 ? 32.13286 -3.18626 -20.78549 1.000 33.02073 169 VAL D C 1
ATOM 7813 O O . VAL D 1 169 ? 33.24340 -3.59421 -20.42433 1.000 33.11436 169 VAL D O 1
ATOM 7817 N N . GLY D 1 170 ? 31.84288 -2.97179 -22.06521 1.000 29.18382 170 GLY D N 1
ATOM 7818 C CA . GLY D 1 170 ? 32.83742 -3.11160 -23.10922 1.000 32.02592 170 GLY D CA 1
ATOM 7819 C C . GLY D 1 170 ? 33.16681 -4.52800 -23.51549 1.000 34.64156 170 GLY D C 1
ATOM 7820 O O . GLY D 1 170 ? 34.14755 -4.73288 -24.23976 1.000 39.38234 170 GLY D O 1
ATOM 7821 N N . ALA D 1 171 ? 32.39111 -5.51375 -23.07560 1.000 28.71765 171 ALA D N 1
ATOM 7822 C CA . ALA D 1 171 ? 32.60214 -6.89594 -23.47467 1.000 29.78332 171 ALA D CA 1
ATOM 7823 C C . ALA D 1 171 ? 31.80002 -7.18642 -24.73389 1.000 32.83343 171 ALA D C 1
ATOM 7824 O O . ALA D 1 171 ? 30.60235 -6.88630 -24.79461 1.000 33.96226 171 ALA D O 1
ATOM 7826 N N . ASP D 1 172 ? 32.44651 -7.79013 -25.72529 1.000 30.04102 172 ASP D N 1
ATOM 7827 C CA . ASP D 1 172 ? 31.76984 -8.05749 -26.98760 1.000 31.40987 172 ASP D CA 1
ATOM 7828 C C . ASP D 1 172 ? 30.94306 -9.33834 -26.96588 1.000 32.67273 172 ASP D C 1
ATOM 7829 O O . ASP D 1 172 ? 30.38983 -9.71785 -28.00731 1.000 33.26245 172 ASP D O 1
ATOM 7834 N N . ASN D 1 173 ? 30.83690 -10.01494 -25.82096 1.000 28.55029 173 ASN D N 1
ATOM 7835 C CA . ASN D 1 173 ? 30.02978 -11.22527 -25.73548 1.000 27.30179 173 ASN D CA 1
ATOM 7836 C C . ASN D 1 173 ? 28.78036 -11.03591 -24.87917 1.000 27.15479 173 ASN D C 1
ATOM 7837 O O . ASN D 1 173 ? 28.21127 -12.01963 -24.38906 1.000 26.38597 173 ASN D O 1
ATOM 7842 N N . ILE D 1 174 ? 28.33475 -9.79366 -24.70737 1.000 23.35796 174 ILE D N 1
ATOM 7843 C CA . ILE D 1 174 ? 27.06720 -9.47312 -24.05862 1.000 25.76556 174 ILE D CA 1
ATOM 7844 C C . ILE D 1 174 ? 26.14423 -8.84986 -25.09890 1.000 25.70670 174 ILE D C 1
ATOM 7845 O O . ILE D 1 174 ? 26.51947 -7.87506 -25.76228 1.000 27.30293 174 ILE D O 1
ATOM 7850 N N . PHE D 1 175 ? 24.94041 -9.40240 -25.23555 1.000 25.10498 175 PHE D N 1
ATOM 7851 C CA . PHE D 1 175 ? 23.95887 -8.90078 -26.19556 1.000 21.80330 175 PHE D CA 1
ATOM 7852 C C . PHE D 1 175 ? 22.73829 -8.36609 -25.45472 1.000 23.71847 175 PHE D C 1
ATOM 7853 O O . PHE D 1 175 ? 22.57248 -8.57994 -24.25030 1.000 23.81791 175 PHE D O 1
ATOM 7861 N N . VAL D 1 176 ? 21.87336 -7.62895 -26.19007 1.000 21.36499 176 VAL D N 1
ATOM 7862 C CA . VAL D 1 176 ? 20.62721 -7.12118 -25.62111 1.000 21.46620 176 VAL D CA 1
ATOM 7863 C C . VAL D 1 176 ? 19.50310 -8.09932 -25.92851 1.000 20.49259 176 VAL D C 1
ATOM 7864 O O . VAL D 1 176 ? 19.42962 -8.68030 -27.01308 1.000 21.26978 176 VAL D O 1
ATOM 7868 N N . HIS D 1 177 ? 18.64767 -8.28988 -24.93034 1.000 20.38349 177 HIS D N 1
ATOM 7869 C CA . HIS D 1 177 ? 17.50065 -9.18044 -24.94898 1.000 19.79314 177 HIS D CA 1
ATOM 7870 C C . HIS D 1 177 ? 16.29602 -8.29434 -24.67721 1.000 18.77451 177 HIS D C 1
ATOM 7871 O O . HIS D 1 177 ? 16.24035 -7.62964 -23.64250 1.000 19.54802 177 HIS D O 1
ATOM 7878 N N . LEU D 1 178 ? 15.38193 -8.19302 -25.63995 1.000 18.34888 178 LEU D N 1
ATOM 7879 C CA . LEU D 1 178 ? 14.18108 -7.40086 -25.42931 1.000 18.75290 178 LEU D CA 1
ATOM 7880 C C . LEU D 1 178 ? 12.97656 -8.31351 -25.23042 1.000 15.45588 178 LEU D C 1
ATOM 7881 O O . LEU D 1 178 ? 13.00775 -9.50149 -25.55939 1.000 18.43950 178 LEU D O 1
ATOM 7886 N N . ASP D 1 179 ? 11.89434 -7.73143 -24.71777 1.000 16.92941 179 ASP D N 1
ATOM 7887 C CA . ASP D 1 179 ? 10.69380 -8.50350 -24.40834 1.000 16.48447 179 ASP D CA 1
ATOM 7888 C C . ASP D 1 179 ? 9.48433 -7.62553 -24.68418 1.000 17.83551 179 ASP D C 1
ATOM 7889 O O . ASP D 1 179 ? 9.33765 -6.56540 -24.06583 1.000 18.00743 179 ASP D O 1
ATOM 7894 N N . THR D 1 180 ? 8.63807 -8.06054 -25.62836 1.000 17.65684 180 THR D N 1
ATOM 7895 C CA . THR D 1 180 ? 7.51205 -7.22723 -26.05506 1.000 17.26488 180 THR D CA 1
ATOM 7896 C C . THR D 1 180 ? 6.53261 -6.95676 -24.91225 1.000 15.90862 180 THR D C 1
ATOM 7897 O O . THR D 1 180 ? 5.91450 -5.89002 -24.86331 1.000 17.22032 180 THR D O 1
ATOM 7901 N N . TYR D 1 181 ? 6.41333 -7.87997 -23.95128 1.000 17.94023 181 TYR D N 1
ATOM 7902 C CA . TYR D 1 181 ? 5.59081 -7.59214 -22.77889 1.000 16.22081 181 TYR D CA 1
ATOM 7903 C C . TYR D 1 181 ? 6.14977 -6.41641 -21.97835 1.000 16.86933 181 TYR D C 1
ATOM 7904 O O . TYR D 1 181 ? 5.39497 -5.54826 -21.52544 1.000 16.31788 181 TYR D O 1
ATOM 7913 N N . HIS D 1 182 ? 7.47078 -6.38777 -21.76843 1.000 17.89649 182 HIS D N 1
ATOM 7914 C CA . HIS D 1 182 ? 8.08702 -5.26580 -21.06675 1.000 17.30072 182 HIS D CA 1
ATOM 7915 C C . HIS D 1 182 ? 8.06780 -3.99615 -21.91711 1.000 17.39016 182 HIS D C 1
ATOM 7916 O O . HIS D 1 182 ? 7.79172 -2.90327 -21.40631 1.000 16.11054 182 HIS D O 1
ATOM 7923 N N . MET D 1 183 ? 8.33905 -4.12123 -23.22126 1.000 18.79855 183 MET D N 1
ATOM 7924 C CA . MET D 1 183 ? 8.35339 -2.93545 -24.07631 1.000 18.17522 183 MET D CA 1
ATOM 7925 C C . MET D 1 183 ? 6.97045 -2.30205 -24.19052 1.000 17.21202 183 MET D C 1
ATOM 7926 O O . MET D 1 183 ? 6.86095 -1.08212 -24.35119 1.000 17.42935 183 MET D O 1
ATOM 7931 N N . ASN D 1 184 ? 5.91122 -3.11999 -24.11569 1.000 16.93378 184 ASN D N 1
ATOM 7932 C CA . ASN D 1 184 ? 4.53976 -2.61908 -24.12778 1.000 17.00055 184 ASN D CA 1
ATOM 7933 C C . ASN D 1 184 ? 4.29954 -1.57493 -23.04198 1.000 18.70985 184 ASN D C 1
ATOM 7934 O O . ASN D 1 184 ? 3.46502 -0.68197 -23.21545 1.000 17.80460 184 ASN D O 1
ATOM 7939 N N . ILE D 1 185 ? 5.02418 -1.66234 -21.92515 1.000 17.65452 185 ILE D N 1
ATOM 7940 C CA . ILE D 1 185 ? 4.94309 -0.66020 -20.86231 1.000 17.31934 185 ILE D CA 1
ATOM 7941 C C . ILE D 1 185 ? 6.01088 0.41222 -21.02548 1.000 17.37947 185 ILE D C 1
ATOM 7942 O O . ILE D 1 185 ? 5.73281 1.60964 -20.93089 1.000 21.74561 185 ILE D O 1
ATOM 7947 N N . GLU D 1 186 ? 7.24380 -0.00543 -21.30053 1.000 17.28275 186 GLU D N 1
ATOM 7948 C CA . GLU D 1 186 ? 8.40022 0.86016 -21.12895 1.000 18.75372 186 GLU D CA 1
ATOM 7949 C C . GLU D 1 186 ? 8.74663 1.70085 -22.34861 1.000 18.33562 186 GLU D C 1
ATOM 7950 O O . GLU D 1 186 ? 9.31996 2.78366 -22.17879 1.000 20.15085 186 GLU D O 1
ATOM 7956 N N . GLU D 1 187 ? 8.48645 1.22178 -23.56883 1.000 18.27747 187 GLU D N 1
ATOM 7957 C CA . GLU D 1 187 ? 8.97780 1.92942 -24.75056 1.000 17.85696 187 GLU D CA 1
ATOM 7958 C C . GLU D 1 187 ? 7.93056 2.91276 -25.26634 1.000 19.05692 187 GLU D C 1
ATOM 7959 O O . GLU D 1 187 ? 6.73550 2.59930 -25.33590 1.000 18.78763 187 GLU D O 1
ATOM 7965 N N . LYS D 1 188 ? 8.39298 4.11785 -25.60405 1.000 19.84840 188 LYS D N 1
ATOM 7966 C CA . LYS D 1 188 ? 7.52592 5.19987 -26.07081 1.000 19.95318 188 LYS D CA 1
ATOM 7967 C C . LYS D 1 188 ? 7.25266 4.95670 -27.55380 1.000 20.74807 188 LYS D C 1
ATOM 7968 O O . LYS D 1 188 ? 7.82850 5.58293 -28.44729 1.000 22.16375 188 LYS D O 1
ATOM 7974 N N . GLY D 1 189 ? 6.35335 4.00690 -27.80823 1.000 18.86291 189 GLY D N 1
ATOM 7975 C CA . GLY D 1 189 ? 6.22017 3.38165 -29.11160 1.000 19.99935 189 GLY D CA 1
ATOM 7976 C C . GLY D 1 189 ? 7.11914 2.16498 -29.14638 1.000 19.62930 189 GLY D C 1
ATOM 7977 O O . GLY D 1 189 ? 8.33025 2.30388 -28.95403 1.000 19.04703 189 GLY D O 1
ATOM 7978 N N . VAL D 1 190 ? 6.55077 0.97071 -29.35705 1.000 18.23992 190 VAL D N 1
ATOM 7979 C CA . VAL D 1 190 ? 7.30294 -0.25578 -29.09263 1.000 20.18234 190 VAL D CA 1
ATOM 7980 C C . VAL D 1 190 ? 8.50829 -0.38521 -30.01429 1.000 20.91113 190 VAL D C 1
ATOM 7981 O O . VAL D 1 190 ? 9.55989 -0.89235 -29.60295 1.000 21.39283 190 VAL D O 1
ATOM 7985 N N . GLY D 1 191 ? 8.40049 0.09435 -31.25443 1.000 19.39332 191 GLY D N 1
ATOM 7986 C CA . GLY D 1 191 ? 9.52684 0.00163 -32.16721 1.000 18.51389 191 GLY D CA 1
ATOM 7987 C C . GLY D 1 191 ? 10.76937 0.73281 -31.68877 1.000 19.62780 191 GLY D C 1
ATOM 7988 O O . GLY D 1 191 ? 11.88379 0.38112 -32.08269 1.000 20.51836 191 GLY D O 1
ATOM 7989 N N . ASN D 1 192 ? 10.59748 1.75644 -30.84587 1.000 19.52826 192 ASN D N 1
ATOM 7990 C CA . ASN D 1 192 ? 11.74568 2.49814 -30.32534 1.000 19.25649 192 ASN D CA 1
ATOM 7991 C C . ASN D 1 192 ? 12.68325 1.61528 -29.50776 1.000 22.00674 192 ASN D C 1
ATOM 7992 O O . ASN D 1 192 ? 13.89451 1.85273 -29.49305 1.000 21.25337 192 ASN D O 1
ATOM 7997 N N . GLY D 1 193 ? 12.15720 0.60979 -28.81038 1.000 22.41591 193 GLY D N 1
ATOM 7998 C CA . GLY D 1 193 ? 13.04472 -0.31282 -28.11972 1.000 19.86648 193 GLY D CA 1
ATOM 7999 C C . GLY D 1 193 ? 13.92870 -1.08698 -29.07744 1.000 19.62652 193 GLY D C 1
ATOM 8000 O O . GLY D 1 193 ? 15.12819 -1.25750 -28.84018 1.000 19.86672 193 GLY D O 1
ATOM 8001 N N . ILE D 1 194 ? 13.34335 -1.56625 -30.17396 1.000 19.13839 194 ILE D N 1
ATOM 8002 C CA . ILE D 1 194 ? 14.09872 -2.30950 -31.17196 1.000 19.42585 194 ILE D CA 1
ATOM 8003 C C . ILE D 1 194 ? 15.09391 -1.39133 -31.86513 1.000 19.18280 194 ILE D C 1
ATOM 8004 O O . ILE D 1 194 ? 16.25434 -1.76213 -32.07896 1.000 20.30196 194 ILE D O 1
ATOM 8009 N N . LEU D 1 195 ? 14.65037 -0.18295 -32.23172 1.000 18.92651 195 LEU D N 1
ATOM 8010 C CA . LEU D 1 195 ? 15.54098 0.79309 -32.85037 1.000 21.37083 195 LEU D CA 1
ATOM 8011 C C . LEU D 1 195 ? 16.73499 1.08908 -31.95760 1.000 22.84822 195 LEU D C 1
ATOM 8012 O O . LEU D 1 195 ? 17.88781 1.02855 -32.40289 1.000 23.31730 195 LEU D O 1
ATOM 8017 N N . ASP D 1 196 ? 16.47097 1.40952 -30.68845 1.000 20.61085 196 ASP D N 1
ATOM 8018 C CA . ASP D 1 196 ? 17.54342 1.81630 -29.78527 1.000 22.51429 196 ASP D CA 1
ATOM 8019 C C . ASP D 1 196 ? 18.53962 0.68788 -29.55366 1.000 23.23220 196 ASP D C 1
ATOM 8020 O O . ASP D 1 196 ? 19.72547 0.94840 -29.31710 1.000 23.65750 196 ASP D O 1
ATOM 8025 N N . ALA D 1 197 ? 18.09342 -0.56448 -29.63074 1.000 21.30060 197 ALA D N 1
ATOM 8026 C CA . ALA D 1 197 ? 18.94435 -1.70842 -29.32701 1.000 22.43646 197 ALA D CA 1
ATOM 8027 C C . ALA D 1 197 ? 19.52744 -2.37727 -30.56395 1.000 23.92514 197 ALA D C 1
ATOM 8028 O O . ALA D 1 197 ? 20.15375 -3.43388 -30.44139 1.000 23.57389 197 ALA D O 1
ATOM 8030 N N . ARG D 1 198 ? 19.34879 -1.78535 -31.75161 1.000 21.04415 198 ARG D N 1
ATOM 8031 C CA . ARG D 1 198 ? 19.55006 -2.52580 -32.99489 1.000 22.03764 198 ARG D CA 1
ATOM 8032 C C . ARG D 1 198 ? 20.96819 -3.07627 -33.14233 1.000 22.51600 198 ARG D C 1
ATOM 8033 O O . ARG D 1 198 ? 21.15540 -4.13410 -33.74849 1.000 25.54534 198 ARG D O 1
ATOM 8041 N N . GLU D 1 199 ? 21.97110 -2.38637 -32.60803 1.000 22.64101 199 GLU D N 1
ATOM 8042 C CA . GLU D 1 199 ? 23.34332 -2.83643 -32.80375 1.000 24.96115 199 GLU D CA 1
ATOM 8043 C C . GLU D 1 199 ? 23.69826 -4.02114 -31.91492 1.000 27.05516 199 GLU D C 1
ATOM 8044 O O . GLU D 1 199 ? 24.67916 -4.71815 -32.19559 1.000 28.71036 199 GLU D O 1
ATOM 8050 N N . HIS D 1 200 ? 22.90618 -4.28325 -30.87645 1.000 24.21841 200 HIS D N 1
ATOM 8051 C CA . HIS D 1 200 ? 23.21981 -5.33867 -29.92176 1.000 25.97307 200 HIS D CA 1
ATOM 8052 C C . HIS D 1 200 ? 22.09402 -6.34214 -29.72553 1.000 25.16310 200 HIS D C 1
ATOM 8053 O O . HIS D 1 200 ? 22.24925 -7.27825 -28.93335 1.000 23.47253 200 HIS D O 1
ATOM 8060 N N . LEU D 1 201 ? 20.98159 -6.19291 -30.43018 1.000 22.25123 201 LEU D N 1
ATOM 8061 C CA . LEU D 1 201 ? 19.81303 -7.03104 -30.20610 1.000 22.56391 201 LEU D CA 1
ATOM 8062 C C . LEU D 1 201 ? 20.00568 -8.40536 -30.84663 1.000 22.93343 201 LEU D C 1
ATOM 8063 O O . LEU D 1 201 ? 20.11159 -8.52134 -32.07256 1.000 24.02597 201 LEU D O 1
ATOM 8068 N N . LYS D 1 202 ? 20.03657 -9.45569 -30.02041 1.000 19.23971 202 LYS D N 1
ATOM 8069 C CA . LYS D 1 202 ? 20.19107 -10.81680 -30.51676 1.000 21.23407 202 LYS D CA 1
ATOM 8070 C C . LYS D 1 202 ? 19.09034 -11.77594 -30.07912 1.000 17.79133 202 LYS D C 1
ATOM 8071 O O . LYS D 1 202 ? 19.11423 -12.94328 -30.47775 1.000 22.88532 202 LYS D O 1
ATOM 8077 N N . TYR D 1 203 ? 18.12645 -11.32358 -29.28439 1.000 20.39270 203 TYR D N 1
ATOM 8078 C CA . TYR D 1 203 ? 17.14035 -12.23168 -28.71718 1.000 19.91469 203 TYR D CA 1
ATOM 8079 C C . TYR D 1 203 ? 15.93283 -11.40470 -28.31043 1.000 18.12630 203 TYR D C 1
ATOM 8080 O O . TYR D 1 203 ? 16.09540 -10.33801 -27.71080 1.000 18.70570 203 TYR D O 1
ATOM 8089 N N . ILE D 1 204 ? 14.73696 -11.87948 -28.63586 1.000 18.70004 204 ILE D N 1
ATOM 8090 C CA . ILE D 1 204 ? 13.53493 -11.15961 -28.24565 1.000 17.52361 204 ILE D CA 1
ATOM 8091 C C . ILE D 1 204 ? 12.49617 -12.15628 -27.75131 1.000 19.36827 204 ILE D C 1
ATOM 8092 O O . ILE D 1 204 ? 12.25748 -13.19152 -28.38592 1.000 20.81615 204 ILE D O 1
ATOM 8097 N N . HIS D 1 205 ? 11.92550 -11.86232 -26.58536 1.000 19.90012 205 HIS D N 1
ATOM 8098 C CA . HIS D 1 205 ? 10.72780 -12.53674 -26.11089 1.000 17.92017 205 HIS D CA 1
ATOM 8099 C C . HIS D 1 205 ? 9.52370 -11.94197 -26.82274 1.000 16.91491 205 HIS D C 1
ATOM 8100 O O . HIS D 1 205 ? 9.21246 -10.75584 -26.64958 1.000 19.48405 205 HIS D O 1
ATOM 8107 N N . LEU D 1 206 ? 8.85439 -12.76789 -27.61814 1.000 17.82291 206 LEU D N 1
ATOM 8108 C CA . LEU D 1 206 ? 7.59180 -12.39528 -28.25419 1.000 20.48670 206 LEU D CA 1
ATOM 8109 C C . LEU D 1 206 ? 6.47433 -12.83642 -27.31276 1.000 18.99264 206 LEU D C 1
ATOM 8110 O O . LEU D 1 206 ? 5.85418 -13.88381 -27.46771 1.000 22.04535 206 LEU D O 1
ATOM 8115 N N . SER D 1 207 ? 6.22195 -12.00048 -26.31079 1.000 16.78183 207 SER D N 1
ATOM 8116 C CA . SER D 1 207 ? 5.36024 -12.33056 -25.18625 1.000 18.36849 207 SER D CA 1
ATOM 8117 C C . SER D 1 207 ? 4.19907 -11.34601 -25.19564 1.000 19.27351 207 SER D C 1
ATOM 8118 O O . SER D 1 207 ? 4.40614 -10.13499 -25.33090 1.000 18.42261 207 SER D O 1
ATOM 8121 N N . GLU D 1 208 ? 2.97865 -11.85702 -25.08965 1.000 18.08431 208 GLU D N 1
ATOM 8122 C CA . GLU D 1 208 ? 1.81000 -10.98396 -25.16994 1.000 17.99311 208 GLU D CA 1
ATOM 8123 C C . GLU D 1 208 ? 1.72106 -10.09195 -23.92614 1.000 17.88035 208 GLU D C 1
ATOM 8124 O O . GLU D 1 208 ? 2.36053 -10.33537 -22.89016 1.000 18.23065 208 GLU D O 1
ATOM 8130 N N . SER D 1 209 ? 0.92000 -9.03411 -24.05758 1.000 17.02759 209 SER D N 1
ATOM 8131 C CA . SER D 1 209 ? 0.86337 -7.95036 -23.08269 1.000 17.52807 209 SER D CA 1
ATOM 8132 C C . SER D 1 209 ? 0.41927 -8.42128 -21.69863 1.000 17.70890 209 SER D C 1
ATOM 8133 O O . SER D 1 209 ? 0.75513 -7.78013 -20.69443 1.000 18.39493 209 SER D O 1
ATOM 8136 N N . ASP D 1 210 ? -0.36219 -9.50024 -21.61746 1.000 19.10392 210 ASP D N 1
ATOM 8137 C CA . ASP D 1 210 ? -0.79086 -10.07519 -20.34530 1.000 19.55605 210 ASP D CA 1
ATOM 8138 C C . ASP D 1 210 ? -0.11232 -11.41032 -20.06972 1.000 19.97073 210 ASP D C 1
ATOM 8139 O O . ASP D 1 210 ? -0.56690 -12.16617 -19.19667 1.000 20.62720 210 ASP D O 1
ATOM 8144 N N . ARG D 1 211 ? 0.96930 -11.70565 -20.79093 1.000 18.49650 211 ARG D N 1
ATOM 8145 C CA . ARG D 1 211 ? 1.70523 -12.96913 -20.76213 1.000 18.80574 211 ARG D CA 1
ATOM 8146 C C . ARG D 1 211 ? 0.91212 -14.13158 -21.34429 1.000 20.18133 211 ARG D C 1
ATOM 8147 O O . ARG D 1 211 ? 1.33393 -15.28771 -21.20421 1.000 19.38577 211 ARG D O 1
ATOM 8155 N N . GLY D 1 212 ? -0.21051 -13.86511 -22.01041 1.000 21.47890 212 GLY D N 1
ATOM 8156 C CA . GLY D 1 212 ? -1.02316 -14.91329 -22.59836 1.000 21.41640 212 GLY D CA 1
ATOM 8157 C C . GLY D 1 212 ? -0.67544 -15.29373 -24.03025 1.000 21.68719 212 GLY D C 1
ATOM 8158 O O . GLY D 1 212 ? 0.49200 -15.48652 -24.36614 1.000 21.65295 212 GLY D O 1
ATOM 8159 N N . THR D 1 213 ? -1.68159 -15.42308 -24.88796 1.000 20.73643 213 THR D N 1
ATOM 8160 C CA . THR D 1 213 ? -1.45499 -15.93379 -26.24054 1.000 19.96966 213 THR D CA 1
ATOM 8161 C C . THR D 1 213 ? -1.03052 -14.80303 -27.16526 1.000 19.89501 213 THR D C 1
ATOM 8162 O O . THR D 1 213 ? -1.79273 -13.84044 -27.33647 1.000 21.56621 213 THR D O 1
ATOM 8166 N N . PRO D 1 214 ? 0.14015 -14.88161 -27.79227 1.000 18.15533 214 PRO D N 1
ATOM 8167 C CA . PRO D 1 214 ? 0.54316 -13.83532 -28.74213 1.000 18.59536 214 PRO D CA 1
ATOM 8168 C C . PRO D 1 214 ? -0.46031 -13.68805 -29.87682 1.000 22.07376 214 PRO D C 1
ATOM 8169 O O . PRO D 1 214 ? -0.92476 -14.67128 -30.45811 1.000 21.22135 214 PRO D O 1
ATOM 8173 N N . GLY D 1 215 ? -0.77622 -12.43061 -30.18311 1.000 21.21700 215 GLY D N 1
ATOM 8174 C CA . GLY D 1 215 ? -1.77474 -12.07773 -31.16914 1.000 23.47341 215 GLY D CA 1
ATOM 8175 C C . GLY D 1 215 ? -3.10921 -11.68670 -30.57937 1.000 22.15524 215 GLY D C 1
ATOM 8176 O O . GLY D 1 215 ? -3.95285 -11.13661 -31.30915 1.000 24.92635 215 GLY D O 1
ATOM 8177 N N . TYR D 1 216 ? -3.31409 -11.91923 -29.28069 1.000 23.32956 216 TYR D N 1
ATOM 8178 C CA . TYR D 1 216 ? -4.60376 -11.76226 -28.62776 1.000 23.15741 216 TYR D CA 1
ATOM 8179 C C . TYR D 1 216 ? -4.45901 -10.96768 -27.32832 1.000 23.42767 216 TYR D C 1
ATOM 8180 O O . TYR D 1 216 ? -5.13722 -11.20982 -26.32420 1.000 25.39424 216 TYR D O 1
ATOM 8189 N N . GLY D 1 217 ? -3.59990 -9.95293 -27.37376 1.000 19.89336 217 GLY D N 1
ATOM 8190 C CA . GLY D 1 217 ? -3.48569 -8.95594 -26.32588 1.000 17.82814 217 GLY D CA 1
ATOM 8191 C C . GLY D 1 217 ? -3.34441 -7.56817 -26.91494 1.000 19.81060 217 GLY D C 1
ATOM 8192 O O . GLY D 1 217 ? -4.03659 -7.23165 -27.88462 1.000 22.77263 217 GLY D O 1
ATOM 8193 N N . THR D 1 218 ? -2.46797 -6.73353 -26.35214 1.000 16.85872 218 THR D N 1
ATOM 8194 C CA . THR D 1 218 ? -2.35606 -5.35057 -26.81566 1.000 15.85851 218 THR D CA 1
ATOM 8195 C C . THR D 1 218 ? -1.04808 -5.03818 -27.52409 1.000 18.81571 218 THR D C 1
ATOM 8196 O O . THR D 1 218 ? -0.87727 -3.90862 -27.99354 1.000 20.72940 218 THR D O 1
ATOM 8200 N N . CYS D 1 219 ? -0.13136 -5.99386 -27.63532 1.000 18.49017 219 CYS D N 1
ATOM 8201 C CA . CYS D 1 219 ? 1.15607 -5.71724 -28.26715 1.000 20.57680 219 CYS D CA 1
ATOM 8202 C C . CYS D 1 219 ? 0.97555 -5.33478 -29.73252 1.000 18.06299 219 CYS D C 1
ATOM 8203 O O . CYS D 1 219 ? 0.13241 -5.89663 -30.43790 1.000 18.80143 219 CYS D O 1
ATOM 8206 N N . GLY D 1 220 ? 1.76042 -4.35185 -30.18315 1.000 18.14350 220 GLY D N 1
ATOM 8207 C CA . GLY D 1 220 ? 1.69008 -3.90298 -31.57053 1.000 18.61885 220 GLY D CA 1
ATOM 8208 C C . GLY D 1 220 ? 2.51540 -4.77661 -32.49318 1.000 17.04460 220 GLY D C 1
ATOM 8209 O O . GLY D 1 220 ? 3.61321 -4.39065 -32.90260 1.000 17.16854 220 GLY D O 1
ATOM 8210 N N . TRP D 1 221 ? 1.98754 -5.95601 -32.84206 1.000 16.44280 221 TRP D N 1
ATOM 8211 C CA . TRP D 1 221 ? 2.80356 -6.96930 -33.50795 1.000 16.36270 221 TRP D CA 1
ATOM 8212 C C . TRP D 1 221 ? 3.28197 -6.51242 -34.88296 1.000 17.34302 221 TRP D C 1
ATOM 8213 O O . TRP D 1 221 ? 4.40836 -6.83253 -35.28609 1.000 19.22766 221 TRP D O 1
ATOM 8224 N N . ASP D 1 222 ? 2.44100 -5.78580 -35.63209 1.000 16.09854 222 ASP D N 1
ATOM 8225 C CA . ASP D 1 222 ? 2.88010 -5.36661 -36.95963 1.000 18.00359 222 ASP D CA 1
ATOM 8226 C C . ASP D 1 222 ? 4.04657 -4.38980 -36.87561 1.000 15.37352 222 ASP D C 1
ATOM 8227 O O . ASP D 1 222 ? 5.01270 -4.50810 -37.64106 1.000 17.13061 222 ASP D O 1
ATOM 8232 N N . GLU D 1 223 ? 3.98429 -3.43254 -35.94490 1.000 17.19247 223 GLU D N 1
ATOM 8233 C CA . GLU D 1 223 ? 5.12094 -2.54424 -35.71543 1.000 17.33099 223 GLU D CA 1
ATOM 8234 C C . GLU D 1 223 ? 6.35059 -3.32825 -35.26759 1.000 18.64467 223 GLU D C 1
ATOM 8235 O O . GLU D 1 223 ? 7.47318 -3.05262 -35.70991 1.000 18.33211 223 GLU D O 1
ATOM 8241 N N . ILE D 1 224 ? 6.15313 -4.29933 -34.37422 1.000 17.32753 224 ILE D N 1
ATOM 8242 C CA . ILE D 1 224 ? 7.26233 -5.10826 -33.87790 1.000 17.47821 224 ILE D CA 1
ATOM 8243 C C . ILE D 1 224 ? 7.94688 -5.84312 -35.02346 1.000 16.76143 224 ILE D C 1
ATOM 8244 O O . ILE D 1 224 ? 9.17052 -5.74797 -35.20328 1.000 16.92505 224 ILE D O 1
ATOM 8249 N N . PHE D 1 225 ? 7.17164 -6.58093 -35.82047 1.000 18.28215 225 PHE D N 1
ATOM 8250 C CA . PHE D 1 225 ? 7.78078 -7.40229 -36.86146 1.000 19.03529 225 PHE D CA 1
ATOM 8251 C C . PHE D 1 225 ? 8.35034 -6.55015 -37.98399 1.000 18.91923 225 PHE D C 1
ATOM 8252 O O . PHE D 1 225 ? 9.41590 -6.86764 -38.52044 1.000 18.08827 225 PHE D O 1
ATOM 8260 N N . SER D 1 226 ? 7.67436 -5.45245 -38.33448 1.000 18.34832 226 SER D N 1
ATOM 8261 C CA . SER D 1 226 ? 8.20556 -4.58691 -39.38319 1.000 17.94989 226 SER D CA 1
ATOM 8262 C C . SER D 1 226 ? 9.53989 -3.98353 -38.96158 1.000 17.86572 226 SER D C 1
ATOM 8263 O O . SER D 1 226 ? 10.46142 -3.86275 -39.78011 1.000 18.44860 226 SER D O 1
ATOM 8266 N N . THR D 1 227 ? 9.66375 -3.60499 -37.68209 1.000 17.51087 227 THR D N 1
ATOM 8267 C CA . THR D 1 227 ? 10.89178 -2.96615 -37.21620 1.000 15.67603 227 THR D CA 1
ATOM 8268 C C . THR D 1 227 ? 12.01353 -3.98438 -37.07505 1.000 17.89457 227 THR D C 1
ATOM 8269 O O . THR D 1 227 ? 13.16232 -3.67966 -37.41090 1.000 19.61938 227 THR D O 1
ATOM 8273 N N . LEU D 1 228 ? 11.69450 -5.19954 -36.61030 1.000 18.76554 228 LEU D N 1
ATOM 8274 C CA . LEU D 1 228 ? 12.68736 -6.27353 -36.59847 1.000 18.39836 228 LEU D CA 1
ATOM 8275 C C . LEU D 1 228 ? 13.22456 -6.55122 -38.00076 1.000 18.67851 228 LEU D C 1
ATOM 8276 O O . LEU D 1 228 ? 14.43722 -6.69311 -38.19607 1.000 19.68277 228 LEU D O 1
ATOM 8281 N N . ALA D 1 229 ? 12.33418 -6.62705 -38.99441 1.000 18.78266 229 ALA D N 1
ATOM 8282 C CA . ALA D 1 229 ? 12.79591 -6.83376 -40.36432 1.000 19.76060 229 ALA D CA 1
ATOM 8283 C C . ALA D 1 229 ? 13.63680 -5.65530 -40.83682 1.000 19.47856 229 ALA D C 1
ATOM 8284 O O . ALA D 1 229 ? 14.68714 -5.83474 -41.46272 1.000 21.25982 229 ALA D O 1
ATOM 8286 N N . ALA D 1 230 ? 13.21080 -4.43785 -40.50521 1.000 19.19053 230 ALA D N 1
ATOM 8287 C CA . ALA D 1 230 ? 13.91857 -3.24678 -40.95016 1.000 21.47952 230 ALA D CA 1
ATOM 8288 C C . ALA D 1 230 ? 15.33743 -3.16755 -40.41107 1.000 23.30981 230 ALA D C 1
ATOM 8289 O O . ALA D 1 230 ? 16.22933 -2.65629 -41.09731 1.000 24.08935 230 ALA D O 1
ATOM 8291 N N . ILE D 1 231 ? 15.57204 -3.65062 -39.18597 1.000 21.08000 231 ILE D N 1
ATOM 8292 C CA . ILE D 1 231 ? 16.91997 -3.61032 -38.62686 1.000 22.47402 231 ILE D CA 1
ATOM 8293 C C . ILE D 1 231 ? 17.71261 -4.86647 -38.95907 1.000 24.60941 231 ILE D C 1
ATOM 8294 O O . ILE D 1 231 ? 18.87863 -4.97819 -38.55532 1.000 27.83663 231 ILE D O 1
ATOM 8299 N N . GLY D 1 232 ? 17.12967 -5.80283 -39.70155 1.000 22.37523 232 GLY D N 1
ATOM 8300 C CA . GLY D 1 232 ? 17.84308 -7.00293 -40.10004 1.000 26.12907 232 GLY D CA 1
ATOM 8301 C C . GLY D 1 232 ? 18.04663 -7.97610 -38.95889 1.000 28.44478 232 GLY D C 1
ATOM 8302 O O . GLY D 1 232 ? 19.08965 -8.63678 -38.89245 1.000 27.43978 232 GLY D O 1
ATOM 8303 N N . PHE D 1 233 ? 17.07145 -8.07904 -38.05887 1.000 24.70712 233 PHE D N 1
ATOM 8304 C CA . PHE D 1 233 ? 17.18207 -9.00152 -36.93135 1.000 24.16453 233 PHE D CA 1
ATOM 8305 C C . PHE D 1 233 ? 17.33231 -10.44195 -37.40359 1.000 25.91606 233 PHE D C 1
ATOM 8306 O O . PHE D 1 233 ? 16.55928 -10.92601 -38.23742 1.000 27.28042 233 PHE D O 1
ATOM 8314 N N . LYS D 1 234 ? 18.31416 -11.14573 -36.82597 1.000 25.53311 234 LYS D N 1
ATOM 8315 C CA . LYS D 1 234 ? 18.61836 -12.51361 -37.22985 1.000 27.80939 234 LYS D CA 1
ATOM 8316 C C . LYS D 1 234 ? 18.79784 -13.43648 -36.02861 1.000 29.82278 234 LYS D C 1
ATOM 8317 O O . LYS D 1 234 ? 19.32725 -14.54347 -36.18144 1.000 28.88290 234 LYS D O 1
ATOM 8323 N N . GLY D 1 235 ? 18.36344 -13.00935 -34.84554 1.000 25.92187 235 GLY D N 1
ATOM 8324 C CA . GLY D 1 235 ? 18.55741 -13.75389 -33.61640 1.000 24.38640 235 GLY D CA 1
ATOM 8325 C C . GLY D 1 235 ? 17.36338 -14.61616 -33.25694 1.000 24.69850 235 GLY D C 1
ATOM 8326 O O . GLY D 1 235 ? 16.55364 -15.00172 -34.10676 1.000 25.98724 235 GLY D O 1
ATOM 8327 N N . GLY D 1 236 ? 17.25247 -14.92701 -31.96762 1.000 23.52580 236 GLY D N 1
ATOM 8328 C CA . GLY D 1 236 ? 16.20297 -15.82420 -31.51276 1.000 22.44619 236 GLY D CA 1
ATOM 8329 C C . GLY D 1 236 ? 14.88347 -15.09547 -31.29148 1.000 19.01954 236 GLY D C 1
ATOM 8330 O O . GLY D 1 236 ? 14.83609 -14.00580 -30.72150 1.000 22.14223 236 GLY D O 1
ATOM 8331 N N . LEU D 1 237 ? 13.80618 -15.71367 -31.78078 1.000 22.19419 237 LEU D N 1
ATOM 8332 C CA . LEU D 1 237 ? 12.43492 -15.28457 -31.52398 1.000 21.51753 237 LEU D CA 1
ATOM 8333 C C . LEU D 1 237 ? 11.83307 -16.30928 -30.57388 1.000 20.03384 237 LEU D C 1
ATOM 8334 O O . LEU D 1 237 ? 11.64999 -17.46953 -30.94684 1.000 24.73925 237 LEU D O 1
ATOM 8339 N N . ALA D 1 238 ? 11.51822 -15.89637 -29.35636 1.000 21.00140 238 ALA D N 1
ATOM 8340 C CA . ALA D 1 238 ? 11.18044 -16.86951 -28.32413 1.000 18.38145 238 ALA D CA 1
ATOM 8341 C C . ALA D 1 238 ? 9.86898 -16.51858 -27.64202 1.000 18.24821 238 ALA D C 1
ATOM 8342 O O . ALA D 1 238 ? 9.66882 -15.37499 -27.22619 1.000 21.08814 238 ALA D O 1
ATOM 8344 N N . MET D 1 239 ? 8.99308 -17.51010 -27.50815 1.000 18.33073 239 MET D N 1
ATOM 8345 C CA . MET D 1 239 ? 7.74594 -17.33114 -26.77871 1.000 18.18969 239 MET D CA 1
ATOM 8346 C C . MET D 1 239 ? 7.97303 -17.39810 -25.26996 1.000 22.23583 239 MET D C 1
ATOM 8347 O O . MET D 1 239 ? 8.85764 -18.10503 -24.77761 1.000 21.66921 239 MET D O 1
ATOM 8352 N N . GLU D 1 240 ? 7.16775 -16.64101 -24.53560 1.000 18.69055 240 GLU D N 1
ATOM 8353 C CA . GLU D 1 240 ? 7.22303 -16.67036 -23.07461 1.000 20.03035 240 GLU D CA 1
ATOM 8354 C C . GLU D 1 240 ? 5.80757 -16.45523 -22.56021 1.000 19.99322 240 GLU D C 1
ATOM 8355 O O . GLU D 1 240 ? 5.26192 -15.34939 -22.66409 1.000 21.92326 240 GLU D O 1
ATOM 8361 N N . SER D 1 241 ? 5.20240 -17.51735 -22.03946 1.000 21.41790 241 SER D N 1
ATOM 8362 C CA . SER D 1 241 ? 3.86787 -17.45419 -21.46756 1.000 19.02876 241 SER D CA 1
ATOM 8363 C C . SER D 1 241 ? 3.86081 -18.32431 -20.22235 1.000 22.33706 241 SER D C 1
ATOM 8364 O O . SER D 1 241 ? 4.20926 -19.50384 -20.29806 1.000 23.44015 241 SER D O 1
ATOM 8367 N N . PHE D 1 242 ? 3.45372 -17.75153 -19.09003 1.000 22.13373 242 PHE D N 1
ATOM 8368 C CA . PHE D 1 242 ? 3.62703 -18.42669 -17.80290 1.000 22.03930 242 PHE D CA 1
ATOM 8369 C C . PHE D 1 242 ? 2.42278 -19.32123 -17.50682 1.000 22.92891 242 PHE D C 1
ATOM 8370 O O . PHE D 1 242 ? 1.62341 -19.08030 -16.60107 1.000 26.12575 242 PHE D O 1
ATOM 8378 N N . ILE D 1 243 ? 2.29677 -20.36265 -18.33373 1.000 25.06961 243 ILE D N 1
ATOM 8379 C CA . ILE D 1 243 ? 1.36698 -21.44996 -18.04391 1.000 26.62856 243 ILE D CA 1
ATOM 8380 C C . ILE D 1 243 ? 1.75353 -22.11179 -16.73234 1.000 27.24475 243 ILE D C 1
ATOM 8381 O O . ILE D 1 243 ? 0.89895 -22.44238 -15.89842 1.000 28.02638 243 ILE D O 1
ATOM 8386 N N . ASN D 1 244 ? 3.05066 -22.32329 -16.54285 1.000 25.61877 244 ASN D N 1
ATOM 8387 C CA . ASN D 1 244 ? 3.63001 -22.75018 -15.28351 1.000 26.66283 244 ASN D CA 1
ATOM 8388 C C . ASN D 1 244 ? 4.54456 -21.64028 -14.79163 1.000 29.69249 244 ASN D C 1
ATOM 8389 O O . ASN D 1 244 ? 5.14084 -20.90704 -15.58820 1.000 30.44596 244 ASN D O 1
ATOM 8394 N N . MET D 1 245 ? 4.62988 -21.49530 -13.47931 1.000 26.46716 245 MET D N 1
ATOM 8395 C CA . MET D 1 245 ? 5.36898 -20.38635 -12.88587 1.000 21.65758 245 MET D CA 1
ATOM 8396 C C . MET D 1 245 ? 6.49806 -20.92039 -12.01716 1.000 26.12847 245 MET D C 1
ATOM 8397 O O . MET D 1 245 ? 6.22415 -21.55640 -10.98209 1.000 28.42667 245 MET D O 1
ATOM 8402 N N . PRO D 1 246 ? 7.76094 -20.71168 -12.38377 1.000 23.27257 246 PRO D N 1
ATOM 8403 C CA . PRO D 1 246 ? 8.86458 -21.09707 -11.49805 1.000 27.63787 246 PRO D CA 1
ATOM 8404 C C . PRO D 1 246 ? 8.71427 -20.42572 -10.14566 1.000 23.61363 246 PRO D C 1
ATOM 8405 O O . PRO D 1 246 ? 8.49886 -19.20888 -10.05512 1.000 24.43113 246 PRO D O 1
ATOM 8409 N N . PRO D 1 247 ? 8.78291 -21.19523 -9.06018 1.000 26.53290 247 PRO D N 1
ATOM 8410 C CA . PRO D 1 247 ? 8.45649 -20.62174 -7.74595 1.000 27.01509 247 PRO D CA 1
ATOM 8411 C C . PRO D 1 247 ? 9.37576 -19.48439 -7.32751 1.000 22.37048 247 PRO D C 1
ATOM 8412 O O . PRO D 1 247 ? 8.92108 -18.53819 -6.67527 1.000 24.77969 247 PRO D O 1
ATOM 8416 N N . GLU D 1 248 ? 10.65045 -19.53648 -7.70875 1.000 24.70816 248 GLU D N 1
ATOM 8417 C CA . GLU D 1 248 ? 11.63354 -18.57273 -7.23692 1.000 25.80452 248 GLU D CA 1
ATOM 8418 C C . GLU D 1 248 ? 11.40761 -17.16186 -7.78086 1.000 26.24350 248 GLU D C 1
ATOM 8419 O O . GLU D 1 248 ? 11.93219 -16.20273 -7.20315 1.000 27.92689 248 GLU D O 1
ATOM 8425 N N . VAL D 1 249 ? 10.64138 -17.00764 -8.86413 1.000 26.08369 249 VAL D N 1
ATOM 8426 C CA . VAL D 1 249 ? 10.38926 -15.69507 -9.45037 1.000 24.79266 249 VAL D CA 1
ATOM 8427 C C . VAL D 1 249 ? 8.90209 -15.35059 -9.48079 1.000 27.28476 249 VAL D C 1
ATOM 8428 O O . VAL D 1 249 ? 8.51769 -14.32502 -10.05479 1.000 23.65641 249 VAL D O 1
ATOM 8432 N N . ALA D 1 250 ? 8.05006 -16.18697 -8.87763 1.000 24.58954 250 ALA D N 1
ATOM 8433 C CA . ALA D 1 250 ? 6.60729 -15.95664 -8.94057 1.000 24.66544 250 ALA D CA 1
ATOM 8434 C C . ALA D 1 250 ? 6.22092 -14.61565 -8.32890 1.000 24.91132 250 ALA D C 1
ATOM 8435 O O . ALA D 1 250 ? 5.37214 -13.89672 -8.87222 1.000 23.34281 250 ALA D O 1
ATOM 8437 N N . TYR D 1 251 ? 6.82295 -14.26092 -7.19504 1.000 21.09121 251 TYR D N 1
ATOM 8438 C CA . TYR D 1 251 ? 6.45708 -13.02083 -6.52366 1.000 19.87627 251 TYR D CA 1
ATOM 8439 C C . TYR D 1 251 ? 6.74345 -11.81794 -7.41362 1.000 22.27083 251 TYR D C 1
ATOM 8440 O O . TYR D 1 251 ? 5.96501 -10.85974 -7.43740 1.000 21.24099 251 TYR D O 1
ATOM 8449 N N . GLY D 1 252 ? 7.83668 -11.87425 -8.18023 1.000 22.40488 252 GLY D N 1
ATOM 8450 C CA . GLY D 1 252 ? 8.21172 -10.74618 -9.01482 1.000 21.65353 252 GLY D CA 1
ATOM 8451 C C . GLY D 1 252 ? 7.48013 -10.69507 -10.33692 1.000 20.98844 252 GLY D C 1
ATOM 8452 O O . GLY D 1 252 ? 7.27712 -9.60788 -10.88221 1.000 21.22589 252 GLY D O 1
ATOM 8453 N N . LEU D 1 253 ? 7.07094 -11.84574 -10.86721 1.000 22.63502 253 LEU D N 1
ATOM 8454 C CA . LEU D 1 253 ? 6.44542 -11.86754 -12.18871 1.000 18.89131 253 LEU D CA 1
ATOM 8455 C C . LEU D 1 253 ? 4.95404 -11.55816 -12.13660 1.000 23.73295 253 LEU D C 1
ATOM 8456 O O . LEU D 1 253 ? 4.39211 -11.15624 -13.15280 1.000 21.71114 253 LEU D O 1
ATOM 8461 N N . ALA D 1 254 ? 4.30571 -11.71983 -10.98124 1.000 19.53043 254 ALA D N 1
ATOM 8462 C CA . ALA D 1 254 ? 2.96986 -11.16514 -10.72844 1.000 18.19868 254 ALA D CA 1
ATOM 8463 C C . ALA D 1 254 ? 1.88576 -11.78989 -11.61543 1.000 19.53059 254 ALA D C 1
ATOM 8464 O O . ALA D 1 254 ? 1.03869 -11.08599 -12.16949 1.000 19.96837 254 ALA D O 1
ATOM 8466 N N . VAL D 1 255 ? 1.89870 -13.11684 -11.71609 1.000 17.89502 255 VAL D N 1
ATOM 8467 C CA . VAL D 1 255 ? 0.86449 -13.87329 -12.41683 1.000 20.40962 255 VAL D CA 1
ATOM 8468 C C . VAL D 1 255 ? -0.08506 -14.40971 -11.34817 1.000 23.39228 255 VAL D C 1
ATOM 8469 O O . VAL D 1 255 ? 0.17811 -15.44284 -10.72175 1.000 24.90297 255 VAL D O 1
ATOM 8473 N N . TRP D 1 256 ? -1.18431 -13.68890 -11.12716 1.000 21.43801 256 TRP D N 1
ATOM 8474 C CA . TRP D 1 256 ? -2.14357 -13.96549 -10.06241 1.000 21.54278 256 TRP D CA 1
ATOM 8475 C C . TRP D 1 256 ? -3.35925 -14.73154 -10.54325 1.000 23.79360 256 TRP D C 1
ATOM 8476 O O . TRP D 1 256 ? -4.24652 -15.03907 -9.73853 1.000 22.36088 256 TRP D O 1
ATOM 8487 N N . ARG D 1 257 ? -3.43211 -15.00112 -11.83690 1.000 20.56604 257 ARG D N 1
ATOM 8488 C CA . ARG D 1 257 ? -4.57462 -15.62361 -12.48613 1.000 21.96488 257 ARG D CA 1
ATOM 8489 C C . ARG D 1 257 ? -4.07849 -16.21679 -13.79351 1.000 24.26382 257 ARG D C 1
ATOM 8490 O O . ARG D 1 257 ? -3.03231 -15.79564 -14.29956 1.000 22.65176 257 ARG D O 1
ATOM 8498 N N . PRO D 1 258 ? -4.77230 -17.21389 -14.34505 1.000 24.60439 258 PRO D N 1
ATOM 8499 C CA . PRO D 1 258 ? -4.25102 -17.89087 -15.54365 1.000 23.74114 258 PRO D CA 1
ATOM 8500 C C . PRO D 1 258 ? -4.03292 -16.91268 -16.68827 1.000 22.90754 258 PRO D C 1
ATOM 8501 O O . PRO D 1 258 ? -4.87942 -16.06534 -16.96536 1.000 25.72021 258 PRO D O 1
ATOM 8505 N N . VAL D 1 259 ? -2.86868 -17.02323 -17.33498 1.000 24.32278 259 VAL D N 1
ATOM 8506 C CA . VAL D 1 259 ? -2.57813 -16.15868 -18.48085 1.000 23.23992 259 VAL D CA 1
ATOM 8507 C C . VAL D 1 259 ? -3.35420 -16.58925 -19.71231 1.000 25.87435 259 VAL D C 1
ATOM 8508 O O . VAL D 1 259 ? -3.52878 -15.79315 -20.64627 1.000 26.56626 259 VAL D O 1
ATOM 8512 N N . ALA D 1 260 ? -3.81813 -17.83252 -19.73611 1.000 24.91819 260 ALA D N 1
ATOM 8513 C CA . ALA D 1 260 ? -4.52891 -18.41937 -20.86194 1.000 27.21551 260 ALA D CA 1
ATOM 8514 C C . ALA D 1 260 ? -5.10549 -19.74167 -20.38196 1.000 29.38352 260 ALA D C 1
ATOM 8515 O O . ALA D 1 260 ? -4.78724 -20.21158 -19.28523 1.000 29.21286 260 ALA D O 1
ATOM 8517 N N . LYS D 1 261 ? -5.94236 -20.35165 -21.22703 1.000 32.73919 261 LYS D N 1
ATOM 8518 C CA . LYS D 1 261 ? -6.63440 -21.57152 -20.81992 1.000 36.12507 261 LYS D CA 1
ATOM 8519 C C . LYS D 1 261 ? -5.65223 -22.69423 -20.51790 1.000 34.87173 261 LYS D C 1
ATOM 8520 O O . LYS D 1 261 ? -5.75524 -23.35885 -19.47990 1.000 37.50276 261 LYS D O 1
ATOM 8526 N N . ASP D 1 262 ? -4.68942 -22.91747 -21.40573 1.000 31.88526 262 ASP D N 1
ATOM 8527 C CA . ASP D 1 262 ? -3.71667 -23.98918 -21.22669 1.000 32.99646 262 ASP D CA 1
ATOM 8528 C C . ASP D 1 262 ? -2.61645 -23.82920 -22.26980 1.000 31.76820 262 ASP D C 1
ATOM 8529 O O . ASP D 1 262 ? -2.67898 -22.96432 -23.15057 1.000 29.15864 262 ASP D O 1
ATOM 8534 N N . GLU D 1 263 ? -1.60600 -24.69131 -22.16091 1.000 31.17207 263 GLU D N 1
ATOM 8535 C CA . GLU D 1 263 ? -0.46831 -24.65559 -23.07270 1.000 29.89101 263 GLU D CA 1
ATOM 8536 C C . GLU D 1 263 ? -0.88095 -24.91783 -24.51982 1.000 34.00394 263 GLU D C 1
ATOM 8537 O O . GLU D 1 263 ? -0.29567 -24.34828 -25.45056 1.000 31.06672 263 GLU D O 1
ATOM 8543 N N . GLU D 1 264 ? -1.87554 -25.77758 -24.73436 1.000 32.47357 264 GLU D N 1
ATOM 8544 C CA . GLU D 1 264 ? -2.30073 -26.08238 -26.09599 1.000 33.40343 264 GLU D CA 1
ATOM 8545 C C . GLU D 1 264 ? -2.92029 -24.86600 -26.76933 1.000 29.73023 264 GLU D C 1
ATOM 8546 O O . GLU D 1 264 ? -2.78873 -24.70495 -27.98642 1.000 31.58501 264 GLU D O 1
ATOM 8552 N N . GLU D 1 265 ? -3.58787 -24.00533 -25.99767 1.000 33.32497 265 GLU D N 1
ATOM 8553 C CA . GLU D 1 265 ? -4.15614 -22.78300 -26.55796 1.000 31.84703 265 GLU D CA 1
ATOM 8554 C C . GLU D 1 265 ? -3.06865 -21.77594 -26.92169 1.000 28.56027 265 GLU D C 1
ATOM 8555 O O . GLU D 1 265 ? -3.11380 -21.16702 -27.99427 1.000 26.79512 265 GLU D O 1
ATOM 8561 N N . VAL D 1 266 ? -2.07196 -21.60015 -26.05363 1.000 25.86503 266 VAL D N 1
ATOM 8562 C CA . VAL D 1 266 ? -1.01616 -20.62822 -26.33198 1.000 22.80337 266 VAL D CA 1
ATOM 8563 C C . VAL D 1 266 ? -0.16122 -21.08994 -27.50329 1.000 23.31073 266 VAL D C 1
ATOM 8564 O O . VAL D 1 266 ? 0.16390 -20.30603 -28.40263 1.000 23.00150 266 VAL D O 1
ATOM 8568 N N . MET D 1 267 ? 0.24394 -22.36258 -27.49445 1.000 24.52900 267 MET D N 1
ATOM 8569 C CA . MET D 1 267 ? 1.09215 -22.88254 -28.55618 1.000 22.59305 267 MET D CA 1
ATOM 8570 C C . MET D 1 267 ? 0.29052 -23.11992 -29.82685 1.000 23.84809 267 MET D C 1
ATOM 8571 O O . MET D 1 267 ? 0.79764 -22.91112 -30.93436 1.000 26.92948 267 MET D O 1
ATOM 8576 N N . GLY D 1 268 ? -0.96490 -23.54403 -29.68593 1.000 24.27875 268 GLY D N 1
ATOM 8577 C CA . GLY D 1 268 ? -1.76120 -23.85411 -30.86021 1.000 23.23377 268 GLY D CA 1
ATOM 8578 C C . GLY D 1 268 ? -2.18169 -22.62480 -31.63637 1.000 26.71722 268 GLY D C 1
ATOM 8579 O O . GLY D 1 268 ? -2.32595 -22.67883 -32.86339 1.000 24.70254 268 GLY D O 1
ATOM 8580 N N . ASN D 1 269 ? -2.37846 -21.50424 -30.94713 1.000 23.34326 269 ASN D N 1
ATOM 8581 C CA . ASN D 1 269 ? -2.77177 -20.25871 -31.59734 1.000 22.36021 269 ASN D CA 1
ATOM 8582 C C . ASN D 1 269 ? -1.64557 -19.24560 -31.68565 1.000 22.31332 269 ASN D C 1
ATOM 8583 O O . ASN D 1 269 ? -1.54849 -18.52633 -32.68513 1.000 24.21071 269 ASN D O 1
ATOM 8588 N N . GLY D 1 270 ? -0.78473 -19.17640 -30.67448 1.000 21.71560 270 GLY D N 1
ATOM 8589 C CA . GLY D 1 270 ? 0.23011 -18.14630 -30.63100 1.000 19.64009 270 GLY D CA 1
ATOM 8590 C C . GLY D 1 270 ? 1.41920 -18.41518 -31.52761 1.000 21.49415 270 GLY D C 1
ATOM 8591 O O . GLY D 1 270 ? 1.91127 -17.50263 -32.20015 1.000 20.24363 270 GLY D O 1
ATOM 8592 N N . LEU D 1 271 ? 1.92098 -19.65618 -31.53062 1.000 20.74246 271 LEU D N 1
ATOM 8593 C CA . LEU D 1 271 ? 3.07707 -19.95836 -32.37098 1.000 20.16916 271 LEU D CA 1
ATOM 8594 C C . LEU D 1 271 ? 2.76764 -19.79583 -33.85504 1.000 20.68553 271 LEU D C 1
ATOM 8595 O O . LEU D 1 271 ? 3.57648 -19.16874 -34.56362 1.000 21.60935 271 LEU D O 1
ATOM 8600 N N . PRO D 1 272 ? 1.65430 -20.31595 -34.39392 1.000 21.77071 272 PRO D N 1
ATOM 8601 C CA . PRO D 1 272 ? 1.36587 -20.04700 -35.81232 1.000 21.79411 272 PRO D CA 1
ATOM 8602 C C . PRO D 1 272 ? 1.25184 -18.56328 -36.11111 1.000 21.64070 272 PRO D C 1
ATOM 8603 O O . PRO D 1 272 ? 1.77066 -18.10068 -37.13575 1.000 21.43707 272 PRO D O 1
ATOM 8607 N N . PHE D 1 273 ? 0.61372 -17.79620 -35.22482 1.000 20.76474 273 PHE D N 1
ATOM 8608 C CA . PHE D 1 273 ? 0.51581 -16.35188 -35.43176 1.000 20.56196 273 PHE D CA 1
ATOM 8609 C C . PHE D 1 273 ? 1.89575 -15.72360 -35.58311 1.000 21.26048 273 PHE D C 1
ATOM 8610 O O . PHE D 1 273 ? 2.13594 -14.93177 -36.50190 1.000 19.92269 273 PHE D O 1
ATOM 8618 N N . LEU D 1 274 ? 2.82494 -16.06997 -34.69197 1.000 18.03834 274 LEU D N 1
ATOM 8619 C CA . LEU D 1 274 ? 4.15175 -15.46726 -34.75221 1.000 18.14515 274 LEU D CA 1
ATOM 8620 C C . LEU D 1 274 ? 4.93794 -15.96984 -35.95406 1.000 20.29636 274 LEU D C 1
ATOM 8621 O O . LEU D 1 274 ? 5.64232 -15.19107 -36.60814 1.000 19.60053 274 LEU D O 1
ATOM 8626 N N . ARG D 1 275 ? 4.84184 -17.26586 -36.25972 1.000 18.94827 275 ARG D N 1
ATOM 8627 C CA . ARG D 1 275 ? 5.51307 -17.77601 -37.44853 1.000 18.97114 275 ARG D CA 1
ATOM 8628 C C . ARG D 1 275 ? 4.97832 -17.09236 -38.69335 1.000 19.74059 275 ARG D C 1
ATOM 8629 O O . ARG D 1 275 ? 5.73990 -16.76462 -39.61102 1.000 20.40542 275 ARG D O 1
ATOM 8637 N N . ASN D 1 276 ? 3.66619 -16.88423 -38.73591 1.000 21.42899 276 ASN D N 1
ATOM 8638 C CA . ASN D 1 276 ? 3.05858 -16.26468 -39.90430 1.000 19.22772 276 ASN D CA 1
ATOM 8639 C C . ASN D 1 276 ? 3.49596 -14.81238 -40.02923 1.000 19.70910 276 ASN D C 1
ATOM 8640 O O . ASN D 1 276 ? 3.71211 -14.32545 -41.14485 1.000 20.74481 276 ASN D O 1
ATOM 8645 N N . LYS D 1 277 ? 3.61193 -14.09873 -38.89809 1.000 17.83244 277 LYS D N 1
ATOM 8646 C CA . LYS D 1 277 ? 4.06581 -12.70731 -38.95051 1.000 18.78962 277 LYS D CA 1
ATOM 8647 C C . LYS D 1 277 ? 5.52879 -12.61795 -39.36263 1.000 20.44627 277 LYS D C 1
ATOM 8648 O O . LYS D 1 277 ? 5.90871 -11.74028 -40.14313 1.000 18.93950 277 LYS D O 1
ATOM 8654 N N . ALA D 1 278 ? 6.37701 -13.50944 -38.84409 1.000 17.54679 278 ALA D N 1
ATOM 8655 C CA . ALA D 1 278 ? 7.76716 -13.52375 -39.28487 1.000 19.99311 278 ALA D CA 1
ATOM 8656 C C . ALA D 1 278 ? 7.86982 -13.74794 -40.79136 1.000 21.42025 278 ALA D C 1
ATOM 8657 O O . ALA D 1 278 ? 8.68493 -13.11104 -41.46592 1.000 21.49869 278 ALA D O 1
ATOM 8659 N N . LYS D 1 279 ? 7.05141 -14.65043 -41.32833 1.000 20.96672 279 LYS D N 1
ATOM 8660 C CA . LYS D 1 279 ? 7.00618 -14.86978 -42.77189 1.000 23.30415 279 LYS D CA 1
ATOM 8661 C C . LYS D 1 279 ? 6.52085 -13.61999 -43.49357 1.000 22.94807 279 LYS D C 1
ATOM 8662 O O . LYS D 1 279 ? 7.10086 -13.19988 -44.50411 1.000 22.62282 279 LYS D O 1
ATOM 8668 N N . GLN D 1 280 ? 5.44648 -13.01946 -42.97943 1.000 18.92853 280 GLN D N 1
ATOM 8669 C CA . GLN D 1 280 ? 4.82454 -11.86767 -43.62736 1.000 19.05454 280 GLN D CA 1
ATOM 8670 C C . GLN D 1 280 ? 5.80876 -10.72682 -43.81512 1.000 20.29629 280 GLN D C 1
ATOM 8671 O O . GLN D 1 280 ? 5.80533 -10.06204 -44.85968 1.000 19.59748 280 GLN D O 1
ATOM 8677 N N . TYR D 1 281 ? 6.64520 -10.46705 -42.80916 1.000 18.83234 281 TYR D N 1
ATOM 8678 C CA . TYR D 1 281 ? 7.58632 -9.36277 -42.84777 1.000 20.16819 281 TYR D CA 1
ATOM 8679 C C . TYR D 1 281 ? 8.98153 -9.80398 -43.25959 1.000 23.47019 281 TYR D C 1
ATOM 8680 O O . TYR D 1 281 ? 9.91905 -8.99830 -43.21663 1.000 23.58586 281 TYR D O 1
ATOM 8689 N N . GLY D 1 282 ? 9.12538 -11.05422 -43.68880 1.000 23.38071 282 GLY D N 1
ATOM 8690 C CA . GLY D 1 282 ? 10.34818 -11.50642 -44.32358 1.000 29.28368 282 GLY D CA 1
ATOM 8691 C C . GLY D 1 282 ? 11.53557 -11.54369 -43.39317 1.000 31.29279 282 GLY D C 1
ATOM 8692 O O . GLY D 1 282 ? 12.65401 -11.21423 -43.81096 1.000 32.49591 282 GLY D O 1
ATOM 8693 N N . LEU D 1 283 ? 11.32031 -11.91732 -42.13441 1.000 26.30231 283 LEU D N 1
ATOM 8694 C CA . LEU D 1 283 ? 12.41985 -11.93860 -41.18340 1.000 28.34706 283 LEU D CA 1
ATOM 8695 C C . LEU D 1 283 ? 13.47665 -12.93876 -41.63692 1.000 37.29611 283 LEU D C 1
ATOM 8696 O O . LEU D 1 283 ? 13.15454 -13.99277 -42.19262 1.000 40.08624 283 LEU D O 1
ATOM 8701 N N . ILE D 1 284 ? 14.74760 -12.57602 -41.43559 1.000 37.34899 284 ILE D N 1
ATOM 8702 C CA . ILE D 1 284 ? 15.86223 -13.39196 -41.91698 1.000 40.27429 284 ILE D CA 1
ATOM 8703 C C . ILE D 1 284 ? 15.75525 -14.79264 -41.32904 1.000 44.08681 284 ILE D C 1
ATOM 8704 O O . ILE D 1 284 ? 15.69423 -14.96682 -40.10500 1.000 43.71481 284 ILE D O 1
ATOM 8709 N N . GLY D 1 285 ? 15.72630 -15.79890 -42.20339 1.000 46.57313 285 GLY D N 1
ATOM 8710 C CA . GLY D 1 285 ? 15.42469 -17.15738 -41.80325 1.000 48.08292 285 GLY D CA 1
ATOM 8711 C C . GLY D 1 285 ? 13.96008 -17.43273 -41.53180 1.000 50.32819 285 GLY D C 1
ATOM 8712 O O . GLY D 1 285 ? 13.60356 -18.59439 -41.29037 1.000 53.52499 285 GLY D O 1
ATOM 8713 N N . ASN D 1 286 ? 13.10451 -16.40904 -41.57941 1.000 50.50476 286 ASN D N 1
ATOM 8714 C CA . ASN D 1 286 ? 11.68476 -16.50540 -41.22030 1.000 43.88839 286 ASN D CA 1
ATOM 8715 C C . ASN D 1 286 ? 11.51551 -17.10829 -39.83260 1.000 44.90689 286 ASN D C 1
ATOM 8716 O O . ASN D 1 286 ? 12.23989 -16.74193 -38.90187 1.000 47.87716 286 ASN D O 1
#